Protein AF-0000000066452834 (afdb_homodimer)

Structure (mmCIF, N/CA/C/O backbone):
data_AF-0000000066452834-model_v1
#
loop_
_entity.id
_entity.type
_entity.pdbx_description
1 polymer 'NAD(P)-binding protein, putative'
#
loop_
_atom_site.group_PDB
_atom_site.id
_atom_site.type_symbol
_atom_site.label_atom_id
_atom_site.label_alt_id
_atom_site.label_comp_id
_atom_site.label_asym_id
_atom_site.label_entity_id
_atom_site.label_seq_id
_atom_site.pdbx_PDB_ins_code
_atom_site.Cartn_x
_atom_site.Cartn_y
_atom_site.Cartn_z
_atom_site.occupancy
_atom_site.B_iso_or_equiv
_atom_site.auth_seq_id
_atom_site.auth_comp_id
_atom_site.auth_asym_id
_atom_site.auth_atom_id
_atom_site.pdbx_PDB_model_num
ATOM 1 N N . MET A 1 1 ? 21.516 21.156 13.32 1 43.66 1 MET A N 1
ATOM 2 C CA . MET A 1 1 ? 22.719 20.938 12.531 1 43.66 1 MET A CA 1
ATOM 3 C C . MET A 1 1 ? 22.406 20.141 11.266 1 43.66 1 MET A C 1
ATOM 5 O O . MET A 1 1 ? 22.812 20.531 10.172 1 43.66 1 MET A O 1
ATOM 9 N N . LEU A 1 2 ? 21.547 19.031 11.477 1 52.56 2 LEU A N 1
ATOM 10 C CA . LEU A 1 2 ? 21.25 18.219 10.297 1 52.56 2 LEU A CA 1
ATOM 11 C C . LEU A 1 2 ? 20.406 19.016 9.297 1 52.56 2 LEU A C 1
ATOM 13 O O . LEU A 1 2 ? 20.547 18.828 8.086 1 52.56 2 LEU A O 1
ATOM 17 N N . ASP A 1 3 ? 19.812 20.016 9.836 1 58.84 3 ASP A N 1
ATOM 18 C CA . ASP A 1 3 ? 18.938 20.797 8.961 1 58.84 3 ASP A CA 1
ATOM 19 C C . ASP A 1 3 ? 19.734 21.75 8.078 1 58.84 3 ASP A C 1
ATOM 21 O O . ASP A 1 3 ? 19.406 21.938 6.91 1 58.84 3 ASP A O 1
ATOM 25 N N . ILE A 1 4 ? 20.797 22.297 8.664 1 49.88 4 ILE A N 1
ATOM 26 C CA . ILE A 1 4 ? 21.656 23.188 7.902 1 49.88 4 ILE A CA 1
ATOM 27 C C . ILE A 1 4 ? 22.406 22.406 6.828 1 49.88 4 ILE A C 1
ATOM 29 O O . ILE A 1 4 ? 22.516 22.859 5.688 1 49.88 4 ILE A O 1
ATOM 33 N N . ILE A 1 5 ? 22.891 21.25 7.203 1 54.81 5 ILE A N 1
ATOM 34 C CA . ILE A 1 5 ? 23.609 20.406 6.258 1 54.81 5 ILE A CA 1
ATOM 35 C C . ILE A 1 5 ? 22.688 20.031 5.098 1 54.81 5 ILE A C 1
ATOM 37 O O . ILE A 1 5 ? 23.094 20.047 3.938 1 54.81 5 ILE A O 1
ATOM 41 N N . ARG A 1 6 ? 21.531 19.938 5.449 1 70.06 6 ARG A N 1
ATOM 42 C CA . ARG A 1 6 ? 20.562 19.531 4.441 1 70.06 6 ARG A CA 1
ATOM 43 C C . ARG A 1 6 ? 20.297 20.641 3.445 1 70.06 6 ARG A C 1
ATOM 45 O O . ARG A 1 6 ? 20.094 20.391 2.256 1 70.06 6 ARG A O 1
ATOM 52 N N . LYS A 1 7 ? 20.453 21.828 3.908 1 67.62 7 LYS A N 1
ATOM 53 C CA . LYS A 1 7 ? 20.109 22.969 3.062 1 67.62 7 LYS A CA 1
ATOM 54 C C . LYS A 1 7 ? 21.25 23.312 2.117 1 67.62 7 LYS A C 1
ATOM 56 O O . LYS A 1 7 ? 21.016 23.75 0.988 1 67.62 7 LYS A O 1
ATOM 61 N N . TYR A 1 8 ? 22.547 22.984 2.518 1 69.06 8 TYR A N 1
ATOM 62 C CA . TYR A 1 8 ? 23.688 23.453 1.739 1 69.06 8 TYR A CA 1
ATOM 63 C C . TYR A 1 8 ? 24.562 22.281 1.294 1 69.06 8 TYR A C 1
ATOM 65 O O . TYR A 1 8 ? 25.766 22.453 1.063 1 69.06 8 TYR A O 1
ATOM 73 N N . ILE A 1 9 ? 23.875 21.188 1.137 1 76.69 9 ILE A N 1
ATOM 74 C CA . ILE A 1 9 ? 24.625 19.969 0.906 1 76.69 9 ILE A CA 1
ATOM 75 C C . ILE A 1 9 ? 25.391 20.062 -0.418 1 76.69 9 ILE A C 1
ATOM 77 O O . ILE A 1 9 ? 26.516 19.578 -0.534 1 76.69 9 ILE A O 1
ATOM 81 N N . TYR A 1 10 ? 24.906 20.703 -1.378 1 77.19 10 TYR A N 1
ATOM 82 C CA . TYR A 1 10 ? 25.562 20.844 -2.67 1 77.19 10 TYR A CA 1
ATOM 83 C C . TYR A 1 10 ? 26.922 21.516 -2.518 1 77.19 10 TYR A C 1
ATOM 85 O O . TYR A 1 10 ? 27.938 21 -2.979 1 77.19 10 TYR A O 1
ATOM 93 N N . PHE A 1 11 ? 26.875 22.531 -1.818 1 70.94 11 PHE A N 1
ATOM 94 C CA . PHE A 1 11 ? 28.094 23.297 -1.645 1 70.94 11 PHE A CA 1
ATOM 95 C C . PHE A 1 11 ? 29.078 22.578 -0.733 1 70.94 11 PHE A C 1
ATOM 97 O O . PHE A 1 11 ? 30.297 22.625 -0.945 1 70.94 11 PHE A O 1
ATOM 104 N N . GLU A 1 12 ? 28.469 21.922 0.198 1 68.56 12 GLU A N 1
ATOM 105 C CA . GLU A 1 12 ? 29.328 21.156 1.11 1 68.56 12 GLU A CA 1
ATOM 106 C C . GLU A 1 12 ? 30.062 20.047 0.375 1 68.56 12 GLU A C 1
ATOM 108 O O . GLU A 1 12 ? 31.25 19.812 0.628 1 68.56 12 GLU A O 1
ATOM 113 N N . ILE A 1 13 ? 29.359 19.469 -0.537 1 77.5 13 ILE A N 1
ATOM 114 C CA . ILE A 1 13 ? 30 18.375 -1.273 1 77.5 13 ILE A CA 1
ATOM 115 C C . ILE A 1 13 ? 31.047 18.953 -2.227 1 77.5 13 ILE A C 1
ATOM 117 O O . ILE A 1 13 ? 32.125 18.375 -2.387 1 77.5 13 ILE A O 1
ATOM 121 N N . LEU A 1 14 ? 30.766 20.109 -2.732 1 72.06 14 LEU A N 1
ATOM 122 C CA . LEU A 1 14 ? 31.734 20.734 -3.611 1 72.06 14 LEU A CA 1
ATOM 123 C C . LEU A 1 14 ? 33 21.141 -2.834 1 72.06 14 LEU A C 1
ATOM 125 O O . LEU A 1 14 ? 34.125 20.969 -3.328 1 72.06 14 LEU A O 1
ATOM 129 N N . LEU A 1 15 ? 32.75 21.531 -1.605 1 70.31 15 LEU A N 1
ATOM 130 C CA . LEU A 1 15 ? 33.875 21.891 -0.751 1 70.31 15 LEU A CA 1
ATOM 131 C C . LEU A 1 15 ? 34.688 20.672 -0.381 1 70.31 15 LEU A C 1
ATOM 133 O O . LEU A 1 15 ? 35.906 20.703 -0.383 1 70.31 15 LEU A O 1
ATOM 137 N N . LEU A 1 16 ? 33.969 19.641 -0.116 1 71.5 16 LEU A N 1
ATOM 138 C CA . LEU A 1 16 ? 34.656 18.391 0.205 1 71.5 16 LEU A CA 1
ATOM 139 C C . LEU A 1 16 ? 35.438 17.891 -0.988 1 71.5 16 LEU A C 1
ATOM 141 O O . LEU A 1 16 ? 36.594 17.422 -0.824 1 71.5 16 LEU A O 1
ATOM 145 N N . LEU A 1 17 ? 34.844 18.031 -2.107 1 71.94 17 LEU A N 1
ATOM 146 C CA . LEU A 1 17 ? 35.562 17.641 -3.32 1 71.94 17 LEU A CA 1
ATOM 147 C C . LEU A 1 17 ? 36.812 18.5 -3.537 1 71.94 17 LEU A C 1
ATOM 149 O O . LEU A 1 17 ? 37.844 17.984 -3.947 1 71.94 17 LEU A O 1
ATOM 153 N N . PHE A 1 18 ? 36.719 19.734 -3.24 1 72.12 18 PHE A N 1
ATOM 154 C CA . PHE A 1 18 ? 37.812 20.672 -3.373 1 72.12 18 PHE A CA 1
ATOM 155 C C . PHE A 1 18 ? 38.969 20.281 -2.447 1 72.12 18 PHE A C 1
ATOM 157 O O . PHE A 1 18 ? 40.125 20.203 -2.875 1 72.12 18 PHE A O 1
ATOM 164 N N . PHE A 1 19 ? 38.625 19.844 -1.218 1 73.06 19 PHE A N 1
ATOM 165 C CA . PHE A 1 19 ? 39.656 19.469 -0.242 1 73.06 19 PHE A CA 1
ATOM 166 C C . PHE A 1 19 ? 40.25 18.125 -0.595 1 73.06 19 PHE A C 1
ATOM 168 O O . PHE A 1 19 ? 41.469 17.922 -0.43 1 73.06 19 PHE A O 1
ATOM 175 N N . LEU A 1 20 ? 39.344 17.266 -1.036 1 73.75 20 LEU A N 1
ATOM 176 C CA . LEU A 1 20 ? 39.875 15.953 -1.418 1 73.75 20 LEU A CA 1
ATOM 177 C C . LEU A 1 20 ? 40.812 16.062 -2.596 1 73.75 20 LEU A C 1
ATOM 179 O O . LEU A 1 20 ? 41.844 15.352 -2.645 1 73.75 20 LEU A O 1
ATOM 183 N N . ASN A 1 21 ? 40.5 16.953 -3.461 1 74.62 21 ASN A N 1
ATOM 184 C CA . ASN A 1 21 ? 41.375 17.156 -4.621 1 74.62 21 ASN A CA 1
ATOM 185 C C . ASN A 1 21 ? 42.719 17.75 -4.223 1 74.62 21 ASN A C 1
ATOM 187 O O . ASN A 1 21 ? 43.719 17.516 -4.891 1 74.62 21 ASN A O 1
ATOM 191 N N . TYR A 1 22 ? 42.688 18.438 -3.209 1 76.12 22 TYR A N 1
ATOM 192 C CA . TYR A 1 22 ? 43.906 19.031 -2.707 1 76.12 22 TYR A CA 1
ATOM 193 C C . TYR A 1 22 ? 44.812 17.953 -2.107 1 76.12 22 TYR A C 1
ATOM 195 O O . TYR A 1 22 ? 46.031 18.016 -2.258 1 76.12 22 TYR A O 1
ATOM 203 N N . LYS A 1 23 ? 44.25 16.875 -1.558 1 72.44 23 LYS A N 1
ATOM 204 C CA . LYS A 1 23 ? 45.031 15.859 -0.852 1 72.44 23 LYS A CA 1
ATOM 205 C C . LYS A 1 23 ? 45.344 14.68 -1.765 1 72.44 23 LYS A C 1
ATOM 207 O O . LYS A 1 23 ? 46.469 14.164 -1.75 1 72.44 23 LYS A O 1
ATOM 212 N N . ILE A 1 24 ? 44.344 14.125 -2.504 1 77.69 24 ILE A N 1
ATOM 213 C CA . ILE A 1 24 ? 44.531 12.844 -3.176 1 77.69 24 ILE A CA 1
ATOM 214 C C . ILE A 1 24 ? 44.688 13.062 -4.68 1 77.69 24 ILE A C 1
ATOM 216 O O . ILE A 1 24 ? 45.188 12.203 -5.391 1 77.69 24 ILE A O 1
ATOM 220 N N . HIS A 1 25 ? 44.812 14.227 -5.211 1 79.81 25 HIS A N 1
ATOM 221 C CA . HIS A 1 25 ? 44.844 14.594 -6.621 1 79.81 25 HIS A CA 1
ATOM 222 C C . HIS A 1 25 ? 43.906 13.703 -7.441 1 79.81 25 HIS A C 1
ATOM 224 O O . HIS A 1 25 ? 44.375 12.844 -8.195 1 79.81 25 HIS A O 1
ATOM 230 N N . ILE A 1 26 ? 42.688 13.875 -7.383 1 78.19 26 ILE A N 1
ATOM 231 C CA . ILE A 1 26 ? 41.688 13.141 -8.141 1 78.19 26 ILE A CA 1
ATOM 232 C C . ILE A 1 26 ? 41.719 13.57 -9.602 1 78.19 26 ILE A C 1
ATOM 234 O O . ILE A 1 26 ? 41.938 14.75 -9.906 1 78.19 26 ILE A O 1
ATOM 238 N N . SER A 1 27 ? 41.594 12.617 -10.453 1 86.44 27 SER A N 1
ATOM 239 C CA . SER A 1 27 ? 41.625 12.898 -11.883 1 86.44 27 SER A CA 1
ATOM 240 C C . SER A 1 27 ? 40.562 13.945 -12.25 1 86.44 27 SER A C 1
ATOM 242 O O . SER A 1 27 ? 39.5 14.016 -11.641 1 86.44 27 SER A O 1
ATOM 244 N N . ILE A 1 28 ? 40.938 14.742 -13.211 1 83.81 28 ILE A N 1
ATOM 245 C CA . ILE A 1 28 ? 40.062 15.812 -13.688 1 83.81 28 ILE A CA 1
ATOM 246 C C . ILE A 1 28 ? 38.75 15.211 -14.203 1 83.81 28 ILE A C 1
ATOM 248 O O . ILE A 1 28 ? 37.688 15.805 -14.023 1 83.81 28 ILE A O 1
ATOM 252 N N . TYR A 1 29 ? 38.844 14.078 -14.781 1 85.38 29 TYR A N 1
ATOM 253 C CA . TYR A 1 29 ? 37.656 13.43 -15.328 1 85.38 29 TYR A CA 1
ATOM 254 C C . TYR A 1 29 ? 36.688 13.031 -14.227 1 85.38 29 TYR A C 1
ATOM 256 O O . TYR A 1 29 ? 35.469 13.18 -14.375 1 85.38 29 TYR A O 1
ATOM 264 N N . VAL A 1 30 ? 37.281 12.633 -13.156 1 84.12 30 VAL A N 1
ATOM 265 C CA . VAL A 1 30 ? 36.438 12.242 -12.023 1 84.12 30 VAL A CA 1
ATOM 266 C C . VAL A 1 30 ? 35.812 13.477 -11.406 1 84.12 30 VAL A C 1
ATOM 268 O O . VAL A 1 30 ? 34.625 13.461 -11.062 1 84.12 30 VAL A O 1
ATOM 271 N N . ASN A 1 31 ? 36.562 14.477 -11.367 1 83.19 31 ASN A N 1
ATOM 272 C CA . ASN A 1 31 ? 36.031 15.727 -10.836 1 83.19 31 ASN A CA 1
ATOM 273 C C . ASN A 1 31 ? 34.875 16.25 -11.695 1 83.19 31 ASN A C 1
ATOM 275 O O . ASN A 1 31 ? 33.844 16.625 -11.172 1 83.19 31 ASN A O 1
ATOM 279 N N . ILE A 1 32 ? 35.094 16.203 -12.961 1 84.81 32 ILE A N 1
ATOM 280 C CA . ILE A 1 32 ? 34.062 16.672 -13.883 1 84.81 32 ILE A CA 1
ATOM 281 C C . ILE A 1 32 ? 32.812 15.797 -13.766 1 84.81 32 ILE A C 1
ATOM 283 O O . ILE A 1 32 ? 31.703 16.297 -13.734 1 84.81 32 ILE A O 1
ATOM 287 N N . ALA A 1 33 ? 33 14.531 -13.641 1 87.38 33 ALA A N 1
ATOM 288 C CA . ALA A 1 33 ? 31.906 13.594 -13.547 1 87.38 33 ALA A CA 1
ATOM 289 C C . ALA A 1 33 ? 31.078 13.828 -12.281 1 87.38 33 ALA A C 1
ATOM 291 O O . ALA A 1 33 ? 29.844 13.844 -12.328 1 87.38 33 ALA A O 1
ATOM 292 N N . VAL A 1 34 ? 31.75 14.078 -11.227 1 86.06 34 VAL A N 1
ATOM 293 C CA . VAL A 1 34 ? 31.094 14.258 -9.945 1 86.06 34 VAL A CA 1
ATOM 294 C C . VAL A 1 34 ? 30.312 15.57 -9.945 1 86.06 34 VAL A C 1
ATOM 296 O O . VAL A 1 34 ? 29.141 15.609 -9.555 1 86.06 34 VAL A O 1
ATOM 299 N N . VAL A 1 35 ? 30.938 16.578 -10.438 1 85.69 35 VAL A N 1
ATOM 300 C CA . VAL A 1 35 ? 30.281 17.875 -10.461 1 85.69 35 VAL A CA 1
ATOM 301 C C . VAL A 1 35 ? 29.078 17.844 -11.406 1 85.69 35 VAL A C 1
ATOM 303 O O . VAL A 1 35 ? 28.031 18.391 -11.102 1 85.69 35 VAL A O 1
ATOM 306 N N . THR A 1 36 ? 29.297 17.141 -12.531 1 88.56 36 THR A N 1
ATOM 307 C CA . THR A 1 36 ? 28.203 17.031 -13.492 1 88.56 36 THR A CA 1
ATOM 308 C C . THR A 1 36 ? 27.031 16.25 -12.898 1 88.56 36 THR A C 1
ATOM 310 O O . THR A 1 36 ? 25.875 16.625 -13.062 1 88.56 36 THR A O 1
ATOM 313 N N . TYR A 1 37 ? 27.375 15.234 -12.211 1 90.38 37 TYR A N 1
ATOM 314 C CA . TYR A 1 37 ? 26.359 14.406 -11.57 1 90.38 37 TYR A CA 1
ATOM 315 C C . TYR A 1 37 ? 25.578 15.203 -10.531 1 90.38 37 TYR A C 1
ATOM 317 O O . TYR A 1 37 ? 24.344 15.227 -10.555 1 90.38 37 TYR A O 1
ATOM 325 N N . LEU A 1 38 ? 26.281 15.875 -9.68 1 89.12 38 LEU A N 1
ATOM 326 C CA . LEU A 1 38 ? 25.656 16.672 -8.625 1 89.12 38 LEU A CA 1
ATOM 327 C C . LEU A 1 38 ? 24.797 17.781 -9.219 1 89.12 38 LEU A C 1
ATOM 329 O O . LEU A 1 38 ? 23.703 18.062 -8.727 1 89.12 38 LEU A O 1
ATOM 333 N N . THR A 1 39 ? 25.281 18.391 -10.289 1 88.75 39 THR A N 1
ATOM 334 C CA . THR A 1 39 ? 24.562 19.5 -10.922 1 88.75 39 THR A CA 1
ATOM 335 C C . THR A 1 39 ? 23.297 19 -11.617 1 88.75 39 THR A C 1
ATOM 337 O O . THR A 1 39 ? 22.25 19.641 -11.539 1 88.75 39 THR A O 1
ATOM 340 N N . ALA A 1 40 ? 23.422 17.859 -12.258 1 91.06 40 ALA A N 1
ATOM 341 C CA . ALA A 1 40 ? 22.25 17.281 -12.93 1 91.06 40 ALA A CA 1
ATOM 342 C C . ALA A 1 40 ? 21.141 17 -11.938 1 91.06 40 ALA A C 1
ATOM 344 O O . ALA A 1 40 ? 19.969 17.312 -12.18 1 91.06 40 ALA A O 1
ATOM 345 N N . LEU A 1 41 ? 21.484 16.453 -10.812 1 92.44 41 LEU A N 1
ATOM 346 C CA . LEU A 1 41 ? 20.5 16.141 -9.781 1 92.44 41 LEU A CA 1
ATOM 347 C C . LEU A 1 41 ? 19.922 17.422 -9.188 1 92.44 41 LEU A C 1
ATOM 349 O O . LEU A 1 41 ? 18.734 17.484 -8.867 1 92.44 41 LEU A O 1
ATOM 353 N N . ALA A 1 42 ? 20.781 18.391 -9.078 1 90.31 42 ALA A N 1
ATOM 354 C CA . ALA A 1 42 ? 20.312 19.688 -8.555 1 90.31 42 ALA A CA 1
ATOM 355 C C . ALA A 1 42 ? 19.281 20.312 -9.492 1 90.31 42 ALA A C 1
ATOM 357 O O . ALA A 1 42 ? 18.266 20.844 -9.039 1 90.31 42 ALA A O 1
ATOM 358 N N . VAL A 1 43 ? 19.578 20.234 -10.773 1 91.56 43 VAL A N 1
ATOM 359 C CA . VAL A 1 43 ? 18.672 20.828 -11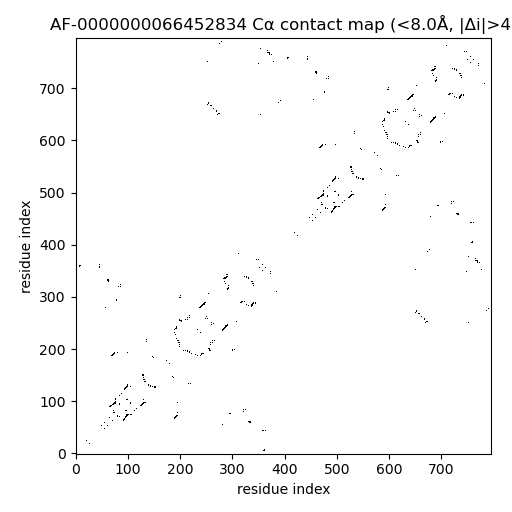.758 1 91.56 43 VAL A CA 1
ATOM 360 C C . VAL A 1 43 ? 17.328 20.109 -11.695 1 91.56 43 VAL A C 1
ATOM 362 O O . VAL A 1 43 ? 16.281 20.766 -11.672 1 91.56 43 VAL A O 1
ATOM 365 N N . ILE A 1 44 ? 17.391 18.844 -11.602 1 92.94 44 ILE A N 1
ATOM 366 C CA . ILE A 1 44 ? 16.156 18.062 -11.531 1 92.94 44 ILE A CA 1
ATOM 367 C C . ILE A 1 44 ? 15.375 18.438 -10.273 1 92.94 44 ILE A C 1
ATOM 369 O O . ILE A 1 44 ? 14.164 18.688 -10.328 1 92.94 44 ILE A O 1
ATOM 373 N N . TYR A 1 45 ? 16.031 18.516 -9.172 1 91.5 45 TYR A N 1
ATOM 374 C CA . TYR A 1 45 ? 15.383 18.875 -7.918 1 91.5 45 TYR A CA 1
ATOM 375 C C . TYR A 1 45 ? 14.773 20.266 -7.996 1 91.5 45 TYR A C 1
ATOM 377 O O . TYR A 1 45 ? 13.656 20.484 -7.516 1 91.5 45 TYR A O 1
ATOM 385 N N . LEU A 1 46 ? 15.516 21.188 -8.609 1 89.38 46 LEU A N 1
ATOM 386 C CA . LEU A 1 46 ? 15.031 22.562 -8.703 1 89.38 46 LEU A CA 1
ATOM 387 C C . LEU A 1 46 ? 13.773 22.625 -9.57 1 89.38 46 LEU A C 1
ATOM 389 O O . LEU A 1 46 ? 12.891 23.453 -9.312 1 89.38 46 LEU A O 1
ATOM 393 N N . ILE A 1 47 ? 13.688 21.766 -10.531 1 90.94 47 ILE A N 1
ATOM 394 C CA . ILE A 1 47 ? 12.477 21.719 -11.344 1 90.94 47 ILE A CA 1
ATOM 395 C C . ILE A 1 47 ? 11.305 21.266 -10.484 1 90.94 47 ILE A C 1
ATOM 397 O O . ILE A 1 47 ? 10.219 21.859 -10.539 1 90.94 47 ILE A O 1
ATOM 401 N N . PHE A 1 48 ? 11.5 20.25 -9.664 1 90.5 48 PHE A N 1
ATOM 402 C CA . PHE A 1 48 ? 10.453 19.812 -8.758 1 90.5 48 PHE A CA 1
ATOM 403 C C . PHE A 1 48 ? 10.039 20.938 -7.812 1 90.5 48 PHE A C 1
ATOM 405 O O . PHE A 1 48 ? 8.852 21.188 -7.617 1 90.5 48 PHE A O 1
ATOM 412 N N . LYS A 1 49 ? 11.016 21.578 -7.27 1 85.69 49 LYS A N 1
ATOM 413 C CA . LYS A 1 49 ? 10.781 22.562 -6.219 1 85.69 49 LYS A CA 1
ATOM 414 C C . LYS A 1 49 ? 10.086 23.812 -6.777 1 85.69 49 LYS A C 1
ATOM 416 O O . LYS A 1 49 ? 9.102 24.281 -6.219 1 85.69 49 LYS A O 1
ATOM 421 N N . PHE A 1 50 ? 10.5 24.297 -7.879 1 83.19 50 PHE A N 1
ATOM 422 C CA . PHE A 1 50 ? 10.055 25.625 -8.32 1 83.19 50 PHE A CA 1
ATOM 423 C C . PHE A 1 50 ? 8.969 25.5 -9.383 1 83.19 50 PHE A C 1
ATOM 425 O O . PHE A 1 50 ? 8.086 26.359 -9.477 1 83.19 50 PHE A O 1
ATOM 432 N N . ARG A 1 51 ? 9.031 24.469 -10.133 1 80.44 51 ARG A N 1
ATOM 433 C CA . ARG A 1 51 ? 8.055 24.359 -11.203 1 80.44 51 ARG A CA 1
ATOM 434 C C . ARG A 1 51 ? 6.824 23.594 -10.742 1 80.44 51 ARG A C 1
ATOM 436 O O . ARG A 1 51 ? 5.699 23.891 -11.148 1 80.44 51 ARG A O 1
ATOM 443 N N . TYR A 1 52 ? 7.031 22.594 -9.891 1 80.25 52 TYR A N 1
ATOM 444 C CA . TYR A 1 52 ? 5.926 21.688 -9.602 1 80.25 52 TYR A CA 1
ATOM 445 C C . TYR A 1 52 ? 5.59 21.703 -8.117 1 80.25 52 TYR A C 1
ATOM 447 O O . TYR A 1 52 ? 4.766 20.906 -7.652 1 80.25 52 TYR A O 1
ATOM 455 N N . GLY A 1 53 ? 6.336 22.359 -7.367 1 72.5 53 GLY A N 1
ATOM 456 C CA . GLY A 1 53 ? 5.992 22.516 -5.965 1 72.5 53 GLY A CA 1
ATOM 457 C C . GLY A 1 53 ? 4.797 23.422 -5.738 1 72.5 53 GLY A C 1
ATOM 458 O O . GLY A 1 53 ? 4.41 24.188 -6.629 1 72.5 53 GLY A O 1
ATOM 459 N N . ASN A 1 54 ? 3.799 23.125 -4.91 1 56.59 54 ASN A N 1
ATOM 460 C CA . ASN A 1 54 ? 2.717 24.047 -4.559 1 56.59 54 ASN A CA 1
ATOM 461 C C . ASN A 1 54 ? 3.227 25.469 -4.359 1 56.59 54 ASN A C 1
ATOM 463 O O . ASN A 1 54 ? 2.527 26.297 -3.785 1 56.59 54 ASN A O 1
ATOM 467 N N . TYR A 1 55 ? 4.355 25.797 -4.934 1 47.19 55 TYR A N 1
ATOM 468 C CA . TYR A 1 55 ? 5.02 27 -4.457 1 47.19 55 TYR A CA 1
ATOM 469 C C . TYR A 1 55 ? 4.191 28.25 -4.773 1 47.19 55 TYR A C 1
ATOM 471 O O . TYR A 1 55 ? 4.629 29.375 -4.52 1 47.19 55 TYR A O 1
ATOM 479 N N . ARG A 1 56 ? 3.238 28.25 -5.672 1 44.09 56 ARG A N 1
ATOM 480 C CA . ARG A 1 56 ? 2.828 29.656 -5.715 1 44.09 56 ARG A CA 1
ATOM 481 C C . ARG A 1 56 ? 2.773 30.25 -4.312 1 44.09 56 ARG A C 1
ATOM 483 O O . ARG A 1 56 ? 2.332 31.391 -4.137 1 44.09 56 ARG A O 1
ATOM 490 N N . ILE A 1 57 ? 2.539 29.406 -3.385 1 41.84 57 ILE A N 1
ATOM 491 C CA . ILE A 1 57 ? 2.4 30.266 -2.223 1 41.84 57 ILE A CA 1
ATOM 492 C C . ILE A 1 57 ? 3.707 31.031 -1.982 1 41.84 57 ILE A C 1
ATOM 494 O O . ILE A 1 57 ? 4.75 30.406 -1.756 1 41.84 57 ILE A O 1
ATOM 498 N N . ARG A 1 58 ? 3.852 32.125 -2.654 1 41.06 58 ARG A N 1
ATOM 499 C CA . ARG A 1 58 ? 4.84 33.156 -2.406 1 41.06 58 ARG A CA 1
ATOM 500 C C . ARG A 1 58 ? 5.637 32.875 -1.138 1 41.06 58 ARG A C 1
ATOM 502 O O . ARG A 1 58 ? 6.809 33.219 -1.039 1 41.06 58 ARG A O 1
ATOM 509 N N . GLY A 1 59 ? 5.059 32.906 0.055 1 38.16 59 GLY A N 1
ATOM 510 C CA . GLY A 1 59 ? 5.766 32.906 1.325 1 38.16 59 GLY A CA 1
ATOM 511 C C . GLY A 1 59 ? 6.102 31.531 1.821 1 38.16 59 GLY A C 1
ATOM 512 O O . GLY A 1 59 ? 5.656 30.531 1.247 1 38.16 59 GLY A O 1
ATOM 513 N N . PRO A 1 60 ? 7.27 31.391 2.398 1 41.53 60 PRO A N 1
ATOM 514 C CA . PRO A 1 60 ? 7.59 30.141 3.078 1 41.53 60 PRO A CA 1
ATOM 515 C C . PRO A 1 60 ? 6.344 29.328 3.438 1 41.53 60 PRO A C 1
ATOM 517 O O . PRO A 1 60 ? 5.387 29.875 3.984 1 41.53 60 PRO A O 1
ATOM 520 N N . MET A 1 61 ? 5.898 28.469 2.658 1 44.75 61 MET A N 1
ATOM 521 C CA . MET A 1 61 ? 4.801 27.578 3.064 1 44.75 61 MET A CA 1
ATOM 522 C C . MET A 1 61 ? 4.82 27.359 4.57 1 44.75 61 MET A C 1
ATOM 524 O O . MET A 1 61 ? 5.418 26.391 5.047 1 44.75 61 MET A O 1
ATOM 528 N N . ASN A 1 62 ? 5.438 28.094 5.336 1 50.41 62 ASN A N 1
ATOM 529 C CA . ASN A 1 62 ? 5.312 27.844 6.766 1 50.41 62 ASN A CA 1
ATOM 530 C C . ASN A 1 62 ? 3.871 27.516 7.156 1 50.41 62 ASN A C 1
ATOM 532 O O . ASN A 1 62 ? 3.006 28.391 7.1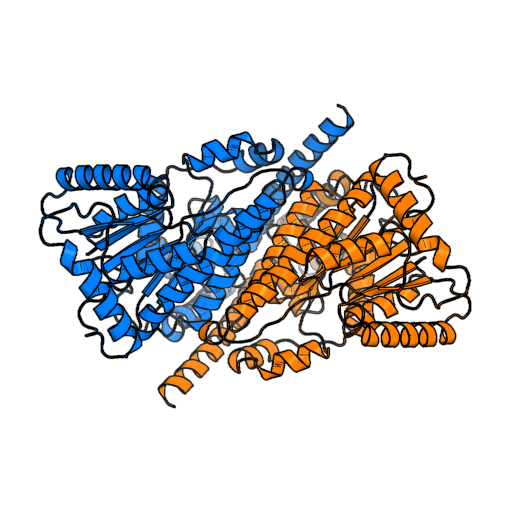25 1 50.41 62 ASN A O 1
ATOM 536 N N . TYR A 1 63 ? 3.482 26.094 6.809 1 71.44 63 TYR A N 1
ATOM 537 C CA . TYR A 1 63 ? 2.148 25.672 7.215 1 71.44 63 TYR A CA 1
ATOM 538 C C . TYR A 1 63 ? 1.86 26.078 8.656 1 71.44 63 TYR A C 1
ATOM 540 O O . TYR A 1 63 ? 1.891 25.234 9.555 1 71.44 63 TYR A O 1
ATOM 548 N N . ASN A 1 64 ? 1.938 27.359 8.82 1 83.44 64 ASN A N 1
ATOM 549 C CA . ASN A 1 64 ? 1.645 28.031 10.086 1 83.44 64 ASN A CA 1
ATOM 550 C C . ASN A 1 64 ? 0.265 27.656 10.609 1 83.44 64 ASN A C 1
ATOM 552 O O . ASN A 1 64 ? -0.722 27.703 9.875 1 83.44 64 ASN A O 1
ATOM 556 N N . LEU A 1 65 ? 0.29 27.172 11.82 1 93.44 65 LEU A N 1
ATOM 557 C CA . LEU A 1 65 ? -0.938 26.719 12.461 1 93.44 65 LEU A CA 1
ATOM 558 C C . LEU A 1 65 ? -1.576 27.844 13.266 1 93.44 65 LEU A C 1
ATOM 560 O O . LEU A 1 65 ? -2.686 27.703 13.781 1 93.44 65 LEU A O 1
ATOM 564 N N . LYS A 1 66 ? -0.884 29.016 13.281 1 93.06 66 LYS A N 1
ATOM 565 C CA . LYS A 1 66 ? -1.386 30.172 14.039 1 93.06 66 LYS A CA 1
ATOM 566 C C . LYS A 1 66 ? -2.719 30.656 13.484 1 93.06 66 LYS A C 1
ATOM 568 O O . LYS A 1 66 ? -2.873 30.797 12.273 1 93.06 66 LYS A O 1
ATOM 573 N N . GLY A 1 67 ? -3.689 30.797 14.312 1 93.38 67 GLY A N 1
ATOM 574 C CA . GLY A 1 67 ? -4.98 31.359 13.945 1 93.38 67 GLY A CA 1
ATOM 575 C C . GLY A 1 67 ? -5.844 30.391 13.148 1 93.38 67 GLY A C 1
ATOM 576 O O . GLY A 1 67 ? -6.883 30.781 12.617 1 93.38 67 GLY A O 1
ATOM 577 N N . LYS A 1 68 ? -5.488 29.156 13.07 1 94.88 68 LYS A N 1
ATOM 578 C CA . LYS A 1 68 ? -6.211 28.172 12.258 1 94.88 68 LYS A CA 1
ATOM 579 C C . LYS A 1 68 ? -7.16 27.344 13.117 1 94.88 68 LYS A C 1
ATOM 581 O O . LYS A 1 68 ? -7.016 27.297 14.344 1 94.88 68 LYS A O 1
ATOM 586 N N . HIS A 1 69 ? -8.141 26.797 12.508 1 96.31 69 HIS A N 1
ATOM 587 C CA . HIS A 1 69 ? -8.961 25.766 13.133 1 96.31 69 HIS A CA 1
ATOM 588 C C . HIS A 1 69 ? -8.375 24.375 12.875 1 96.31 69 HIS A C 1
ATOM 590 O O . HIS A 1 69 ? -8.383 23.891 11.742 1 96.31 69 HIS A O 1
ATOM 596 N N . VAL A 1 70 ? -7.902 23.75 13.945 1 97.62 70 VAL A N 1
ATOM 597 C CA . VAL A 1 70 ? -7.289 22.422 13.844 1 97.62 70 VAL A CA 1
ATOM 598 C C . VAL A 1 70 ? -8.234 21.375 14.43 1 97.62 70 VAL A C 1
ATOM 600 O O . VAL A 1 70 ? -8.602 21.453 15.609 1 97.62 70 VAL A O 1
ATOM 603 N N . CYS A 1 71 ? -8.609 20.438 13.594 1 98.19 71 CYS A N 1
ATOM 604 C CA . CYS A 1 71 ? -9.453 19.344 14.031 1 98.19 71 CYS A CA 1
ATOM 605 C C . CYS A 1 71 ? -8.648 18.047 14.141 1 98.19 71 CYS A C 1
ATOM 607 O O . CYS A 1 71 ? -7.977 17.656 13.188 1 98.19 71 CYS A O 1
ATOM 609 N N . ILE A 1 72 ? -8.727 17.391 15.297 1 98.69 72 ILE A N 1
ATOM 610 C CA . ILE A 1 72 ? -7.996 16.156 15.531 1 98.69 72 ILE A CA 1
ATOM 611 C C . ILE A 1 72 ? -8.977 15.023 15.805 1 98.69 72 ILE A C 1
ATOM 613 O O . ILE A 1 72 ? -9.68 15.031 16.812 1 98.69 72 ILE A O 1
ATOM 617 N N . ILE A 1 73 ? -9.023 14.07 14.906 1 98.5 73 ILE A N 1
ATOM 618 C CA . ILE A 1 73 ? -9.789 12.859 15.141 1 98.5 73 ILE A CA 1
ATOM 619 C C . ILE A 1 73 ? -8.961 11.875 15.969 1 98.5 73 ILE A C 1
ATOM 621 O O . ILE A 1 73 ? -7.844 11.523 15.586 1 98.5 73 ILE A O 1
ATOM 625 N N . GLY A 1 74 ? -9.531 11.398 17.016 1 97.62 74 GLY A N 1
ATOM 626 C CA . GLY A 1 74 ? -8.766 10.594 17.953 1 97.62 74 GLY A CA 1
ATOM 627 C C . GLY A 1 74 ? -7.883 11.414 18.875 1 97.62 74 GLY A C 1
ATOM 628 O O . GLY A 1 74 ? -6.719 11.078 19.109 1 97.62 74 GLY A O 1
ATOM 629 N N . GLY A 1 75 ? -8.414 12.508 19.391 1 97.38 75 GLY A N 1
ATOM 630 C CA . GLY A 1 75 ? -7.609 13.461 20.141 1 97.38 75 GLY A CA 1
ATOM 631 C C . GLY A 1 75 ? -7.738 13.297 21.641 1 97.38 75 GLY A C 1
ATOM 632 O O . GLY A 1 75 ? -7.148 14.055 22.406 1 97.38 75 GLY A O 1
ATOM 633 N N . SER A 1 76 ? -8.438 12.258 22.125 1 95.94 76 SER A N 1
ATOM 634 C CA . SER A 1 76 ? -8.781 12.156 23.547 1 95.94 76 SER A CA 1
ATOM 635 C C . SER A 1 76 ? -7.641 11.531 24.344 1 95.94 76 SER A C 1
ATOM 637 O O . SER A 1 76 ? -7.574 11.695 25.562 1 95.94 76 SER A O 1
ATOM 639 N N . GLU A 1 77 ? -6.781 10.734 23.703 1 95.25 77 GLU A N 1
ATOM 640 C CA . GLU A 1 77 ? -5.691 10.055 24.406 1 95.25 77 GLU A CA 1
ATOM 641 C C . GLU A 1 77 ? -4.535 9.75 23.469 1 95.25 77 GLU A C 1
ATOM 643 O O . GLU A 1 77 ? -4.613 10.031 22.266 1 95.25 77 GLU A O 1
ATOM 648 N N . GLY A 1 78 ? -3.416 9.359 24.047 1 96.25 78 GLY A N 1
ATOM 649 C CA . GLY A 1 78 ? -2.287 8.883 23.266 1 96.25 78 GLY A CA 1
ATOM 650 C C . GLY A 1 78 ? -1.656 9.969 22.406 1 96.25 78 GLY A C 1
ATOM 651 O O . GLY A 1 78 ? -1.407 11.078 22.891 1 96.25 78 GLY A O 1
ATOM 652 N N . LEU A 1 79 ? -1.336 9.57 21.188 1 98.12 79 LEU A N 1
ATOM 653 C CA . LEU A 1 79 ? -0.656 10.484 20.281 1 98.12 79 LEU A CA 1
ATOM 654 C C . LEU A 1 79 ? -1.547 11.672 19.938 1 98.12 79 LEU A C 1
ATOM 656 O O . LEU A 1 79 ? -1.065 12.805 19.828 1 98.12 79 LEU A O 1
ATOM 660 N N . GLY A 1 80 ? -2.857 11.438 19.734 1 98.31 80 GLY A N 1
ATOM 661 C CA . GLY A 1 80 ? -3.77 12.523 19.438 1 98.31 80 GLY A CA 1
ATOM 662 C C . GLY A 1 80 ? -3.775 13.609 20.5 1 98.31 80 GLY A C 1
ATOM 663 O O . GLY A 1 80 ? -3.783 14.797 20.172 1 98.31 80 GLY A O 1
ATOM 664 N N . PHE A 1 81 ? -3.762 13.156 21.703 1 98 81 PHE A N 1
ATOM 665 C CA . PHE A 1 81 ? -3.707 14.086 22.828 1 98 81 PHE A CA 1
ATOM 666 C C . PHE A 1 81 ? -2.391 14.852 22.828 1 98 81 PHE A C 1
ATOM 668 O O . PHE A 1 81 ? -2.377 16.062 23.016 1 98 81 PHE A O 1
ATOM 675 N N . SER A 1 82 ? -1.32 14.164 22.609 1 98.19 82 SER A N 1
ATOM 676 C CA . SER A 1 82 ? -0.002 14.789 22.578 1 98.19 82 SER A CA 1
ATOM 677 C C . SER A 1 82 ? 0.102 15.797 21.438 1 98.19 82 SER A C 1
ATOM 679 O O . SER A 1 82 ? 0.739 16.844 21.578 1 98.19 82 SER A O 1
ATOM 681 N N . LEU A 1 83 ? -0.493 15.453 20.297 1 98.5 83 LEU A N 1
ATOM 682 C CA . LEU A 1 83 ? -0.527 16.375 19.172 1 98.5 83 LEU A CA 1
ATOM 683 C C . LEU A 1 83 ? -1.289 17.656 19.547 1 98.5 83 LEU A C 1
ATOM 685 O O . LEU A 1 83 ? -0.842 18.766 19.234 1 98.5 83 LEU A O 1
ATOM 689 N N . ALA A 1 84 ? -2.426 17.484 20.203 1 97.88 84 ALA A N 1
ATOM 690 C CA . ALA A 1 84 ? -3.213 18.625 20.641 1 97.88 84 ALA A CA 1
ATOM 691 C C . ALA A 1 84 ? -2.393 19.547 21.547 1 97.88 84 ALA A C 1
ATOM 693 O O . ALA A 1 84 ? -2.348 20.766 21.328 1 97.88 84 ALA A O 1
ATOM 694 N N . LYS A 1 85 ? -1.709 18.906 22.516 1 96.12 85 LYS A N 1
ATOM 695 C CA . LYS A 1 85 ? -0.867 19.656 23.438 1 96.12 85 LYS A CA 1
ATOM 696 C C . LYS A 1 85 ? 0.22 20.438 22.688 1 96.12 85 LYS A C 1
ATOM 698 O O . LYS A 1 85 ? 0.464 21.609 22.984 1 96.12 85 LYS A O 1
ATOM 703 N N . ARG A 1 86 ? 0.796 19.812 21.75 1 96.56 86 ARG A N 1
ATOM 704 C CA . ARG A 1 86 ? 1.896 20.406 21.016 1 96.56 86 ARG A CA 1
ATOM 705 C C . ARG A 1 86 ? 1.393 21.531 20.109 1 96.56 86 ARG A C 1
ATOM 707 O O . ARG A 1 86 ? 2.074 22.547 19.922 1 96.56 86 ARG A O 1
ATOM 714 N N . ILE A 1 87 ? 0.229 21.391 19.547 1 96.44 87 ILE A N 1
ATOM 715 C CA . ILE A 1 87 ? -0.321 22.328 18.578 1 96.44 87 ILE A CA 1
ATOM 716 C C . ILE A 1 87 ? -0.737 23.625 19.281 1 96.44 87 ILE A C 1
ATOM 718 O O . ILE A 1 87 ? -0.662 24.703 18.703 1 96.44 87 ILE A O 1
ATOM 722 N N . ILE A 1 88 ? -1.1 23.562 20.484 1 94.44 88 ILE A N 1
ATOM 723 C CA . ILE A 1 88 ? -1.469 24.734 21.281 1 94.44 88 ILE A CA 1
ATOM 724 C C . ILE A 1 88 ? -0.322 25.75 21.281 1 94.44 88 ILE A C 1
ATOM 726 O O . ILE A 1 88 ? -0.551 26.953 21.234 1 94.44 88 ILE A O 1
ATOM 730 N N . LYS A 1 89 ? 0.881 25.203 21.281 1 92.5 89 LYS A N 1
ATOM 731 C CA . LYS A 1 89 ? 2.062 26.047 21.297 1 92.5 89 LYS A CA 1
ATOM 732 C C . LYS A 1 89 ? 2.191 26.844 20 1 92.5 89 LYS A C 1
ATOM 734 O O . LYS A 1 89 ? 2.916 27.844 19.953 1 92.5 89 LYS A O 1
ATOM 739 N N . GLU A 1 90 ? 1.482 26.422 18.953 1 93.62 90 GLU A N 1
ATOM 740 C CA . GLU A 1 90 ? 1.507 27.109 17.672 1 93.62 90 GLU A CA 1
ATOM 741 C C . GLU A 1 90 ? 0.445 28.203 17.609 1 93.62 90 GLU A C 1
ATOM 743 O O . GLU A 1 90 ? 0.313 28.891 16.594 1 93.62 90 GLU A O 1
ATOM 748 N N . LYS A 1 91 ? -0.392 28.359 18.656 1 92.75 91 LYS A N 1
ATOM 749 C CA . LYS A 1 91 ? -1.381 29.422 18.859 1 92.75 91 LYS A CA 1
ATOM 750 C C . LYS A 1 91 ? -2.475 29.359 17.797 1 92.75 91 LYS A C 1
ATOM 752 O O . LYS A 1 91 ? -2.777 30.359 17.141 1 92.75 91 LYS A O 1
ATOM 757 N N . PRO A 1 92 ? -3.129 28.188 17.656 1 94.81 92 PRO A N 1
ATOM 758 C CA . PRO A 1 92 ? -4.309 28.125 16.797 1 94.81 92 PRO A CA 1
ATOM 759 C C . PRO A 1 92 ? -5.484 28.938 17.344 1 94.81 92 PRO A C 1
ATOM 761 O O . PRO A 1 92 ? -5.469 29.328 18.516 1 94.81 92 PRO A O 1
ATOM 764 N N . LYS A 1 93 ? -6.426 29.25 16.453 1 94.12 93 LYS A N 1
ATOM 765 C CA . LYS A 1 93 ? -7.645 29.906 16.906 1 94.12 93 LYS A CA 1
ATOM 766 C C . LYS A 1 93 ? -8.555 28.938 17.641 1 94.12 93 LYS A C 1
ATOM 768 O O . LYS A 1 93 ? -9.117 29.281 18.688 1 94.12 93 LYS A O 1
ATOM 773 N N . THR A 1 94 ? -8.672 27.797 17.047 1 95.12 94 THR A N 1
ATOM 774 C CA . THR A 1 94 ? -9.57 26.781 17.578 1 95.12 94 THR A CA 1
ATOM 775 C C . THR A 1 94 ? -8.953 25.391 17.438 1 95.12 94 THR A C 1
ATOM 777 O O . THR A 1 94 ? -8.336 25.094 16.406 1 95.12 94 THR A O 1
ATOM 780 N N . ILE A 1 95 ? -9.078 24.578 18.438 1 96.94 95 ILE A N 1
ATOM 781 C CA . ILE A 1 95 ? -8.758 23.156 18.375 1 96.94 95 ILE A CA 1
ATOM 782 C C . ILE A 1 95 ? -10.008 22.328 18.688 1 96.94 95 ILE A C 1
ATOM 784 O O . ILE A 1 95 ? -10.68 22.578 19.688 1 96.94 95 ILE A O 1
ATOM 788 N N . THR A 1 96 ? -10.352 21.484 17.812 1 97.94 96 THR A N 1
ATOM 789 C CA . THR A 1 96 ? -11.469 20.578 18.031 1 97.94 96 THR A CA 1
ATOM 790 C C . THR A 1 96 ? -10.977 19.141 18.188 1 97.94 96 THR A C 1
ATOM 792 O O . THR A 1 96 ? -10.32 18.594 17.297 1 97.94 96 THR A O 1
ATOM 795 N N . LEU A 1 97 ? -11.273 18.547 19.359 1 98.31 97 LEU A N 1
ATOM 796 C CA . LEU A 1 97 ? -10.953 17.156 19.641 1 98.31 97 LEU A CA 1
ATOM 797 C C . LEU A 1 97 ? -12.172 16.266 19.422 1 98.31 97 LEU A C 1
ATOM 799 O O . LEU A 1 97 ? -13.25 16.531 19.953 1 98.31 97 LEU A O 1
ATOM 803 N N . MET A 1 98 ? -11.953 15.25 18.625 1 98.25 98 MET A N 1
ATOM 804 C CA . MET A 1 98 ? -13.039 14.312 18.359 1 98.25 98 MET A CA 1
ATOM 805 C C . MET A 1 98 ? -12.656 12.898 18.781 1 98.25 98 MET A C 1
ATOM 807 O O . MET A 1 98 ? -11.508 12.484 18.625 1 98.25 98 MET A O 1
ATOM 811 N N . SER A 1 99 ? -13.547 12.195 19.312 1 97.62 99 SER A N 1
ATOM 812 C CA . SER A 1 99 ? -13.406 10.789 19.688 1 97.62 99 SER A CA 1
ATOM 813 C C . SER A 1 99 ? -14.75 10.164 20.031 1 97.62 99 SER A C 1
ATOM 815 O O . SER A 1 99 ? -15.75 10.875 20.172 1 97.62 99 SER A O 1
ATOM 817 N N . ARG A 1 100 ? -14.766 8.914 20.156 1 95.5 100 ARG A N 1
ATOM 818 C CA . ARG A 1 100 ? -16.016 8.219 20.484 1 95.5 100 ARG A CA 1
ATOM 819 C C . ARG A 1 100 ? -16.328 8.328 21.969 1 95.5 100 ARG A C 1
ATOM 821 O O . ARG A 1 100 ? -17.5 8.281 22.359 1 95.5 100 ARG A O 1
ATOM 828 N N . ASN A 1 101 ? -15.305 8.492 22.812 1 95.5 101 ASN A N 1
ATOM 829 C CA . ASN A 1 101 ? -15.484 8.492 24.266 1 95.5 101 ASN A CA 1
ATOM 830 C C . ASN A 1 101 ? -15.57 9.914 24.812 1 95.5 101 ASN A C 1
ATOM 832 O O . ASN A 1 101 ? -14.555 10.602 24.922 1 95.5 101 ASN A O 1
ATOM 836 N N . VAL A 1 102 ? -16.703 10.258 25.328 1 96.12 102 VAL A N 1
ATOM 837 C CA . VAL A 1 102 ? -16.984 11.625 25.766 1 96.12 102 VAL A CA 1
ATOM 838 C C . VAL A 1 102 ? -16.219 11.93 27.047 1 96.12 102 VAL A C 1
ATOM 840 O O . VAL A 1 102 ? -15.664 13.023 27.203 1 96.12 102 VAL A O 1
ATOM 843 N N . GLU A 1 103 ? -16.141 10.992 27.922 1 96.81 103 GLU A N 1
ATOM 844 C CA . GLU A 1 103 ? -15.461 11.211 29.188 1 96.81 103 GLU A CA 1
ATOM 845 C C . GLU A 1 103 ? -13.977 11.469 28.984 1 96.81 103 GLU A C 1
ATOM 847 O O . GLU A 1 103 ? -13.398 12.352 29.625 1 96.81 103 GLU A O 1
ATOM 852 N N . LYS A 1 104 ? -13.398 10.734 28.125 1 96.81 104 LYS A N 1
ATOM 853 C CA . LYS A 1 104 ? -11.977 10.938 27.828 1 96.81 104 LYS A CA 1
ATOM 854 C C . LYS A 1 104 ? -11.742 12.289 27.156 1 96.81 104 LYS A C 1
ATOM 856 O O . LYS A 1 104 ? -10.703 12.922 27.375 1 96.81 104 LYS A O 1
ATOM 861 N N . LEU A 1 105 ? -12.688 12.711 26.375 1 97.88 105 LEU A N 1
ATOM 862 C CA . LEU A 1 105 ? -12.602 14.016 25.734 1 97.88 105 LEU A CA 1
ATOM 863 C C . LEU A 1 105 ? -12.625 15.133 26.781 1 97.88 105 LEU A C 1
ATOM 865 O O . LEU A 1 105 ? -11.836 16.078 26.703 1 97.88 105 LEU A O 1
ATOM 869 N N . LYS A 1 106 ? -13.531 15.023 27.719 1 96.88 106 LYS A N 1
ATOM 870 C CA . LYS A 1 106 ? -13.633 16.016 28.781 1 96.88 106 LYS A CA 1
ATOM 871 C C . LYS A 1 106 ? -12.352 16.078 29.609 1 96.88 106 LYS A C 1
ATOM 873 O O . LYS A 1 106 ? -11.859 17.156 29.922 1 96.88 106 LYS A O 1
ATOM 878 N N . ASP A 1 107 ? -11.867 14.875 29.906 1 96.81 107 ASP A N 1
ATOM 879 C CA . ASP A 1 107 ? -10.617 14.805 30.656 1 96.81 107 ASP A CA 1
ATOM 880 C C . ASP A 1 107 ? -9.469 15.445 29.859 1 96.81 107 ASP A C 1
ATOM 882 O O . ASP A 1 107 ? -8.656 16.172 30.438 1 96.81 107 ASP A O 1
ATOM 886 N N . ALA A 1 108 ? -9.398 15.18 28.594 1 96.94 108 ALA A N 1
ATOM 887 C CA . ALA A 1 108 ? -8.367 15.75 27.734 1 96.94 108 ALA A CA 1
ATOM 888 C C . ALA A 1 108 ? -8.445 17.266 27.703 1 96.94 108 ALA A C 1
ATOM 890 O O . ALA A 1 108 ? -7.43 17.953 27.828 1 96.94 108 ALA A O 1
ATOM 891 N N . LYS A 1 109 ? -9.656 17.797 27.516 1 96.5 109 LYS A N 1
ATOM 892 C CA . LYS A 1 109 ? -9.852 19.25 27.516 1 96.5 109 LYS A CA 1
ATOM 893 C C . LYS A 1 109 ? -9.383 19.875 28.812 1 96.5 109 LYS A C 1
ATOM 895 O O . LYS A 1 109 ? -8.688 20.891 28.812 1 96.5 109 LYS A O 1
ATOM 900 N N . LYS A 1 110 ? -9.742 19.266 29.922 1 95.38 110 LYS A N 1
ATOM 901 C CA . LYS A 1 110 ? -9.352 19.766 31.234 1 95.38 110 LYS A CA 1
ATOM 902 C C . LYS A 1 110 ? -7.828 19.828 31.375 1 95.38 110 LYS A C 1
ATOM 904 O O . LYS A 1 110 ? -7.277 20.812 31.859 1 95.38 110 LYS A O 1
ATOM 909 N N . LEU A 1 111 ? -7.219 18.781 30.969 1 94.75 111 LEU A N 1
ATOM 910 C CA . LEU A 1 111 ? -5.766 18.688 31.062 1 94.75 111 LEU A CA 1
ATOM 911 C C . LEU A 1 111 ? -5.094 19.734 30.188 1 94.75 111 LEU A C 1
ATOM 913 O O . LEU A 1 111 ? -4.109 20.359 30.594 1 94.75 111 LEU A O 1
ATOM 917 N N . ILE A 1 112 ? -5.617 19.922 29 1 93.81 112 ILE A N 1
ATOM 918 C CA . ILE A 1 112 ? -5.066 20.906 28.078 1 93.81 112 ILE A CA 1
ATOM 919 C C . ILE A 1 112 ? -5.227 22.312 28.641 1 93.81 112 ILE A C 1
ATOM 921 O O . ILE A 1 112 ? -4.289 23.109 28.609 1 93.81 112 ILE A O 1
ATOM 925 N N . LEU A 1 113 ? -6.367 22.594 29.188 1 92 113 LEU A N 1
ATOM 926 C CA . LEU A 1 113 ? -6.633 23.906 29.781 1 92 113 LEU A CA 1
ATOM 927 C C . LEU A 1 113 ? -5.707 24.172 30.969 1 92 113 LEU A C 1
ATOM 929 O O . LEU A 1 113 ? -5.215 25.297 31.125 1 92 113 LEU A O 1
ATOM 933 N N . SER A 1 114 ? -5.523 23.125 31.703 1 90.12 114 SER A N 1
ATOM 934 C CA . SER A 1 114 ? -4.625 23.266 32.844 1 90.12 114 SER A CA 1
ATOM 935 C C . SER A 1 114 ? -3.199 23.578 32.406 1 90.12 114 SER A C 1
ATOM 937 O O . SER A 1 114 ? -2.518 24.391 33.031 1 90.12 114 SER A O 1
ATOM 939 N N . GLU A 1 115 ? -2.775 22.922 31.359 1 84.56 115 GLU A N 1
ATOM 940 C CA . GLU A 1 115 ? -1.435 23.156 30.828 1 84.56 115 GLU A CA 1
ATOM 941 C C . GLU A 1 115 ? -1.309 24.547 30.219 1 84.56 115 GLU A C 1
ATOM 943 O O . GLU A 1 115 ? -0.261 25.188 30.328 1 84.56 115 GLU A O 1
ATOM 948 N N . MET A 1 116 ? -2.322 25.016 29.578 1 88.31 116 MET A N 1
ATOM 949 C CA . MET A 1 116 ? -2.346 26.344 28.969 1 88.31 116 MET A CA 1
ATOM 950 C C . MET A 1 116 ? -2.238 27.422 30.031 1 88.31 116 MET A C 1
ATOM 952 O O . MET A 1 116 ? -1.556 28.438 29.828 1 88.31 116 MET A O 1
ATOM 956 N N . LYS A 1 117 ? -2.883 27.266 31.078 1 84.94 117 LYS A N 1
ATOM 957 C CA . LYS A 1 117 ? -2.871 28.25 32.156 1 84.94 117 LYS A CA 1
ATOM 958 C C . LYS A 1 117 ? -1.483 28.344 32.781 1 84.94 117 LYS A C 1
ATOM 960 O O . LYS A 1 117 ? -1.058 29.438 33.188 1 84.94 117 LYS A O 1
ATOM 965 N N . LYS A 1 118 ? -0.826 27.297 32.812 1 83.44 118 LYS A N 1
ATOM 966 C CA . LYS A 1 118 ? 0.508 27.266 33.406 1 83.44 118 LYS A CA 1
ATOM 967 C C . LYS A 1 118 ? 1.526 27.953 32.5 1 83.44 118 LYS A C 1
ATOM 969 O O . LYS A 1 118 ? 2.408 28.672 33 1 83.44 118 LYS A O 1
ATOM 974 N N . GLU A 1 119 ? 1.412 27.781 31.234 1 76.94 119 GLU A N 1
ATOM 975 C CA . GLU A 1 119 ? 2.434 28.25 30.312 1 76.94 119 GLU A CA 1
ATOM 976 C C . GLU A 1 119 ? 2.148 29.688 29.844 1 76.94 119 GLU A C 1
ATOM 978 O O . GLU A 1 119 ? 3.051 30.516 29.812 1 76.94 119 GLU A O 1
ATOM 983 N N . LYS A 1 120 ? 0.938 29.984 29.328 1 71.06 120 LYS A N 1
ATOM 984 C CA . LYS A 1 120 ? 0.579 31.297 28.828 1 71.06 120 LYS A CA 1
ATOM 985 C C . LYS A 1 120 ? -0.879 31.625 29.141 1 71.06 120 LYS A C 1
ATOM 987 O O . LYS A 1 120 ? -1.778 31.266 28.375 1 71.06 120 LYS A O 1
ATOM 992 N N . PRO A 1 121 ? -1.062 32.344 30.156 1 65.06 121 PRO A N 1
ATOM 993 C CA . PRO A 1 121 ? -2.43 32.594 30.625 1 65.06 121 PRO A CA 1
ATOM 994 C C . PRO A 1 121 ? -3.258 33.406 29.625 1 65.06 121 PRO A C 1
ATOM 996 O O . PRO A 1 121 ? -4.488 33.312 29.625 1 65.06 121 PRO A O 1
ATOM 999 N N . ASN A 1 122 ? -2.617 33.969 28.609 1 66.81 122 ASN A N 1
ATOM 1000 C CA . ASN A 1 122 ? -3.387 34.875 27.766 1 66.81 122 ASN A CA 1
ATOM 1001 C C . ASN A 1 122 ? -3.656 34.25 26.391 1 66.81 122 ASN A C 1
ATOM 1003 O O . ASN A 1 122 ? -3.936 34.969 25.422 1 66.81 122 ASN A O 1
ATOM 1007 N N . LEU A 1 123 ? -3.592 32.969 26.328 1 76.25 123 LEU A N 1
ATOM 1008 C CA . LEU A 1 123 ? -3.895 32.375 25.047 1 76.25 123 LEU A CA 1
ATOM 1009 C C . LEU A 1 123 ? -5.398 32.188 24.859 1 76.25 123 LEU A C 1
ATOM 1011 O O . LEU A 1 123 ? -6.066 31.625 25.734 1 76.25 123 LEU A O 1
ATOM 1015 N N . ASN A 1 124 ? -5.949 32.938 23.938 1 85.88 124 ASN A N 1
ATOM 1016 C CA . ASN A 1 124 ? -7.363 32.812 23.609 1 85.88 124 ASN A CA 1
ATOM 1017 C C . ASN A 1 124 ? -7.609 31.719 22.562 1 85.88 124 ASN A C 1
ATOM 1019 O O . ASN A 1 124 ? -7.914 32.031 21.406 1 85.88 124 ASN A O 1
ATOM 1023 N N . ILE A 1 125 ? -7.371 30.484 22.938 1 92.5 125 ILE A N 1
ATOM 1024 C CA . ILE A 1 125 ? -7.605 29.359 22.047 1 92.5 125 ILE A CA 1
ATOM 1025 C C . ILE A 1 125 ? -8.898 28.641 22.438 1 92.5 125 ILE A C 1
ATOM 1027 O O . ILE A 1 125 ? -9.086 28.297 23.609 1 92.5 125 ILE A O 1
ATOM 1031 N N . LYS A 1 126 ? -9.773 28.531 21.547 1 92.81 126 LYS A N 1
ATOM 1032 C CA . LYS A 1 126 ? -11.016 27.797 21.797 1 92.81 126 LYS A CA 1
ATOM 1033 C C . LYS A 1 126 ? -10.797 26.297 21.656 1 92.81 126 LYS A C 1
ATOM 1035 O O . LYS A 1 126 ? -10.242 25.828 20.656 1 92.81 126 LYS A O 1
ATOM 1040 N N . ILE A 1 127 ? -11.164 25.562 22.688 1 95.5 127 ILE A N 1
ATOM 1041 C CA . ILE A 1 127 ? -11.039 24.109 22.641 1 95.5 127 ILE A CA 1
ATOM 1042 C C . ILE A 1 127 ? -12.43 23.469 22.594 1 95.5 127 ILE A C 1
ATOM 1044 O O . ILE A 1 127 ? -13.195 23.562 23.547 1 95.5 127 ILE A O 1
ATOM 1048 N N . ASN A 1 128 ? -12.75 22.812 21.438 1 96.31 128 ASN A N 1
ATOM 1049 C CA . ASN A 1 128 ? -14 22.094 21.281 1 96.31 128 ASN A CA 1
ATOM 1050 C C . ASN A 1 128 ? -13.805 20.578 21.453 1 96.31 128 ASN A C 1
ATOM 1052 O O . ASN A 1 128 ? -12.758 20.047 21.078 1 96.31 128 ASN A O 1
ATOM 1056 N N . ILE A 1 129 ? -14.734 19.953 22.094 1 97.88 129 ILE A N 1
ATOM 1057 C CA . ILE A 1 129 ? -14.781 18.5 22.156 1 97.88 129 ILE A CA 1
ATOM 1058 C C . ILE A 1 129 ? -16.078 18 21.5 1 97.88 129 ILE A C 1
ATOM 1060 O O . ILE A 1 129 ? -17.156 18.484 21.828 1 97.88 129 ILE A O 1
ATOM 1064 N N . ILE A 1 130 ? -15.961 17.125 20.547 1 97.88 130 ILE A N 1
ATOM 1065 C CA . ILE A 1 130 ? -17.109 16.641 19.781 1 97.88 130 ILE A CA 1
ATOM 1066 C C . ILE A 1 130 ? -17.047 15.117 19.688 1 97.88 130 ILE A C 1
ATOM 1068 O O . ILE A 1 130 ? -16 14.547 19.391 1 97.88 130 ILE A O 1
ATOM 1072 N N . ARG A 1 131 ? -18.156 14.461 20.016 1 97.88 131 ARG A N 1
ATOM 1073 C CA . ARG A 1 131 ? -18.234 13.008 19.906 1 97.88 131 ARG A CA 1
ATOM 1074 C C . ARG A 1 131 ? -18.25 12.586 18.438 1 97.88 131 ARG A C 1
ATOM 1076 O O . ARG A 1 131 ? -19 13.148 17.625 1 97.88 131 ARG A O 1
ATOM 1083 N N . CYS A 1 132 ? -17.406 11.602 18.094 1 98.06 132 CYS A N 1
ATOM 1084 C CA . CYS A 1 132 ? -17.375 11.086 16.734 1 98.06 132 CYS A CA 1
ATOM 1085 C C . CYS A 1 132 ? -16.906 9.641 16.703 1 98.06 132 CYS A C 1
ATOM 1087 O O . CYS A 1 132 ? -15.773 9.344 17.094 1 98.06 132 CYS A O 1
ATOM 1089 N N . ASP A 1 133 ? -17.766 8.805 16.328 1 97.38 133 ASP A N 1
ATOM 1090 C CA . ASP A 1 133 ? -17.406 7.426 16.016 1 97.38 133 ASP A CA 1
ATOM 1091 C C . ASP A 1 133 ? -17.156 7.262 14.508 1 97.38 133 ASP A C 1
ATOM 1093 O O . ASP A 1 133 ? -18.109 7.207 13.719 1 97.38 133 ASP A O 1
ATOM 1097 N N . LEU A 1 134 ? -15.945 7.039 14.148 1 96.62 134 LEU A N 1
ATOM 1098 C CA . LEU A 1 134 ? -15.539 7.008 12.742 1 96.62 134 LEU A CA 1
ATOM 1099 C C . LEU A 1 134 ? -16.094 5.766 12.055 1 96.62 134 LEU A C 1
ATOM 1101 O O . LEU A 1 134 ? -16.094 5.688 10.82 1 96.62 134 LEU A O 1
ATOM 1105 N N . SER A 1 135 ? -16.5 4.801 12.82 1 96.44 135 SER A N 1
ATOM 1106 C CA . SER A 1 135 ? -17 3.568 12.219 1 96.44 135 SER A CA 1
ATOM 1107 C C . SER A 1 135 ? -18.453 3.709 11.789 1 96.44 135 SER A C 1
ATOM 1109 O O . SER A 1 135 ? -19 2.824 11.133 1 96.44 135 SER A O 1
ATOM 1111 N N . VAL A 1 136 ? -19.078 4.836 12.164 1 96.19 136 VAL A N 1
ATOM 1112 C CA . VAL A 1 136 ? -20.516 5.027 11.914 1 96.19 136 VAL A CA 1
ATOM 1113 C C . VAL A 1 136 ? -20.719 6.285 11.07 1 96.19 136 VAL A C 1
ATOM 1115 O O . VAL A 1 136 ? -20.453 7.398 11.531 1 96.19 136 VAL A O 1
ATOM 1118 N N . LYS A 1 137 ? -21.328 6.129 9.961 1 94.44 137 LYS A N 1
ATOM 1119 C CA . LYS A 1 137 ? -21.516 7.215 9 1 94.44 137 LYS A CA 1
ATOM 1120 C C . LYS A 1 137 ? -22.328 8.352 9.617 1 94.44 137 LYS A C 1
ATOM 1122 O O . LYS A 1 137 ? -21.984 9.523 9.461 1 94.44 137 LYS A O 1
ATOM 1127 N N . ALA A 1 138 ? -23.359 8.031 10.273 1 96.12 138 ALA A N 1
ATOM 1128 C CA . ALA A 1 138 ? -24.234 9.039 10.883 1 96.12 138 ALA A CA 1
ATOM 1129 C C . ALA A 1 138 ? -23.484 9.852 11.93 1 96.12 138 ALA A C 1
ATOM 1131 O O . ALA A 1 138 ? -23.688 11.055 12.062 1 96.12 138 ALA A O 1
ATOM 1132 N N . SER A 1 139 ? -22.656 9.156 12.68 1 97.25 139 SER A N 1
ATOM 1133 C CA . SER A 1 139 ? -21.844 9.828 13.688 1 97.25 139 SER A CA 1
ATOM 1134 C C . SER A 1 139 ? -20.891 10.828 13.062 1 97.25 139 SER A C 1
ATOM 1136 O O . SER A 1 139 ? -20.688 11.922 13.586 1 97.25 139 SER A O 1
ATOM 1138 N N . ILE A 1 140 ? -20.328 10.5 11.961 1 97.19 140 ILE A N 1
ATOM 1139 C CA . ILE A 1 140 ? -19.391 11.367 11.25 1 97.19 140 ILE A CA 1
ATOM 1140 C C . ILE A 1 140 ? -20.125 12.617 10.758 1 97.19 140 ILE A C 1
ATOM 1142 O O . ILE A 1 140 ? -19.625 13.734 10.922 1 97.19 140 ILE A O 1
ATOM 1146 N N . LYS A 1 141 ? -21.266 12.391 10.18 1 96.19 141 LYS A N 1
ATOM 1147 C CA . LYS A 1 141 ? -22.062 13.516 9.688 1 96.19 141 LYS A CA 1
ATOM 1148 C C . LYS A 1 141 ? -22.422 14.477 10.82 1 96.19 141 LYS A C 1
ATOM 1150 O O . LYS A 1 141 ? -22.266 15.695 10.688 1 96.19 141 LYS A O 1
ATOM 1155 N N . GLU A 1 142 ? -22.875 13.922 11.883 1 96.5 142 GLU A N 1
ATOM 1156 C CA . GLU A 1 142 ? -23.25 14.734 13.039 1 96.5 142 GLU A CA 1
ATOM 1157 C C . GLU A 1 142 ? -22.047 15.484 13.594 1 96.5 142 GLU A C 1
ATOM 1159 O O . GLU A 1 142 ? -22.141 16.672 13.906 1 96.5 142 GLU A O 1
ATOM 1164 N N . ALA A 1 143 ? -20.969 14.805 13.734 1 97.06 143 ALA A N 1
ATOM 1165 C CA . ALA A 1 143 ? -19.75 15.422 14.25 1 97.06 143 ALA A CA 1
ATOM 1166 C C . ALA A 1 143 ? -19.281 16.562 13.352 1 97.06 143 ALA A C 1
ATOM 1168 O O . ALA A 1 143 ? -18.906 17.641 13.836 1 97.06 143 ALA A O 1
ATOM 1169 N N . PHE A 1 144 ? -19.312 16.328 12.078 1 95.81 144 PHE A N 1
ATOM 1170 C CA . PHE A 1 144 ? -18.875 17.344 11.125 1 95.81 144 PHE A CA 1
ATOM 1171 C C . PHE A 1 144 ? -19.766 18.578 11.195 1 95.81 144 PHE A C 1
ATOM 1173 O O . PHE A 1 144 ? -19.281 19.703 11.164 1 95.81 144 PHE A O 1
ATOM 1180 N N . ASP A 1 145 ? -21.062 18.391 11.273 1 94.25 145 ASP A N 1
ATOM 1181 C CA . ASP A 1 145 ? -22 19.484 11.414 1 94.25 145 ASP A CA 1
ATOM 1182 C C . ASP A 1 145 ? -21.719 20.297 12.688 1 94.25 145 ASP A C 1
ATOM 1184 O O . ASP A 1 145 ? -21.734 21.516 12.664 1 94.25 145 ASP A O 1
ATOM 1188 N N . ASN A 1 146 ? -21.453 19.578 13.727 1 94.5 146 ASN A N 1
ATOM 1189 C CA . ASN A 1 146 ? -21.141 20.219 14.992 1 94.5 146 ASN A CA 1
ATOM 1190 C C . ASN A 1 146 ? -19.844 21.016 14.906 1 94.5 146 ASN A C 1
ATOM 1192 O O . ASN A 1 146 ? -19.734 22.094 15.5 1 94.5 146 ASN A O 1
ATOM 1196 N N . VAL A 1 147 ? -18.875 20.516 14.18 1 95.25 147 VAL A N 1
ATOM 1197 C CA . VAL A 1 147 ? -17.609 21.219 13.992 1 95.25 147 VAL A CA 1
ATOM 1198 C C . VAL A 1 147 ? -17.844 22.531 13.266 1 95.25 147 VAL A C 1
ATOM 1200 O O . VAL A 1 147 ? -17.312 23.578 13.664 1 95.25 147 VAL A O 1
ATOM 1203 N N . LEU A 1 148 ? -18.688 22.547 12.273 1 91.5 148 LEU A N 1
ATOM 1204 C CA . LEU A 1 148 ? -18.906 23.703 11.414 1 91.5 148 LEU A CA 1
ATOM 1205 C C . LEU A 1 148 ? -19.594 24.828 12.18 1 91.5 148 LEU A C 1
ATOM 1207 O O . LEU A 1 148 ? -19.406 26 11.867 1 91.5 148 LEU A O 1
ATOM 1211 N N . ILE A 1 149 ? -20.328 24.469 13.242 1 89.56 149 ILE A N 1
ATOM 1212 C CA . ILE A 1 149 ? -21.078 25.5 13.961 1 89.56 149 ILE A CA 1
ATOM 1213 C C . ILE A 1 149 ? -20.484 25.688 15.359 1 89.56 149 ILE A C 1
ATOM 1215 O O . ILE A 1 149 ? -21.109 26.312 16.219 1 89.56 149 ILE A O 1
ATOM 1219 N N . ASN A 1 150 ? -19.359 25.031 15.68 1 89.94 150 ASN A N 1
ATOM 1220 C CA . ASN A 1 150 ? -18.656 25.156 16.953 1 89.94 150 ASN A CA 1
ATOM 1221 C C . ASN A 1 150 ? -19.516 24.672 18.125 1 89.94 150 ASN A C 1
ATOM 1223 O O . ASN A 1 150 ? -19.547 25.312 19.172 1 89.94 150 ASN A O 1
ATOM 1227 N N . ASN A 1 151 ? -20.203 23.578 17.875 1 90.88 151 ASN A N 1
ATOM 1228 C CA . ASN A 1 151 ? -21.047 22.969 18.906 1 90.88 151 ASN A CA 1
ATOM 1229 C C . ASN A 1 151 ? -20.266 21.953 19.734 1 90.88 151 ASN A C 1
ATOM 1231 O O . ASN A 1 151 ? -20.344 20.75 19.484 1 90.88 151 ASN A O 1
ATOM 1235 N N . SER A 1 152 ? -19.641 22.359 20.844 1 92.88 152 SER A N 1
ATOM 1236 C CA . SER A 1 152 ? -18.828 21.531 21.734 1 92.88 152 SER A CA 1
ATOM 1237 C C . SER A 1 152 ? -19.688 20.859 22.781 1 92.88 152 SER A C 1
ATOM 1239 O O . SER A 1 152 ? -20.719 21.406 23.203 1 92.88 152 SER A O 1
ATOM 1241 N N . LEU A 1 153 ? -19.344 19.703 23.188 1 89.56 153 LEU A N 1
ATOM 1242 C CA . LEU A 1 153 ? -20.094 18.922 24.156 1 89.56 153 LEU A CA 1
ATOM 1243 C C . LEU A 1 153 ? -20.125 19.625 25.516 1 89.56 153 LEU A C 1
ATOM 1245 O O . LEU A 1 153 ? -21.047 19.422 26.297 1 89.56 153 LEU A O 1
ATOM 1249 N N . ASP A 1 154 ? -19.016 20.219 26 1 76.12 154 ASP A N 1
ATOM 1250 C CA . ASP A 1 154 ? -18.969 20.859 27.312 1 76.12 154 ASP A CA 1
ATOM 1251 C C . ASP A 1 154 ? -19.562 22.266 27.266 1 76.12 154 ASP A C 1
ATOM 1253 O O . ASP A 1 154 ? -19.516 23 28.266 1 76.12 154 ASP A O 1
ATOM 1257 N N . LYS A 1 155 ? -19.859 22.844 26.219 1 62.31 155 LYS A N 1
ATOM 1258 C CA . LYS A 1 155 ? -20.578 24.125 26.25 1 62.31 155 LYS A CA 1
ATOM 1259 C C . LYS A 1 155 ? -21.734 24.078 27.25 1 62.31 155 LYS A C 1
ATOM 1261 O O . LYS A 1 155 ? -22.578 23.188 27.203 1 62.31 155 LYS A O 1
ATOM 1266 N N . GLU A 1 156 ? -21.375 23.938 28.5 1 46.19 156 GLU A N 1
ATOM 1267 C CA . GLU A 1 156 ? -22.312 24.234 29.578 1 46.19 156 GLU A CA 1
ATOM 1268 C C . GLU A 1 156 ? -23.578 24.906 29.047 1 46.19 156 GLU A C 1
ATOM 1270 O O . GLU A 1 156 ? -23.547 25.562 28 1 46.19 156 GLU A O 1
ATOM 1275 N N . GLU A 1 157 ? -24.844 24.531 29.781 1 38.47 157 GLU A N 1
ATOM 1276 C CA . GLU A 1 157 ? -26.172 25.109 29.953 1 38.47 157 GLU A CA 1
ATOM 1277 C C . GLU A 1 157 ? -26.109 26.625 30.062 1 38.47 157 GLU A C 1
ATOM 1279 O O . GLU A 1 157 ? -26.266 27.188 31.156 1 38.47 157 GLU A O 1
ATOM 1284 N N . ASP A 1 158 ? -25.219 27.391 30 1 32.69 158 ASP A N 1
ATOM 1285 C CA . ASP A 1 158 ? -25.75 28.734 30.219 1 32.69 158 ASP A CA 1
ATOM 1286 C C . ASP A 1 158 ? -27.141 28.875 29.594 1 32.69 158 ASP A C 1
ATOM 1288 O O . ASP A 1 158 ? -27.5 28.141 28.672 1 32.69 158 ASP A O 1
ATOM 1292 N N . GLU A 1 159 ? -28.031 29.734 30.266 1 31.86 159 GLU A N 1
ATOM 1293 C CA . GLU A 1 159 ? -29.484 29.875 30.188 1 31.86 159 GLU A CA 1
ATOM 1294 C C . GLU A 1 159 ? -29.984 29.656 28.75 1 31.86 159 GLU A C 1
ATOM 1296 O O . GLU A 1 159 ? -30.969 28.969 28.531 1 31.86 159 GLU A O 1
ATOM 1301 N N . GLU A 1 160 ? -29.75 30.719 27.875 1 31.72 160 GLU A N 1
ATOM 1302 C CA . GLU A 1 160 ? -30.688 31.031 26.797 1 31.72 160 GLU A CA 1
ATOM 1303 C C . GLU A 1 160 ? -30.578 30.016 25.656 1 31.72 160 GLU A C 1
ATOM 1305 O O . GLU A 1 160 ? -30.672 30.375 24.484 1 31.72 160 GLU A O 1
ATOM 1310 N N . ASN A 1 161 ? -29.953 28.984 25.812 1 34.19 161 ASN A N 1
ATOM 1311 C CA . ASN A 1 161 ? -29.578 28.156 24.688 1 34.19 161 ASN A CA 1
ATOM 1312 C C . ASN A 1 161 ? -30.734 27.281 24.219 1 34.19 161 ASN A C 1
ATOM 1314 O O . ASN A 1 161 ? -30.531 26.312 23.484 1 34.19 161 ASN A O 1
ATOM 1318 N N . TYR A 1 162 ? -31.75 27.094 25.016 1 31.31 162 TYR A N 1
ATOM 1319 C CA . TYR A 1 162 ? -32.906 26.391 24.469 1 31.31 162 TYR A CA 1
ATOM 1320 C C . TYR A 1 162 ? -33.156 26.812 23.016 1 31.31 162 TYR A C 1
ATOM 1322 O O . TYR A 1 162 ? -33.719 26.031 22.234 1 31.31 162 TYR A O 1
ATOM 1330 N N . ASN A 1 163 ? -33.125 28.109 22.719 1 32.56 163 ASN A N 1
ATOM 1331 C CA . ASN A 1 163 ? -33.531 28.703 21.453 1 32.56 163 ASN A CA 1
ATOM 1332 C C . ASN A 1 163 ? -32.531 28.375 20.344 1 32.56 163 ASN A C 1
ATOM 1334 O O . ASN A 1 163 ? -32.719 28.797 19.203 1 32.56 163 ASN A O 1
ATOM 1338 N N . ILE A 1 164 ? -31.422 27.828 20.672 1 35.16 164 ILE A N 1
ATOM 1339 C CA . ILE A 1 164 ? -30.406 27.719 19.625 1 35.16 164 ILE A CA 1
ATOM 1340 C C . ILE A 1 164 ? -30.609 26.422 18.828 1 35.16 164 ILE A C 1
ATOM 1342 O O . ILE A 1 164 ? -30.047 26.25 17.766 1 35.16 164 ILE A O 1
ATOM 1346 N N . ALA A 1 165 ? -31.156 25.469 19.375 1 34.59 165 ALA A N 1
ATOM 1347 C CA . ALA A 1 165 ? -31.547 24.297 18.594 1 34.59 165 ALA A CA 1
ATOM 1348 C C . ALA A 1 165 ? -32.5 24.672 17.469 1 34.59 165 ALA A C 1
ATOM 1350 O O . ALA A 1 165 ? -32.375 24.172 16.344 1 34.59 165 ALA A O 1
ATOM 1351 N N . TYR A 1 166 ? -33.531 25.469 17.75 1 34.75 166 TYR A N 1
ATOM 1352 C CA . TYR A 1 166 ? -34.469 25.953 16.75 1 34.75 166 TYR A CA 1
ATOM 1353 C C . TYR A 1 166 ? -33.75 26.781 15.695 1 34.75 166 TYR A C 1
ATOM 1355 O O . TYR A 1 166 ? -34.062 26.688 14.508 1 34.75 166 TYR A O 1
ATOM 1363 N N . ARG A 1 167 ? -32.75 27.625 16.078 1 36.69 167 ARG A N 1
ATOM 1364 C CA . ARG A 1 167 ? -32.031 28.469 15.125 1 36.69 167 ARG A CA 1
ATOM 1365 C C . ARG A 1 167 ? -31.047 27.641 14.305 1 36.69 167 ARG A C 1
ATOM 1367 O O . ARG A 1 167 ? -30.781 27.953 13.141 1 36.69 167 ARG A O 1
ATOM 1374 N N . THR A 1 168 ? -30.594 26.547 14.852 1 36.25 168 THR A N 1
ATOM 1375 C CA . THR A 1 168 ? -29.672 25.688 14.117 1 36.25 168 THR A CA 1
ATOM 1376 C C . THR A 1 168 ? -30.422 24.844 13.086 1 36.25 168 THR A C 1
ATOM 1378 O O . THR A 1 168 ? -29.969 24.703 11.953 1 36.25 168 THR A O 1
ATOM 1381 N N . ARG A 1 169 ? -31.516 24.359 13.523 1 40.59 169 ARG A N 1
ATOM 1382 C CA . ARG A 1 169 ? -32.344 23.719 12.508 1 40.59 169 ARG A CA 1
ATOM 1383 C C . ARG A 1 169 ? -32.812 24.75 11.469 1 40.59 169 ARG A C 1
ATOM 1385 O O . ARG A 1 169 ? -32.844 24.438 10.273 1 40.59 169 ARG A O 1
ATOM 1392 N N . SER A 1 170 ? -33.281 25.859 11.852 1 38.41 170 SER A N 1
ATOM 1393 C CA . SER A 1 170 ? -33.656 26.938 10.938 1 38.41 170 SER A CA 1
ATOM 1394 C C . SER A 1 170 ? -32.469 27.375 10.094 1 38.41 170 SER A C 1
ATOM 1396 O O . SER A 1 170 ? -32.625 27.781 8.945 1 38.41 170 SER A O 1
ATOM 1398 N N . ARG A 1 171 ? -31.234 27.406 10.648 1 38.88 171 ARG A N 1
ATOM 1399 C CA . ARG A 1 171 ? -30.031 27.734 9.891 1 38.88 171 ARG A CA 1
ATOM 1400 C C . ARG A 1 171 ? -29.625 26.578 8.984 1 38.88 171 ARG A C 1
ATOM 1402 O O . ARG A 1 171 ? -29.203 26.797 7.848 1 38.88 171 ARG A O 1
ATOM 1409 N N . MET A 1 172 ? -29.781 25.359 9.383 1 42.31 172 MET A N 1
ATOM 1410 C CA . MET A 1 172 ? -29.531 24.188 8.539 1 42.31 172 MET A CA 1
ATOM 1411 C C . MET A 1 172 ? -30.531 24.125 7.395 1 42.31 172 MET A C 1
ATOM 1413 O O . MET A 1 172 ? -30.203 23.719 6.285 1 42.31 172 MET A O 1
ATOM 1417 N N . GLN A 1 173 ? -31.859 24.266 7.625 1 42.22 173 GLN A N 1
ATOM 1418 C CA . GLN A 1 173 ? -32.812 24.391 6.535 1 42.22 173 GLN A CA 1
ATOM 1419 C C . GLN A 1 173 ? -32.469 25.562 5.625 1 42.22 173 GLN A C 1
ATOM 1421 O O . GLN A 1 173 ? -32.75 25.531 4.422 1 42.22 173 GLN A O 1
ATOM 1426 N N . LYS A 1 174 ? -32 26.672 6.215 1 39.12 174 LYS A N 1
ATOM 1427 C CA . LYS A 1 174 ? -31.562 27.781 5.359 1 39.12 174 LYS A CA 1
ATOM 1428 C C . LYS A 1 174 ? -30.25 27.453 4.668 1 39.12 174 LYS A C 1
ATOM 1430 O O . LYS A 1 174 ? -29.969 27.953 3.576 1 39.12 174 LYS A O 1
ATOM 1435 N N . MET A 1 175 ? -29.422 26.75 5.223 1 40.38 175 MET A N 1
ATOM 1436 C CA . MET A 1 175 ? -28.203 26.266 4.582 1 40.38 175 MET A CA 1
ATOM 1437 C C . MET A 1 175 ? -28.531 25.359 3.396 1 40.38 175 MET A C 1
ATOM 1439 O O . MET A 1 175 ? -27.828 25.375 2.385 1 40.38 175 MET A O 1
ATOM 1443 N N . GLU A 1 176 ? -29.484 24.422 3.479 1 40.91 176 GLU A N 1
ATOM 1444 C CA . GLU A 1 176 ? -29.969 23.688 2.312 1 40.91 176 GLU A CA 1
ATOM 1445 C C . GLU A 1 176 ? -30.484 24.641 1.235 1 40.91 176 GLU A C 1
ATOM 1447 O O . GLU A 1 176 ? -30.562 24.281 0.062 1 40.91 176 GLU A O 1
ATOM 1452 N N . ARG A 1 177 ? -31.156 25.734 1.793 1 37.41 177 ARG A N 1
ATOM 1453 C CA . ARG A 1 177 ? -31.719 26.641 0.797 1 37.41 177 ARG A CA 1
ATOM 1454 C C . ARG A 1 177 ? -30.688 27.672 0.347 1 37.41 177 ARG A C 1
ATOM 1456 O O . ARG A 1 177 ? -31.031 28.641 -0.342 1 37.41 177 ARG A O 1
ATOM 1463 N N . ASN A 1 178 ? -29.422 27.516 0.208 1 40.97 178 ASN A N 1
ATOM 1464 C CA . ASN A 1 178 ? -28.375 28.391 -0.281 1 40.97 178 ASN A CA 1
ATOM 1465 C C . ASN A 1 178 ? -28.281 29.672 0.544 1 40.97 178 ASN A C 1
ATOM 1467 O O . ASN A 1 178 ? -27.625 30.641 0.128 1 40.97 178 ASN A O 1
ATOM 1471 N N . ASP A 1 179 ? -29.156 29.984 1.457 1 36.91 179 ASP A N 1
ATOM 1472 C CA . ASP A 1 179 ? -29.188 31.328 2.049 1 36.91 179 ASP A CA 1
ATOM 1473 C C . ASP A 1 179 ? -28.391 31.375 3.346 1 36.91 179 ASP A C 1
ATOM 1475 O O . ASP A 1 179 ? -28.719 32.125 4.266 1 36.91 179 ASP A O 1
ATOM 1479 N N . ILE A 1 180 ? -27.75 30.391 3.941 1 41.41 180 ILE A N 1
ATOM 1480 C CA . ILE A 1 180 ? -27.047 30.594 5.203 1 41.41 180 ILE A CA 1
ATOM 1481 C C . ILE A 1 180 ? -26.016 31.703 5.043 1 41.41 180 ILE A C 1
ATOM 1483 O O . ILE A 1 180 ? -25.266 31.719 4.066 1 41.41 180 ILE A O 1
ATOM 1487 N N . ASP A 1 181 ? -26.062 32.719 5.656 1 39.94 181 ASP A N 1
ATOM 1488 C CA . ASP A 1 181 ? -25.016 33.75 5.758 1 39.94 181 ASP A CA 1
ATOM 1489 C C . ASP A 1 181 ? -23.641 33.125 5.988 1 39.94 181 ASP A C 1
ATOM 1491 O O . ASP A 1 181 ? -23.422 32.469 7.008 1 39.94 181 ASP A O 1
ATOM 1495 N N . ILE A 1 182 ? -22.766 32.688 5.113 1 45.78 182 ILE A N 1
ATOM 1496 C CA . ILE A 1 182 ? -21.406 32.25 4.855 1 45.78 182 ILE A CA 1
ATOM 1497 C C . ILE A 1 182 ? -20.484 32.781 5.961 1 45.78 182 ILE A C 1
ATOM 1499 O O . ILE A 1 182 ? -19.406 32.219 6.184 1 45.78 182 ILE A O 1
ATOM 1503 N N . CYS A 1 183 ? -20.797 33.781 6.699 1 46.53 183 CYS A N 1
ATOM 1504 C CA . CYS A 1 183 ? -19.797 34.531 7.473 1 46.53 183 CYS A CA 1
ATOM 1505 C C . CYS A 1 183 ? -19.422 33.781 8.742 1 46.53 183 CYS A C 1
ATOM 1507 O O . CYS A 1 183 ? -18.375 34 9.328 1 46.53 183 CYS A O 1
ATOM 1509 N N . ASP A 1 184 ? -20.25 32.781 9.359 1 58.19 184 ASP A N 1
ATOM 1510 C CA . ASP A 1 184 ? -19.891 32.312 10.688 1 58.19 184 ASP A CA 1
ATOM 1511 C C . ASP A 1 184 ? -19.531 30.828 10.656 1 58.19 184 ASP A C 1
ATOM 1513 O O . ASP A 1 184 ? -19.609 30.141 11.68 1 58.19 184 ASP A O 1
ATOM 1517 N N . ILE A 1 185 ? -19.062 30.281 9.578 1 73.19 185 ILE A N 1
ATOM 1518 C CA . ILE A 1 185 ? -18.75 28.859 9.508 1 73.19 185 ILE A CA 1
ATOM 1519 C C . ILE A 1 185 ? -17.312 28.641 9.969 1 73.19 185 ILE A C 1
ATOM 1521 O O . ILE A 1 185 ? -16.391 29.359 9.57 1 73.19 185 ILE A O 1
ATOM 1525 N N . ASN A 1 186 ? -17.234 27.75 10.961 1 82.69 186 ASN A N 1
ATOM 1526 C CA . ASN A 1 186 ? -15.93 27.328 11.461 1 82.69 186 ASN A CA 1
ATOM 1527 C C . ASN A 1 186 ? -15.32 26.234 10.594 1 82.69 186 ASN A C 1
ATOM 1529 O O . ASN A 1 186 ? -15.242 25.078 11.016 1 82.69 186 ASN A O 1
ATOM 1533 N N . ASP A 1 187 ? -14.773 26.641 9.461 1 88.75 187 ASP A N 1
ATOM 1534 C CA . ASP A 1 187 ? -14.203 25.672 8.523 1 88.75 187 ASP A CA 1
ATOM 1535 C C . ASP A 1 187 ? -12.93 25.047 9.086 1 88.75 187 ASP A C 1
ATOM 1537 O O . ASP A 1 187 ? -12.219 25.672 9.875 1 88.75 187 ASP A O 1
ATOM 1541 N N . ILE A 1 188 ? -12.719 23.891 8.703 1 95.88 188 ILE A N 1
ATOM 1542 C CA . ILE A 1 188 ? -11.523 23.172 9.133 1 95.88 188 ILE A CA 1
ATOM 1543 C C . ILE A 1 188 ? -10.344 23.578 8.25 1 95.88 188 ILE A C 1
ATOM 1545 O O . ILE A 1 188 ? -10.344 23.328 7.043 1 95.88 188 ILE A O 1
ATOM 1549 N N . ASP A 1 189 ? -9.359 24.188 8.875 1 95.81 189 ASP A N 1
ATOM 1550 C CA . ASP A 1 189 ? -8.148 24.562 8.148 1 95.81 189 ASP A CA 1
ATOM 1551 C C . ASP A 1 189 ? -7.156 23.391 8.117 1 95.81 189 ASP A C 1
ATOM 1553 O O . ASP A 1 189 ? -6.422 23.219 7.141 1 95.81 189 ASP A O 1
ATOM 1557 N N . VAL A 1 190 ? -7.105 22.688 9.258 1 97.31 190 VAL A N 1
ATOM 1558 C CA . VAL A 1 190 ? -6.188 21.562 9.43 1 97.31 190 VAL A CA 1
ATOM 1559 C C . VAL A 1 190 ? -6.941 20.359 9.977 1 97.31 190 VAL A C 1
ATOM 1561 O O . VAL A 1 190 ? -7.605 20.453 11.016 1 97.31 190 VAL A O 1
ATOM 1564 N N . LEU A 1 191 ? -6.898 19.297 9.25 1 98.25 191 LEU A N 1
ATOM 1565 C CA . LEU A 1 191 ? -7.5 18.047 9.688 1 98.25 191 LEU A CA 1
ATOM 1566 C C . LEU A 1 191 ? -6.426 17 9.984 1 98.25 191 LEU A C 1
ATOM 1568 O O . LEU A 1 191 ? -5.602 16.703 9.125 1 98.25 191 LEU A O 1
ATOM 1572 N N . ILE A 1 192 ? -6.414 16.5 11.211 1 98.75 192 ILE A N 1
ATOM 1573 C CA . ILE A 1 192 ? -5.484 15.445 11.602 1 98.75 192 ILE A CA 1
ATOM 1574 C C . ILE A 1 192 ? -6.254 14.148 11.844 1 98.75 192 ILE A C 1
ATOM 1576 O O . ILE A 1 192 ? -7.078 14.07 12.758 1 98.75 192 ILE A O 1
ATOM 1580 N N . CYS A 1 193 ? -5.984 13.18 11.023 1 98.81 193 CYS A N 1
ATOM 1581 C CA . CYS A 1 193 ? -6.602 11.867 11.133 1 98.81 193 CYS A CA 1
ATOM 1582 C C . CYS A 1 193 ? -5.723 10.914 11.938 1 98.81 193 CYS A C 1
ATOM 1584 O O . CYS A 1 193 ? -4.809 10.297 11.398 1 98.81 193 CYS A O 1
ATOM 1586 N N . ASN A 1 194 ? -6.098 10.727 13.203 1 98.44 194 ASN A N 1
ATOM 1587 C CA . ASN A 1 194 ? -5.25 9.953 14.102 1 98.44 194 ASN A CA 1
ATOM 1588 C C . ASN A 1 194 ? -5.965 8.703 14.609 1 98.44 194 ASN A C 1
ATOM 1590 O O . ASN A 1 194 ? -5.32 7.758 15.07 1 98.44 194 ASN A O 1
ATOM 1594 N N . ALA A 1 195 ? -7.273 8.633 14.539 1 96.69 195 ALA A N 1
ATOM 1595 C CA . ALA A 1 195 ? -8.047 7.508 15.047 1 96.69 195 ALA A CA 1
ATOM 1596 C C . ALA A 1 195 ? -7.871 6.277 14.164 1 96.69 195 ALA A C 1
ATOM 1598 O O . ALA A 1 195 ? -7.824 6.387 12.938 1 96.69 195 ALA A O 1
ATOM 1599 N N . ALA A 1 196 ? -7.758 5.109 14.789 1 96.31 196 ALA A N 1
ATOM 1600 C CA . ALA A 1 196 ? -7.648 3.857 14.047 1 96.31 196 ALA A CA 1
ATOM 1601 C C . ALA A 1 196 ? -8.07 2.67 14.898 1 96.31 196 ALA A C 1
ATOM 1603 O O . ALA A 1 196 ? -7.93 2.697 16.125 1 96.31 196 ALA A O 1
ATOM 1604 N N . TYR A 1 197 ? -8.633 1.724 14.273 1 96.31 197 TYR A N 1
ATOM 1605 C CA . TYR A 1 197 ? -8.828 0.404 14.859 1 96.31 197 TYR A CA 1
ATOM 1606 C C . TYR A 1 197 ? -7.656 -0.516 14.547 1 96.31 197 TYR A C 1
ATOM 1608 O O . TYR A 1 197 ? -7.277 -0.67 13.383 1 96.31 197 TYR A O 1
ATOM 1616 N N . VAL A 1 198 ? -7.07 -1.095 15.617 1 96 198 VAL A N 1
ATOM 1617 C CA . VAL A 1 198 ? -5.902 -1.946 15.43 1 96 198 VAL A CA 1
ATOM 1618 C C . VAL A 1 198 ? -6.199 -3.355 15.938 1 96 198 VAL A C 1
ATOM 1620 O O . VAL A 1 198 ? -6.625 -3.533 17.078 1 96 198 VAL A O 1
ATOM 1623 N N . SER A 1 199 ? -6.086 -4.281 15.117 1 93.56 199 SER A N 1
ATOM 1624 C CA . SER A 1 199 ? -6.145 -5.695 15.484 1 93.56 199 SER A CA 1
ATOM 1625 C C . SER A 1 199 ? -4.836 -6.402 15.156 1 93.56 199 SER A C 1
ATOM 1627 O O . SER A 1 199 ? -4.363 -6.348 14.016 1 93.56 199 SER A O 1
ATOM 1629 N N . THR A 1 200 ? -4.281 -7.027 16.219 1 94 200 THR A N 1
ATOM 1630 C CA . THR A 1 200 ? -3.018 -7.734 16.047 1 94 200 THR A CA 1
ATOM 1631 C C . THR A 1 200 ? -3.189 -9.227 16.328 1 94 200 THR A C 1
ATOM 1633 O O . THR A 1 200 ? -3.566 -9.617 17.438 1 94 200 THR A O 1
ATOM 1636 N N . GLU A 1 201 ? -3.209 -10.047 15.414 1 94.88 201 GLU A N 1
ATOM 1637 C CA . GLU A 1 201 ? -3.287 -11.508 15.477 1 94.88 201 GLU A CA 1
ATOM 1638 C C . GLU A 1 201 ? -2.979 -12.133 14.125 1 94.88 201 GLU A C 1
ATOM 1640 O O . GLU A 1 201 ? -3.006 -11.453 13.094 1 94.88 201 GLU A O 1
ATOM 1645 N N . GLU A 1 202 ? -2.625 -13.367 14.219 1 95.12 202 GLU A N 1
ATOM 1646 C CA . GLU A 1 202 ? -2.533 -14.086 12.945 1 95.12 202 GLU A CA 1
ATOM 1647 C C . GLU A 1 202 ? -3.883 -14.125 12.234 1 95.12 202 GLU A C 1
ATOM 1649 O O . GLU A 1 202 ? -4.934 -14.102 12.883 1 95.12 202 GLU A O 1
ATOM 1654 N N . ASN A 1 203 ? -3.803 -14.148 10.969 1 92.69 203 ASN A N 1
ATOM 1655 C CA . ASN A 1 203 ? -5.004 -14.039 10.148 1 92.69 203 ASN A CA 1
ATOM 1656 C C . ASN A 1 203 ? -6.035 -15.094 10.516 1 92.69 203 ASN A C 1
ATOM 1658 O O . ASN A 1 203 ? -7.238 -14.82 10.523 1 92.69 203 ASN A O 1
ATOM 1662 N N . ASN A 1 204 ? -5.594 -16.281 10.859 1 90.31 204 ASN A N 1
ATOM 1663 C CA . ASN A 1 204 ? -6.5 -17.391 11.188 1 90.31 204 ASN A CA 1
ATOM 1664 C C . ASN A 1 204 ? -7.223 -17.141 12.508 1 90.31 204 ASN A C 1
ATOM 1666 O O . ASN A 1 204 ? -8.234 -17.797 12.789 1 90.31 204 ASN A O 1
ATOM 1670 N N . LYS A 1 205 ? -6.754 -16.281 13.328 1 93.06 205 LYS A N 1
ATOM 1671 C CA . LYS A 1 205 ? -7.355 -15.984 14.625 1 93.06 205 LYS A CA 1
ATOM 1672 C C . LYS A 1 205 ? -8.211 -14.727 14.57 1 93.06 205 LYS A C 1
ATOM 1674 O O . LYS A 1 205 ? -8.969 -14.438 15.492 1 93.06 205 LYS A O 1
ATOM 1679 N N . LEU A 1 206 ? -8.07 -13.984 13.523 1 94.06 206 LEU A N 1
ATOM 1680 C CA . LEU A 1 206 ? -8.883 -12.789 13.344 1 94.06 206 LEU A CA 1
ATOM 1681 C C . LEU A 1 206 ? -10.328 -13.156 13.016 1 94.06 206 LEU A C 1
ATOM 1683 O O . LEU A 1 206 ? -10.578 -14.18 12.367 1 94.06 206 LEU A O 1
ATOM 1687 N N . GLN A 1 207 ? -11.195 -12.312 13.453 1 91.94 207 GLN A N 1
ATOM 1688 C CA . GLN A 1 207 ? -12.617 -12.523 13.227 1 91.94 207 GLN A CA 1
ATOM 1689 C C . GLN A 1 207 ? -13.164 -11.531 12.203 1 91.94 207 GLN A C 1
ATOM 1691 O O . GLN A 1 207 ? -12.531 -10.508 11.922 1 91.94 207 GLN A O 1
ATOM 1696 N N . MET A 1 208 ? -14.336 -11.812 11.742 1 90 208 MET A N 1
ATOM 1697 C CA . MET A 1 208 ? -14.961 -10.977 10.727 1 90 208 MET A CA 1
ATOM 1698 C C . MET A 1 208 ? -15.219 -9.57 11.258 1 90 208 MET A C 1
ATOM 1700 O O . MET A 1 208 ? -15.125 -8.594 10.523 1 90 208 MET A O 1
ATOM 1704 N N . TYR A 1 209 ? -15.555 -9.531 12.469 1 93.12 209 TYR A N 1
ATOM 1705 C CA . TYR A 1 209 ? -15.82 -8.211 13.031 1 93.12 209 TYR A CA 1
ATOM 1706 C C . TYR A 1 209 ? -14.562 -7.355 13.016 1 93.12 209 TYR A C 1
ATOM 1708 O O . TYR A 1 209 ? -14.633 -6.129 12.883 1 93.12 209 TYR A O 1
ATOM 1716 N N . ASP A 1 210 ? -13.375 -7.977 13.125 1 95.56 210 ASP A N 1
ATOM 1717 C CA . ASP A 1 210 ? -12.117 -7.238 13.031 1 95.56 210 ASP A CA 1
ATOM 1718 C C . ASP A 1 210 ? -11.961 -6.59 11.656 1 95.56 210 ASP A C 1
ATOM 1720 O O . ASP A 1 210 ? -11.539 -5.438 11.555 1 95.56 210 ASP A O 1
ATOM 1724 N N . LEU A 1 211 ? -12.336 -7.355 10.664 1 96.25 211 LEU A N 1
ATOM 1725 C CA . LEU A 1 211 ? -12.258 -6.832 9.305 1 96.25 211 LEU A CA 1
ATOM 1726 C C . LEU A 1 211 ? -13.242 -5.68 9.109 1 96.25 211 LEU A C 1
ATOM 1728 O O . LEU A 1 211 ? -12.875 -4.625 8.594 1 96.25 211 LEU A O 1
ATOM 1732 N N . ILE A 1 212 ? -14.383 -5.871 9.57 1 94.88 212 ILE A N 1
ATOM 1733 C CA . ILE A 1 212 ? -15.445 -4.895 9.383 1 94.88 212 ILE A CA 1
ATOM 1734 C C . ILE A 1 212 ? -15.094 -3.594 10.102 1 94.88 212 ILE A C 1
ATOM 1736 O O . ILE A 1 212 ? -15.18 -2.512 9.516 1 94.88 212 ILE A O 1
ATOM 1740 N N . TYR A 1 213 ? -14.656 -3.691 11.289 1 96.19 213 TYR A N 1
ATOM 1741 C CA . TYR A 1 213 ? -14.305 -2.496 12.047 1 96.19 213 TYR A CA 1
ATOM 1742 C C . TYR A 1 213 ? -13.094 -1.8 11.445 1 96.19 213 TYR A C 1
ATOM 1744 O O . TYR A 1 213 ? -13.016 -0.569 11.438 1 96.19 213 TYR A O 1
ATOM 1752 N N . THR A 1 214 ? -12.156 -2.582 11 1 97.81 214 THR A N 1
ATOM 1753 C CA . THR A 1 214 ? -10.992 -2.01 10.344 1 97.81 214 THR A CA 1
ATOM 1754 C C . THR A 1 214 ? -11.398 -1.22 9.102 1 97.81 214 THR A C 1
ATOM 1756 O O . THR A 1 214 ? -10.992 -0.068 8.93 1 97.81 214 THR A O 1
ATOM 1759 N N . ILE A 1 215 ? -12.227 -1.797 8.312 1 97.19 215 ILE A N 1
ATOM 1760 C CA . ILE A 1 215 ? -12.641 -1.167 7.07 1 97.19 215 ILE A CA 1
ATOM 1761 C C . ILE A 1 215 ? -13.492 0.068 7.375 1 97.19 215 ILE A C 1
ATOM 1763 O O . ILE A 1 215 ? -13.266 1.139 6.805 1 97.19 215 ILE A O 1
ATOM 1767 N N . ASN A 1 216 ? -14.398 -0.022 8.297 1 96.81 216 ASN A N 1
ATOM 1768 C CA . ASN A 1 216 ? -15.312 1.071 8.602 1 96.81 216 ASN A CA 1
ATOM 1769 C C . ASN A 1 216 ? -14.586 2.256 9.227 1 96.81 216 ASN A C 1
ATOM 1771 O O . ASN A 1 216 ? -14.867 3.408 8.898 1 96.81 216 ASN A O 1
ATOM 1775 N N . THR A 1 217 ? -13.664 1.962 10.07 1 97.88 217 THR A N 1
ATOM 1776 C CA . THR A 1 217 ? -12.977 3.018 10.805 1 97.88 217 THR A CA 1
ATOM 1777 C C . THR A 1 217 ? -11.781 3.543 10.016 1 97.88 217 THR A C 1
ATOM 1779 O O . THR A 1 217 ? -11.703 4.738 9.727 1 97.88 217 THR A O 1
ATOM 1782 N N . ASN A 1 218 ? -10.93 2.646 9.602 1 98.38 218 ASN A N 1
ATOM 1783 C CA . ASN A 1 218 ? -9.633 3.049 9.062 1 98.38 218 ASN A CA 1
ATOM 1784 C C . ASN A 1 218 ? -9.742 3.498 7.613 1 98.38 218 ASN A C 1
ATOM 1786 O O . ASN A 1 218 ? -8.883 4.23 7.117 1 98.38 218 ASN A O 1
ATOM 1790 N N . ILE A 1 219 ? -10.766 2.98 6.898 1 97.75 219 ILE A N 1
ATOM 1791 C CA . ILE A 1 219 ? -10.859 3.311 5.48 1 97.75 219 ILE A CA 1
ATOM 1792 C C . ILE A 1 219 ? -12.07 4.207 5.238 1 97.75 219 ILE A C 1
ATOM 1794 O O . ILE A 1 219 ? -11.93 5.418 5.055 1 97.75 219 ILE A O 1
ATOM 1798 N N . TYR A 1 220 ? -13.258 3.686 5.469 1 96.12 220 TYR A N 1
ATOM 1799 C CA . TYR A 1 220 ? -14.477 4.422 5.168 1 96.12 220 TYR A CA 1
ATOM 1800 C C . TYR A 1 220 ? -14.562 5.695 6 1 96.12 220 TYR A C 1
ATOM 1802 O O . TYR A 1 220 ? -14.828 6.773 5.465 1 96.12 220 TYR A O 1
ATOM 1810 N N . GLY A 1 221 ? -14.398 5.523 7.215 1 96.56 221 GLY A N 1
ATOM 1811 C CA . GLY A 1 221 ? -14.523 6.66 8.109 1 96.56 221 GLY A CA 1
ATOM 1812 C C . GLY A 1 221 ? -13.562 7.789 7.781 1 96.56 221 GLY A C 1
ATOM 1813 O O . GLY A 1 221 ? -13.961 8.953 7.719 1 96.56 221 GLY A O 1
ATOM 1814 N N . ASN A 1 222 ? -12.344 7.445 7.539 1 97.94 222 ASN A N 1
ATOM 1815 C CA . ASN A 1 222 ? -11.344 8.453 7.207 1 97.94 222 ASN A CA 1
ATOM 1816 C C . ASN A 1 222 ? -11.625 9.102 5.852 1 97.94 222 ASN A C 1
ATOM 1818 O O . ASN A 1 222 ? -11.5 10.312 5.699 1 97.94 222 ASN A O 1
ATOM 1822 N N . ILE A 1 223 ? -12 8.289 4.871 1 97.56 223 ILE A N 1
ATOM 1823 C CA . ILE A 1 223 ? -12.297 8.836 3.551 1 97.56 223 ILE A CA 1
ATOM 1824 C C . ILE A 1 223 ? -13.492 9.789 3.641 1 97.56 223 ILE A C 1
ATOM 1826 O O . ILE A 1 223 ? -13.492 10.844 3.012 1 97.56 223 ILE A O 1
ATOM 1830 N N . ASP A 1 224 ? -14.461 9.438 4.414 1 95.56 224 ASP A N 1
ATOM 1831 C CA . ASP A 1 224 ? -15.664 10.25 4.566 1 95.56 224 ASP A CA 1
ATOM 1832 C C . ASP A 1 224 ? -15.328 11.609 5.176 1 95.56 224 ASP A C 1
ATOM 1834 O O . ASP A 1 224 ? -15.68 12.648 4.613 1 95.56 224 ASP A O 1
ATOM 1838 N N . ILE A 1 225 ? -14.594 11.609 6.238 1 95.94 225 ILE A N 1
ATOM 1839 C CA . ILE A 1 225 ? -14.305 12.867 6.93 1 95.94 225 ILE A CA 1
ATOM 1840 C C . ILE A 1 225 ? -13.344 13.703 6.086 1 95.94 225 ILE A C 1
ATOM 1842 O O . ILE A 1 225 ? -13.469 14.93 6.031 1 95.94 225 ILE A O 1
ATOM 1846 N N . ILE A 1 226 ? -12.391 13.094 5.449 1 97.44 226 ILE A N 1
ATOM 1847 C CA . ILE A 1 226 ? -11.453 13.805 4.578 1 97.44 226 ILE A CA 1
ATOM 1848 C C . ILE A 1 226 ? -12.219 14.453 3.428 1 97.44 226 ILE A C 1
ATOM 1850 O O . ILE A 1 226 ? -11.977 15.617 3.1 1 97.44 226 ILE A O 1
ATOM 1854 N N . SER A 1 227 ? -13.164 13.703 2.844 1 95.25 227 SER A N 1
ATOM 1855 C CA . SER A 1 227 ? -13.938 14.219 1.722 1 95.25 227 SER A CA 1
ATOM 1856 C C . SER A 1 227 ? -14.742 15.453 2.123 1 95.25 227 SER A C 1
ATOM 1858 O O . SER A 1 227 ? -14.852 16.406 1.351 1 95.25 227 SER A O 1
ATOM 1860 N N . LYS A 1 228 ? -15.266 15.43 3.289 1 93.88 228 LYS A N 1
ATOM 1861 C CA . LYS A 1 228 ? -16.047 16.562 3.791 1 93.88 228 LYS A CA 1
ATOM 1862 C C . LYS A 1 228 ? -15.148 17.781 4.012 1 93.88 228 LYS A C 1
ATOM 1864 O O . LYS A 1 228 ? -15.523 18.906 3.66 1 93.88 228 LYS A O 1
ATOM 1869 N N . ALA A 1 229 ? -13.992 17.578 4.574 1 95.88 229 ALA A N 1
ATOM 1870 C CA . ALA A 1 229 ? -13.055 18.672 4.824 1 95.88 229 ALA A CA 1
ATOM 1871 C C . ALA A 1 229 ? -12.562 19.281 3.516 1 95.88 229 ALA A C 1
ATOM 1873 O O . ALA A 1 229 ? -12.414 20.5 3.408 1 95.88 229 ALA A O 1
ATOM 1874 N N . ILE A 1 230 ? -12.367 18.484 2.547 1 96 230 ILE A N 1
ATOM 1875 C CA . ILE A 1 230 ? -11.781 18.891 1.276 1 96 230 ILE A CA 1
ATOM 1876 C C . ILE A 1 230 ? -12.742 19.844 0.552 1 96 230 ILE A C 1
ATOM 1878 O O . ILE A 1 230 ? -12.305 20.781 -0.112 1 96 230 ILE A O 1
ATOM 1882 N N . ILE A 1 231 ? -14.039 19.578 0.672 1 92.62 231 ILE A N 1
ATOM 1883 C CA . ILE A 1 231 ? -15.031 20.406 -0.003 1 92.62 231 ILE A CA 1
ATOM 1884 C C . ILE A 1 231 ? -14.82 21.875 0.388 1 92.62 231 ILE A C 1
ATOM 1886 O O . ILE A 1 231 ? -14.727 22.75 -0.478 1 92.62 231 ILE A O 1
ATOM 1890 N N . HIS A 1 232 ? -14.648 22.094 1.621 1 91 232 HIS A N 1
ATOM 1891 C CA . HIS A 1 232 ? -14.453 23.453 2.109 1 91 232 HIS A CA 1
ATOM 1892 C C . HIS A 1 232 ? -13.047 23.969 1.785 1 91 232 HIS A C 1
ATOM 1894 O O . HIS A 1 232 ? -12.867 25.125 1.435 1 91 232 HIS A O 1
ATOM 1900 N N . MET A 1 233 ? -12.062 23.125 1.911 1 93.38 233 MET A N 1
ATOM 1901 C CA . MET A 1 233 ? -10.672 23.484 1.648 1 93.38 233 MET A CA 1
ATOM 1902 C C . MET A 1 233 ? -10.484 23.891 0.19 1 93.38 233 MET A C 1
ATOM 1904 O O . MET A 1 233 ? -9.742 24.828 -0.108 1 93.38 233 MET A O 1
ATOM 1908 N N . LYS A 1 234 ? -11.156 23.203 -0.665 1 91.19 234 LYS A N 1
ATOM 1909 C CA . LYS A 1 234 ? -11.07 23.516 -2.088 1 91.19 234 LYS A CA 1
ATOM 1910 C C . LYS A 1 234 ? -11.672 24.891 -2.383 1 91.19 234 LYS A C 1
ATOM 1912 O O . LYS A 1 234 ? -11.117 25.656 -3.174 1 91.19 234 LYS A O 1
ATOM 1917 N N . ARG A 1 235 ? -12.781 25.172 -1.768 1 90 235 ARG A N 1
ATOM 1918 C CA . ARG A 1 235 ? -13.438 26.453 -1.945 1 90 235 ARG A CA 1
ATOM 1919 C C . ARG A 1 235 ? -12.547 27.594 -1.455 1 90 235 ARG A C 1
ATOM 1921 O O . ARG A 1 235 ? -12.438 28.625 -2.113 1 90 235 ARG A O 1
ATOM 1928 N N . LYS A 1 236 ? -11.875 27.375 -0.365 1 90.19 236 LYS A N 1
ATOM 1929 C CA . LYS A 1 236 ? -11.016 28.391 0.237 1 90.19 236 LYS A CA 1
ATOM 1930 C C . LYS A 1 236 ? -9.617 28.359 -0.382 1 90.19 236 LYS A C 1
ATOM 1932 O O . LYS A 1 236 ? -8.797 29.25 -0.112 1 90.19 236 LYS A O 1
ATOM 1937 N N . LYS A 1 237 ? -9.336 27.328 -1.107 1 90.31 237 LYS A N 1
ATOM 1938 C CA . LYS A 1 237 ? -8.039 27.125 -1.739 1 90.31 237 LYS A CA 1
ATOM 1939 C C . LYS A 1 237 ? -6.918 27.109 -0.702 1 90.31 237 LYS A C 1
ATOM 1941 O O . LYS A 1 237 ? -5.891 27.766 -0.88 1 90.31 237 LYS A O 1
ATOM 1946 N N . THR A 1 238 ? -7.223 26.531 0.373 1 91.44 238 THR A N 1
ATOM 1947 C CA . THR A 1 238 ? -6.25 26.328 1.44 1 91.44 238 THR A CA 1
ATOM 1948 C C . THR A 1 238 ? -6.672 25.188 2.348 1 91.44 238 THR A C 1
ATOM 1950 O O . THR A 1 238 ? -7.867 24.938 2.539 1 91.44 238 THR A O 1
ATOM 1953 N N . GLY A 1 239 ? -5.719 24.469 2.844 1 94.19 239 GLY A N 1
ATOM 1954 C CA . GLY A 1 239 ? -6.016 23.375 3.746 1 94.19 239 GLY A CA 1
ATOM 1955 C C . GLY A 1 239 ? -4.836 22.453 3.971 1 94.19 239 GLY A C 1
ATOM 1956 O O . GLY A 1 239 ? -3.918 22.391 3.148 1 94.19 239 GLY A O 1
ATOM 1957 N N . LEU A 1 240 ? -4.883 21.828 5.109 1 96.31 240 LEU A N 1
ATOM 1958 C CA . LEU A 1 240 ? -3.854 20.875 5.477 1 96.31 240 LEU A CA 1
ATOM 1959 C C . LEU A 1 240 ? -4.48 19.609 6.066 1 96.31 240 LEU A C 1
ATOM 1961 O O . LEU A 1 240 ? -5.348 19.688 6.941 1 96.31 240 LEU A O 1
ATOM 1965 N N . ILE A 1 241 ? -4.148 18.516 5.523 1 97.56 241 ILE A N 1
ATOM 1966 C CA . ILE A 1 241 ? -4.586 17.219 6.055 1 97.56 241 ILE A CA 1
ATOM 1967 C C . ILE A 1 241 ? -3.369 16.406 6.469 1 97.56 241 ILE A C 1
ATOM 1969 O O . ILE A 1 241 ? -2.467 16.156 5.66 1 97.56 241 ILE A O 1
ATOM 1973 N N . LEU A 1 242 ? -3.287 16.047 7.715 1 98.44 242 LEU A N 1
ATOM 1974 C CA . LEU A 1 242 ? -2.266 15.156 8.234 1 98.44 242 LEU A CA 1
ATOM 1975 C C . LEU A 1 242 ? -2.865 13.797 8.586 1 98.44 242 LEU A C 1
ATOM 1977 O O . LEU A 1 242 ? -3.75 13.703 9.445 1 98.44 242 LEU A O 1
ATOM 1981 N N . PHE A 1 243 ? -2.453 12.805 7.883 1 98.88 243 PHE A N 1
ATOM 1982 C CA . PHE A 1 243 ? -2.865 11.445 8.18 1 98.88 243 PHE A CA 1
ATOM 1983 C C . PHE A 1 243 ? -1.796 10.719 8.984 1 98.88 243 PHE A C 1
ATOM 1985 O O . PHE A 1 243 ? -0.658 10.578 8.539 1 98.88 243 PHE A O 1
ATOM 1992 N N . ILE A 1 244 ? -2.148 10.289 10.18 1 98.88 244 ILE A N 1
ATOM 1993 C CA . ILE A 1 244 ? -1.225 9.508 11 1 98.88 244 ILE A CA 1
ATOM 1994 C C . ILE A 1 244 ? -1.2 8.062 10.508 1 98.88 244 ILE A C 1
ATOM 1996 O O . ILE A 1 244 ? -2.176 7.328 10.68 1 98.88 244 ILE A O 1
ATOM 2000 N N . ASN A 1 245 ? -0.12 7.707 9.906 1 98.62 245 ASN A N 1
ATOM 2001 C CA . ASN A 1 245 ? 0.098 6.375 9.352 1 98.62 245 ASN A CA 1
ATOM 2002 C C . ASN A 1 245 ? 1.147 5.605 10.148 1 98.62 245 ASN A C 1
ATOM 2004 O O . ASN A 1 245 ? 1.437 5.945 11.297 1 98.62 245 ASN A O 1
ATOM 2008 N N . THR A 1 246 ? 1.639 4.52 9.672 1 97.69 246 THR A N 1
ATOM 2009 C CA . THR A 1 246 ? 2.561 3.658 10.406 1 97.69 246 THR A CA 1
ATOM 2010 C C . THR A 1 246 ? 3.701 3.195 9.5 1 97.69 246 THR A C 1
ATOM 2012 O O . THR A 1 246 ? 3.533 3.088 8.281 1 97.69 246 THR A O 1
ATOM 2015 N N . GLU A 1 247 ? 4.82 2.969 10.086 1 97.12 247 GLU A N 1
ATOM 2016 C CA . GLU A 1 247 ? 5.941 2.383 9.359 1 97.12 247 GLU A CA 1
ATOM 2017 C C . GLU A 1 247 ? 5.582 1.005 8.805 1 97.12 247 GLU A C 1
ATOM 2019 O O . GLU A 1 247 ? 6.09 0.598 7.758 1 97.12 247 GLU A O 1
ATOM 2024 N N . GLY A 1 248 ? 4.645 0.357 9.453 1 96.62 248 GLY A N 1
ATOM 2025 C CA . GLY A 1 248 ? 4.211 -0.96 9.016 1 96.62 248 GLY A CA 1
ATOM 2026 C C . GLY A 1 248 ? 3.586 -0.954 7.633 1 96.62 248 GLY A C 1
ATOM 2027 O O . GLY A 1 248 ? 3.609 -1.966 6.934 1 96.62 248 GLY A O 1
ATOM 2028 N N . ALA A 1 249 ? 3.002 0.134 7.242 1 97.5 249 ALA A N 1
ATOM 2029 C CA . ALA A 1 249 ? 2.418 0.242 5.91 1 97.5 249 ALA A CA 1
ATOM 2030 C C . ALA A 1 249 ? 3.5 0.208 4.832 1 97.5 249 ALA A C 1
ATOM 2032 O O . ALA A 1 249 ? 3.232 -0.158 3.686 1 97.5 249 ALA A O 1
ATOM 2033 N N . LEU A 1 250 ? 4.727 0.575 5.215 1 97.38 250 LEU A N 1
ATOM 2034 C CA . LEU A 1 250 ? 5.859 0.629 4.297 1 97.38 250 LEU A CA 1
ATOM 2035 C C . LEU A 1 250 ? 6.66 -0.667 4.344 1 97.38 250 LEU A C 1
ATOM 2037 O O . LEU A 1 250 ? 7.367 -0.999 3.393 1 97.38 250 LEU A O 1
ATOM 2041 N N . TYR A 1 251 ? 6.562 -1.312 5.41 1 97.25 251 TYR A N 1
ATOM 2042 C CA . TYR A 1 251 ? 7.266 -2.566 5.656 1 97.25 251 TYR A CA 1
ATOM 2043 C C . TYR A 1 251 ? 6.367 -3.564 6.379 1 97.25 251 TYR A C 1
ATOM 2045 O O . TYR A 1 251 ? 6.512 -3.779 7.582 1 97.25 251 TYR A O 1
ATOM 2053 N N . PRO A 1 252 ? 5.496 -4.199 5.609 1 97.19 252 PRO A N 1
ATOM 2054 C CA . PRO A 1 252 ? 4.48 -5.055 6.227 1 97.19 252 PRO A CA 1
ATOM 2055 C C . PRO A 1 252 ? 5.082 -6.293 6.891 1 97.19 252 PRO A C 1
ATOM 2057 O O . PRO A 1 252 ? 5.941 -6.957 6.301 1 97.19 252 PRO A O 1
ATOM 2060 N N . ILE A 1 253 ? 4.574 -6.617 8.086 1 95.88 253 ILE A N 1
ATOM 2061 C CA . ILE A 1 253 ? 5.172 -7.711 8.844 1 95.88 253 ILE A CA 1
ATOM 2062 C C . ILE A 1 253 ? 4.074 -8.656 9.336 1 95.88 253 ILE A C 1
ATOM 2064 O O . ILE A 1 253 ? 2.908 -8.273 9.43 1 95.88 253 ILE A O 1
ATOM 2068 N N . TYR A 1 254 ? 4.469 -9.75 9.758 1 96.88 254 TYR A N 1
ATOM 2069 C CA . TYR A 1 254 ? 3.707 -10.859 10.312 1 96.88 254 TYR A CA 1
ATOM 2070 C C . TYR A 1 254 ? 2.789 -10.391 11.438 1 96.88 254 TYR A C 1
ATOM 2072 O O . TYR A 1 254 ? 3.209 -9.625 12.305 1 96.88 254 TYR A O 1
ATOM 2080 N N . GLY A 1 255 ? 1.471 -10.688 11.336 1 96.88 255 GLY A N 1
ATOM 2081 C CA . GLY A 1 255 ? 0.58 -10.508 12.469 1 96.88 255 GLY A CA 1
ATOM 2082 C C . GLY A 1 255 ? -0.222 -9.227 12.406 1 96.88 255 GLY A C 1
ATOM 2083 O O . GLY A 1 255 ? -1.006 -8.93 13.312 1 96.88 255 GLY A O 1
ATOM 2084 N N . TYR A 1 256 ? -0.129 -8.43 11.352 1 96.94 256 TYR A N 1
ATOM 2085 C CA . TYR A 1 256 ? -0.786 -7.129 11.234 1 96.94 256 TYR A CA 1
ATOM 2086 C C . TYR A 1 256 ? -1.592 -7.035 9.945 1 96.94 256 TYR A C 1
ATOM 2088 O O . TYR A 1 256 ? -1.674 -5.969 9.336 1 96.94 256 TYR A O 1
ATOM 2096 N N . SER A 1 257 ? -2.188 -8.117 9.523 1 97.25 257 SER A N 1
ATOM 2097 C CA . SER A 1 257 ? -2.744 -8.211 8.18 1 97.25 257 SER A CA 1
ATOM 2098 C C . SER A 1 257 ? -3.816 -7.152 7.949 1 97.25 257 SER A C 1
ATOM 2100 O O . SER A 1 257 ? -3.643 -6.25 7.125 1 97.25 257 SER A O 1
ATOM 2102 N N . PHE A 1 258 ? -4.941 -7.125 8.773 1 97.88 258 PHE A N 1
ATOM 2103 C CA . PHE A 1 258 ? -6.055 -6.211 8.531 1 97.88 258 PHE A CA 1
ATOM 2104 C C . PHE A 1 258 ? -5.633 -4.77 8.781 1 97.88 258 PHE A C 1
ATOM 2106 O O . PHE A 1 258 ? -5.945 -3.879 7.992 1 97.88 258 PHE A O 1
ATOM 2113 N N . TYR A 1 259 ? -4.875 -4.52 9.812 1 97.88 259 TYR A N 1
ATOM 2114 C CA . TYR A 1 259 ? -4.469 -3.168 10.18 1 97.88 259 TYR A CA 1
ATOM 2115 C C . TYR A 1 259 ? -3.561 -2.566 9.109 1 97.88 259 TYR A C 1
ATOM 2117 O O . TYR A 1 259 ? -3.842 -1.487 8.586 1 97.88 259 TYR A O 1
ATOM 2125 N N . LEU A 1 260 ? -2.518 -3.277 8.727 1 98.44 260 LEU A N 1
ATOM 2126 C CA . LEU A 1 260 ? -1.549 -2.729 7.785 1 98.44 260 LEU A CA 1
ATOM 2127 C C . LEU A 1 260 ? -2.137 -2.658 6.383 1 98.44 260 LEU A C 1
ATOM 2129 O O . LEU A 1 260 ? -1.802 -1.758 5.609 1 98.44 260 LEU A O 1
ATOM 2133 N N . MET A 1 261 ? -3.027 -3.572 6.09 1 98.25 261 MET A N 1
ATOM 2134 C CA . MET A 1 261 ? -3.756 -3.441 4.832 1 98.25 261 MET A CA 1
ATOM 2135 C C . MET A 1 261 ? -4.516 -2.121 4.777 1 98.25 261 MET A C 1
ATOM 2137 O O . MET A 1 261 ? -4.434 -1.392 3.789 1 98.25 261 MET A O 1
ATOM 2141 N N . SER A 1 262 ? -5.172 -1.752 5.812 1 98.38 262 SER A N 1
ATOM 2142 C CA . SER A 1 262 ? -5.977 -0.534 5.855 1 98.38 262 SER A CA 1
ATOM 2143 C C . SER A 1 262 ? -5.094 0.71 5.809 1 98.38 262 SER A C 1
ATOM 2145 O O . SER A 1 262 ? -5.402 1.664 5.09 1 98.38 262 SER A O 1
ATOM 2147 N N . LYS A 1 263 ? -4.008 0.706 6.551 1 98.62 263 LYS A N 1
ATOM 2148 C CA . LYS A 1 263 ? -3.117 1.861 6.602 1 98.62 263 LYS A CA 1
ATOM 2149 C C . LYS A 1 263 ? -2.395 2.053 5.27 1 98.62 263 LYS A C 1
ATOM 2151 O O . LYS A 1 263 ? -2.166 3.186 4.84 1 98.62 263 LYS A O 1
ATOM 2156 N N . SER A 1 264 ? -2.055 0.982 4.633 1 98.25 264 SER A N 1
ATOM 2157 C CA . SER A 1 264 ? -1.43 1.085 3.32 1 98.25 264 SER A CA 1
ATOM 2158 C C . SER A 1 264 ? -2.406 1.637 2.285 1 98.25 264 SER A C 1
ATOM 2160 O O . SER A 1 264 ? -2.014 2.4 1.401 1 98.25 264 SER A O 1
ATOM 2162 N N . SER A 1 265 ? -3.619 1.2 2.383 1 98 265 SER A N 1
ATOM 2163 C CA . SER A 1 265 ? -4.645 1.704 1.476 1 98 265 SER A CA 1
ATOM 2164 C C . SER A 1 265 ? -4.793 3.217 1.597 1 98 265 SER A C 1
ATOM 2166 O O . SER A 1 265 ? -4.949 3.914 0.591 1 98 265 SER A O 1
ATOM 2168 N N . MET A 1 266 ? -4.695 3.725 2.762 1 98.62 266 MET A N 1
ATOM 2169 C CA . MET A 1 266 ? -4.867 5.156 3 1 98.62 266 MET A CA 1
ATOM 2170 C C . MET A 1 266 ? -3.662 5.941 2.496 1 98.62 266 MET A C 1
ATOM 2172 O O . MET A 1 266 ? -3.801 7.082 2.055 1 98.62 266 MET A O 1
ATOM 2176 N N . TRP A 1 267 ? -2.516 5.324 2.553 1 98.5 267 TRP A N 1
ATOM 2177 C CA . TRP A 1 267 ? -1.353 5.965 1.946 1 98.5 267 TRP A CA 1
ATOM 2178 C C . TRP A 1 267 ? -1.571 6.191 0.454 1 98.5 267 TRP A C 1
ATOM 2180 O O . TRP A 1 267 ? -1.353 7.293 -0.051 1 98.5 267 TRP A O 1
ATOM 2190 N N . ILE A 1 268 ? -2.041 5.156 -0.212 1 98.44 268 ILE A N 1
ATOM 2191 C CA . ILE A 1 268 ? -2.252 5.25 -1.652 1 98.44 268 ILE A CA 1
ATOM 2192 C C . ILE A 1 268 ? -3.367 6.254 -1.946 1 98.44 268 ILE A C 1
ATOM 2194 O O . ILE A 1 268 ? -3.238 7.09 -2.842 1 98.44 268 ILE A O 1
ATOM 2198 N N . TYR A 1 269 ? -4.406 6.227 -1.14 1 98.62 269 TYR A N 1
ATOM 2199 C CA . TYR A 1 269 ? -5.531 7.141 -1.315 1 98.62 269 TYR A CA 1
ATOM 2200 C C . TYR A 1 269 ? -5.086 8.594 -1.162 1 98.62 269 TYR A C 1
ATOM 2202 O O . TYR A 1 269 ? -5.359 9.422 -2.027 1 98.62 269 TYR A O 1
ATOM 2210 N N . THR A 1 270 ? -4.371 8.891 -0.098 1 98.44 270 THR A N 1
ATOM 2211 C CA . THR A 1 270 ? -3.975 10.266 0.187 1 98.44 270 THR A CA 1
ATOM 2212 C C . THR A 1 270 ? -2.904 10.734 -0.795 1 98.44 270 THR A C 1
ATOM 2214 O O . THR A 1 270 ? -2.855 11.914 -1.149 1 98.44 270 THR A O 1
ATOM 2217 N N . HIS A 1 271 ? -2.107 9.812 -1.247 1 97.75 271 HIS A N 1
ATOM 2218 C CA . HIS A 1 271 ? -1.098 10.156 -2.24 1 97.75 271 HIS A CA 1
ATOM 2219 C C . HIS A 1 271 ? -1.741 10.625 -3.543 1 97.75 271 HIS A C 1
ATOM 2221 O O . HIS A 1 271 ? -1.354 11.656 -4.094 1 97.75 271 HIS A O 1
ATOM 2227 N N . ILE A 1 272 ? -2.717 9.875 -3.994 1 97.88 272 ILE A N 1
ATOM 2228 C CA . ILE A 1 272 ? -3.4 10.234 -5.23 1 97.88 272 ILE A CA 1
ATOM 2229 C C . ILE A 1 272 ? -4.207 11.516 -5.023 1 97.88 272 ILE A C 1
ATOM 2231 O O . ILE A 1 272 ? -4.234 12.383 -5.895 1 97.88 272 ILE A O 1
ATOM 2235 N N . LEU A 1 273 ? -4.805 11.594 -3.889 1 97.38 273 LEU A N 1
ATOM 2236 C CA . LEU A 1 273 ? -5.543 12.805 -3.566 1 97.38 273 LEU A CA 1
ATOM 2237 C C . LEU A 1 273 ? -4.633 14.031 -3.625 1 97.38 273 LEU A C 1
ATOM 2239 O O . LEU A 1 273 ? -5.043 15.094 -4.086 1 97.38 273 LEU A O 1
ATOM 2243 N N . ASP A 1 274 ? -3.434 13.922 -3.135 1 95.69 274 ASP A N 1
ATOM 2244 C CA . ASP A 1 274 ? -2.461 15.008 -3.182 1 95.69 274 ASP A CA 1
ATOM 2245 C C . ASP A 1 274 ? -2.154 15.414 -4.621 1 95.69 274 ASP A C 1
ATOM 2247 O O . ASP A 1 274 ? -1.991 16.594 -4.922 1 95.69 274 ASP A O 1
ATOM 2251 N N . GLN A 1 275 ? -2.047 14.422 -5.512 1 95.25 275 GLN A N 1
ATOM 2252 C CA . GLN A 1 275 ? -1.829 14.719 -6.922 1 95.25 275 GLN A CA 1
ATOM 2253 C C . GLN A 1 275 ? -2.986 15.531 -7.5 1 95.25 275 GLN A C 1
ATOM 2255 O O . GLN A 1 275 ? -2.773 16.453 -8.289 1 95.25 275 GLN A O 1
ATOM 2260 N N . GLU A 1 276 ? -4.156 15.242 -7.07 1 95.12 276 GLU A N 1
ATOM 2261 C CA . GLU A 1 276 ? -5.355 15.852 -7.637 1 95.12 276 GLU A CA 1
ATOM 2262 C C . GLU A 1 276 ? -5.59 17.25 -7.062 1 95.12 276 GLU A C 1
ATOM 2264 O O . GLU A 1 276 ? -6.148 18.125 -7.734 1 95.12 276 GLU A O 1
ATOM 2269 N N . LEU A 1 277 ? -5.074 17.469 -5.805 1 93.38 277 LEU A N 1
ATOM 2270 C CA . LEU A 1 277 ? -5.512 18.672 -5.102 1 93.38 277 LEU A CA 1
ATOM 2271 C C . LEU A 1 277 ? -4.352 19.641 -4.902 1 93.38 277 LEU A C 1
ATOM 2273 O O . LEU A 1 277 ? -4.543 20.75 -4.406 1 93.38 277 LEU A O 1
ATOM 2277 N N . LYS A 1 278 ? -3.176 19.266 -5.227 1 89.75 278 LYS A N 1
ATOM 2278 C CA . LYS A 1 278 ? -1.999 20.062 -4.883 1 89.75 278 LYS A CA 1
ATOM 2279 C C . LYS A 1 278 ? -2.094 21.469 -5.473 1 89.75 278 LYS A C 1
ATOM 2281 O O . LYS A 1 278 ? -1.623 22.438 -4.867 1 89.75 278 LYS A O 1
ATOM 2286 N N . TYR A 1 279 ? -2.793 21.672 -6.527 1 89.62 279 TYR A N 1
ATOM 2287 C CA . TYR A 1 279 ? -2.852 23 -7.133 1 89.62 279 TYR A CA 1
ATOM 2288 C C . TYR A 1 279 ? -4.051 23.797 -6.609 1 89.62 279 TYR A C 1
ATOM 2290 O O . TYR A 1 279 ? -4.297 24.922 -7.047 1 89.62 279 TYR A O 1
ATOM 2298 N N . TYR A 1 280 ? -4.84 23.266 -5.691 1 89.44 280 TYR A N 1
ATOM 2299 C CA . TYR A 1 280 ? -5.82 23.984 -4.895 1 89.44 280 TYR A CA 1
ATOM 2300 C C . TYR A 1 280 ? -5.219 24.438 -3.566 1 89.44 280 TYR A C 1
ATOM 2302 O O . TYR A 1 280 ? -5.949 24.812 -2.645 1 89.44 280 TYR A O 1
ATOM 2310 N N . ASN A 1 281 ? -3.939 24.25 -3.441 1 89.38 281 ASN A N 1
ATOM 2311 C CA . ASN A 1 281 ? -3.182 24.656 -2.262 1 89.38 281 ASN A CA 1
ATOM 2312 C C . ASN A 1 281 ? -3.604 23.859 -1.028 1 89.38 281 ASN A C 1
ATOM 2314 O O . ASN A 1 281 ? -3.76 24.438 0.056 1 89.38 281 ASN A O 1
ATOM 2318 N N . ILE A 1 282 ? -3.984 22.719 -1.213 1 92.94 282 ILE A N 1
ATOM 2319 C CA . ILE A 1 282 ? -4.262 21.797 -0.125 1 92.94 282 ILE A CA 1
ATOM 2320 C C . ILE A 1 282 ? -3.066 20.859 0.077 1 92.94 282 ILE A C 1
ATOM 2322 O O . ILE A 1 282 ? -2.617 20.203 -0.864 1 92.94 282 ILE A O 1
ATOM 2326 N N . HIS A 1 283 ? -2.477 20.875 1.249 1 94.06 283 HIS A N 1
ATOM 2327 C CA . HIS A 1 283 ? -1.304 20.094 1.607 1 94.06 283 HIS A CA 1
ATOM 2328 C C . HIS A 1 283 ? -1.702 18.797 2.311 1 94.06 283 HIS A C 1
ATOM 2330 O O . HIS A 1 283 ? -2.34 18.828 3.365 1 94.06 283 HIS A O 1
ATOM 2336 N N . ILE A 1 284 ? -1.378 17.703 1.756 1 96.38 284 ILE A N 1
ATOM 2337 C CA . ILE A 1 284 ? -1.687 16.406 2.359 1 96.38 284 ILE A CA 1
ATOM 2338 C C . ILE A 1 284 ? -0.393 15.711 2.768 1 96.38 284 ILE A C 1
ATOM 2340 O O . ILE A 1 284 ? 0.498 15.508 1.939 1 96.38 284 ILE A O 1
ATOM 2344 N N . ALA A 1 285 ? -0.282 15.391 4.059 1 96.94 285 ALA A N 1
ATOM 2345 C CA . ALA A 1 285 ? 0.915 14.758 4.609 1 96.94 285 ALA A CA 1
ATOM 2346 C C . ALA A 1 285 ? 0.569 13.461 5.324 1 96.94 285 ALA A C 1
ATOM 2348 O O . ALA A 1 285 ? -0.555 13.289 5.801 1 96.94 285 ALA A O 1
ATOM 2349 N N . ASN A 1 286 ? 1.479 12.562 5.285 1 98.62 286 ASN A N 1
ATOM 2350 C CA . ASN A 1 286 ? 1.415 11.32 6.051 1 98.62 286 ASN A CA 1
ATOM 2351 C C . ASN A 1 286 ? 2.588 11.203 7.02 1 98.62 286 ASN A C 1
ATOM 2353 O O . ASN A 1 286 ? 3.736 11.453 6.645 1 98.62 286 ASN A O 1
ATOM 2357 N N . ALA A 1 287 ? 2.295 10.875 8.266 1 98.81 287 ALA A N 1
ATOM 2358 C CA . ALA A 1 287 ? 3.34 10.547 9.227 1 98.81 287 ALA A CA 1
ATOM 2359 C C . ALA A 1 287 ? 3.434 9.039 9.445 1 98.81 287 ALA A C 1
ATOM 2361 O O . ALA A 1 287 ? 2.535 8.438 10.039 1 98.81 287 ALA A O 1
ATOM 2362 N N . PHE A 1 288 ? 4.508 8.453 8.945 1 98.5 288 PHE A N 1
ATOM 2363 C CA . PHE A 1 288 ? 4.754 7.023 9.109 1 98.5 288 PHE A CA 1
ATOM 2364 C C . PHE A 1 288 ? 5.555 6.754 10.375 1 98.5 288 PHE A C 1
ATOM 2366 O O . PHE A 1 288 ? 6.781 6.883 10.383 1 98.5 288 PHE A O 1
ATOM 2373 N N . LEU A 1 289 ? 4.844 6.238 11.406 1 97.94 289 LEU A N 1
ATOM 2374 C CA . LEU A 1 289 ? 5.434 6.223 12.742 1 97.94 289 LEU A CA 1
ATOM 2375 C C . LEU A 1 289 ? 5.754 4.801 13.18 1 97.94 289 LEU A C 1
ATOM 2377 O O . LEU A 1 289 ? 5.074 3.854 12.773 1 97.94 289 LEU A O 1
ATOM 2381 N N . PRO A 1 290 ? 6.855 4.703 13.953 1 96.12 290 PRO A N 1
ATOM 2382 C CA . PRO A 1 290 ? 7.031 3.439 14.68 1 96.12 290 PRO A CA 1
ATOM 2383 C C . PRO A 1 290 ? 6.023 3.264 15.812 1 96.12 290 PRO A C 1
ATOM 2385 O O . PRO A 1 290 ? 5.059 4.023 15.906 1 96.12 290 PRO A O 1
ATOM 2388 N N . SER A 1 291 ? 6.207 2.223 16.562 1 94.81 291 SER A N 1
ATOM 2389 C CA . SER A 1 291 ? 5.336 2.039 17.719 1 94.81 291 SER A CA 1
ATOM 2390 C C . SER A 1 291 ? 5.461 3.203 18.688 1 94.81 291 SER A C 1
ATOM 2392 O O . SER A 1 291 ? 6.566 3.658 18.984 1 94.81 291 SER A O 1
ATOM 2394 N N . ILE A 1 292 ? 4.32 3.717 19.031 1 96.19 292 ILE A N 1
ATOM 2395 C CA . ILE A 1 292 ? 4.246 4.82 19.984 1 96.19 292 ILE A CA 1
ATOM 2396 C C . ILE A 1 292 ? 3.688 4.312 21.312 1 96.19 292 ILE A C 1
ATOM 2398 O O . ILE A 1 292 ? 2.738 3.527 21.344 1 96.19 292 ILE A O 1
ATOM 2402 N N . GLU A 1 293 ? 4.242 4.77 22.391 1 94.25 293 GLU A N 1
ATOM 2403 C CA . GLU A 1 293 ? 3.742 4.418 23.719 1 94.25 293 GLU A CA 1
ATOM 2404 C C . GLU A 1 293 ? 2.387 5.066 23.984 1 94.25 293 GLU A C 1
ATOM 2406 O O . GLU A 1 293 ? 2.312 6.258 24.281 1 94.25 293 GLU A O 1
A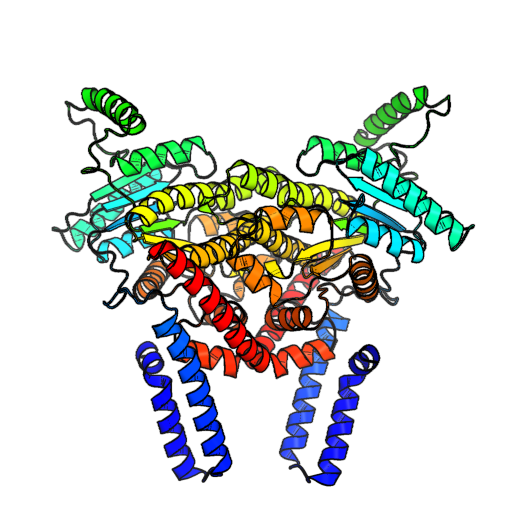TOM 2411 N N . THR A 1 294 ? 1.35 4.328 23.859 1 93.69 294 THR A N 1
ATOM 2412 C CA . THR A 1 294 ? -0.028 4.766 24.062 1 93.69 294 THR A CA 1
ATOM 2413 C C . THR A 1 294 ? -0.856 3.67 24.719 1 93.69 294 THR A C 1
ATOM 2415 O O . THR A 1 294 ? -0.438 2.51 24.766 1 93.69 294 THR A O 1
ATOM 2418 N N . PRO A 1 295 ? -1.973 4.059 25.344 1 89.06 295 PRO A N 1
ATOM 2419 C CA . PRO A 1 295 ? -2.877 3.021 25.844 1 89.06 295 PRO A CA 1
ATOM 2420 C C . PRO A 1 295 ? -3.279 2.014 24.781 1 89.06 295 PRO A C 1
ATOM 2422 O O . PRO A 1 295 ? -3.41 0.821 25.062 1 89.06 295 PRO A O 1
ATOM 2425 N N . GLY A 1 296 ? -3.438 2.504 23.594 1 88.25 296 GLY A N 1
ATOM 2426 C CA . GLY A 1 296 ? -3.736 1.605 22.484 1 88.25 296 GLY A CA 1
ATOM 2427 C C . GLY A 1 296 ? -2.654 0.566 22.25 1 88.25 296 GLY A C 1
ATOM 2428 O O . GLY A 1 296 ? -2.955 -0.607 22.016 1 88.25 296 GLY A O 1
ATOM 2429 N N . PHE A 1 297 ? -1.463 0.962 22.359 1 90.5 297 PHE A N 1
ATOM 2430 C CA . PHE A 1 297 ? -0.327 0.069 22.156 1 90.5 297 PHE A CA 1
ATOM 2431 C C . PHE A 1 297 ? -0.318 -1.034 23.203 1 90.5 297 PHE A C 1
ATOM 2433 O O . PHE A 1 297 ? -0.03 -2.191 22.906 1 90.5 297 PHE A O 1
ATOM 2440 N N . ILE A 1 298 ? -0.668 -0.704 24.391 1 89.62 298 ILE A N 1
ATOM 2441 C CA . ILE A 1 298 ? -0.725 -1.668 25.484 1 89.62 298 ILE A CA 1
ATOM 2442 C C . ILE A 1 298 ? -1.788 -2.725 25.188 1 89.62 298 ILE A C 1
ATOM 2444 O O . ILE A 1 298 ? -1.55 -3.92 25.359 1 89.62 298 ILE A O 1
ATOM 2448 N N . GLN A 1 299 ? -2.912 -2.266 24.734 1 88.44 299 GLN A N 1
ATOM 2449 C CA . GLN A 1 299 ? -4.008 -3.172 24.406 1 88.44 299 GLN A CA 1
ATOM 2450 C C . GLN A 1 299 ? -3.625 -4.105 23.266 1 88.44 299 GLN A C 1
ATOM 2452 O O . GLN A 1 299 ? -3.959 -5.293 23.281 1 88.44 299 GLN A O 1
ATOM 2457 N N . GLU A 1 300 ? -2.943 -3.6 22.266 1 88.56 300 GLU A N 1
ATOM 2458 C CA . GLU A 1 300 ? -2.482 -4.391 21.125 1 88.56 300 GLU A CA 1
ATOM 2459 C C . GLU A 1 300 ? -1.575 -5.531 21.578 1 88.56 300 GLU A C 1
ATOM 2461 O O . GLU A 1 300 ? -1.633 -6.633 21.031 1 88.56 300 GLU A O 1
ATOM 2466 N N . ASN A 1 301 ? -0.781 -5.27 22.547 1 90.44 301 ASN A N 1
ATOM 2467 C CA . ASN A 1 301 ? 0.243 -6.215 22.984 1 90.44 301 ASN A CA 1
ATOM 2468 C C . ASN A 1 301 ? -0.372 -7.441 23.656 1 90.44 301 ASN A C 1
ATOM 2470 O O . ASN A 1 301 ? 0.283 -8.477 23.781 1 90.44 301 ASN A O 1
ATOM 2474 N N . LEU A 1 302 ? -1.613 -7.344 24.016 1 89.75 302 LEU A N 1
ATOM 2475 C CA . LEU A 1 302 ? -2.285 -8.461 24.672 1 89.75 302 LEU A CA 1
ATOM 2476 C C . LEU A 1 302 ? -2.521 -9.602 23.688 1 89.75 302 LEU A C 1
ATOM 2478 O O . LEU A 1 302 ? -2.467 -10.773 24.078 1 89.75 302 LEU A O 1
ATOM 2482 N N . LYS A 1 303 ? -2.732 -9.312 22.422 1 91.75 303 LYS A N 1
ATOM 2483 C CA . LYS A 1 303 ? -3.086 -10.328 21.438 1 91.75 303 LYS A CA 1
ATOM 2484 C C . LYS A 1 303 ? -1.988 -10.484 20.391 1 91.75 303 LYS A C 1
ATOM 2486 O O . LYS A 1 303 ? -2.07 -11.352 19.516 1 91.75 303 LYS A O 1
ATOM 2491 N N . LYS A 1 304 ? -0.971 -9.773 20.531 1 94.56 304 LYS A N 1
ATOM 2492 C CA . LYS A 1 304 ? 0.106 -9.75 19.547 1 94.56 304 LYS A CA 1
ATOM 2493 C C . LYS A 1 304 ? 0.871 -11.07 19.531 1 94.56 304 LYS A C 1
ATOM 2495 O O . LYS A 1 304 ? 1.292 -11.555 20.594 1 94.56 304 LYS A O 1
ATOM 2500 N N . PRO A 1 305 ? 1.03 -11.617 18.281 1 95.19 305 PRO A N 1
ATOM 2501 C CA . PRO A 1 305 ? 1.822 -12.844 18.219 1 95.19 305 PRO A CA 1
ATOM 2502 C C . PRO A 1 305 ? 3.268 -12.641 18.672 1 95.19 305 PRO A C 1
ATOM 2504 O O . PRO A 1 305 ? 3.836 -11.57 18.469 1 95.19 305 PRO A O 1
ATOM 2507 N N . GLU A 1 306 ? 3.838 -13.68 19.188 1 94.44 306 GLU A N 1
ATOM 2508 C CA . GLU A 1 306 ? 5.223 -13.625 19.656 1 94.44 306 GLU A CA 1
ATOM 2509 C C . GLU A 1 306 ? 6.164 -13.242 18.516 1 94.44 306 GLU A C 1
ATOM 2511 O O . GLU A 1 306 ? 7.098 -12.461 18.703 1 94.44 306 GLU A O 1
ATOM 2516 N N . VAL A 1 307 ? 5.891 -13.773 17.344 1 95.44 307 VAL A N 1
ATOM 2517 C CA . VAL A 1 307 ? 6.688 -13.469 16.156 1 95.44 307 VAL A CA 1
ATOM 2518 C C . VAL A 1 307 ? 6.707 -11.961 15.93 1 95.44 307 VAL A C 1
ATOM 2520 O O . VAL A 1 307 ? 7.77 -11.367 15.719 1 95.44 307 VAL A O 1
ATOM 2523 N N . THR A 1 308 ? 5.562 -11.375 15.984 1 95.81 308 THR A N 1
ATOM 2524 C CA . THR A 1 308 ? 5.41 -9.945 15.75 1 95.81 308 THR A CA 1
ATOM 2525 C C . THR A 1 308 ? 6.145 -9.141 16.828 1 95.81 308 THR A C 1
ATOM 2527 O O . THR A 1 308 ? 6.812 -8.156 16.516 1 95.81 308 THR A O 1
ATOM 2530 N N . ARG A 1 309 ? 6.043 -9.555 18.062 1 94.38 309 ARG A N 1
ATOM 2531 C CA . ARG A 1 309 ? 6.719 -8.891 19.172 1 94.38 309 ARG A CA 1
ATOM 2532 C C . ARG A 1 309 ? 8.227 -8.883 18.969 1 94.38 309 ARG A C 1
ATOM 2534 O O . ARG A 1 309 ? 8.883 -7.859 19.188 1 94.38 309 ARG A O 1
ATOM 2541 N N . LYS A 1 310 ? 8.75 -9.984 18.531 1 94.75 310 LYS A N 1
ATOM 2542 C CA . LYS A 1 310 ? 10.195 -10.102 18.312 1 94.75 310 LYS A CA 1
ATOM 2543 C C 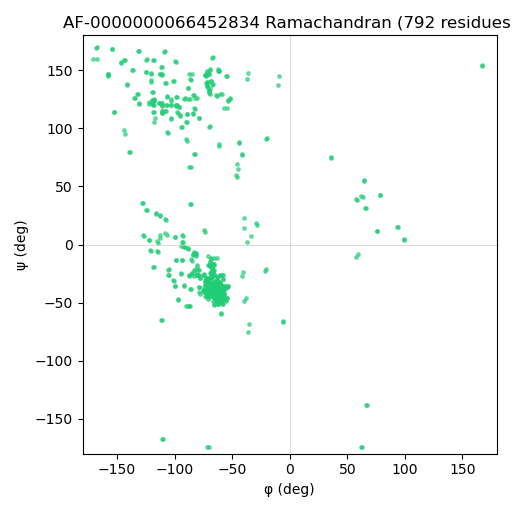. LYS A 1 310 ? 10.656 -9.211 17.156 1 94.75 310 LYS A C 1
ATOM 2545 O O . LYS A 1 310 ? 11.711 -8.578 17.25 1 94.75 310 LYS A O 1
ATOM 2550 N N . ILE A 1 311 ? 9.859 -9.164 16.125 1 94.12 311 ILE A N 1
ATOM 2551 C CA . ILE A 1 311 ? 10.195 -8.32 14.977 1 94.12 311 ILE A CA 1
ATOM 2552 C C . ILE A 1 311 ? 10.148 -6.852 15.383 1 94.12 311 ILE A C 1
ATOM 2554 O O . ILE A 1 311 ? 11.039 -6.074 15.039 1 94.12 311 ILE A O 1
ATOM 2558 N N . GLU A 1 312 ? 9.148 -6.477 16.125 1 91.06 312 GLU A N 1
ATOM 2559 C CA . GLU A 1 312 ? 8.953 -5.094 16.547 1 91.06 312 GLU A CA 1
ATOM 2560 C C . GLU A 1 312 ? 10.078 -4.637 17.484 1 91.06 312 GLU A C 1
ATOM 2562 O O . GLU A 1 312 ? 10.367 -3.443 17.562 1 91.06 312 GLU A O 1
ATOM 2567 N N . LYS A 1 313 ? 10.68 -5.559 18.156 1 88.44 313 LYS A N 1
ATOM 2568 C CA . LYS A 1 313 ? 11.75 -5.23 19.094 1 88.44 313 LYS A CA 1
ATOM 2569 C C . LYS A 1 313 ? 12.969 -4.684 18.344 1 88.44 313 LYS A C 1
ATOM 2571 O O . LYS A 1 313 ? 13.852 -4.074 18.953 1 88.44 313 LYS A O 1
ATOM 2576 N N . LEU A 1 314 ? 12.945 -4.93 17.094 1 85.88 314 LEU A N 1
ATOM 2577 C CA . LEU A 1 314 ? 14.031 -4.375 16.281 1 85.88 314 LEU A CA 1
ATOM 2578 C C . LEU A 1 314 ? 13.922 -2.857 16.203 1 85.88 314 LEU A C 1
ATOM 2580 O O . LEU A 1 314 ? 14.883 -2.182 15.828 1 85.88 314 LEU A O 1
ATOM 2584 N N . THR A 1 315 ? 12.695 -2.447 16.422 1 85.31 315 THR A N 1
ATOM 2585 C CA . THR A 1 315 ? 12.469 -1.005 16.438 1 85.31 315 THR A CA 1
ATOM 2586 C C . THR A 1 315 ? 12.094 -0.522 17.828 1 85.31 315 THR A C 1
ATOM 2588 O O . THR A 1 315 ? 11.555 -1.286 18.641 1 85.31 315 THR A O 1
ATOM 2591 N N . ASN A 1 316 ? 12.492 0.66 18.172 1 83.81 316 ASN A N 1
ATOM 2592 C CA . ASN A 1 316 ? 12.188 1.188 19.484 1 83.81 316 ASN A CA 1
ATOM 2593 C C . ASN A 1 316 ? 10.844 1.917 19.5 1 83.81 316 ASN A C 1
ATOM 2595 O O . ASN A 1 316 ? 10.516 2.643 18.562 1 83.81 316 ASN A O 1
ATOM 2599 N N . THR A 1 317 ? 10.125 1.586 20.531 1 91.62 317 THR A N 1
ATOM 2600 C CA . THR A 1 317 ? 8.914 2.352 20.797 1 91.62 317 THR A CA 1
ATOM 2601 C C . THR A 1 317 ? 9.258 3.771 21.234 1 91.62 317 THR A C 1
ATOM 2603 O O . THR A 1 317 ? 10.227 3.982 21.969 1 91.62 317 THR A O 1
ATOM 2606 N N . ILE A 1 318 ? 8.453 4.75 20.75 1 95.62 318 ILE A N 1
ATOM 2607 C CA . ILE A 1 318 ? 8.812 6.129 21.062 1 95.62 318 ILE A CA 1
ATOM 2608 C C . ILE A 1 318 ? 7.699 6.777 21.875 1 95.62 318 ILE A C 1
ATOM 2610 O O . ILE A 1 318 ? 6.547 6.34 21.828 1 95.62 318 ILE A O 1
ATOM 2614 N N . ASN A 1 319 ? 8.102 7.832 22.578 1 96.81 319 ASN A N 1
ATOM 2615 C CA . ASN A 1 319 ? 7.184 8.602 23.422 1 96.81 319 ASN A CA 1
ATOM 2616 C C . ASN A 1 319 ? 6.238 9.445 22.562 1 96.81 319 ASN A C 1
ATOM 2618 O O . ASN A 1 319 ? 6.648 10.039 21.562 1 96.81 319 ASN A O 1
ATOM 2622 N N . SER A 1 320 ? 5.008 9.594 23.047 1 97.56 320 SER A N 1
ATOM 2623 C CA . SER A 1 320 ? 3.971 10.289 22.297 1 97.56 320 SER A CA 1
ATOM 2624 C C . SER A 1 320 ? 4.293 11.773 22.156 1 97.56 320 SER A C 1
ATOM 2626 O O . SER A 1 320 ? 4.109 12.352 21.078 1 97.56 320 SER A O 1
ATOM 2628 N N . ASP A 1 321 ? 4.758 12.406 23.219 1 97.62 321 ASP A N 1
ATOM 2629 C CA . ASP A 1 321 ? 5.07 13.836 23.188 1 97.62 321 ASP A CA 1
ATOM 2630 C C . ASP A 1 321 ? 6.238 14.117 22.25 1 97.62 321 ASP A C 1
ATOM 2632 O O . ASP A 1 321 ? 6.223 15.102 21.5 1 97.62 321 ASP A O 1
ATOM 2636 N N . TYR A 1 322 ? 7.195 13.227 22.328 1 97.75 322 TYR A N 1
ATOM 2637 C CA . TYR A 1 322 ? 8.336 13.344 21.422 1 97.75 322 TYR A CA 1
ATOM 2638 C C . TYR A 1 322 ? 7.887 13.234 19.969 1 97.75 322 TYR A C 1
ATOM 2640 O O . TYR A 1 322 ? 8.273 14.047 19.125 1 97.75 322 TYR A O 1
ATOM 2648 N N . ALA A 1 323 ? 7.117 12.242 19.719 1 98.38 323 ALA A N 1
ATOM 2649 C CA . ALA A 1 323 ? 6.617 12.023 18.359 1 98.38 323 ALA A CA 1
ATOM 2650 C C . ALA A 1 323 ? 5.82 13.234 17.875 1 98.38 323 ALA A C 1
ATOM 2652 O O . ALA A 1 323 ? 6.016 13.703 16.75 1 98.38 323 ALA A O 1
ATOM 2653 N N . ALA A 1 324 ? 4.961 13.766 18.703 1 98.62 324 ALA A N 1
ATOM 2654 C CA . ALA A 1 324 ? 4.121 14.906 18.359 1 98.62 324 ALA A CA 1
ATOM 2655 C C . ALA A 1 324 ? 4.973 16.125 17.984 1 98.62 324 ALA A C 1
ATOM 2657 O O . ALA A 1 324 ? 4.699 16.797 16.984 1 98.62 324 ALA A O 1
ATOM 2658 N N . ASP A 1 325 ? 5.988 16.344 18.766 1 98.25 325 ASP A N 1
ATOM 2659 C CA . ASP A 1 325 ? 6.871 17.484 18.516 1 98.25 325 ASP A CA 1
ATOM 2660 C C . ASP A 1 325 ? 7.574 17.359 17.156 1 98.25 325 ASP A C 1
ATOM 2662 O O . ASP A 1 325 ? 7.609 18.312 16.375 1 98.25 325 ASP A O 1
ATOM 2666 N N . LYS A 1 326 ? 8.086 16.219 16.906 1 98.06 326 LYS A N 1
ATOM 2667 C CA . LYS A 1 326 ? 8.812 15.984 15.664 1 98.06 326 LYS A CA 1
ATOM 2668 C C . LYS A 1 326 ? 7.883 16.047 14.453 1 98.06 326 LYS A C 1
ATOM 2670 O O . LYS A 1 326 ? 8.234 16.625 13.422 1 98.06 326 LYS A O 1
ATOM 2675 N N . ILE A 1 327 ? 6.699 15.492 14.594 1 98.44 327 ILE A N 1
ATOM 2676 C CA . ILE A 1 327 ? 5.73 15.484 13.5 1 98.44 327 ILE A CA 1
ATOM 2677 C C . ILE A 1 327 ? 5.348 16.922 13.141 1 98.44 327 ILE A C 1
ATOM 2679 O O . ILE A 1 327 ? 5.387 17.297 11.969 1 98.44 327 ILE A O 1
ATOM 2683 N N . ILE A 1 328 ? 5.008 17.734 14.141 1 97.75 328 ILE A N 1
ATOM 2684 C CA . ILE A 1 328 ? 4.543 19.094 13.891 1 97.75 328 ILE A CA 1
ATOM 2685 C C . ILE A 1 328 ? 5.68 19.922 13.305 1 97.75 328 ILE A C 1
ATOM 2687 O O . ILE A 1 328 ? 5.465 20.734 12.391 1 97.75 328 ILE A O 1
ATOM 2691 N N . ASN A 1 329 ? 6.887 19.75 13.781 1 95.38 329 ASN A N 1
ATOM 2692 C CA . ASN A 1 329 ? 8.023 20.469 13.234 1 95.38 329 ASN A CA 1
ATOM 2693 C C . ASN A 1 329 ? 8.242 20.141 11.758 1 95.38 329 ASN A C 1
ATOM 2695 O O . ASN A 1 329 ? 8.469 21.047 10.945 1 95.38 329 ASN A O 1
ATOM 2699 N N . LYS A 1 330 ? 8.141 18.906 11.445 1 94.75 330 LYS A N 1
ATOM 2700 C CA . LYS A 1 330 ? 8.32 18.5 10.055 1 94.75 330 LYS A CA 1
ATOM 2701 C C . LYS A 1 330 ? 7.148 18.953 9.188 1 94.75 330 LYS A C 1
ATOM 2703 O O . LYS A 1 330 ? 7.336 19.344 8.031 1 94.75 330 LYS A O 1
ATOM 2708 N N . LEU A 1 331 ? 6.016 18.859 9.789 1 94.88 331 LEU A N 1
ATOM 2709 C CA . LEU A 1 331 ? 4.828 19.328 9.078 1 94.88 331 LEU A CA 1
ATOM 2710 C C . LEU A 1 331 ? 4.945 20.812 8.727 1 94.88 331 LEU A C 1
ATOM 2712 O O . LEU A 1 331 ? 4.633 21.203 7.602 1 94.88 331 LEU A O 1
ATOM 2716 N N . LYS A 1 332 ? 5.406 21.641 9.617 1 91.69 332 LYS A N 1
ATOM 2717 C CA . LYS A 1 332 ? 5.551 23.078 9.43 1 91.69 332 LYS A CA 1
ATOM 2718 C C . LYS A 1 332 ? 6.602 23.391 8.367 1 91.69 332 LYS A C 1
ATOM 2720 O O . LYS A 1 332 ? 6.59 24.469 7.77 1 91.69 332 LYS A O 1
ATOM 2725 N N . GLN A 1 333 ? 7.496 22.438 8.141 1 87.69 333 GLN A N 1
ATOM 2726 C CA . GLN A 1 333 ? 8.516 22.578 7.105 1 87.69 333 GLN A CA 1
ATOM 2727 C C . GLN A 1 333 ? 7.965 22.203 5.734 1 87.69 333 GLN A C 1
ATOM 2729 O O . GLN A 1 333 ? 8.664 22.297 4.727 1 87.69 333 GLN A O 1
ATOM 2734 N N . GLY A 1 334 ? 6.746 21.672 5.734 1 88.88 334 GLY A N 1
ATOM 2735 C CA . GLY A 1 334 ? 6.09 21.344 4.477 1 88.88 334 GLY A CA 1
ATOM 2736 C C . GLY A 1 334 ? 6.312 19.906 4.043 1 88.88 334 GLY A C 1
ATOM 2737 O O . GLY A 1 334 ? 6.055 19.562 2.889 1 88.88 334 GLY A O 1
ATOM 2738 N N . ARG A 1 335 ? 6.77 19.094 4.957 1 93.12 335 ARG A N 1
ATOM 2739 C CA . ARG A 1 335 ? 7.02 17.703 4.602 1 93.12 335 ARG A CA 1
ATOM 2740 C C . ARG A 1 335 ? 5.715 16.938 4.398 1 93.12 335 ARG A C 1
ATOM 2742 O O . ARG A 1 335 ? 4.754 17.125 5.148 1 93.12 335 ARG A O 1
ATOM 2749 N N . LYS A 1 336 ? 5.684 16.156 3.365 1 94.88 336 LYS A N 1
ATOM 2750 C CA . LYS A 1 336 ? 4.504 15.344 3.078 1 94.88 336 LYS A CA 1
ATOM 2751 C C . LYS A 1 336 ? 4.699 13.906 3.549 1 94.88 336 LYS A C 1
ATOM 2753 O O . LYS A 1 336 ? 3.73 13.227 3.902 1 94.88 336 LYS A O 1
ATOM 2758 N N . PHE A 1 337 ? 5.895 13.438 3.418 1 97.5 337 PHE A N 1
ATOM 2759 C CA . PHE A 1 337 ? 6.273 12.102 3.867 1 97.5 337 PHE A CA 1
ATOM 2760 C C . PHE A 1 337 ? 7.113 12.18 5.137 1 97.5 337 PHE A C 1
ATOM 2762 O O . PHE A 1 337 ? 8.336 12.305 5.07 1 97.5 337 PHE A O 1
ATOM 2769 N N . ILE A 1 338 ? 6.469 12.023 6.32 1 97.88 338 ILE A N 1
ATOM 2770 C CA . ILE A 1 338 ? 7.109 12.273 7.605 1 97.88 338 ILE A CA 1
ATOM 2771 C C . ILE A 1 338 ? 7.484 10.945 8.266 1 97.88 338 ILE A C 1
ATOM 2773 O O . ILE A 1 338 ? 6.637 10.062 8.43 1 97.88 338 ILE A O 1
ATOM 2777 N N . THR A 1 339 ? 8.703 10.75 8.508 1 97.31 339 THR A N 1
ATOM 2778 C CA . THR A 1 339 ? 9.211 9.609 9.273 1 97.31 339 THR A CA 1
ATOM 2779 C C . THR A 1 339 ? 10.047 10.086 10.453 1 97.31 339 THR A C 1
ATOM 2781 O O . THR A 1 339 ? 10.453 11.25 10.508 1 97.31 339 THR A O 1
ATOM 2784 N N . LEU A 1 340 ? 10.156 9.164 11.391 1 96.38 340 LEU A N 1
ATOM 2785 C CA . LEU A 1 340 ? 10.945 9.5 12.57 1 96.38 340 LEU A CA 1
ATOM 2786 C C . LEU A 1 340 ? 12.109 8.523 12.734 1 96.38 340 LEU A C 1
ATOM 2788 O O . LEU A 1 340 ? 12.031 7.379 12.289 1 96.38 340 LEU A O 1
ATOM 2792 N N . ARG A 1 341 ? 13.203 8.969 13.25 1 94.19 341 ARG A N 1
ATOM 2793 C CA . ARG A 1 341 ? 14.383 8.195 13.625 1 94.19 341 ARG A CA 1
ATOM 2794 C C . ARG A 1 341 ? 15 7.508 12.414 1 94.19 341 ARG A C 1
ATOM 2796 O O . ARG A 1 341 ? 14.602 7.773 11.273 1 94.19 341 ARG A O 1
ATOM 2803 N N . PHE A 1 342 ? 15.992 6.695 12.633 1 93.25 342 PHE A N 1
ATOM 2804 C CA . PHE A 1 342 ? 16.828 6.137 11.57 1 93.25 342 PHE A CA 1
ATOM 2805 C C . PHE A 1 342 ? 16.047 5.105 10.766 1 93.25 342 PHE A C 1
ATOM 2807 O O . PHE A 1 342 ? 16.125 5.082 9.531 1 93.25 342 PHE A O 1
ATOM 2814 N N . ASN A 1 343 ? 15.328 4.309 11.438 1 93.69 343 ASN A N 1
ATOM 2815 C CA . ASN A 1 343 ? 14.547 3.299 10.734 1 93.69 343 ASN A CA 1
ATOM 2816 C C . ASN A 1 343 ? 13.523 3.936 9.797 1 93.69 343 ASN A C 1
ATOM 2818 O O . ASN A 1 343 ? 13.336 3.469 8.672 1 93.69 343 ASN A O 1
ATOM 2822 N N . GLY A 1 344 ? 12.883 4.973 10.312 1 95.75 344 GLY A N 1
ATOM 2823 C CA . GLY A 1 344 ? 11.945 5.695 9.469 1 95.75 344 GLY A CA 1
ATOM 2824 C C . GLY A 1 344 ? 12.602 6.324 8.25 1 95.75 344 GLY A C 1
ATOM 2825 O O . GLY A 1 344 ? 12.031 6.293 7.156 1 95.75 344 GLY A O 1
ATOM 2826 N N . TYR A 1 345 ? 13.742 6.832 8.453 1 95 345 TYR A N 1
ATOM 2827 C CA . TYR A 1 345 ? 14.461 7.441 7.34 1 95 345 TYR A CA 1
ATOM 2828 C C . TYR A 1 345 ? 14.844 6.398 6.297 1 95 345 TYR A C 1
ATOM 2830 O O . TYR A 1 345 ? 14.727 6.648 5.094 1 95 345 TYR A O 1
ATOM 2838 N N . MET A 1 346 ? 15.281 5.262 6.754 1 95.38 346 MET A N 1
ATOM 2839 C CA . MET A 1 346 ? 15.602 4.176 5.836 1 95.38 346 MET A CA 1
ATOM 2840 C C . MET A 1 346 ? 14.383 3.801 4.996 1 95.38 346 MET A C 1
ATOM 2842 O O . MET A 1 346 ? 14.5 3.602 3.783 1 95.38 346 MET A O 1
ATOM 2846 N N . LEU A 1 347 ? 13.273 3.762 5.656 1 96.56 347 LEU A N 1
ATOM 2847 C CA . LEU A 1 347 ? 12.047 3.428 4.941 1 96.56 347 LEU A CA 1
ATOM 2848 C C . LEU A 1 347 ? 11.703 4.512 3.926 1 96.56 347 LEU A C 1
ATOM 2850 O O . LEU A 1 347 ? 11.188 4.211 2.846 1 96.56 347 LEU A O 1
ATOM 2854 N N . SER A 1 348 ? 11.977 5.746 4.293 1 96.88 348 SER A N 1
ATOM 2855 C CA . SER A 1 348 ? 11.742 6.832 3.348 1 96.88 348 SER A CA 1
ATOM 2856 C C . SER A 1 348 ? 12.578 6.664 2.086 1 96.88 348 SER A C 1
ATOM 2858 O O . SER A 1 348 ? 12.133 7.004 0.988 1 96.88 348 SER A O 1
ATOM 2860 N N . ILE A 1 349 ? 13.766 6.133 2.223 1 96 349 ILE A N 1
ATOM 2861 C CA . ILE A 1 349 ? 14.648 5.895 1.082 1 96 349 ILE A CA 1
ATOM 2862 C C . ILE A 1 349 ? 14.102 4.742 0.24 1 96 349 ILE A C 1
ATOM 2864 O O . ILE A 1 349 ? 14 4.855 -0.983 1 96 349 ILE A O 1
ATOM 2868 N N . LEU A 1 350 ? 13.68 3.746 0.914 1 96.38 350 LEU A N 1
ATOM 2869 C CA . LEU A 1 350 ? 13.211 2.547 0.228 1 96.38 350 LEU A CA 1
ATOM 2870 C C . LEU A 1 350 ? 11.922 2.83 -0.539 1 96.38 350 LEU A C 1
ATOM 2872 O O . LEU A 1 350 ? 11.57 2.092 -1.463 1 96.38 350 LEU A O 1
ATOM 2876 N N . HIS A 1 351 ? 11.219 3.877 -0.18 1 96.81 351 HIS A N 1
ATOM 2877 C CA . HIS A 1 351 ? 9.953 4.203 -0.825 1 96.81 351 HIS A CA 1
ATOM 2878 C C . HIS A 1 351 ? 10.062 5.504 -1.617 1 96.81 351 HIS A C 1
ATOM 2880 O O . HIS A 1 351 ? 9.055 6.18 -1.849 1 96.81 351 HIS A O 1
ATOM 2886 N N . SER A 1 352 ? 11.234 5.863 -2.039 1 95.81 352 SER A N 1
ATOM 2887 C CA . SER A 1 352 ? 11.477 7.117 -2.748 1 95.81 352 SER A CA 1
ATOM 2888 C C . SER A 1 352 ? 11.188 6.973 -4.238 1 95.81 352 SER A C 1
ATOM 2890 O O . SER A 1 352 ? 11.094 7.973 -4.957 1 95.81 352 SER A O 1
ATOM 2892 N N . GLY A 1 353 ? 10.938 5.785 -4.688 1 94.06 353 GLY A N 1
ATOM 2893 C CA . GLY A 1 353 ? 10.828 5.523 -6.113 1 94.06 353 GLY A CA 1
ATOM 2894 C C . GLY A 1 353 ? 9.625 6.18 -6.75 1 94.06 353 GLY A C 1
ATOM 2895 O O . GLY A 1 353 ? 9.633 6.492 -7.945 1 94.06 353 GLY A O 1
ATOM 2896 N N . TYR A 1 354 ? 8.562 6.41 -6 1 94 354 TYR A N 1
ATOM 2897 C CA . TYR A 1 354 ? 7.332 6.875 -6.633 1 94 354 TYR A CA 1
ATOM 2898 C C . TYR A 1 354 ? 6.883 8.203 -6.031 1 94 354 TYR A C 1
ATOM 2900 O O . TYR A 1 354 ? 5.816 8.719 -6.375 1 94 354 TYR A O 1
ATOM 2908 N N . ARG A 1 355 ? 7.641 8.75 -5.152 1 93.62 355 ARG A N 1
ATOM 2909 C CA . ARG A 1 355 ? 7.297 10.031 -4.531 1 93.62 355 ARG A CA 1
ATOM 2910 C C . ARG A 1 355 ? 8.258 11.125 -4.969 1 93.62 355 ARG A C 1
ATOM 2912 O O . ARG A 1 355 ? 9.422 10.859 -5.273 1 93.62 355 ARG A O 1
ATOM 2919 N N . ASN A 1 356 ? 7.777 12.328 -4.953 1 93.12 356 ASN A N 1
ATOM 2920 C CA . ASN A 1 356 ? 8.625 13.469 -5.285 1 93.12 356 ASN A CA 1
ATOM 2921 C C . ASN A 1 356 ? 9.609 13.781 -4.164 1 93.12 356 ASN A C 1
ATOM 2923 O O . ASN A 1 356 ? 9.305 13.578 -2.986 1 93.12 356 ASN A O 1
ATOM 2927 N N . PRO A 1 357 ? 10.773 14.227 -4.551 1 91.25 357 PRO A N 1
ATOM 2928 C CA . PRO A 1 357 ? 11.727 14.602 -3.502 1 91.25 357 PRO A CA 1
ATOM 2929 C C . PRO A 1 357 ? 11.32 15.867 -2.75 1 91.25 357 PRO A C 1
ATOM 2931 O O . PRO A 1 357 ? 10.766 16.797 -3.35 1 91.25 357 PRO A O 1
ATOM 2934 N N . GLU A 1 358 ? 11.641 15.898 -1.493 1 89.25 358 GLU A N 1
ATOM 2935 C CA . GLU A 1 358 ? 11.219 17.016 -0.655 1 89.25 358 GLU A CA 1
ATOM 2936 C C . GLU A 1 358 ? 12.383 17.953 -0.354 1 89.25 358 GLU A C 1
ATOM 2938 O O . GLU A 1 358 ? 12.172 19.094 0.059 1 89.25 358 GLU A O 1
ATOM 2943 N N . SER A 1 359 ? 13.609 17.5 -0.471 1 88.25 359 SER A N 1
ATOM 2944 C CA . SER A 1 359 ? 14.828 18.281 -0.366 1 88.25 359 SER A CA 1
ATOM 2945 C C . SER A 1 359 ? 15.922 17.75 -1.28 1 88.25 359 SER A C 1
ATOM 2947 O O . SER A 1 359 ? 15.875 16.578 -1.695 1 88.25 359 SER A O 1
ATOM 2949 N N . TYR A 1 360 ? 16.844 18.625 -1.618 1 89.5 360 TYR A N 1
ATOM 2950 C CA . TYR A 1 360 ? 17.953 18.188 -2.453 1 89.5 360 TYR A CA 1
ATOM 2951 C C . TYR A 1 360 ? 18.766 17.109 -1.749 1 89.5 360 TYR A C 1
ATOM 2953 O O . TYR A 1 360 ? 19.203 16.141 -2.375 1 89.5 360 TYR A O 1
ATOM 2961 N N . PHE A 1 361 ? 18.969 17.281 -0.482 1 89.25 361 PHE A N 1
ATOM 2962 C CA . PHE A 1 361 ? 19.719 16.297 0.297 1 89.25 361 PHE A CA 1
ATOM 2963 C C . PHE A 1 361 ? 19.062 14.922 0.206 1 89.25 361 PHE A C 1
ATOM 2965 O O . PHE A 1 361 ? 19.734 13.93 -0.071 1 89.25 361 PHE A O 1
ATOM 2972 N N . ASP A 1 362 ? 17.797 14.898 0.477 1 90.44 362 ASP A N 1
ATOM 2973 C CA . ASP A 1 362 ? 17.078 13.625 0.419 1 90.44 362 ASP A CA 1
ATOM 2974 C C . ASP A 1 362 ? 17.172 13.016 -0.976 1 90.44 362 ASP A C 1
ATOM 2976 O O . ASP A 1 362 ? 17.391 11.812 -1.116 1 90.44 362 ASP A O 1
ATOM 2980 N N . TYR A 1 363 ? 16.984 13.867 -1.965 1 93.06 363 TYR A N 1
ATOM 2981 C CA . TYR A 1 363 ? 17.047 13.391 -3.342 1 93.06 363 TYR A CA 1
ATOM 2982 C C . TYR A 1 363 ? 18.406 12.773 -3.648 1 93.06 363 TYR A C 1
ATOM 2984 O O . TYR A 1 363 ? 18.484 11.695 -4.242 1 93.06 363 TYR A O 1
ATOM 2992 N N . LEU A 1 364 ? 19.438 13.469 -3.223 1 91.75 364 LEU A N 1
ATOM 2993 C CA . LEU A 1 364 ? 20.797 12.977 -3.41 1 91.75 364 LEU A CA 1
ATOM 2994 C C . LEU A 1 364 ? 20.984 11.617 -2.738 1 91.75 364 LEU A C 1
ATOM 2996 O O . LEU A 1 364 ? 21.562 10.703 -3.324 1 91.75 364 LEU A O 1
ATOM 3000 N N . ILE A 1 365 ? 20.484 11.461 -1.576 1 91.88 365 ILE A N 1
ATOM 3001 C CA . ILE A 1 365 ? 20.609 10.211 -0.841 1 91.88 365 ILE A CA 1
ATOM 3002 C C . ILE A 1 365 ? 19.797 9.117 -1.545 1 91.88 365 ILE A C 1
ATOM 3004 O O . ILE A 1 365 ? 20.281 7.988 -1.697 1 91.88 365 ILE A O 1
ATOM 3008 N N . TYR A 1 366 ? 18.609 9.469 -2.01 1 93.88 366 TYR A N 1
ATOM 3009 C CA . TYR A 1 366 ? 17.734 8.508 -2.689 1 93.88 366 TYR A CA 1
ATOM 3010 C C . TYR A 1 366 ? 18.422 7.93 -3.92 1 93.88 366 TYR A C 1
ATOM 3012 O O . TYR A 1 366 ? 18.453 6.711 -4.113 1 93.88 366 TYR A O 1
ATOM 3020 N N . VAL A 1 367 ? 18.984 8.781 -4.684 1 93.69 367 VAL A N 1
ATOM 3021 C CA . VAL A 1 367 ? 19.516 8.375 -5.984 1 93.69 367 VAL A CA 1
ATOM 3022 C C . VAL A 1 367 ? 20.906 7.77 -5.809 1 93.69 367 VAL A C 1
ATOM 3024 O O . VAL A 1 367 ? 21.297 6.891 -6.578 1 93.69 367 VAL A O 1
ATOM 3027 N N . SER A 1 368 ? 21.609 8.07 -4.723 1 90.75 368 SER A N 1
ATOM 3028 C CA . SER A 1 368 ? 23 7.664 -4.629 1 90.75 368 SER A CA 1
ATOM 3029 C C . SER A 1 368 ? 23.172 6.484 -3.678 1 90.75 368 SER A C 1
ATOM 3031 O O . SER A 1 368 ? 24.078 5.672 -3.842 1 90.75 368 SER A O 1
ATOM 3033 N N . PHE A 1 369 ? 22.281 6.32 -2.711 1 90.62 369 PHE A N 1
ATOM 3034 C CA . PHE A 1 369 ? 22.609 5.379 -1.647 1 90.62 369 PHE A CA 1
ATOM 3035 C C . PHE A 1 369 ? 21.5 4.359 -1.459 1 90.62 369 PHE A C 1
ATOM 3037 O O . PHE A 1 369 ? 21.5 3.588 -0.499 1 90.62 369 PHE A O 1
ATOM 3044 N N . SER A 1 370 ? 20.531 4.348 -2.293 1 93.94 370 SER A N 1
ATOM 3045 C CA . SER A 1 370 ? 19.438 3.408 -2.148 1 93.94 370 SER A CA 1
ATOM 3046 C C . SER A 1 370 ? 19.922 1.966 -2.154 1 93.94 370 SER A C 1
ATOM 3048 O O . SER A 1 370 ? 19.359 1.109 -1.467 1 93.94 370 SER A O 1
ATOM 3050 N N . ASN A 1 371 ? 21.016 1.663 -2.848 1 93 371 ASN A N 1
ATOM 3051 C CA . ASN A 1 371 ? 21.578 0.318 -2.918 1 93 371 ASN A CA 1
ATOM 3052 C C . ASN A 1 371 ? 22 -0.188 -1.542 1 93 371 ASN A C 1
ATOM 3054 O O . ASN A 1 371 ? 21.766 -1.351 -1.205 1 93 371 ASN A O 1
ATOM 3058 N N . LEU A 1 372 ? 22.594 0.693 -0.857 1 93.5 372 LEU A N 1
ATOM 3059 C CA . LEU A 1 372 ? 23.062 0.333 0.478 1 93.5 372 LEU A CA 1
ATOM 3060 C C . LEU A 1 372 ? 21.891 -0.047 1.378 1 93.5 372 LEU A C 1
ATOM 3062 O O . LEU A 1 372 ? 21.969 -1.021 2.129 1 93.5 372 LEU A O 1
ATOM 3066 N N . PHE A 1 373 ? 20.891 0.652 1.233 1 95.19 373 PHE A N 1
ATOM 3067 C CA . PHE A 1 373 ? 19.75 0.433 2.127 1 95.19 373 PHE A CA 1
ATOM 3068 C C . PHE A 1 373 ? 18.953 -0.798 1.705 1 95.19 373 PHE A C 1
ATOM 3070 O O . PHE A 1 373 ? 18.344 -1.465 2.541 1 95.19 373 PHE A O 1
ATOM 3077 N N . ILE A 1 374 ? 18.953 -1.134 0.405 1 96.44 374 ILE A N 1
ATOM 3078 C CA . ILE A 1 374 ? 18.375 -2.395 -0.036 1 96.44 374 ILE A CA 1
ATOM 3079 C C . ILE A 1 374 ? 19.172 -3.564 0.536 1 96.44 374 ILE A C 1
ATOM 3081 O O . ILE A 1 374 ? 18.594 -4.559 0.984 1 96.44 374 ILE A O 1
ATOM 3085 N N . PHE A 1 375 ? 20.484 -3.404 0.548 1 95.88 375 PHE A N 1
ATOM 3086 C CA . PHE A 1 375 ? 21.344 -4.438 1.125 1 95.88 375 PHE A CA 1
ATOM 3087 C C . PHE A 1 375 ? 21.062 -4.598 2.615 1 95.88 375 PHE A C 1
ATOM 3089 O O . PHE A 1 375 ? 20.891 -5.719 3.1 1 95.88 375 PHE A O 1
ATOM 3096 N N . ILE A 1 376 ? 21.031 -3.498 3.32 1 95.56 376 ILE A N 1
ATOM 3097 C CA . ILE A 1 376 ? 20.766 -3.531 4.754 1 95.56 376 ILE A CA 1
ATOM 3098 C C . ILE A 1 376 ? 19.406 -4.184 5.004 1 95.56 376 ILE A C 1
ATOM 3100 O O . ILE A 1 376 ? 19.25 -4.992 5.926 1 95.56 376 ILE A O 1
ATOM 3104 N N . SER A 1 377 ? 18.453 -3.854 4.199 1 96.19 377 SER A N 1
ATOM 3105 C CA . SER A 1 377 ? 17.109 -4.426 4.344 1 96.19 377 SER A CA 1
ATOM 3106 C C . SER A 1 377 ? 17.141 -5.938 4.148 1 96.19 377 SER A C 1
ATOM 3108 O O . SER A 1 377 ? 16.344 -6.66 4.754 1 96.19 377 SER A O 1
ATOM 3110 N N . SER A 1 378 ? 18.016 -6.426 3.264 1 95.88 378 SER A N 1
ATOM 3111 C CA . SER A 1 378 ? 18.109 -7.867 3.062 1 95.88 378 SER A CA 1
ATOM 3112 C C . SER A 1 378 ? 18.516 -8.578 4.348 1 95.88 378 SER A C 1
ATOM 3114 O O . SER A 1 378 ? 18.078 -9.695 4.613 1 95.88 378 SER A O 1
ATOM 3116 N N . LEU A 1 379 ? 19.344 -7.91 5.133 1 95 379 LEU A N 1
ATOM 3117 C CA . LEU A 1 379 ? 19.734 -8.484 6.414 1 95 379 LEU A CA 1
ATOM 3118 C C . LEU A 1 379 ? 18.562 -8.5 7.391 1 95 379 LEU A C 1
ATOM 3120 O O . LEU A 1 379 ? 18.391 -9.461 8.141 1 95 379 LEU A O 1
ATOM 3124 N N . TYR A 1 380 ? 17.781 -7.449 7.355 1 94.56 380 TYR A N 1
ATOM 3125 C CA . TYR A 1 380 ? 16.578 -7.414 8.172 1 94.56 380 TYR A CA 1
ATOM 3126 C C . TYR A 1 380 ? 15.609 -8.523 7.77 1 94.56 380 TYR A C 1
ATOM 3128 O O . TYR A 1 380 ? 15.016 -9.18 8.633 1 94.56 380 TYR A O 1
ATOM 3136 N N . LYS A 1 381 ? 15.461 -8.727 6.508 1 95.88 381 LYS A N 1
ATOM 3137 C CA . LYS A 1 381 ? 14.562 -9.758 6 1 95.88 381 LYS A CA 1
ATOM 3138 C C . LYS A 1 381 ? 15.016 -11.148 6.441 1 95.88 381 LYS A C 1
ATOM 3140 O O . LYS A 1 381 ? 14.195 -12.008 6.746 1 95.88 381 LYS A O 1
ATOM 3145 N N . LEU A 1 382 ? 16.328 -11.375 6.469 1 95.06 382 LEU A N 1
ATOM 3146 C CA . LEU A 1 382 ? 16.844 -12.641 6.965 1 95.06 382 LEU A CA 1
ATOM 3147 C C . LEU A 1 382 ? 16.438 -12.867 8.414 1 95.06 382 LEU A C 1
ATOM 3149 O O . LEU A 1 382 ? 16.047 -13.977 8.789 1 95.06 382 LEU A O 1
ATOM 3153 N N . TYR A 1 383 ? 16.547 -11.805 9.164 1 94.94 383 TYR A N 1
ATOM 3154 C CA . TYR A 1 383 ? 16.172 -11.906 10.57 1 94.94 383 TYR A CA 1
ATOM 3155 C C . TYR A 1 383 ? 14.68 -12.219 10.711 1 94.94 383 TYR A C 1
ATOM 3157 O O . TYR A 1 383 ? 14.289 -13.055 11.531 1 94.94 383 TYR A O 1
ATOM 3165 N N . ILE A 1 384 ? 13.883 -11.555 9.953 1 95.12 384 ILE A N 1
ATOM 3166 C CA . ILE A 1 384 ? 12.438 -11.789 9.992 1 95.12 384 ILE A CA 1
ATOM 3167 C C . ILE A 1 384 ? 12.141 -13.242 9.641 1 95.12 384 ILE A C 1
ATOM 3169 O O . ILE A 1 384 ? 11.359 -13.906 10.328 1 95.12 384 ILE A O 1
ATOM 3173 N N . GLU A 1 385 ? 12.789 -13.727 8.578 1 95 385 GLU A N 1
ATOM 3174 C CA . GLU A 1 385 ? 12.609 -15.117 8.18 1 95 385 GLU A CA 1
ATOM 3175 C C . GLU A 1 385 ? 13.047 -16.078 9.289 1 95 385 GLU A C 1
ATOM 3177 O O . GLU A 1 385 ? 12.406 -17.094 9.516 1 95 385 GLU A O 1
ATOM 3182 N N . TYR A 1 386 ? 14.109 -15.711 9.93 1 94.81 386 TYR A N 1
ATOM 3183 C CA . TYR A 1 386 ? 14.609 -16.516 11.039 1 94.81 386 TYR A CA 1
ATOM 3184 C C . TYR A 1 386 ? 13.57 -16.625 12.148 1 94.81 386 TYR A C 1
ATOM 3186 O O . TYR A 1 386 ? 13.305 -17.719 12.648 1 94.81 386 TYR A O 1
ATOM 3194 N N . ILE A 1 387 ? 12.977 -15.555 12.516 1 95.25 387 ILE A N 1
ATOM 3195 C CA . ILE A 1 387 ? 12 -15.516 13.594 1 95.25 387 ILE A CA 1
ATOM 3196 C C . ILE A 1 387 ? 10.758 -16.312 13.195 1 95.25 387 ILE A C 1
ATOM 3198 O O . ILE A 1 387 ? 10.203 -17.062 14.008 1 95.25 387 ILE A O 1
ATOM 3202 N N . ILE A 1 388 ? 10.266 -16.156 11.977 1 94.38 388 ILE A N 1
ATOM 3203 C CA . ILE A 1 388 ? 9.062 -16.828 11.5 1 94.38 388 ILE A CA 1
ATOM 3204 C C . ILE A 1 388 ? 9.289 -18.344 11.5 1 94.38 388 ILE A C 1
ATOM 3206 O O . ILE A 1 388 ? 8.438 -19.109 11.953 1 94.38 388 ILE A O 1
ATOM 3210 N N . LYS A 1 389 ? 10.406 -18.781 11.008 1 92.69 389 LYS A N 1
ATOM 3211 C CA . LYS A 1 389 ? 10.719 -20.203 10.953 1 92.69 389 LYS A CA 1
ATOM 3212 C C . LYS A 1 389 ? 10.805 -20.797 12.352 1 92.69 389 LYS A C 1
ATOM 3214 O O . LYS A 1 389 ? 10.344 -21.922 12.586 1 92.69 389 LYS A O 1
ATOM 3219 N N . LYS A 1 390 ? 11.438 -20.094 13.227 1 91.38 390 LYS A N 1
ATOM 3220 C CA . LYS A 1 390 ? 11.57 -20.578 14.602 1 91.38 390 LYS A CA 1
ATOM 3221 C C . LYS A 1 390 ? 10.211 -20.812 15.242 1 91.38 390 LYS A C 1
ATOM 3223 O O . LYS A 1 390 ? 10.023 -21.797 15.969 1 91.38 390 LYS A O 1
ATOM 3228 N N . LYS A 1 391 ? 9.281 -19.953 14.992 1 89.06 391 LYS A N 1
ATOM 3229 C CA . LYS A 1 391 ? 7.93 -20.125 15.508 1 89.06 391 LYS A CA 1
ATOM 3230 C C . LYS A 1 391 ? 7.285 -21.391 14.945 1 89.06 391 LYS A C 1
ATOM 3232 O O . LYS A 1 391 ? 6.645 -22.141 15.672 1 89.06 391 LYS A O 1
ATOM 3237 N N . PHE A 1 392 ? 7.363 -21.609 13.68 1 84 392 PHE A N 1
ATOM 3238 C CA . PHE A 1 392 ? 6.758 -22.766 13.039 1 84 392 PHE A CA 1
ATOM 3239 C C . PHE A 1 392 ? 7.344 -24.062 13.602 1 84 392 PHE A C 1
ATOM 3241 O O . PHE A 1 392 ? 6.621 -25.031 13.797 1 84 392 PHE A O 1
ATOM 3248 N N . HIS A 1 393 ? 8.602 -24.094 13.797 1 81.38 393 HIS A N 1
ATOM 3249 C CA . HIS A 1 393 ? 9.234 -25.266 14.391 1 81.38 393 HIS A CA 1
ATOM 3250 C C . HIS A 1 393 ? 8.695 -25.547 15.781 1 81.38 393 HIS A C 1
ATOM 3252 O O . HIS A 1 393 ? 8.516 -26.703 16.156 1 81.38 393 HIS A O 1
ATOM 3258 N N . SER A 1 394 ? 8.398 -24.484 16.438 1 80.38 394 SER A N 1
ATOM 3259 C CA . SER A 1 394 ? 7.855 -24.641 17.781 1 80.38 394 SER A CA 1
ATOM 3260 C C . SER A 1 394 ? 6.449 -25.234 17.734 1 80.38 394 SER A C 1
ATOM 3262 O O . SER A 1 394 ? 6.062 -26 18.625 1 80.38 394 SER A O 1
ATOM 3264 N N . ILE A 1 395 ? 5.715 -24.969 16.719 1 72.12 395 ILE A N 1
ATOM 3265 C CA . ILE A 1 395 ? 4.359 -25.484 16.547 1 72.12 395 ILE A CA 1
ATOM 3266 C C . ILE A 1 395 ? 4.406 -26.953 16.188 1 72.12 395 ILE A C 1
ATOM 3268 O O . ILE A 1 395 ? 3.576 -27.75 16.656 1 72.12 395 ILE A O 1
ATOM 3272 N N . LEU A 1 396 ? 5.34 -27.328 15.344 1 68.38 396 LEU A N 1
ATOM 3273 C CA . LEU A 1 396 ? 5.461 -28.719 14.906 1 68.38 396 LEU A CA 1
ATOM 3274 C C . LEU A 1 396 ? 5.938 -29.609 16.062 1 68.38 396 LEU A C 1
ATOM 3276 O O . LEU A 1 396 ? 5.566 -30.781 16.141 1 68.38 396 LEU A O 1
ATOM 3280 N N . TYR A 1 397 ? 6.77 -29.031 16.938 1 64.12 397 TYR A N 1
ATOM 3281 C CA . TYR A 1 397 ? 7.336 -29.844 18.016 1 64.12 397 TYR A CA 1
ATOM 3282 C C . TYR A 1 397 ? 6.48 -29.75 19.281 1 64.12 397 TYR A C 1
ATOM 3284 O O . TYR A 1 397 ? 6.699 -30.5 20.234 1 64.12 397 TYR A O 1
ATOM 3292 N N . ASN A 1 398 ? 5.559 -28.812 19.359 1 56.28 398 ASN A N 1
ATOM 3293 C CA . ASN A 1 398 ? 4.625 -28.828 20.484 1 56.28 398 ASN A CA 1
ATOM 3294 C C . ASN A 1 398 ? 3.311 -29.516 20.109 1 56.28 398 ASN A C 1
ATOM 3296 O O . ASN A 1 398 ? 2.68 -29.141 19.109 1 56.28 398 ASN A O 1
ATOM 3300 N N . MET B 1 1 ? 16.641 -17.359 -23.281 1 43.69 1 MET B N 1
ATOM 3301 C CA . MET B 1 1 ? 18 -16.844 -23.109 1 43.69 1 MET B CA 1
ATOM 3302 C C . MET B 1 1 ? 18.141 -16.078 -21.797 1 43.69 1 MET B C 1
ATOM 3304 O O . MET B 1 1 ? 19.078 -16.297 -21.047 1 43.69 1 MET B O 1
ATOM 3308 N N . LEU B 1 2 ? 17.062 -15.18 -21.547 1 52.97 2 LEU B N 1
ATOM 3309 C CA . LEU B 1 2 ? 17.188 -14.398 -20.312 1 52.97 2 LEU B CA 1
ATOM 3310 C C . LEU B 1 2 ? 17.078 -15.297 -19.078 1 52.97 2 LEU B C 1
ATOM 3312 O O . LEU B 1 2 ? 17.734 -15.039 -18.062 1 52.97 2 LEU B O 1
ATOM 3316 N N . ASP B 1 3 ? 16.516 -16.422 -19.344 1 59.12 3 ASP B N 1
ATOM 3317 C CA . ASP B 1 3 ? 16.328 -17.312 -18.203 1 59.12 3 ASP B CA 1
ATOM 3318 C C . ASP B 1 3 ? 17.625 -18.031 -17.844 1 59.12 3 ASP B C 1
ATOM 3320 O O . ASP B 1 3 ? 17.906 -18.234 -16.672 1 59.12 3 ASP B O 1
ATOM 3324 N N . ILE B 1 4 ? 18.375 -18.375 -18.891 1 50.34 4 ILE B N 1
ATOM 3325 C CA . ILE B 1 4 ? 19.656 -19.031 -18.641 1 50.34 4 ILE B CA 1
ATOM 3326 C C . ILE B 1 4 ? 20.641 -18.062 -18 1 50.34 4 ILE B C 1
ATOM 3328 O O . ILE B 1 4 ? 21.344 -18.422 -17.062 1 50.34 4 ILE B O 1
ATOM 3332 N N . ILE B 1 5 ? 20.641 -16.859 -18.484 1 55.16 5 ILE B N 1
ATOM 3333 C CA . ILE B 1 5 ? 21.516 -15.836 -17.922 1 55.16 5 ILE B CA 1
ATOM 3334 C C . ILE B 1 5 ? 21.172 -15.602 -16.453 1 55.16 5 ILE B C 1
ATOM 3336 O O . ILE B 1 5 ? 22.078 -15.484 -15.617 1 55.16 5 ILE B O 1
ATOM 3340 N N . ARG B 1 6 ? 20 -15.773 -16.25 1 70.38 6 ARG B N 1
ATOM 3341 C CA . ARG B 1 6 ? 19.547 -15.508 -14.891 1 70.38 6 ARG B CA 1
ATOM 3342 C C . ARG B 1 6 ? 19.984 -16.609 -13.938 1 70.38 6 ARG B C 1
ATOM 3344 O O . ARG B 1 6 ? 20.312 -16.344 -12.781 1 70.38 6 ARG B O 1
ATOM 3351 N N . LYS B 1 7 ? 20.172 -17.75 -14.484 1 68 7 LYS B N 1
ATOM 3352 C CA . LYS B 1 7 ? 20.484 -18.891 -13.633 1 68 7 LYS B CA 1
ATOM 3353 C C . LYS B 1 7 ? 21.984 -18.969 -13.344 1 68 7 LYS B C 1
ATOM 3355 O O . LYS B 1 7 ? 22.391 -19.375 -12.258 1 68 7 LYS B O 1
ATOM 3360 N N . TYR B 1 8 ? 22.859 -18.391 -14.289 1 69.44 8 TYR B N 1
ATOM 3361 C CA . TYR B 1 8 ? 24.297 -18.594 -14.141 1 69.44 8 TYR B CA 1
ATOM 3362 C C . TYR B 1 8 ? 25.031 -17.266 -14.094 1 69.44 8 TYR B C 1
ATOM 3364 O O . TYR B 1 8 ? 26.219 -17.172 -14.445 1 69.44 8 TYR B O 1
ATOM 3372 N N . ILE B 1 9 ? 24.281 -16.312 -13.57 1 76.94 9 ILE B N 1
ATOM 3373 C CA . ILE B 1 9 ? 24.797 -14.953 -13.656 1 76.94 9 ILE B CA 1
ATOM 3374 C C . ILE B 1 9 ? 26.078 -14.828 -12.836 1 76.94 9 ILE B C 1
ATOM 3376 O O . ILE B 1 9 ? 27.016 -14.125 -13.227 1 76.94 9 ILE B O 1
ATOM 3380 N N . TYR B 1 10 ? 26.234 -15.508 -11.797 1 77.44 10 TYR B N 1
ATOM 3381 C CA . TYR B 1 10 ? 27.438 -15.438 -10.961 1 77.44 10 TYR B CA 1
ATOM 3382 C C . TYR B 1 10 ? 28.672 -15.836 -11.758 1 77.44 10 TYR B C 1
ATOM 3384 O O . TYR B 1 10 ? 29.656 -15.102 -11.789 1 77.44 10 TYR B O 1
ATOM 3392 N N . PHE B 1 11 ? 28.516 -16.875 -12.414 1 71.56 11 PHE B N 1
ATOM 3393 C CA . PHE B 1 11 ? 29.641 -17.391 -13.164 1 71.56 11 PHE B CA 1
ATOM 3394 C C . PHE B 1 11 ? 29.922 -16.531 -14.391 1 71.56 11 PHE B C 1
ATOM 3396 O O . PHE B 1 11 ? 31.078 -16.328 -14.766 1 71.56 11 PHE B O 1
ATOM 3403 N N . GLU B 1 12 ? 28.828 -16.062 -14.898 1 68.44 12 GLU B N 1
ATOM 3404 C CA . GLU B 1 12 ? 28.984 -15.188 -16.062 1 68.44 12 GLU B CA 1
ATOM 3405 C C . GLU B 1 12 ? 29.734 -13.914 -15.703 1 68.44 12 GLU B C 1
ATOM 3407 O O . GLU B 1 12 ? 30.594 -13.461 -16.469 1 68.44 12 GLU B O 1
ATOM 3412 N N . ILE B 1 13 ? 29.438 -13.438 -14.547 1 77.5 13 ILE B N 1
ATOM 3413 C CA . ILE B 1 13 ? 30.109 -12.211 -14.133 1 77.5 13 ILE B CA 1
ATOM 3414 C C . ILE B 1 13 ? 31.578 -12.508 -13.797 1 77.5 13 ILE B C 1
ATOM 3416 O O . ILE B 1 13 ? 32.469 -11.719 -14.125 1 77.5 13 ILE B O 1
ATOM 3420 N N . LEU B 1 14 ? 31.797 -13.672 -13.281 1 72.19 14 LEU B N 1
ATOM 3421 C CA . LEU B 1 14 ? 33.188 -14.047 -12.984 1 72.19 14 LEU B CA 1
ATOM 3422 C C . LEU B 1 14 ? 33.969 -14.219 -14.266 1 72.19 14 LEU B C 1
ATOM 3424 O O . LEU B 1 14 ? 35.156 -13.82 -14.336 1 72.19 14 LEU B O 1
ATOM 3428 N N . LEU B 1 15 ? 33.281 -14.727 -15.258 1 70.06 15 LEU B N 1
ATOM 3429 C CA . LEU B 1 15 ? 33.938 -14.898 -16.547 1 70.06 15 LEU B CA 1
ATOM 3430 C C . LEU B 1 15 ? 34.219 -13.547 -17.203 1 70.06 15 LEU B C 1
ATOM 3432 O O . LEU B 1 15 ? 35.281 -13.344 -17.766 1 70.06 15 LEU B O 1
ATOM 3436 N N . LEU B 1 16 ? 33.25 -12.711 -17.047 1 71.25 16 LEU B N 1
ATOM 3437 C CA . LEU B 1 16 ? 33.438 -11.367 -17.594 1 71.25 16 LEU B CA 1
ATOM 3438 C C . LEU B 1 16 ? 34.594 -10.664 -16.891 1 71.25 16 LEU B C 1
ATOM 3440 O O . LEU B 1 16 ? 35.406 -9.984 -17.531 1 71.25 16 LEU B O 1
ATOM 3444 N N . LEU B 1 17 ? 34.625 -10.867 -15.617 1 72.12 17 LEU B N 1
ATOM 3445 C CA . LEU B 1 17 ? 35.719 -10.273 -14.844 1 72.12 17 LEU B CA 1
ATOM 3446 C C . LEU B 1 17 ? 37.062 -10.859 -15.273 1 72.12 17 LEU B C 1
ATOM 3448 O O . LEU B 1 17 ? 38.062 -10.133 -15.367 1 72.12 17 LEU B O 1
ATOM 3452 N N . PHE B 1 18 ? 37.094 -12.094 -15.555 1 71.88 18 PHE B N 1
ATOM 3453 C CA . PHE B 1 18 ? 38.312 -12.773 -16 1 71.88 18 PHE B CA 1
ATOM 3454 C C . PHE B 1 18 ? 38.781 -12.211 -17.328 1 71.88 18 PHE B C 1
ATOM 3456 O O . PHE B 1 18 ? 39.969 -11.891 -17.484 1 71.88 18 PHE B O 1
ATOM 3463 N N . PHE B 1 19 ? 37.844 -11.93 -18.234 1 73.19 19 PHE B N 1
ATOM 3464 C CA . PHE B 1 19 ? 38.188 -11.406 -19.547 1 73.19 19 PHE B CA 1
ATOM 3465 C C . PHE B 1 19 ? 38.625 -9.945 -19.453 1 73.19 19 PHE B C 1
ATOM 3467 O O . PHE B 1 19 ? 39.531 -9.516 -20.141 1 73.19 19 PHE B O 1
ATOM 3474 N N . LEU B 1 20 ? 37.875 -9.258 -18.594 1 73.88 20 LEU B N 1
ATOM 3475 C CA . LEU B 1 20 ? 38.219 -7.855 -18.422 1 73.88 20 LEU B CA 1
ATOM 3476 C C . LEU B 1 20 ? 39.625 -7.711 -17.828 1 73.88 20 LEU B C 1
ATOM 3478 O O . LEU B 1 20 ? 40.375 -6.816 -18.219 1 73.88 20 LEU B O 1
ATOM 3482 N N . ASN B 1 21 ? 39.938 -8.617 -16.953 1 74.69 21 ASN B N 1
ATOM 3483 C CA . ASN B 1 21 ? 41.25 -8.586 -16.344 1 74.69 21 ASN B CA 1
ATOM 3484 C C . ASN B 1 21 ? 42.375 -8.914 -17.344 1 74.69 21 ASN B C 1
ATOM 3486 O O . ASN B 1 21 ? 43.5 -8.445 -17.219 1 74.69 21 ASN B O 1
ATOM 3490 N N . TYR B 1 22 ? 42 -9.648 -18.281 1 76.25 22 TYR B N 1
ATOM 3491 C CA . TYR B 1 22 ? 42.938 -10 -19.328 1 76.25 22 TYR B CA 1
ATOM 3492 C C . TYR B 1 22 ? 43.25 -8.805 -20.219 1 76.25 22 TYR B C 1
ATOM 3494 O O . TYR B 1 22 ? 44.375 -8.609 -20.656 1 76.25 22 TYR B O 1
ATOM 3502 N N . LYS B 1 23 ? 42.281 -7.871 -20.391 1 72.38 23 LYS B N 1
ATOM 3503 C CA . LYS B 1 23 ? 42.438 -6.762 -21.312 1 72.38 23 LYS B CA 1
ATOM 3504 C C . LYS B 1 23 ? 42.906 -5.496 -20.594 1 72.38 23 LYS B C 1
ATOM 3506 O O . LYS B 1 23 ? 43.781 -4.773 -21.109 1 72.38 23 LYS B O 1
ATOM 3511 N N . ILE B 1 24 ? 42.281 -5.129 -19.438 1 78.12 24 ILE B N 1
ATOM 3512 C CA . ILE B 1 24 ? 42.5 -3.803 -18.875 1 78.12 24 ILE B CA 1
ATOM 3513 C C . ILE B 1 24 ? 43.344 -3.918 -17.625 1 78.12 24 ILE B C 1
ATOM 3515 O O . ILE B 1 24 ? 43.969 -2.936 -17.188 1 78.12 24 ILE B O 1
ATOM 3519 N N . HIS B 1 25 ? 43.938 -5.043 -17.266 1 80.06 25 HIS B N 1
ATOM 3520 C CA . HIS B 1 25 ? 44.688 -5.328 -16.047 1 80.06 25 HIS B CA 1
ATOM 3521 C C . HIS B 1 25 ? 44.062 -4.602 -14.844 1 80.06 25 HIS B C 1
ATOM 3523 O O . HIS B 1 25 ? 44.656 -3.641 -14.344 1 80.06 25 HIS B O 1
ATOM 3529 N N . ILE B 1 26 ? 43.031 -5.004 -14.352 1 78.5 26 ILE B N 1
ATOM 3530 C CA . ILE B 1 26 ? 42.344 -4.461 -13.18 1 78.5 26 ILE B CA 1
ATOM 3531 C C . ILE B 1 26 ? 43.156 -4.801 -11.922 1 78.5 26 ILE B C 1
ATOM 3533 O O . ILE B 1 26 ? 43.719 -5.891 -11.812 1 78.5 26 ILE B O 1
ATOM 3537 N N . SER B 1 27 ? 43.25 -3.84 -11.07 1 86.62 27 SER B N 1
ATOM 3538 C CA . SER B 1 27 ? 43.969 -4.039 -9.828 1 86.62 27 SER B CA 1
ATOM 3539 C C . SER B 1 27 ? 43.438 -5.254 -9.07 1 86.62 27 SER B C 1
ATOM 3541 O O . SER B 1 27 ? 42.25 -5.566 -9.125 1 86.62 27 SER B O 1
ATOM 3543 N N . ILE B 1 28 ? 44.344 -5.918 -8.422 1 84 28 ILE B N 1
ATOM 3544 C CA . ILE B 1 28 ? 44.031 -7.109 -7.645 1 84 28 ILE B CA 1
ATOM 3545 C C . ILE B 1 28 ? 43.031 -6.758 -6.559 1 84 28 ILE B C 1
ATOM 3547 O O . ILE B 1 28 ? 42.125 -7.555 -6.25 1 84 28 ILE B O 1
ATOM 3551 N N . TYR B 1 29 ? 43.125 -5.598 -6.031 1 85.5 29 TYR B N 1
ATOM 3552 C CA . TYR B 1 29 ? 42.25 -5.172 -4.965 1 85.5 29 TYR B CA 1
ATOM 3553 C C . TYR B 1 29 ? 40.812 -5.035 -5.48 1 85.5 29 TYR B C 1
ATOM 3555 O O . TYR B 1 29 ? 39.844 -5.406 -4.793 1 85.5 29 TYR B O 1
ATOM 3563 N N . VAL B 1 30 ? 40.75 -4.57 -6.688 1 84.25 30 VAL B N 1
ATOM 3564 C CA . VAL B 1 30 ? 39.438 -4.41 -7.293 1 84.25 30 VAL B CA 1
ATOM 3565 C C . VAL B 1 30 ? 38.844 -5.781 -7.598 1 84.25 30 VAL B C 1
ATOM 3567 O O . VAL B 1 30 ? 37.656 -6.012 -7.359 1 84.25 30 VAL B O 1
ATOM 3570 N N . ASN B 1 31 ? 39.688 -6.609 -8.039 1 83.12 31 ASN B N 1
ATOM 3571 C CA . ASN B 1 31 ? 39.219 -7.965 -8.32 1 83.12 31 ASN B CA 1
ATOM 3572 C C . ASN B 1 31 ? 38.75 -8.664 -7.059 1 83.12 31 ASN B C 1
ATOM 3574 O O . ASN B 1 31 ? 37.656 -9.266 -7.055 1 83.12 31 ASN B O 1
ATOM 3578 N N . ILE B 1 32 ? 39.469 -8.508 -6.023 1 84.88 32 ILE B N 1
ATOM 3579 C CA . ILE B 1 32 ? 39.125 -9.125 -4.754 1 84.88 32 ILE B CA 1
ATOM 3580 C C . ILE B 1 32 ? 37.812 -8.523 -4.246 1 84.88 32 ILE B C 1
ATOM 3582 O O . ILE B 1 32 ? 36.938 -9.242 -3.779 1 84.88 32 ILE B O 1
ATOM 3586 N N . ALA B 1 33 ? 37.656 -7.258 -4.391 1 87.44 33 ALA B N 1
ATOM 3587 C CA . ALA B 1 33 ? 36.469 -6.559 -3.914 1 87.44 33 ALA B CA 1
ATOM 3588 C C . ALA B 1 33 ? 35.219 -7.02 -4.668 1 87.44 33 ALA B C 1
ATOM 3590 O O . ALA B 1 33 ? 34.188 -7.277 -4.059 1 87.44 33 ALA B O 1
ATOM 3591 N N . VAL B 1 34 ? 35.375 -7.184 -5.918 1 86.25 34 VAL B N 1
ATOM 3592 C CA . VAL B 1 34 ? 34.25 -7.559 -6.754 1 86.25 34 VAL B CA 1
ATOM 3593 C C . VAL B 1 34 ? 33.844 -9 -6.457 1 86.25 34 VAL B C 1
ATOM 3595 O O . VAL B 1 34 ? 32.656 -9.289 -6.27 1 86.25 34 VAL B O 1
ATOM 3598 N N . VAL B 1 35 ? 34.812 -9.828 -6.359 1 85.81 35 VAL B N 1
ATOM 3599 C CA . VAL B 1 35 ? 34.531 -11.234 -6.098 1 85.81 35 VAL B CA 1
ATOM 3600 C C . VAL B 1 35 ? 33.906 -11.391 -4.707 1 85.81 35 VAL B C 1
ATOM 3602 O O . VAL B 1 35 ? 32.969 -12.156 -4.52 1 85.81 35 VAL B O 1
ATOM 3605 N N . THR B 1 36 ? 34.469 -10.609 -3.768 1 88.75 36 THR B N 1
ATOM 3606 C CA . THR B 1 36 ? 33.938 -10.672 -2.406 1 88.75 36 THR B CA 1
ATOM 3607 C C . THR B 1 36 ? 32.5 -10.164 -2.355 1 88.75 36 THR B C 1
ATOM 3609 O O . THR B 1 36 ? 31.656 -10.766 -1.694 1 88.75 36 THR B O 1
ATOM 3612 N N . TYR B 1 37 ? 32.281 -9.133 -3.074 1 90.5 37 TYR B N 1
ATOM 3613 C CA . TYR B 1 37 ? 30.938 -8.555 -3.139 1 90.5 37 TYR B CA 1
ATOM 3614 C C . TYR B 1 37 ? 29.953 -9.547 -3.734 1 90.5 37 TYR B C 1
ATOM 3616 O O . TYR B 1 37 ? 28.906 -9.812 -3.145 1 90.5 37 TYR B O 1
ATOM 3624 N N . LEU B 1 38 ? 30.297 -10.109 -4.832 1 89.25 38 LEU B N 1
ATOM 3625 C CA . LEU B 1 38 ? 29.422 -11.062 -5.516 1 89.25 38 LEU B CA 1
ATOM 3626 C C . LEU B 1 38 ? 29.188 -12.297 -4.656 1 89.25 38 LEU B C 1
ATOM 3628 O O . LEU B 1 38 ? 28.062 -12.812 -4.594 1 89.25 38 LEU B O 1
ATOM 3632 N N . THR B 1 39 ? 30.219 -12.742 -3.957 1 89 39 THR B N 1
ATOM 3633 C CA . THR B 1 39 ? 30.109 -13.938 -3.127 1 89 39 THR B CA 1
ATOM 3634 C C . THR B 1 39 ? 29.25 -13.672 -1.9 1 89 39 THR B C 1
ATOM 3636 O O . THR B 1 39 ? 28.438 -14.516 -1.515 1 89 39 THR B O 1
ATOM 3639 N N . ALA B 1 40 ? 29.406 -12.492 -1.335 1 91.31 40 ALA B N 1
ATOM 3640 C CA . ALA B 1 40 ? 28.609 -12.133 -0.173 1 91.31 40 ALA B CA 1
ATOM 3641 C C . ALA B 1 40 ? 27.109 -12.125 -0.523 1 91.31 40 ALA B C 1
ATOM 3643 O O . ALA B 1 40 ? 26.297 -12.664 0.218 1 91.31 40 ALA B O 1
ATOM 3644 N N . LEU B 1 41 ? 26.781 -11.562 -1.651 1 92.69 41 LEU B N 1
ATOM 3645 C CA . LEU B 1 41 ? 25.391 -11.523 -2.088 1 92.69 41 LEU B CA 1
ATOM 3646 C C . LEU B 1 41 ? 24.875 -12.922 -2.408 1 92.69 41 LEU B C 1
ATOM 3648 O O . LEU B 1 41 ? 23.719 -13.234 -2.145 1 92.69 41 LEU B O 1
ATOM 3652 N N . ALA B 1 42 ? 25.766 -13.711 -2.951 1 90.62 42 ALA B N 1
ATOM 3653 C CA . ALA B 1 42 ? 25.391 -15.086 -3.26 1 90.62 42 ALA B CA 1
ATOM 3654 C C . ALA B 1 42 ? 25.062 -15.859 -1.988 1 90.62 42 ALA B C 1
ATOM 3656 O O . ALA B 1 42 ? 24.078 -16.609 -1.944 1 90.62 42 ALA B O 1
ATOM 3657 N N . VAL B 1 43 ? 25.891 -15.664 -0.985 1 91.88 43 VAL B N 1
ATOM 3658 C CA . VAL B 1 43 ? 25.688 -16.359 0.277 1 91.88 43 VAL B CA 1
ATOM 3659 C C . VAL B 1 43 ? 24.344 -15.945 0.884 1 91.88 43 VAL B C 1
ATOM 3661 O O . VAL B 1 43 ? 23.562 -16.797 1.312 1 91.88 43 VAL B O 1
ATOM 3664 N N . ILE B 1 44 ? 24.094 -14.688 0.839 1 93.19 44 ILE B N 1
ATOM 3665 C CA . ILE B 1 44 ? 22.828 -14.18 1.387 1 93.19 44 ILE B CA 1
ATOM 3666 C C . ILE B 1 44 ? 21.656 -14.766 0.613 1 93.19 44 ILE B C 1
ATOM 3668 O O . ILE B 1 44 ? 20.688 -15.25 1.211 1 93.19 44 ILE B O 1
ATOM 3672 N N . TYR B 1 45 ? 21.734 -14.766 -0.674 1 91.62 45 TYR B N 1
ATOM 3673 C CA . TYR B 1 45 ? 20.672 -15.305 -1.503 1 91.62 45 TYR B CA 1
ATOM 3674 C C . TYR B 1 45 ? 20.453 -16.797 -1.22 1 91.62 45 TYR B C 1
ATOM 3676 O O . TYR B 1 45 ? 19.312 -17.266 -1.14 1 91.62 45 TYR B O 1
ATOM 3684 N N . LEU B 1 46 ? 21.578 -17.516 -1.073 1 89.75 46 LEU B N 1
ATOM 3685 C CA . LEU B 1 46 ? 21.469 -18.953 -0.831 1 89.75 46 LEU B CA 1
ATOM 3686 C C . LEU B 1 46 ? 20.797 -19.234 0.509 1 89.75 46 LEU B C 1
ATOM 3688 O O . LEU B 1 46 ? 20.094 -20.219 0.654 1 89.75 46 LEU B O 1
ATOM 3692 N N . ILE B 1 47 ? 21 -18.359 1.449 1 91.19 47 ILE B N 1
ATOM 3693 C CA . ILE B 1 47 ? 20.328 -18.5 2.73 1 91.19 47 ILE B CA 1
ATOM 3694 C C . ILE B 1 47 ? 18.812 -18.344 2.537 1 91.19 47 ILE B C 1
ATOM 3696 O O . ILE B 1 47 ? 18.031 -19.141 3.051 1 91.19 47 ILE B O 1
ATOM 3700 N N . PHE B 1 48 ? 18.406 -17.359 1.773 1 90.69 48 PHE B N 1
ATOM 3701 C CA . PHE B 1 48 ? 16.984 -17.188 1.476 1 90.69 48 PHE B CA 1
ATOM 3702 C C . PHE B 1 48 ? 16.422 -18.422 0.776 1 90.69 48 PHE B C 1
ATOM 3704 O O . PHE B 1 48 ? 15.359 -18.906 1.14 1 90.69 48 PHE B O 1
ATOM 3711 N N . LYS B 1 49 ? 17.141 -18.875 -0.189 1 85.94 49 LYS B N 1
ATOM 3712 C CA . LYS B 1 49 ? 16.656 -19.938 -1.058 1 85.94 49 LYS B CA 1
ATOM 3713 C C . LYS B 1 49 ? 16.562 -21.266 -0.305 1 85.94 49 LYS B C 1
ATOM 3715 O O . LYS B 1 49 ? 15.547 -21.953 -0.366 1 85.94 49 LYS B O 1
ATOM 3720 N N . PHE B 1 50 ? 17.531 -21.609 0.457 1 83.62 50 PHE B N 1
ATOM 3721 C CA . PHE B 1 50 ? 17.625 -22.953 0.99 1 83.62 50 PHE B CA 1
ATOM 3722 C C . PHE B 1 50 ? 17.141 -23 2.436 1 83.62 50 PHE B C 1
ATOM 3724 O O . PHE B 1 50 ? 16.594 -24.016 2.879 1 83.62 50 PHE B O 1
ATOM 3731 N N . ARG B 1 51 ? 17.328 -21.969 3.115 1 81.06 51 ARG B N 1
ATOM 3732 C CA . ARG B 1 51 ? 16.953 -22 4.523 1 81.06 51 ARG B CA 1
ATOM 3733 C C . ARG B 1 51 ? 15.523 -21.5 4.715 1 81.06 51 ARG B C 1
ATOM 3735 O O . ARG B 1 51 ? 14.805 -22 5.586 1 81.06 51 ARG B O 1
ATOM 3742 N N . TYR B 1 52 ? 15.109 -20.531 3.91 1 80.5 52 TYR B N 1
ATOM 3743 C CA . TYR B 1 52 ? 13.836 -19.891 4.207 1 80.5 52 TYR B CA 1
ATOM 3744 C C . TYR B 1 52 ? 12.867 -20.031 3.041 1 80.5 52 TYR B C 1
ATOM 3746 O O . TYR B 1 52 ? 11.797 -19.422 3.043 1 80.5 52 TYR B O 1
ATOM 3754 N N . GLY B 1 53 ? 13.281 -20.562 1.995 1 72.5 53 GLY B N 1
ATOM 3755 C CA . GLY B 1 53 ? 12.367 -20.844 0.898 1 72.5 53 GLY B CA 1
ATOM 3756 C C . GLY B 1 53 ? 11.375 -21.953 1.213 1 72.5 53 GLY B C 1
ATOM 3757 O O . GLY B 1 53 ? 11.578 -22.719 2.152 1 72.5 53 GLY B O 1
ATOM 3758 N N . ASN B 1 54 ? 10.062 -21.859 0.947 1 56.66 54 ASN B N 1
ATOM 3759 C CA . ASN B 1 54 ? 9.109 -22.953 1.093 1 56.66 54 ASN B CA 1
ATOM 3760 C C . ASN B 1 54 ? 9.703 -24.281 0.637 1 56.66 54 ASN B C 1
ATOM 3762 O O . ASN B 1 54 ? 8.984 -25.266 0.485 1 56.66 54 ASN B O 1
ATOM 3766 N N . TYR B 1 55 ? 10.984 -24.359 0.46 1 47.38 55 TYR B N 1
ATOM 3767 C CA . TYR B 1 55 ? 11.516 -25.438 -0.362 1 47.38 55 TYR B CA 1
ATOM 3768 C C . TYR B 1 55 ? 11.336 -26.781 0.326 1 47.38 55 TYR B C 1
ATOM 3770 O O . TYR B 1 55 ? 11.852 -27.797 -0.144 1 47.38 55 TYR B O 1
ATOM 3778 N N . ARG B 1 56 ? 10.984 -26.922 1.558 1 43.91 56 ARG B N 1
ATOM 3779 C CA . ARG B 1 56 ? 11.008 -28.359 1.741 1 43.91 56 ARG B CA 1
ATOM 3780 C C . ARG B 1 56 ? 10.438 -29.078 0.517 1 43.91 56 ARG B C 1
ATOM 3782 O O . ARG B 1 56 ? 10.234 -30.297 0.541 1 43.91 56 ARG B O 1
ATOM 3789 N N . ILE B 1 57 ? 9.641 -28.375 -0.181 1 41.38 57 ILE B N 1
ATOM 3790 C CA . ILE B 1 57 ? 9.156 -29.344 -1.156 1 41.38 57 ILE B CA 1
ATOM 3791 C C . ILE B 1 57 ? 10.32 -29.875 -1.981 1 41.38 57 ILE B C 1
ATOM 3793 O O . ILE B 1 57 ? 11.023 -29.109 -2.646 1 41.38 57 ILE B O 1
ATOM 3797 N N . ARG B 1 58 ? 10.953 -30.891 -1.479 1 41.28 58 ARG B N 1
ATOM 3798 C CA . ARG B 1 58 ? 11.891 -31.734 -2.197 1 41.28 58 ARG B CA 1
ATOM 3799 C C . ARG B 1 58 ? 11.945 -31.375 -3.678 1 41.28 58 ARG B C 1
ATOM 3801 O O . ARG B 1 58 ? 12.977 -31.547 -4.328 1 41.28 58 ARG B O 1
ATOM 3808 N N . GLY B 1 59 ? 10.859 -31.578 -4.457 1 38.31 59 GLY B N 1
ATOM 3809 C CA . GLY B 1 59 ? 10.867 -31.516 -5.906 1 38.31 59 GLY B CA 1
ATOM 3810 C C . GLY B 1 59 ? 10.664 -30.109 -6.441 1 38.31 59 GLY B C 1
ATOM 3811 O O . GLY B 1 59 ? 10.344 -29.203 -5.684 1 38.31 59 GLY B O 1
ATOM 3812 N N . PRO B 1 60 ? 11.359 -29.797 -7.504 1 41.75 60 PRO B N 1
ATOM 3813 C CA . PRO B 1 60 ? 11.078 -28.547 -8.203 1 41.75 60 PRO B CA 1
ATOM 3814 C C . PRO B 1 60 ? 9.688 -28 -7.902 1 41.75 60 PRO B C 1
ATOM 3816 O O . PRO B 1 60 ? 8.703 -28.75 -7.949 1 41.75 60 PRO B O 1
ATOM 3819 N N . MET B 1 61 ? 9.5 -27.203 -6.961 1 44.75 61 MET B N 1
ATOM 3820 C CA . MET B 1 61 ? 8.203 -26.562 -6.762 1 44.75 61 MET B CA 1
ATOM 3821 C C . MET B 1 61 ? 7.473 -26.391 -8.094 1 44.75 61 MET B C 1
ATOM 3823 O O . MET B 1 61 ? 7.562 -25.344 -8.727 1 44.75 61 MET B O 1
ATOM 3827 N N . ASN B 1 62 ? 7.785 -27.031 -9.094 1 50.56 62 ASN B N 1
ATOM 3828 C CA . ASN B 1 62 ? 6.965 -26.875 -10.289 1 50.56 62 ASN B CA 1
ATOM 3829 C C . ASN B 1 62 ? 5.477 -26.844 -9.953 1 50.56 62 ASN B C 1
ATOM 3831 O O . ASN B 1 62 ? 4.906 -27.875 -9.586 1 50.56 62 ASN B O 1
ATOM 3835 N N . TYR B 1 63 ? 5.031 -25.531 -9.398 1 71.62 63 TYR B N 1
ATOM 3836 C CA . TYR B 1 63 ? 3.607 -25.375 -9.125 1 71.62 63 TYR B CA 1
ATOM 3837 C C . TYR B 1 63 ? 2.773 -25.891 -10.297 1 71.62 63 TYR B C 1
ATOM 3839 O O . TYR B 1 63 ? 2.213 -25.109 -11.062 1 71.62 63 TYR B O 1
ATOM 3847 N N . ASN B 1 64 ? 3.018 -27.141 -10.547 1 83.44 64 ASN B N 1
ATOM 3848 C CA . ASN B 1 64 ? 2.314 -27.922 -11.555 1 83.44 64 ASN B CA 1
ATOM 3849 C C . ASN B 1 64 ? 0.802 -27.859 -11.367 1 83.44 64 ASN B C 1
ATOM 3851 O O . ASN B 1 64 ? 0.303 -28.062 -10.258 1 83.44 64 ASN B O 1
ATOM 3855 N N . LEU B 1 65 ? 0.168 -27.438 -12.414 1 93.38 65 LEU B N 1
ATOM 3856 C CA . LEU B 1 65 ? -1.281 -27.281 -12.391 1 93.38 65 LEU B CA 1
ATOM 3857 C C . LEU B 1 65 ? -1.976 -28.562 -12.859 1 93.38 65 LEU B C 1
ATOM 3859 O O . LEU B 1 65 ? -3.203 -28.656 -12.797 1 93.38 65 LEU B O 1
ATOM 3863 N N . LYS B 1 66 ? -1.151 -29.562 -13.242 1 93.06 66 LYS B N 1
ATOM 3864 C CA . LYS B 1 66 ? -1.704 -30.812 -13.742 1 93.06 66 LYS B CA 1
ATOM 3865 C C . LYS B 1 66 ? -2.5 -31.531 -12.656 1 93.06 66 LYS B C 1
ATOM 3867 O O . LYS B 1 66 ? -2.043 -31.656 -11.516 1 93.06 66 LYS B O 1
ATOM 3872 N N . GLY B 1 67 ? -3.695 -31.906 -12.961 1 93.31 67 GLY B N 1
ATOM 3873 C CA . GLY B 1 67 ? -4.527 -32.719 -12.07 1 93.31 67 GLY B CA 1
ATOM 3874 C C . GLY B 1 67 ? -5.102 -31.906 -10.914 1 93.31 67 GLY B C 1
ATOM 3875 O O . GLY B 1 67 ? -5.672 -32.469 -9.984 1 93.31 67 GLY B O 1
ATOM 3876 N N . LYS B 1 68 ? -5.012 -30.609 -10.953 1 94.88 68 LYS B N 1
ATOM 3877 C CA . LYS B 1 68 ? -5.461 -29.766 -9.852 1 94.88 68 LYS B CA 1
ATOM 3878 C C . LYS B 1 68 ? -6.844 -29.188 -10.133 1 94.88 68 LYS B C 1
ATOM 3880 O O . LYS B 1 68 ? -7.293 -29.172 -11.281 1 94.88 68 LYS B O 1
ATOM 3885 N N . HIS B 1 69 ? -7.52 -28.812 -9.109 1 96.38 69 HIS B N 1
ATOM 3886 C CA . HIS B 1 69 ? -8.727 -28 -9.227 1 96.38 69 HIS B CA 1
ATOM 3887 C C . HIS B 1 69 ? -8.383 -26.516 -9.203 1 96.38 69 HIS B C 1
ATOM 3889 O O . HIS B 1 69 ? -7.957 -25.984 -8.172 1 96.38 69 HIS B O 1
ATOM 3895 N N . VAL B 1 70 ? -8.578 -25.844 -10.336 1 97.62 70 VAL B N 1
ATOM 3896 C CA . VAL B 1 70 ? -8.273 -24.422 -10.461 1 97.62 70 VAL B CA 1
ATOM 3897 C C . VAL B 1 70 ? -9.562 -23.625 -10.492 1 97.62 70 VAL B C 1
ATOM 3899 O O . VAL B 1 70 ? -10.414 -23.828 -11.367 1 97.62 70 VAL B O 1
ATOM 3902 N N . CYS B 1 71 ? -9.695 -22.75 -9.539 1 98.19 71 CYS B N 1
ATOM 3903 C CA . CYS B 1 71 ? -10.852 -21.859 -9.477 1 98.19 71 CYS B CA 1
ATOM 3904 C C . CYS B 1 71 ? -10.469 -20.438 -9.875 1 98.19 71 CYS B C 1
ATOM 3906 O O . CYS B 1 71 ? -9.523 -19.859 -9.32 1 98.19 71 CYS B O 1
ATOM 3908 N N . ILE B 1 72 ? -11.195 -19.859 -10.836 1 98.69 72 ILE B N 1
ATOM 3909 C CA . ILE B 1 72 ? -10.922 -18.516 -11.32 1 98.69 72 ILE B CA 1
ATOM 3910 C C . ILE B 1 72 ? -12.125 -17.625 -11.047 1 98.69 72 ILE B C 1
ATOM 3912 O O . ILE B 1 72 ? -13.203 -17.828 -11.625 1 98.69 72 ILE B O 1
ATOM 3916 N N . ILE B 1 73 ? -11.938 -16.656 -10.188 1 98.5 73 ILE B N 1
ATOM 3917 C CA . ILE B 1 73 ? -12.961 -15.641 -9.977 1 98.5 73 ILE B CA 1
ATOM 3918 C C . ILE B 1 73 ? -12.82 -14.547 -11.039 1 98.5 73 ILE B C 1
ATOM 3920 O O . ILE B 1 73 ? -11.75 -13.961 -11.203 1 98.5 73 ILE B O 1
ATOM 3924 N N . GLY B 1 74 ? -13.898 -14.25 -11.68 1 97.69 74 GLY B N 1
ATOM 3925 C CA . GLY B 1 74 ? -13.82 -13.352 -12.82 1 97.69 74 GLY B CA 1
ATOM 3926 C C . GLY B 1 74 ? -13.32 -14.031 -14.078 1 97.69 74 GLY B C 1
ATOM 3927 O O . GLY B 1 74 ? -12.492 -13.477 -14.805 1 97.69 74 GLY B O 1
ATOM 3928 N N . GLY B 1 75 ? -13.797 -15.227 -14.344 1 97.44 75 GLY B N 1
ATOM 3929 C CA . GLY B 1 75 ? -13.266 -16.031 -15.43 1 97.44 75 GLY B CA 1
ATOM 3930 C C . GLY B 1 75 ? -14.102 -15.977 -16.688 1 97.44 75 GLY B C 1
ATOM 3931 O O . GLY B 1 75 ? -13.789 -16.641 -17.688 1 97.44 75 GLY B O 1
ATOM 3932 N N . SER B 1 76 ? -15.148 -15.133 -16.75 1 96 76 SER B N 1
ATOM 3933 C CA . SER B 1 76 ? -16.109 -15.18 -17.844 1 96 76 SER B CA 1
ATOM 3934 C C . SER B 1 76 ? -15.625 -14.375 -19.047 1 96 76 SER B C 1
ATOM 3936 O O . SER B 1 76 ? -16.094 -14.586 -20.172 1 96 76 SER B O 1
ATOM 3938 N N . GLU B 1 77 ? -14.75 -13.383 -18.844 1 95.19 77 GLU B N 1
ATOM 3939 C CA . GLU B 1 77 ? -14.273 -12.539 -19.922 1 95.19 77 GLU B CA 1
ATOM 3940 C C . GLU B 1 77 ? -12.898 -11.953 -19.609 1 95.19 77 GLU B C 1
ATOM 3942 O O . GLU B 1 77 ? -12.359 -12.188 -18.516 1 95.19 77 GLU B O 1
ATOM 3947 N N . GLY B 1 78 ? -12.281 -11.375 -20.625 1 96.38 78 GLY B N 1
ATOM 3948 C CA . GLY B 1 78 ? -11.039 -10.648 -20.422 1 96.38 78 GLY B CA 1
ATOM 3949 C C . GLY B 1 78 ? -9.883 -11.539 -20.016 1 96.38 78 GLY B C 1
ATOM 3950 O O . GLY B 1 78 ? -9.664 -12.594 -20.609 1 96.38 78 GLY B O 1
ATOM 3951 N N . LEU B 1 79 ? -9.117 -11.016 -19.062 1 98.19 79 LEU B N 1
ATOM 3952 C CA . LEU B 1 79 ? -7.922 -11.727 -18.625 1 98.19 79 LEU B CA 1
ATOM 3953 C C . LEU B 1 79 ? -8.289 -13.055 -17.969 1 98.19 79 LEU B C 1
ATOM 3955 O O . LEU B 1 79 ? -7.602 -14.062 -18.156 1 98.19 79 LEU B O 1
ATOM 3959 N N . GLY B 1 80 ? -9.383 -13.086 -17.172 1 98.31 80 GLY B N 1
ATOM 3960 C CA . GLY B 1 80 ? -9.812 -14.32 -16.547 1 98.31 80 GLY B CA 1
ATOM 3961 C C . GLY B 1 80 ? -10.086 -15.43 -17.531 1 98.31 80 GLY B C 1
ATOM 3962 O O . GLY B 1 80 ? -9.711 -16.578 -17.312 1 98.31 80 GLY B O 1
ATOM 3963 N N . PHE B 1 81 ? -10.727 -15.039 -18.578 1 98 81 PHE B N 1
ATOM 3964 C CA . PHE B 1 81 ? -11.016 -15.992 -19.656 1 98 81 PHE B CA 1
ATOM 3965 C C . PHE B 1 81 ? -9.727 -16.484 -20.297 1 98 81 PHE B C 1
ATOM 3967 O O . PHE B 1 81 ? -9.555 -17.672 -20.547 1 98 81 PHE B O 1
ATOM 3974 N N . SER B 1 82 ? -8.844 -15.586 -20.578 1 98.19 82 SER B N 1
ATOM 3975 C CA . SER B 1 82 ? -7.562 -15.93 -21.188 1 98.19 82 SER B CA 1
ATOM 3976 C C . SER B 1 82 ? -6.742 -16.828 -20.266 1 98.19 82 SER B C 1
ATOM 3978 O O . SER B 1 82 ? -6.047 -17.734 -20.75 1 98.19 82 SER B O 1
ATOM 3980 N N . LEU B 1 83 ? -6.801 -16.562 -18.984 1 98.5 83 LEU B N 1
ATOM 3981 C CA . LEU B 1 83 ? -6.121 -17.422 -18.016 1 98.5 83 LEU B CA 1
ATOM 3982 C C . LEU B 1 83 ? -6.695 -18.828 -18.047 1 98.5 83 LEU B C 1
ATOM 3984 O O . LEU B 1 83 ? -5.945 -19.812 -18.031 1 98.5 83 LEU B O 1
ATOM 3988 N N . ALA B 1 84 ? -8.016 -18.922 -18.094 1 97.88 84 ALA B N 1
ATOM 3989 C CA . ALA B 1 84 ? -8.664 -20.234 -18.172 1 97.88 84 ALA B CA 1
ATOM 3990 C C . ALA B 1 84 ? -8.188 -21.016 -19.391 1 97.88 84 ALA B C 1
ATOM 3992 O O . ALA B 1 84 ? -7.809 -22.172 -19.281 1 97.88 84 ALA B O 1
ATOM 3993 N N . LYS B 1 85 ? -8.172 -20.297 -20.531 1 96.19 85 LYS B N 1
ATOM 3994 C CA . LYS B 1 85 ? -7.727 -20.922 -21.766 1 96.19 85 LYS B CA 1
ATOM 3995 C C . LYS B 1 85 ? -6.289 -21.406 -21.656 1 96.19 85 LYS B C 1
ATOM 3997 O O . LYS B 1 85 ? -5.977 -22.531 -22.078 1 96.19 85 LYS B O 1
ATOM 4002 N N . ARG B 1 86 ? -5.484 -20.641 -21.062 1 96.56 86 ARG B N 1
ATOM 4003 C CA . ARG B 1 86 ? -4.066 -20.969 -20.938 1 96.56 86 ARG B CA 1
ATOM 4004 C C . ARG B 1 86 ? -3.859 -22.125 -19.969 1 96.56 86 ARG B C 1
ATOM 4006 O O . ARG B 1 86 ? -2.986 -22.969 -20.172 1 96.56 86 ARG B O 1
ATOM 4013 N N . ILE B 1 87 ? -4.629 -22.188 -18.922 1 96.44 87 ILE B N 1
ATOM 4014 C CA . ILE B 1 87 ? -4.465 -23.172 -17.859 1 96.44 87 ILE B CA 1
ATOM 4015 C C . ILE B 1 87 ? -4.891 -24.547 -18.359 1 96.44 87 ILE B C 1
ATOM 4017 O O . ILE B 1 87 ? -4.336 -25.562 -17.938 1 96.44 87 ILE B O 1
ATOM 4021 N N . ILE B 1 88 ? -5.773 -24.641 -19.266 1 94.44 88 ILE B N 1
ATOM 4022 C CA . ILE B 1 88 ? -6.223 -25.891 -19.859 1 94.44 88 ILE B CA 1
ATOM 4023 C C . ILE B 1 88 ? -5.027 -26.641 -20.438 1 94.44 88 ILE B C 1
ATOM 4025 O O . ILE B 1 88 ? -4.965 -27.875 -20.359 1 94.44 88 ILE B O 1
ATOM 4029 N N . LYS B 1 89 ? -4.109 -25.859 -20.969 1 92.5 89 LYS B N 1
ATOM 4030 C CA . LYS B 1 89 ? -2.93 -26.469 -21.578 1 92.5 89 LYS B CA 1
ATOM 4031 C C . LYS B 1 89 ? -2.059 -27.156 -20.531 1 92.5 89 LYS B C 1
ATOM 4033 O O . LYS B 1 89 ? -1.206 -27.969 -20.859 1 92.5 89 LYS B O 1
ATOM 4038 N N . GLU B 1 90 ? -2.27 -26.828 -19.25 1 93.62 90 GLU B N 1
ATOM 4039 C CA . GLU B 1 90 ? -1.514 -27.422 -18.156 1 93.62 90 GLU B CA 1
ATOM 4040 C C . GLU B 1 90 ? -2.184 -28.703 -17.672 1 93.62 90 GLU B C 1
ATOM 4042 O O . GLU B 1 90 ? -1.69 -29.359 -16.734 1 93.62 90 GLU B O 1
ATOM 4047 N N . LYS B 1 91 ? -3.35 -29.078 -18.203 1 92.75 91 LYS B N 1
ATOM 4048 C CA . LYS B 1 91 ? -4.082 -30.328 -17.984 1 92.75 91 LYS B CA 1
ATOM 4049 C C . LYS B 1 91 ? -4.543 -30.438 -16.531 1 92.75 91 LYS B C 1
ATOM 4051 O O . LYS B 1 91 ? -4.309 -31.453 -15.875 1 92.75 91 LYS B O 1
ATOM 4056 N N . PRO B 1 92 ? -5.285 -29.422 -16.047 1 94.88 92 PRO B N 1
ATOM 4057 C CA . PRO B 1 92 ? -5.914 -29.562 -14.734 1 94.88 92 PRO B CA 1
ATOM 4058 C C . PRO B 1 92 ? -7.023 -30.609 -14.719 1 94.88 92 PRO B C 1
ATOM 4060 O O . PRO B 1 92 ? -7.465 -31.062 -15.781 1 94.88 92 PRO B O 1
ATOM 4063 N N . LYS B 1 93 ? -7.355 -31.078 -13.516 1 94.19 93 LYS B N 1
ATOM 4064 C CA . LYS B 1 93 ? -8.484 -31.984 -13.391 1 94.19 93 LYS B CA 1
ATOM 4065 C C . LYS B 1 93 ? -9.812 -31.25 -13.57 1 94.19 93 LYS B C 1
ATOM 4067 O O . LYS B 1 93 ? -10.711 -31.75 -14.25 1 94.19 93 LYS B O 1
ATOM 4072 N N . THR B 1 94 ? -9.867 -30.141 -12.93 1 95.12 94 THR B N 1
ATOM 4073 C CA . THR B 1 94 ? -11.094 -29.344 -12.938 1 95.12 94 THR B CA 1
ATOM 4074 C C . THR B 1 94 ? -10.773 -27.844 -13.016 1 95.12 94 THR B C 1
ATOM 4076 O O . THR B 1 94 ? -9.836 -27.375 -12.375 1 95.12 94 THR B O 1
ATOM 4079 N N . ILE B 1 95 ? -11.5 -27.125 -13.812 1 96.94 95 ILE B N 1
ATOM 4080 C CA . ILE B 1 95 ? -11.484 -25.656 -13.828 1 96.94 95 ILE B CA 1
ATOM 4081 C C . ILE B 1 95 ? -12.875 -25.125 -13.484 1 96.94 95 ILE B C 1
ATOM 4083 O O . ILE B 1 95 ? -13.875 -25.547 -14.078 1 96.94 95 ILE B O 1
ATOM 4087 N N . THR B 1 96 ? -12.945 -24.328 -12.508 1 98 96 THR B N 1
ATOM 4088 C CA . THR B 1 96 ? -14.195 -23.672 -12.141 1 98 96 THR B CA 1
ATOM 4089 C C . THR B 1 96 ? -14.133 -22.172 -12.438 1 98 96 THR B C 1
ATOM 4091 O O . THR B 1 96 ? -13.258 -21.469 -11.93 1 98 96 THR B O 1
ATOM 4094 N N . LEU B 1 97 ? -15.047 -21.703 -13.32 1 98.38 97 LEU B N 1
ATOM 4095 C CA . LEU B 1 97 ? -15.18 -20.297 -13.633 1 98.38 97 LEU B CA 1
ATOM 4096 C C . LEU B 1 97 ? -16.312 -19.656 -12.828 1 98.38 97 LEU B C 1
ATOM 4098 O O . LEU B 1 97 ? -17.422 -20.172 -12.812 1 98.38 97 LEU B O 1
ATOM 4102 N N . MET B 1 98 ? -15.953 -18.594 -12.18 1 98.31 98 MET B N 1
ATOM 4103 C CA . MET B 1 98 ? -16.953 -17.875 -11.383 1 98.31 98 MET B CA 1
ATOM 4104 C C . MET B 1 98 ? -17.109 -16.438 -11.867 1 98.31 98 MET B C 1
ATOM 4106 O O . MET B 1 98 ? -16.125 -15.789 -12.234 1 98.31 98 MET B O 1
ATOM 4110 N N . SER B 1 99 ? -18.266 -15.953 -11.906 1 97.62 99 SER B N 1
ATOM 4111 C CA . SER B 1 99 ? -18.594 -14.57 -12.227 1 97.62 99 SER B CA 1
ATOM 4112 C C . SER B 1 99 ? -20.047 -14.25 -11.875 1 97.62 99 SER B C 1
ATOM 4114 O O . SER B 1 99 ? -20.828 -15.156 -11.57 1 97.62 99 SER B O 1
ATOM 4116 N N . ARG B 1 100 ? -20.375 -13.031 -11.922 1 95.62 100 ARG B N 1
ATOM 4117 C CA . ARG B 1 100 ? -21.734 -12.625 -11.586 1 95.62 100 ARG B CA 1
ATOM 4118 C C . ARG B 1 100 ? -22.672 -12.859 -12.758 1 95.62 100 ARG B C 1
ATOM 4120 O O . ARG B 1 100 ? -23.875 -13.078 -12.562 1 95.62 100 ARG B O 1
ATOM 4127 N N . ASN B 1 101 ? -22.141 -12.844 -14 1 95.62 101 ASN B N 1
ATOM 4128 C CA . ASN B 1 101 ? -22.969 -12.961 -15.195 1 95.62 101 ASN B CA 1
ATOM 4129 C C . ASN B 1 101 ? -23.016 -14.391 -15.719 1 95.62 101 ASN B C 1
ATOM 4131 O O . ASN B 1 101 ? -22.047 -14.867 -16.328 1 95.62 101 ASN B O 1
ATOM 4135 N N . VAL B 1 102 ? -24.156 -14.992 -15.656 1 96.19 102 VAL B N 1
ATOM 4136 C CA . VAL B 1 102 ? -24.328 -16.406 -15.977 1 96.19 102 VAL B CA 1
ATOM 4137 C C . VAL B 1 102 ? -24.203 -16.625 -17.484 1 96.19 102 VAL B C 1
ATOM 4139 O O . VAL B 1 102 ? -23.578 -17.578 -17.922 1 96.19 102 VAL B O 1
ATOM 4142 N N . GLU B 1 103 ? -24.734 -15.734 -18.25 1 96.81 103 GLU B N 1
ATOM 4143 C CA . GLU B 1 103 ? -24.688 -15.875 -19.688 1 96.81 103 GLU B CA 1
ATOM 4144 C C . GLU B 1 103 ? -23.25 -15.812 -20.219 1 96.81 103 GLU B C 1
ATOM 4146 O O . GLU B 1 103 ? -22.875 -16.594 -21.078 1 96.81 103 GLU B O 1
ATOM 4151 N N . LYS B 1 104 ? -22.5 -14.93 -19.672 1 96.94 104 LYS B N 1
ATOM 4152 C CA . LYS B 1 104 ? -21.109 -14.828 -20.078 1 96.94 104 LYS B CA 1
ATOM 4153 C C . LYS B 1 104 ? -20.312 -16.062 -19.656 1 96.94 104 LYS B C 1
ATOM 4155 O O . LYS B 1 104 ? -19.391 -16.484 -20.359 1 96.94 104 LYS B O 1
ATOM 4160 N N . LEU B 1 105 ? -20.688 -16.641 -18.547 1 97.88 105 LEU B N 1
ATOM 4161 C CA . LEU B 1 105 ? -20.062 -17.859 -18.094 1 97.88 105 LEU B CA 1
ATOM 4162 C C . LEU B 1 105 ? -20.344 -19.016 -19.062 1 97.88 105 LEU B C 1
ATOM 4164 O O . LEU B 1 105 ? -19.422 -19.766 -19.406 1 97.88 105 LEU B O 1
ATOM 4168 N N . LYS B 1 106 ? -21.578 -19.141 -19.469 1 96.88 106 LYS B N 1
ATOM 4169 C CA . LYS B 1 106 ? -21.953 -20.188 -20.422 1 96.88 106 LYS B CA 1
ATOM 4170 C C . LYS B 1 106 ? -21.203 -20.016 -21.75 1 96.88 106 LYS B C 1
ATOM 4172 O O . LYS B 1 106 ? -20.703 -21 -22.312 1 96.88 106 LYS B O 1
ATOM 4177 N N . ASP B 1 107 ? -21.172 -18.766 -22.172 1 96.81 107 ASP B N 1
ATOM 4178 C CA . ASP B 1 107 ? -20.453 -18.469 -23.406 1 96.81 107 ASP B CA 1
ATOM 4179 C C . ASP B 1 107 ? -18.969 -18.828 -23.281 1 96.81 107 ASP B C 1
ATOM 4181 O O . ASP B 1 107 ? -18.375 -19.406 -24.203 1 96.81 107 ASP B O 1
ATOM 4185 N N . ALA B 1 108 ? -18.375 -18.5 -22.172 1 96.94 108 ALA B N 1
ATOM 4186 C CA . ALA B 1 108 ? -16.969 -18.797 -21.922 1 96.94 108 ALA B CA 1
ATOM 4187 C C . ALA B 1 108 ? -16.734 -20.312 -21.938 1 96.94 108 ALA B C 1
ATOM 4189 O O . ALA B 1 108 ? -15.766 -20.781 -22.547 1 96.94 108 ALA B O 1
ATOM 4190 N N . LYS B 1 109 ? -17.562 -21.062 -21.234 1 96.5 109 LYS B N 1
ATOM 4191 C CA . LYS B 1 109 ? -17.438 -22.516 -21.203 1 96.5 109 LYS B CA 1
ATOM 4192 C C . LYS B 1 109 ? -17.516 -23.109 -22.609 1 96.5 109 LYS B C 1
ATOM 4194 O O . LYS B 1 109 ? -16.703 -23.953 -22.984 1 96.5 109 LYS B O 1
ATOM 4199 N N . LYS B 1 110 ? -18.469 -22.641 -23.391 1 95.38 110 LYS B N 1
ATOM 4200 C CA . LYS B 1 110 ? -18.625 -23.125 -24.766 1 95.38 110 LYS B CA 1
ATOM 4201 C C . LYS B 1 110 ? -17.375 -22.875 -25.594 1 95.38 110 LYS B C 1
ATOM 4203 O O . LYS B 1 110 ? -16.922 -23.75 -26.328 1 95.38 110 LYS B O 1
ATOM 4208 N N . LEU B 1 111 ? -16.875 -21.703 -25.469 1 94.75 111 LEU B N 1
ATOM 4209 C CA . LEU B 1 111 ? -15.688 -21.328 -26.219 1 94.75 111 LEU B CA 1
ATOM 4210 C C . LEU B 1 111 ? -14.484 -22.172 -25.812 1 94.75 111 LEU B C 1
ATOM 4212 O O . LEU B 1 111 ? -13.703 -22.609 -26.656 1 94.75 111 LEU B O 1
ATOM 4216 N N . ILE B 1 112 ? -14.344 -22.406 -24.531 1 93.81 112 ILE B N 1
ATOM 4217 C CA . ILE B 1 112 ? -13.242 -23.203 -24 1 93.81 112 ILE B CA 1
ATOM 4218 C C . ILE B 1 112 ? -13.359 -24.641 -24.5 1 93.81 112 ILE B C 1
ATOM 4220 O O . ILE B 1 112 ? -12.383 -25.234 -24.953 1 93.81 112 ILE B O 1
ATOM 4224 N N . LEU B 1 113 ? -14.539 -25.188 -24.469 1 92 113 LEU B N 1
ATOM 4225 C CA . LEU B 1 113 ? -14.781 -26.547 -24.938 1 92 113 LEU B CA 1
ATOM 4226 C C . LEU B 1 113 ? -14.477 -26.672 -26.422 1 92 113 LEU B C 1
ATOM 4228 O O . LEU B 1 113 ? -13.906 -27.672 -26.859 1 92 113 LEU B O 1
ATOM 4232 N N . SER B 1 114 ? -14.883 -25.672 -27.125 1 90.12 114 SER B N 1
ATOM 4233 C CA . SER B 1 114 ? -14.609 -25.672 -28.562 1 90.12 114 SER B CA 1
ATOM 4234 C C . SER B 1 114 ? -13.117 -25.656 -28.844 1 90.12 114 SER B C 1
ATOM 4236 O O . SER B 1 114 ? -12.641 -26.359 -29.75 1 90.12 114 SER B O 1
ATOM 4238 N N . GLU B 1 115 ? -12.398 -24.891 -28.094 1 84.69 115 GLU B N 1
ATOM 4239 C CA . GLU B 1 115 ? -10.945 -24.812 -28.25 1 84.69 115 GLU B CA 1
ATOM 4240 C C . GLU B 1 115 ? -10.273 -26.125 -27.844 1 84.69 115 GLU B C 1
ATOM 4242 O O . GLU B 1 115 ? -9.297 -26.547 -28.469 1 84.69 115 GLU B O 1
ATOM 4247 N N . MET B 1 116 ? -10.75 -26.75 -26.828 1 88.31 116 MET B N 1
ATOM 4248 C CA . MET B 1 116 ? -10.219 -28.031 -26.344 1 88.31 116 MET B CA 1
ATOM 4249 C C . MET B 1 116 ? -10.398 -29.125 -27.391 1 88.31 116 MET B C 1
ATOM 4251 O O . MET B 1 116 ? -9.516 -29.953 -27.578 1 88.31 116 MET B O 1
ATOM 4255 N N . LYS B 1 117 ? -11.477 -29.156 -28 1 85 117 LYS B N 1
ATOM 4256 C CA . LYS B 1 117 ? -11.766 -30.156 -29 1 85 117 LYS B CA 1
ATOM 4257 C C . LYS B 1 117 ? -10.836 -30.016 -30.203 1 85 117 LYS B C 1
ATOM 4259 O O . LYS B 1 117 ? -10.43 -31.016 -30.812 1 85 117 LYS B O 1
ATOM 4264 N N . LYS B 1 118 ? -10.508 -28.844 -30.469 1 83.31 118 LYS B N 1
ATOM 4265 C CA . LYS B 1 118 ? -9.641 -28.578 -31.609 1 83.31 118 LYS B CA 1
ATOM 4266 C C . LYS B 1 118 ? -8.203 -29 -31.328 1 83.31 118 LYS B C 1
ATOM 4268 O O . LYS B 1 118 ? -7.523 -29.547 -32.188 1 83.31 118 LYS B O 1
ATOM 4273 N N . GLU B 1 119 ? -7.734 -28.766 -30.172 1 76.44 119 GLU B N 1
ATOM 4274 C CA . GLU B 1 119 ? -6.328 -28.984 -29.844 1 76.44 119 GLU B CA 1
ATOM 4275 C C . GLU B 1 119 ? -6.082 -30.406 -29.359 1 76.44 119 GLU B C 1
ATOM 4277 O O . GLU B 1 119 ? -5.117 -31.047 -29.781 1 76.44 119 GLU B O 1
ATOM 4282 N N . LYS B 1 120 ? -6.773 -30.984 -28.359 1 71.81 120 LYS B N 1
ATOM 4283 C CA . LYS B 1 120 ? -6.578 -32.312 -27.797 1 71.81 120 LYS B CA 1
ATOM 4284 C C . LYS B 1 120 ? -7.914 -32.969 -27.422 1 71.81 120 LYS B C 1
ATOM 4286 O O . LYS B 1 120 ? -8.398 -32.75 -26.297 1 71.81 120 LYS B O 1
ATOM 4291 N N . PRO B 1 121 ? -8.43 -33.719 -28.25 1 64.19 121 PRO B N 1
ATOM 4292 C CA . PRO B 1 121 ? -9.773 -34.281 -28.031 1 64.19 121 PRO B CA 1
ATOM 4293 C C . PRO B 1 121 ? -9.859 -35.188 -26.812 1 64.19 121 PRO B C 1
ATOM 4295 O O . PRO B 1 121 ? -10.938 -35.344 -26.25 1 64.19 121 PRO B O 1
ATOM 4298 N N . ASN B 1 122 ? -8.734 -35.562 -26.25 1 66.12 122 ASN B N 1
ATOM 4299 C CA . ASN B 1 122 ? -8.812 -36.531 -25.188 1 66.12 122 ASN B CA 1
ATOM 4300 C C . ASN B 1 122 ? -8.539 -35.938 -23.812 1 66.12 122 ASN B C 1
ATOM 4302 O O . ASN B 1 122 ? -8.195 -36.625 -22.875 1 66.12 122 ASN B O 1
ATOM 4306 N N . LEU B 1 123 ? -8.719 -34.625 -23.734 1 75.94 123 LEU B N 1
ATOM 4307 C CA . LEU B 1 123 ? -8.5 -34.031 -22.422 1 75.94 123 LEU B CA 1
ATOM 4308 C C . LEU B 1 123 ? -9.758 -34.156 -21.562 1 75.94 123 LEU B C 1
ATOM 4310 O O . LEU B 1 123 ? -10.844 -33.781 -22 1 75.94 123 LEU B O 1
ATOM 4314 N N . ASN B 1 124 ? -9.664 -34.938 -20.531 1 85.94 124 ASN B N 1
ATOM 4315 C CA . ASN B 1 124 ? -10.758 -35.094 -19.578 1 85.94 124 ASN B CA 1
ATOM 4316 C C . ASN B 1 124 ? -10.695 -34.031 -18.484 1 85.94 124 ASN B C 1
ATOM 4318 O O . ASN B 1 124 ? -10.359 -34.344 -17.344 1 85.94 124 ASN B O 1
ATOM 4322 N N . ILE B 1 125 ? -10.914 -32.781 -18.875 1 92.44 125 ILE B N 1
ATOM 4323 C CA . ILE B 1 125 ? -10.938 -31.688 -17.922 1 92.44 125 ILE B CA 1
ATOM 4324 C C . ILE B 1 125 ? -12.383 -31.281 -17.641 1 92.44 125 ILE B C 1
ATOM 4326 O O . ILE B 1 125 ? -13.148 -31.031 -18.578 1 92.44 125 ILE B O 1
ATOM 4330 N N . LYS B 1 126 ? -12.75 -31.281 -16.453 1 92.81 126 LYS B N 1
ATOM 4331 C CA . LYS B 1 126 ? -14.078 -30.828 -16.062 1 92.81 126 LYS B CA 1
ATOM 4332 C C . LYS B 1 126 ? -14.133 -29.312 -15.953 1 92.81 126 LYS B C 1
ATOM 4334 O O . LYS B 1 126 ? -13.281 -28.688 -15.305 1 92.81 126 LYS B O 1
ATOM 4339 N N . ILE B 1 127 ? -15.07 -28.719 -16.656 1 95.5 127 ILE B N 1
ATOM 4340 C CA . ILE B 1 127 ? -15.234 -27.266 -16.594 1 95.5 127 ILE B CA 1
ATOM 4341 C C . ILE B 1 127 ? -16.531 -26.922 -15.883 1 95.5 127 ILE B C 1
ATOM 4343 O O . ILE B 1 127 ? -17.625 -27.203 -16.391 1 95.5 127 ILE B O 1
ATOM 4347 N N . ASN B 1 128 ? -16.422 -26.297 -14.688 1 96.31 128 ASN B N 1
ATOM 4348 C CA . ASN B 1 128 ? -17.578 -25.828 -13.922 1 96.31 128 ASN B CA 1
ATOM 4349 C C . ASN B 1 128 ? -17.781 -24.328 -14.094 1 96.31 128 ASN B C 1
ATOM 4351 O O . ASN B 1 128 ? -16.828 -23.562 -14.227 1 96.31 128 ASN B O 1
ATOM 4355 N N . ILE B 1 129 ? -19.016 -23.922 -14.203 1 97.88 129 ILE B N 1
ATOM 4356 C CA . ILE B 1 129 ? -19.375 -22.516 -14.156 1 97.88 129 ILE B CA 1
ATOM 4357 C C . ILE B 1 129 ? -20.297 -22.25 -12.969 1 97.88 129 ILE B C 1
ATOM 4359 O O . ILE B 1 129 ? -21.297 -22.953 -12.773 1 97.88 129 ILE B O 1
ATOM 4363 N N . ILE B 1 130 ? -19.922 -21.328 -12.117 1 97.88 130 ILE B N 1
ATOM 4364 C CA . ILE B 1 130 ? -20.656 -21.047 -10.883 1 97.88 130 ILE B CA 1
ATOM 4365 C C . ILE B 1 130 ? -20.875 -19.547 -10.75 1 97.88 130 ILE B C 1
ATOM 4367 O O . ILE B 1 130 ? -19.938 -18.766 -10.938 1 97.88 130 ILE B O 1
ATOM 4371 N N . ARG B 1 131 ? -22.109 -19.141 -10.5 1 97.88 131 ARG B N 1
ATOM 4372 C CA . ARG B 1 131 ? -22.406 -17.734 -10.281 1 97.88 131 ARG B CA 1
ATOM 4373 C C . ARG B 1 131 ? -21.844 -17.25 -8.953 1 97.88 131 ARG B C 1
ATOM 4375 O O . ARG B 1 131 ? -22 -17.906 -7.922 1 97.88 131 ARG B O 1
ATOM 4382 N N . CYS B 1 132 ? -21.156 -16.094 -8.992 1 98.06 132 CYS B N 1
ATOM 4383 C CA . CYS B 1 132 ? -20.594 -15.516 -7.777 1 98.06 132 CYS B CA 1
ATOM 4384 C C . CYS B 1 132 ? -20.469 -14 -7.902 1 98.06 132 CYS B C 1
ATOM 4386 O O . CYS B 1 132 ? -19.734 -13.508 -8.758 1 98.06 132 CYS B O 1
ATOM 4388 N N . ASP B 1 133 ? -21.219 -13.328 -7.125 1 97.5 133 ASP B N 1
ATOM 4389 C CA . ASP B 1 133 ? -21.016 -11.898 -6.941 1 97.5 133 ASP B CA 1
ATOM 4390 C C . ASP B 1 133 ? -20.156 -11.609 -5.719 1 97.5 133 ASP B C 1
ATOM 4392 O O . ASP B 1 133 ? -20.609 -11.711 -4.582 1 97.5 133 ASP B O 1
ATOM 4396 N N . LEU B 1 134 ? -18.984 -11.133 -5.957 1 96.69 134 LEU B N 1
ATOM 4397 C CA . LEU B 1 134 ? -17.984 -10.953 -4.902 1 96.69 134 LEU B CA 1
ATOM 4398 C C . LEU B 1 134 ? -18.391 -9.82 -3.965 1 96.69 134 LEU B C 1
ATOM 4400 O O . LEU B 1 134 ? -17.844 -9.68 -2.873 1 96.69 134 LEU B O 1
ATOM 4404 N N . SER B 1 135 ? -19.281 -9 -4.406 1 96.56 135 SER B N 1
ATOM 4405 C CA . SER B 1 135 ? -19.688 -7.863 -3.582 1 96.56 135 SER B CA 1
ATOM 4406 C C . SER B 1 135 ? -20.719 -8.273 -2.537 1 96.56 135 SER B C 1
ATOM 4408 O O . SER B 1 135 ? -21.062 -7.484 -1.654 1 96.56 135 SER B O 1
ATOM 4410 N N . VAL B 1 136 ? -21.203 -9.516 -2.623 1 96.25 136 VAL B N 1
ATOM 4411 C CA . VAL B 1 136 ? -22.281 -9.977 -1.752 1 96.25 136 VAL B CA 1
ATOM 4412 C C . VAL B 1 136 ? -21.828 -11.211 -0.972 1 96.25 136 VAL B C 1
ATOM 4414 O O . VAL B 1 136 ? -21.594 -12.266 -1.556 1 96.25 136 VAL B O 1
ATOM 4417 N N . LYS B 1 137 ? -21.859 -11.117 0.299 1 94.5 137 LYS B N 1
ATOM 4418 C CA . LYS B 1 137 ? -21.359 -12.172 1.182 1 94.5 137 LYS B CA 1
ATOM 4419 C C . LYS B 1 137 ? -22.109 -13.477 0.952 1 94.5 137 LYS B C 1
ATOM 4421 O O . LYS B 1 137 ? -21.5 -14.547 0.865 1 94.5 137 LYS B O 1
ATOM 4426 N N . ALA B 1 138 ? -23.391 -13.406 0.866 1 96.19 138 ALA B N 1
ATOM 4427 C CA . ALA B 1 138 ? -24.219 -14.594 0.678 1 96.19 138 ALA B CA 1
ATOM 4428 C C . ALA B 1 138 ? -23.891 -15.289 -0.641 1 96.19 138 ALA B C 1
ATOM 4430 O O . ALA B 1 138 ? -23.891 -16.516 -0.72 1 96.19 138 ALA B O 1
ATOM 4431 N N . SER B 1 139 ? -23.656 -14.492 -1.644 1 97.38 139 SER B N 1
ATOM 4432 C CA . SER B 1 139 ? -23.297 -15.031 -2.949 1 97.38 139 SER B CA 1
ATOM 4433 C C . SER B 1 139 ? -21.969 -15.789 -2.887 1 97.38 139 SER B C 1
ATOM 4435 O O . SER B 1 139 ? -21.828 -16.844 -3.494 1 97.38 139 SER B O 1
ATOM 4437 N N . ILE B 1 140 ? -21.047 -15.297 -2.158 1 97.31 140 ILE B N 1
ATOM 4438 C CA . ILE B 1 140 ? -19.734 -15.922 -2.006 1 97.31 140 ILE B CA 1
ATOM 4439 C C . ILE B 1 140 ? -19.891 -17.266 -1.301 1 97.31 140 ILE B C 1
ATOM 4441 O O . ILE B 1 140 ? -19.312 -18.266 -1.731 1 97.31 140 ILE B O 1
ATOM 4445 N N . LYS B 1 141 ? -20.656 -17.25 -0.24 1 96.25 141 LYS B N 1
ATOM 4446 C CA . LYS B 1 141 ? -20.891 -18.484 0.504 1 96.25 141 LYS B CA 1
ATOM 4447 C C . LYS B 1 141 ? -21.531 -19.547 -0.379 1 96.25 141 LYS B C 1
ATOM 4449 O O . LYS B 1 141 ? -21.094 -20.703 -0.391 1 96.25 141 LYS B O 1
ATOM 4454 N N . GLU B 1 142 ? -22.531 -19.141 -1.075 1 96.56 142 GLU B N 1
ATOM 4455 C CA . GLU B 1 142 ? -23.234 -20.078 -1.965 1 96.56 142 GLU B CA 1
ATOM 4456 C C . GLU B 1 142 ? -22.297 -20.594 -3.055 1 96.56 142 GLU B C 1
ATOM 4458 O O . GLU B 1 142 ? -22.281 -21.797 -3.344 1 96.56 142 GLU B O 1
ATOM 4463 N N . ALA B 1 143 ? -21.562 -19.719 -3.646 1 97.12 143 ALA B N 1
ATOM 4464 C CA . ALA B 1 143 ? -20.625 -20.109 -4.699 1 97.12 143 ALA B CA 1
ATOM 4465 C C . ALA B 1 143 ? -19.578 -21.094 -4.172 1 97.12 143 ALA B C 1
ATOM 4467 O O . ALA B 1 143 ? -19.281 -22.094 -4.832 1 97.12 143 ALA B O 1
ATOM 4468 N N . PHE B 1 144 ? -19.062 -20.797 -3.025 1 95.88 144 PHE B N 1
ATOM 4469 C CA . PHE B 1 144 ? -18.047 -21.656 -2.439 1 95.88 144 PHE B CA 1
ATOM 4470 C C . PHE B 1 144 ? -18.594 -23.047 -2.146 1 95.88 144 PHE B C 1
ATOM 4472 O O . PHE B 1 144 ? -17.938 -24.047 -2.41 1 95.88 144 PHE B O 1
ATOM 4479 N N . ASP B 1 145 ? -19.781 -23.125 -1.615 1 94.31 145 ASP B N 1
ATOM 4480 C CA . ASP B 1 145 ? -20.438 -24.406 -1.36 1 94.31 145 ASP B CA 1
ATOM 4481 C C . ASP B 1 145 ? -20.625 -25.188 -2.654 1 94.31 145 ASP B C 1
ATOM 4483 O O . ASP B 1 145 ? -20.375 -26.406 -2.693 1 94.31 145 ASP B O 1
ATOM 4487 N N . ASN B 1 146 ? -21.016 -24.484 -3.658 1 94.5 146 ASN B N 1
ATOM 4488 C CA . ASN B 1 146 ? -21.203 -25.125 -4.961 1 94.5 146 ASN B CA 1
ATOM 4489 C C . ASN B 1 146 ? -19.875 -25.641 -5.523 1 94.5 146 ASN B C 1
ATOM 4491 O O . ASN B 1 146 ? -19.844 -26.688 -6.164 1 94.5 146 ASN B O 1
ATOM 4495 N N . VAL B 1 147 ? -18.828 -24.922 -5.312 1 95.31 147 VAL B N 1
ATOM 4496 C CA . VAL B 1 147 ? -17.5 -25.328 -5.77 1 95.31 147 VAL B CA 1
ATOM 4497 C C . VAL B 1 147 ? -17.094 -26.641 -5.082 1 95.31 147 VAL B C 1
ATOM 4499 O O . VAL B 1 147 ? -16.609 -27.562 -5.734 1 95.31 147 VAL B O 1
ATOM 4502 N N . LEU B 1 148 ? -17.375 -26.766 -3.809 1 91.75 148 LEU B N 1
ATOM 4503 C CA . LEU B 1 148 ? -16.938 -27.906 -3.004 1 91.75 148 LEU B CA 1
ATOM 4504 C C . LEU B 1 148 ? -17.656 -29.172 -3.428 1 91.75 148 LEU B C 1
ATOM 4506 O O . LEU B 1 148 ? -17.109 -30.281 -3.297 1 91.75 148 LEU B O 1
ATOM 4510 N N . ILE B 1 149 ? -18.844 -29.031 -4.004 1 89.75 149 ILE B N 1
ATOM 4511 C CA . ILE B 1 149 ? -19.609 -30.234 -4.352 1 89.75 149 ILE B CA 1
ATOM 4512 C C . ILE B 1 149 ? -19.719 -30.359 -5.867 1 89.75 149 ILE B C 1
ATOM 4514 O O . ILE B 1 149 ? -20.516 -31.141 -6.379 1 89.75 149 ILE B O 1
ATOM 4518 N N . ASN B 1 150 ? -19.016 -29.516 -6.648 1 90 150 ASN B N 1
ATOM 4519 C CA . ASN B 1 150 ? -18.969 -29.547 -8.109 1 90 150 ASN B CA 1
ATOM 4520 C C . ASN B 1 150 ? -20.359 -29.297 -8.711 1 90 150 ASN B C 1
ATOM 4522 O O . ASN B 1 150 ? -20.75 -29.984 -9.656 1 90 150 ASN B O 1
ATOM 4526 N N . ASN B 1 151 ? -21.062 -28.359 -8.125 1 90.94 151 ASN B N 1
ATOM 4527 C CA . ASN B 1 151 ? -22.391 -27.984 -8.617 1 90.94 151 ASN B CA 1
ATOM 4528 C C . ASN B 1 151 ? -22.312 -26.875 -9.664 1 90.94 151 ASN B C 1
ATOM 4530 O O . ASN B 1 151 ? -22.531 -25.703 -9.352 1 90.94 151 ASN B O 1
ATOM 4534 N N . SER B 1 152 ? -22.172 -27.219 -10.945 1 93 152 SER B N 1
ATOM 4535 C CA . SER B 1 152 ? -22.062 -26.281 -12.07 1 93 152 SER B CA 1
ATOM 4536 C C . SER B 1 152 ? -23.422 -25.844 -12.57 1 93 152 SER B C 1
ATOM 4538 O O . SER B 1 152 ? -24.391 -26.609 -12.508 1 93 152 SER B O 1
ATOM 4540 N N . LEU B 1 153 ? -23.531 -24.672 -13.023 1 89.62 153 LEU B N 1
ATOM 4541 C CA . LEU B 1 153 ? -24.797 -24.109 -13.492 1 89.62 153 LEU B CA 1
ATOM 4542 C C . LEU B 1 153 ? -25.312 -24.859 -14.719 1 89.62 153 LEU B C 1
ATOM 4544 O O . LEU B 1 153 ? -26.516 -24.891 -14.977 1 89.62 153 LEU B O 1
ATOM 4548 N N . ASP B 1 154 ? -24.453 -25.266 -15.688 1 76.75 154 ASP B N 1
ATOM 4549 C CA . ASP B 1 154 ? -24.891 -25.922 -16.906 1 76.75 154 ASP B CA 1
ATOM 4550 C C . ASP B 1 154 ? -25.094 -27.422 -16.672 1 76.75 154 ASP B C 1
ATOM 4552 O O . ASP B 1 154 ? -25.359 -28.172 -17.609 1 76.75 154 ASP B O 1
ATOM 4556 N N . LYS B 1 155 ? -24.781 -28 -15.609 1 62.97 155 LYS B N 1
ATOM 4557 C CA . LYS B 1 155 ? -25.156 -29.391 -15.367 1 62.97 155 LYS B CA 1
ATOM 4558 C C . LYS B 1 155 ? -26.625 -29.641 -15.734 1 62.97 155 LYS B C 1
ATOM 4560 O O . LYS B 1 155 ? -27.516 -28.922 -15.273 1 62.97 155 LYS B O 1
ATOM 4565 N N . GLU B 1 156 ? -26.891 -29.594 -16.984 1 46.94 156 GLU B N 1
ATOM 4566 C CA . GLU B 1 156 ? -28.156 -30.109 -17.516 1 46.94 156 GLU B CA 1
ATOM 4567 C C . GLU B 1 156 ? -28.922 -30.891 -16.453 1 46.94 156 GLU B C 1
ATOM 4569 O O . GLU B 1 156 ? -28.312 -31.453 -15.539 1 46.94 156 GLU B O 1
ATOM 4574 N N . GLU B 1 157 ? -30.406 -30.641 -16.391 1 38.97 157 GLU B N 1
ATOM 4575 C CA . GLU B 1 157 ? -31.547 -31.406 -15.883 1 38.97 157 GLU B CA 1
ATOM 4576 C C . GLU B 1 157 ? -31.344 -32.906 -16.062 1 38.97 157 GLU B C 1
ATOM 4578 O O . GLU B 1 157 ? -31.922 -33.5 -16.969 1 38.97 157 GLU B O 1
ATOM 4583 N N . ASP B 1 158 ? -30.422 -33.531 -16.422 1 33.12 158 ASP B N 1
ATOM 4584 C CA . ASP B 1 158 ? -30.766 -34.938 -16.422 1 33.12 158 ASP B CA 1
ATOM 4585 C C . ASP B 1 158 ? -31.672 -35.281 -15.234 1 33.12 158 ASP B C 1
ATOM 4587 O O . ASP B 1 158 ? -31.625 -34.594 -14.211 1 33.12 158 ASP B O 1
ATOM 4591 N N . GLU B 1 159 ? -32.688 -36.219 -15.461 1 32.72 159 GLU B N 1
ATOM 4592 C CA . GLU B 1 159 ? -33.875 -36.594 -14.703 1 32.72 159 GLU B CA 1
ATOM 4593 C C . GLU B 1 159 ? -33.625 -36.531 -13.203 1 32.72 159 GLU B C 1
ATOM 4595 O O . GLU B 1 159 ? -34.469 -36.094 -12.43 1 32.72 159 GLU B O 1
ATOM 4600 N N . GLU B 1 160 ? -32.75 -37.469 -12.703 1 32.41 160 GLU B N 1
ATOM 4601 C CA . GLU B 1 160 ? -32.875 -37.938 -11.328 1 32.41 160 GLU B CA 1
ATOM 4602 C C . GLU B 1 160 ? -32.406 -36.875 -10.336 1 32.41 160 GLU B C 1
ATOM 4604 O O . GLU B 1 160 ? -32.094 -37.188 -9.188 1 32.41 160 GLU B O 1
ATOM 4609 N N . ASN B 1 161 ? -32.188 -35.75 -10.695 1 34.66 161 ASN B N 1
ATOM 4610 C CA . ASN B 1 161 ? -31.5 -34.781 -9.859 1 34.66 161 ASN B CA 1
ATOM 4611 C C . ASN B 1 161 ? -32.438 -34.156 -8.82 1 34.66 161 ASN B C 1
ATOM 4613 O O . ASN B 1 161 ? -32.094 -33.125 -8.203 1 34.66 161 ASN B O 1
ATOM 4617 N N . TYR B 1 162 ? -33.719 -34.219 -9 1 31.81 162 TYR B N 1
ATOM 4618 C CA . TYR B 1 162 ? -34.594 -33.781 -7.906 1 31.81 162 TYR B CA 1
ATOM 4619 C C . TYR B 1 162 ? -34.031 -34.25 -6.559 1 31.81 162 TYR B C 1
ATOM 4621 O O . TYR B 1 162 ? -34.312 -33.625 -5.531 1 31.81 162 TYR B O 1
ATOM 4629 N N . ASN B 1 163 ? -33.656 -35.5 -6.43 1 32.78 163 ASN B N 1
ATOM 4630 C CA . ASN B 1 163 ? -33.25 -36.156 -5.188 1 32.78 163 ASN B CA 1
ATOM 4631 C C . ASN B 1 163 ? -31.938 -35.625 -4.656 1 32.78 163 ASN B C 1
ATOM 4633 O O . ASN B 1 163 ? -31.453 -36.062 -3.609 1 32.78 163 ASN B O 1
ATOM 4637 N N . ILE B 1 164 ? -31.203 -34.875 -5.43 1 35.09 164 ILE B N 1
ATOM 4638 C CA . ILE B 1 164 ? -29.859 -34.562 -4.98 1 35.09 164 ILE B CA 1
ATOM 4639 C C . ILE B 1 164 ? -29.906 -33.312 -4.105 1 35.09 164 ILE B C 1
ATOM 4641 O O . ILE B 1 164 ? -28.953 -33.031 -3.383 1 35.09 164 ILE B O 1
ATOM 4645 N N . ALA B 1 165 ? -30.781 -32.469 -4.25 1 35.16 165 ALA B N 1
ATOM 4646 C CA . ALA B 1 165 ? -30.969 -31.344 -3.318 1 35.16 165 ALA B CA 1
ATOM 4647 C C . ALA B 1 165 ? -31.203 -31.859 -1.899 1 35.16 165 ALA B C 1
ATOM 4649 O O . ALA B 1 165 ? -30.672 -31.297 -0.936 1 35.16 165 ALA B O 1
ATOM 4650 N N . TYR B 1 166 ? -32.094 -32.875 -1.743 1 35.12 166 TYR B N 1
ATOM 4651 C CA . TYR B 1 166 ? -32.344 -33.469 -0.445 1 35.12 166 TYR B CA 1
ATOM 4652 C C . TYR B 1 166 ? -31.062 -34.094 0.112 1 35.12 166 TYR B C 1
ATOM 4654 O O . TYR B 1 166 ? -30.781 -34 1.311 1 35.12 166 TYR B O 1
ATOM 4662 N N . ARG B 1 167 ? -30.203 -34.781 -0.748 1 37.53 167 ARG B N 1
ATOM 4663 C CA . ARG B 1 167 ? -28.984 -35.406 -0.269 1 37.53 167 ARG B CA 1
ATOM 4664 C C . ARG B 1 167 ? -27.906 -34.375 0.026 1 37.53 167 ARG B C 1
ATOM 4666 O O . ARG B 1 167 ? -27.078 -34.562 0.926 1 37.53 167 ARG B O 1
ATOM 4673 N N . THR B 1 168 ? -27.953 -33.219 -0.616 1 36.09 168 THR B N 1
ATOM 4674 C CA . THR B 1 168 ? -26.984 -32.188 -0.371 1 36.09 168 THR B CA 1
ATOM 4675 C C . THR B 1 168 ? -27.297 -31.422 0.922 1 36.09 168 THR B C 1
ATOM 4677 O O . THR B 1 168 ? -26.406 -31.141 1.715 1 36.09 168 THR B O 1
ATOM 4680 N N . ARG B 1 169 ? -28.578 -31.172 1.107 1 40.28 169 ARG B N 1
ATOM 4681 C CA . ARG B 1 169 ? -28.938 -30.656 2.426 1 40.28 169 ARG B CA 1
ATOM 4682 C C . ARG B 1 169 ? -28.625 -31.672 3.514 1 40.28 169 ARG B C 1
ATOM 4684 O O . ARG B 1 169 ? -28.156 -31.328 4.594 1 40.28 169 ARG B O 1
ATOM 4691 N N . SER B 1 170 ? -29.016 -32.906 3.338 1 38.44 170 SER B N 1
ATOM 4692 C CA . SER B 1 170 ? -28.672 -33.969 4.277 1 38.44 170 SER B CA 1
ATOM 4693 C C . SER B 1 170 ? -27.172 -34.125 4.426 1 38.44 170 SER B C 1
ATOM 4695 O O . SER B 1 170 ? -26.672 -34.5 5.488 1 38.44 170 SER B O 1
ATOM 4697 N N . ARG B 1 171 ? -26.391 -33.938 3.328 1 38.72 171 ARG B N 1
ATOM 4698 C CA . ARG B 1 171 ? -24.938 -33.969 3.396 1 38.72 171 ARG B CA 1
ATOM 4699 C C . ARG B 1 171 ? -24.375 -32.719 4.055 1 38.72 171 ARG B C 1
ATOM 4701 O O . ARG B 1 171 ? -23.422 -32.781 4.828 1 38.72 171 ARG B O 1
ATOM 4708 N N . MET B 1 172 ? -24.984 -31.609 3.875 1 41.69 172 MET B N 1
ATOM 4709 C CA . MET B 1 172 ? -24.578 -30.375 4.551 1 41.69 172 MET B CA 1
ATOM 4710 C C . MET B 1 172 ? -24.922 -30.438 6.035 1 41.69 172 MET B C 1
ATOM 4712 O O . MET B 1 172 ? -24.172 -29.906 6.867 1 41.69 172 MET B O 1
ATOM 4716 N N . GLN B 1 173 ? -26.219 -30.891 6.438 1 42.22 173 GLN B N 1
ATOM 4717 C CA . GLN B 1 173 ? -26.484 -31.109 7.859 1 42.22 173 GLN B CA 1
ATOM 4718 C C . GLN B 1 173 ? -25.5 -32.094 8.453 1 42.22 173 GLN B C 1
ATOM 4720 O O . GLN B 1 173 ? -25.188 -32.031 9.648 1 42.22 173 GLN B O 1
ATOM 4725 N N . LYS B 1 174 ? -25.141 -33.094 7.633 1 40.38 174 LYS B N 1
ATOM 4726 C CA . LYS B 1 174 ? -24.156 -34.062 8.078 1 40.38 174 LYS B CA 1
ATOM 4727 C C . LYS B 1 174 ? -22.75 -33.438 8.109 1 40.38 174 LYS B C 1
ATOM 4729 O O . LYS B 1 174 ? -21.891 -33.875 8.859 1 40.38 174 LYS B O 1
ATOM 4734 N N . MET B 1 175 ? -22.453 -32.531 7.246 1 39.12 175 MET B N 1
ATOM 4735 C CA . MET B 1 175 ? -21.219 -31.75 7.262 1 39.12 175 MET B CA 1
ATOM 4736 C C . MET B 1 175 ? -21.094 -30.922 8.539 1 39.12 175 MET B C 1
ATOM 4738 O O . MET B 1 175 ? -20 -30.75 9.078 1 39.12 175 MET B O 1
ATOM 4742 N N . GLU B 1 176 ? -22.109 -30.219 8.977 1 40.53 176 GLU B N 1
ATOM 4743 C CA . GLU B 1 176 ? -22.125 -29.578 10.289 1 40.53 176 GLU B CA 1
ATOM 4744 C C . GLU B 1 176 ? -21.875 -30.609 11.398 1 40.53 176 GLU B C 1
ATOM 4746 O O . GLU B 1 176 ? -21.453 -30.25 12.5 1 40.53 176 GLU B O 1
ATOM 4751 N N . ARG B 1 177 ? -22.484 -31.844 11.148 1 37.12 177 ARG B N 1
ATOM 4752 C CA . ARG B 1 177 ? -22.328 -32.844 12.219 1 37.12 177 ARG B CA 1
ATOM 4753 C C . ARG B 1 177 ? -21.031 -33.625 12.055 1 37.12 177 ARG B C 1
ATOM 4755 O O . ARG B 1 177 ? -20.812 -34.625 12.742 1 37.12 177 ARG B O 1
ATOM 4762 N N . ASN B 1 178 ? -19.922 -33.188 11.617 1 41.25 178 ASN B N 1
ATOM 4763 C CA . ASN B 1 178 ? -18.609 -33.844 11.492 1 41.25 178 ASN B CA 1
ATOM 4764 C C . ASN B 1 178 ? -18.703 -35.094 10.641 1 41.25 178 ASN B C 1
ATOM 4766 O O . ASN B 1 178 ? -17.766 -35.906 10.641 1 41.25 178 ASN B O 1
ATOM 4770 N N . ASP B 1 179 ? -19.828 -35.625 10.273 1 37.03 179 ASP B N 1
ATOM 4771 C CA . ASP B 1 179 ? -19.875 -36.969 9.68 1 37.03 179 ASP B CA 1
ATOM 4772 C C . ASP B 1 179 ? -19.797 -36.875 8.156 1 37.03 179 ASP B C 1
ATOM 4774 O O . ASP B 1 179 ? -20.391 -37.719 7.457 1 37.03 179 ASP B O 1
ATOM 4778 N N . ILE B 1 180 ? -19.719 -35.812 7.387 1 41.59 180 ILE B N 1
ATOM 4779 C CA . ILE B 1 180 ? -19.656 -35.906 5.934 1 41.59 180 ILE B CA 1
ATOM 4780 C C . ILE B 1 180 ? -18.5 -36.812 5.531 1 41.59 180 ILE B C 1
ATOM 4782 O O . ILE B 1 180 ? -17.391 -36.688 6.07 1 41.59 180 ILE B O 1
ATOM 4786 N N . ASP B 1 181 ? -18.656 -37.844 4.93 1 39.78 181 ASP B N 1
ATOM 4787 C CA . ASP B 1 181 ? -17.641 -38.656 4.273 1 39.78 181 ASP B CA 1
ATOM 4788 C C . ASP B 1 181 ? -16.672 -37.781 3.473 1 39.78 181 ASP B C 1
ATOM 4790 O O . ASP B 1 181 ? -17.062 -37.125 2.52 1 39.78 181 ASP B O 1
ATOM 4794 N N . ILE B 1 182 ? -15.562 -37.188 3.855 1 45.34 182 ILE B N 1
ATOM 4795 C CA . ILE B 1 182 ? -14.336 -36.5 3.479 1 45.34 182 ILE B CA 1
ATOM 4796 C C . ILE B 1 182 ? -13.961 -36.844 2.041 1 45.34 182 ILE B C 1
ATOM 4798 O O . ILE B 1 182 ? -13.25 -36.094 1.375 1 45.34 182 ILE B O 1
ATOM 4802 N N . CYS B 1 183 ? -14.375 -37.906 1.459 1 46.41 183 CYS B N 1
ATOM 4803 C CA . CYS B 1 183 ? -13.734 -38.469 0.269 1 46.41 183 CYS B CA 1
ATOM 4804 C C . CYS B 1 183 ? -14.156 -37.719 -0.98 1 46.41 183 CYS B C 1
ATOM 4806 O O . CYS B 1 183 ? -13.477 -37.75 -2.004 1 46.41 183 CYS B O 1
ATOM 4808 N N . ASP B 1 184 ? -15.344 -36.938 -1.084 1 58.25 184 ASP B N 1
ATOM 4809 C CA . ASP B 1 184 ? -15.734 -36.469 -2.402 1 58.25 184 ASP B CA 1
ATOM 4810 C C . ASP B 1 184 ? -15.703 -34.938 -2.449 1 58.25 184 ASP B C 1
ATOM 4812 O O . ASP B 1 184 ? -16.375 -34.312 -3.273 1 58.25 184 ASP B O 1
ATOM 4816 N N . ILE B 1 185 ? -14.914 -34.281 -1.658 1 73.06 185 ILE B N 1
ATOM 4817 C CA . ILE B 1 185 ? -14.875 -32.812 -1.665 1 73.06 185 ILE B CA 1
ATOM 4818 C C . ILE B 1 185 ? -13.891 -32.344 -2.723 1 73.06 185 ILE B C 1
ATOM 4820 O O . ILE B 1 185 ? -12.773 -32.844 -2.826 1 73.06 185 ILE B O 1
ATOM 4824 N N . ASN B 1 186 ? -14.453 -31.5 -3.588 1 83 186 ASN B N 1
ATOM 4825 C CA . ASN B 1 186 ? -13.641 -30.844 -4.609 1 83 186 ASN B CA 1
ATOM 4826 C C . ASN B 1 186 ? -12.938 -29.609 -4.066 1 83 186 ASN B C 1
ATOM 4828 O O . ASN B 1 186 ? -13.305 -28.484 -4.406 1 83 186 ASN B O 1
ATOM 4832 N N . ASP B 1 187 ? -11.859 -29.844 -3.326 1 88.88 187 ASP B N 1
ATOM 4833 C CA . ASP B 1 187 ? -11.133 -28.734 -2.711 1 88.88 187 ASP B CA 1
ATOM 4834 C C . ASP B 1 187 ? -10.43 -27.891 -3.766 1 88.88 187 ASP B C 1
ATOM 4836 O O . ASP B 1 187 ? -10.055 -28.391 -4.828 1 88.88 187 ASP B O 1
ATOM 4840 N N . ILE B 1 188 ? -10.289 -26.703 -3.463 1 95.94 188 ILE B N 1
ATOM 4841 C CA . ILE B 1 188 ? -9.602 -25.781 -4.363 1 95.94 188 ILE B CA 1
ATOM 4842 C C . ILE B 1 188 ? -8.094 -25.906 -4.152 1 95.94 188 ILE B C 1
ATOM 4844 O O . ILE B 1 188 ? -7.582 -25.594 -3.074 1 95.94 188 ILE B O 1
ATOM 4848 N N . ASP B 1 189 ? -7.418 -26.328 -5.191 1 95.88 189 ASP B N 1
ATOM 4849 C CA . ASP B 1 189 ? -5.961 -26.406 -5.125 1 95.88 189 ASP B CA 1
ATOM 4850 C C . ASP B 1 189 ? -5.324 -25.078 -5.5 1 95.88 189 ASP B C 1
ATOM 4852 O O . ASP B 1 189 ? -4.273 -24.719 -4.965 1 95.88 189 ASP B O 1
ATOM 4856 N N . VAL B 1 190 ? -5.941 -24.422 -6.504 1 97.31 190 VAL B N 1
ATOM 4857 C CA . VAL B 1 190 ? -5.457 -23.156 -7.023 1 97.31 190 VAL B CA 1
ATOM 4858 C C . VAL B 1 190 ? -6.605 -22.156 -7.094 1 97.31 190 VAL B C 1
ATOM 4860 O O . VAL B 1 190 ? -7.637 -22.422 -7.711 1 97.31 190 VAL B O 1
ATOM 4863 N N . LEU B 1 191 ? -6.449 -21.078 -6.414 1 98.25 191 LEU B N 1
ATOM 4864 C CA . LEU B 1 191 ? -7.422 -19.984 -6.461 1 98.25 191 LEU B CA 1
ATOM 4865 C C . LEU B 1 191 ? -6.84 -18.766 -7.172 1 98.25 191 LEU B C 1
ATOM 4867 O O . LEU B 1 191 ? -5.793 -18.25 -6.773 1 98.25 191 LEU B O 1
ATOM 4871 N N . ILE B 1 192 ? -7.492 -18.328 -8.234 1 98.75 192 ILE B N 1
ATOM 4872 C CA . ILE B 1 192 ? -7.086 -17.125 -8.961 1 98.75 192 ILE B CA 1
ATOM 4873 C C . ILE B 1 192 ? -8.125 -16.031 -8.758 1 98.75 192 ILE B C 1
ATOM 4875 O O . ILE B 1 192 ? -9.273 -16.156 -9.18 1 98.75 192 ILE B O 1
ATOM 4879 N N . CYS B 1 193 ? -7.707 -14.992 -8.102 1 98.81 193 CYS B N 1
ATOM 4880 C CA . CYS B 1 193 ? -8.555 -13.828 -7.848 1 98.81 193 CYS B CA 1
ATOM 4881 C C . CYS B 1 193 ? -8.359 -12.766 -8.922 1 98.81 193 CYS B C 1
ATOM 4883 O O . CYS B 1 193 ? -7.438 -11.953 -8.836 1 98.81 193 CYS B O 1
ATOM 4885 N N . ASN B 1 194 ? -9.305 -12.719 -9.852 1 98.5 194 ASN B N 1
ATOM 4886 C CA . ASN B 1 194 ? -9.141 -11.836 -11.008 1 98.5 194 ASN B CA 1
ATOM 4887 C C . ASN B 1 194 ? -10.242 -10.789 -11.062 1 98.5 194 ASN B C 1
ATOM 4889 O O . ASN B 1 194 ? -10.086 -9.75 -11.719 1 98.5 194 ASN B O 1
ATOM 4893 N N . ALA B 1 195 ? -11.359 -10.977 -10.398 1 96.69 195 ALA B N 1
ATOM 4894 C CA . ALA B 1 195 ? -12.492 -10.055 -10.43 1 96.69 195 ALA B CA 1
ATOM 4895 C C . ALA B 1 195 ? -12.172 -8.773 -9.672 1 96.69 195 ALA B C 1
ATOM 4897 O O . ALA B 1 195 ? -11.539 -8.805 -8.617 1 96.69 195 ALA B O 1
ATOM 4898 N N . ALA B 1 196 ? -12.602 -7.637 -10.227 1 96.38 196 ALA B N 1
ATOM 4899 C CA . ALA B 1 196 ? -12.414 -6.352 -9.555 1 96.38 196 ALA B CA 1
ATOM 4900 C C . ALA B 1 196 ? -13.414 -5.316 -10.055 1 96.38 196 ALA B C 1
ATOM 4902 O O . ALA B 1 196 ? -13.867 -5.383 -11.195 1 96.38 196 ALA B O 1
ATOM 4903 N N . TYR B 1 197 ? -13.789 -4.469 -9.188 1 96.31 197 TYR B N 1
ATOM 4904 C CA . TYR B 1 197 ? -14.5 -3.248 -9.547 1 96.31 197 TYR B CA 1
ATOM 4905 C C . TYR B 1 197 ? -13.523 -2.094 -9.758 1 96.31 197 TYR B C 1
ATOM 4907 O O . TYR B 1 197 ? -12.695 -1.804 -8.891 1 96.31 197 TYR B O 1
ATOM 4915 N N . VAL B 1 198 ? -13.625 -1.472 -10.953 1 96.12 198 VAL B N 1
ATOM 4916 C CA . VAL B 1 198 ? -12.695 -0.391 -11.281 1 96.12 198 VAL B CA 1
ATOM 4917 C C . VAL B 1 198 ? -13.477 0.899 -11.523 1 96.12 198 VAL B C 1
ATOM 4919 O O . VAL B 1 198 ? -14.406 0.927 -12.336 1 96.12 198 VAL B O 1
ATOM 4922 N N . SER B 1 199 ? -13.203 1.867 -10.805 1 93.62 199 SER B N 1
ATOM 4923 C CA . SER B 1 199 ? -13.711 3.215 -11.031 1 93.62 199 SER B CA 1
ATOM 4924 C C . SER B 1 199 ? -12.578 4.195 -11.312 1 93.62 199 SER B C 1
ATOM 4926 O O . SER B 1 199 ? -11.633 4.305 -10.523 1 93.62 199 SER B O 1
ATOM 4928 N N . THR B 1 200 ? -12.711 4.855 -12.484 1 94.12 200 THR B N 1
ATOM 4929 C CA . THR B 1 200 ? -11.688 5.82 -12.883 1 94.12 200 THR B CA 1
ATOM 4930 C C . THR B 1 200 ? -12.281 7.223 -12.977 1 94.12 200 THR B C 1
ATOM 4932 O O . THR B 1 200 ? -13.211 7.461 -13.75 1 94.12 200 THR B O 1
ATOM 4935 N N . GLU B 1 201 ? -11.977 8.078 -12.117 1 95 201 GLU B N 1
ATOM 4936 C CA . GLU B 1 201 ? -12.375 9.484 -12.07 1 95 201 GLU B CA 1
ATOM 4937 C C . GLU B 1 201 ? -11.617 10.234 -10.984 1 95 201 GLU B C 1
ATOM 4939 O O . GLU B 1 201 ? -11.023 9.625 -10.094 1 95 201 GLU B O 1
ATOM 4944 N N . GLU B 1 202 ? -11.609 11.5 -11.164 1 95.12 202 GLU B N 1
ATOM 4945 C CA . GLU B 1 202 ? -11.086 12.281 -10.047 1 95.12 202 GLU B CA 1
ATOM 4946 C C . GLU B 1 202 ? -11.93 12.086 -8.789 1 95.12 202 GLU B C 1
ATOM 4948 O O . GLU B 1 202 ? -13.133 11.828 -8.875 1 95.12 202 GLU B O 1
ATOM 4953 N N . ASN B 1 203 ? -11.281 12.188 -7.699 1 92.69 203 ASN B N 1
ATOM 4954 C CA . ASN B 1 203 ? -11.914 11.875 -6.422 1 92.69 203 ASN B CA 1
ATOM 4955 C C . ASN B 1 203 ? -13.195 12.68 -6.219 1 92.69 203 ASN B C 1
ATOM 4957 O O . ASN B 1 203 ? -14.18 12.164 -5.68 1 92.69 203 ASN B O 1
ATOM 4961 N N . ASN B 1 204 ? -13.211 13.922 -6.664 1 90.25 204 ASN B N 1
ATOM 4962 C CA . ASN B 1 204 ? -14.367 14.797 -6.473 1 90.25 204 ASN B CA 1
ATOM 4963 C C . ASN B 1 204 ? -15.555 14.352 -7.316 1 90.25 204 ASN B C 1
ATOM 4965 O O . ASN B 1 204 ? -16.688 14.766 -7.07 1 90.25 204 ASN B O 1
ATOM 4969 N N . LYS B 1 205 ? -15.352 13.57 -8.305 1 93 205 LYS B N 1
ATOM 4970 C CA . LYS B 1 205 ? -16.406 13.102 -9.195 1 93 205 LYS B CA 1
ATOM 4971 C C . LYS B 1 205 ? -16.859 11.695 -8.812 1 93 205 LYS B C 1
ATOM 4973 O O . LYS B 1 205 ? -17.891 11.211 -9.289 1 93 205 LYS B O 1
ATOM 4978 N N . LEU B 1 206 ? -16.109 11.047 -7.996 1 94.06 206 LEU B N 1
ATOM 4979 C CA . LEU B 1 206 ? -16.5 9.719 -7.527 1 94.06 206 LEU B CA 1
ATOM 4980 C C . LEU B 1 206 ? -17.656 9.797 -6.551 1 94.06 206 LEU B C 1
ATOM 4982 O O . LEU B 1 206 ? -17.797 10.781 -5.812 1 94.06 206 LEU B O 1
ATOM 4986 N N . GLN B 1 207 ? -18.438 8.781 -6.57 1 91.88 207 GLN B N 1
ATOM 4987 C CA . GLN B 1 207 ? -19.609 8.711 -5.699 1 91.88 207 GLN B CA 1
ATOM 4988 C C . GLN B 1 207 ? -19.406 7.676 -4.598 1 91.88 207 GLN B C 1
ATOM 4990 O O . GLN B 1 207 ? -18.531 6.824 -4.691 1 91.88 207 GLN B O 1
ATOM 4995 N N . MET B 1 208 ? -20.266 7.746 -3.617 1 90 208 MET B N 1
ATOM 4996 C CA . MET B 1 208 ? -20.172 6.848 -2.471 1 90 208 MET B CA 1
ATOM 4997 C C . MET B 1 208 ? -20.359 5.398 -2.898 1 90 208 MET B C 1
ATOM 4999 O O . MET B 1 208 ? -19.734 4.492 -2.34 1 90 208 MET B O 1
ATOM 5003 N N . TYR B 1 209 ? -21.203 5.238 -3.822 1 93.25 209 TYR B N 1
ATOM 5004 C CA . TYR B 1 209 ? -21.422 3.867 -4.266 1 93.25 209 TYR B CA 1
ATOM 5005 C C . TYR B 1 209 ? -20.156 3.281 -4.875 1 93.25 209 TYR B C 1
ATOM 5007 O O . TYR B 1 209 ? -19.922 2.074 -4.789 1 93.25 209 TYR B O 1
ATOM 5015 N N . ASP B 1 210 ? -19.297 4.117 -5.492 1 95.62 210 ASP B N 1
ATOM 5016 C CA . ASP B 1 210 ? -18.031 3.654 -6.023 1 95.62 210 ASP B CA 1
ATOM 5017 C C . ASP B 1 210 ? -17.125 3.119 -4.91 1 95.62 210 ASP B C 1
ATOM 5019 O O . ASP B 1 210 ? -16.484 2.084 -5.074 1 95.62 210 ASP B O 1
ATOM 5023 N N . LEU B 1 211 ? -17.141 3.844 -3.828 1 96.25 211 LEU B N 1
ATOM 5024 C CA . LEU B 1 211 ? -16.344 3.416 -2.686 1 96.25 211 LEU B CA 1
ATOM 5025 C C . LEU B 1 211 ? -16.859 2.104 -2.113 1 96.25 211 LEU B C 1
ATOM 5027 O O . LEU B 1 211 ? -16.094 1.172 -1.877 1 96.25 211 LEU B O 1
ATOM 5031 N N . ILE B 1 212 ? -18.094 2.041 -1.976 1 94.88 212 ILE B N 1
ATOM 5032 C CA . ILE B 1 212 ? -18.734 0.88 -1.363 1 94.88 212 ILE B CA 1
ATOM 5033 C C . ILE B 1 212 ? -18.5 -0.355 -2.229 1 94.88 212 ILE B C 1
ATOM 5035 O O . ILE B 1 212 ? -18.078 -1.402 -1.726 1 94.88 212 ILE B O 1
ATOM 5039 N N . TYR B 1 213 ? -18.703 -0.237 -3.484 1 96.19 213 TYR B N 1
ATOM 5040 C CA . TYR B 1 213 ? -18.516 -1.375 -4.379 1 96.19 213 TYR B CA 1
ATOM 5041 C C . TYR B 1 213 ? -17.047 -1.781 -4.441 1 96.19 213 TYR B C 1
ATOM 5043 O O . TYR B 1 213 ? -16.719 -2.969 -4.527 1 96.19 213 TYR B O 1
ATOM 5051 N N . THR B 1 214 ? -16.188 -0.801 -4.434 1 97.81 214 THR B N 1
ATOM 5052 C CA . THR B 1 214 ? -14.758 -1.092 -4.426 1 97.81 214 THR B CA 1
ATOM 5053 C C . THR B 1 214 ? -14.367 -1.884 -3.178 1 97.81 214 THR B C 1
ATOM 5055 O O . THR B 1 214 ? -13.711 -2.92 -3.273 1 97.81 214 THR B O 1
ATOM 5058 N N . ILE B 1 215 ? -14.836 -1.449 -2.07 1 97.19 215 ILE B N 1
ATOM 5059 C CA . ILE B 1 215 ? -14.492 -2.09 -0.804 1 97.19 215 ILE B CA 1
ATOM 5060 C C . ILE B 1 215 ? -15.109 -3.482 -0.745 1 97.19 215 ILE B C 1
ATOM 5062 O O . ILE B 1 215 ? -14.438 -4.457 -0.4 1 97.19 215 ILE B O 1
ATOM 5066 N N . ASN B 1 216 ? -16.344 -3.617 -1.132 1 96.88 216 ASN B N 1
ATOM 5067 C CA . ASN B 1 216 ? -17.047 -4.887 -1.031 1 96.88 216 ASN B CA 1
ATOM 5068 C C . ASN B 1 216 ? -16.469 -5.93 -1.986 1 96.88 216 ASN B C 1
ATOM 5070 O O . ASN B 1 216 ? -16.328 -7.098 -1.62 1 96.88 216 ASN B O 1
ATOM 5074 N N . THR B 1 217 ? -16.141 -5.504 -3.146 1 97.88 217 THR B N 1
ATOM 5075 C CA . THR B 1 217 ? -15.68 -6.434 -4.172 1 97.88 217 THR B CA 1
ATOM 5076 C C . THR B 1 217 ? -14.172 -6.672 -4.047 1 97.88 217 THR B C 1
ATOM 5078 O O . THR B 1 217 ? -13.734 -7.809 -3.893 1 97.88 217 THR B O 1
ATOM 5081 N N . ASN B 1 218 ? -13.43 -5.602 -4.023 1 98.38 218 ASN B N 1
ATOM 5082 C CA . ASN B 1 218 ? -11.977 -5.711 -4.172 1 98.38 218 ASN B CA 1
ATOM 5083 C C . ASN B 1 218 ? -11.305 -6.094 -2.855 1 98.38 218 ASN B C 1
ATOM 5085 O O . ASN B 1 218 ? -10.188 -6.605 -2.852 1 98.38 218 ASN B O 1
ATOM 5089 N N . ILE B 1 219 ? -11.969 -5.762 -1.728 1 97.75 219 ILE B N 1
ATOM 5090 C CA . ILE B 1 219 ? -11.32 -6.031 -0.447 1 97.75 219 ILE B CA 1
ATOM 5091 C C . ILE B 1 219 ? -12.078 -7.137 0.289 1 97.75 219 ILE B C 1
ATOM 5093 O O . ILE B 1 219 ? -11.633 -8.289 0.319 1 97.75 219 ILE B O 1
ATOM 5097 N N . TYR B 1 220 ? -13.305 -6.875 0.662 1 96.12 220 TYR B N 1
ATOM 5098 C CA . TYR B 1 220 ? -14.078 -7.824 1.458 1 96.12 220 TYR B CA 1
ATOM 5099 C C . TYR B 1 220 ? -14.289 -9.133 0.701 1 96.12 220 TYR B C 1
ATOM 5101 O O . TYR B 1 220 ? -14.055 -10.211 1.242 1 96.12 220 TYR B O 1
ATOM 5109 N N . GLY B 1 221 ? -14.734 -8.992 -0.448 1 96.62 221 GLY B N 1
ATOM 5110 C CA . GLY B 1 221 ? -15.023 -10.172 -1.243 1 96.62 221 GLY B CA 1
ATOM 5111 C C . GLY B 1 221 ? -13.82 -11.07 -1.451 1 96.62 221 GLY B C 1
ATOM 5112 O O . GLY B 1 221 ? -13.898 -12.281 -1.267 1 96.62 221 GLY B O 1
ATOM 5113 N N . ASN B 1 222 ? -12.727 -10.477 -1.788 1 97.94 222 ASN B N 1
ATOM 5114 C CA . ASN B 1 222 ? -11.508 -11.25 -2.006 1 97.94 222 ASN B CA 1
ATOM 5115 C C . ASN B 1 222 ? -11 -11.867 -0.707 1 97.94 222 ASN B C 1
ATOM 5117 O O . ASN B 1 222 ? -10.578 -13.031 -0.687 1 97.94 222 ASN B O 1
ATOM 5121 N N . ILE B 1 223 ? -11.031 -11.102 0.372 1 97.62 223 ILE B N 1
ATOM 5122 C CA . ILE B 1 223 ? -10.57 -11.633 1.653 1 97.62 223 ILE B CA 1
ATOM 5123 C C . ILE B 1 223 ? -11.453 -12.805 2.074 1 97.62 223 ILE B C 1
ATOM 5125 O O . ILE B 1 223 ? -10.953 -13.812 2.578 1 97.62 223 ILE B O 1
ATOM 5129 N N . ASP B 1 224 ? -12.719 -12.695 1.86 1 95.62 224 ASP B N 1
ATOM 5130 C CA . ASP B 1 224 ? -13.656 -13.742 2.242 1 95.62 224 ASP B CA 1
ATOM 5131 C C . ASP B 1 224 ? -13.383 -15.039 1.481 1 95.62 224 ASP B C 1
ATOM 5133 O O . ASP B 1 224 ? -13.219 -16.094 2.088 1 95.62 224 ASP B O 1
ATOM 5137 N N . ILE B 1 225 ? -13.242 -14.945 0.199 1 96.06 225 ILE B N 1
ATOM 5138 C CA . ILE B 1 225 ? -13.062 -16.141 -0.608 1 96.06 225 ILE B CA 1
ATOM 5139 C C . ILE B 1 225 ? -11.68 -16.734 -0.351 1 96.06 225 ILE B C 1
ATOM 5141 O O . ILE B 1 225 ? -11.516 -17.953 -0.302 1 96.06 225 ILE B O 1
ATOM 5145 N N . ILE B 1 226 ? -10.68 -15.914 -0.197 1 97.5 226 ILE B N 1
ATOM 5146 C CA . ILE B 1 226 ? -9.328 -16.375 0.105 1 97.5 226 ILE B CA 1
ATOM 5147 C C . ILE B 1 226 ? -9.32 -17.109 1.443 1 97.5 226 ILE B C 1
ATOM 5149 O O . ILE B 1 226 ? -8.727 -18.188 1.566 1 97.5 226 ILE B O 1
ATOM 5153 N N . SER B 1 227 ? -10.016 -16.531 2.428 1 95.31 227 SER B N 1
ATOM 5154 C CA . SER B 1 227 ? -10.062 -17.141 3.754 1 95.31 227 SER B CA 1
ATOM 5155 C C . SER B 1 227 ? -10.695 -18.516 3.709 1 95.31 227 SER B C 1
ATOM 5157 O O . SER B 1 227 ? -10.234 -19.438 4.395 1 95.31 227 SER B O 1
ATOM 5159 N N . LYS B 1 228 ? -11.695 -18.672 2.928 1 94 228 LYS B N 1
ATOM 5160 C CA . LYS B 1 228 ? -12.359 -19.969 2.783 1 94 228 LYS B CA 1
ATOM 5161 C C . LYS B 1 228 ? -11.445 -20.984 2.113 1 94 228 LYS B C 1
ATOM 5163 O O . LYS B 1 228 ? -11.375 -22.141 2.543 1 94 228 LYS B O 1
ATOM 5168 N N . ALA B 1 229 ? -10.75 -20.578 1.093 1 96 229 ALA B N 1
ATOM 5169 C CA . ALA B 1 229 ? -9.844 -21.469 0.384 1 96 229 ALA B CA 1
ATOM 5170 C C . ALA B 1 229 ? -8.688 -21.906 1.282 1 96 229 ALA B C 1
ATOM 5172 O O . ALA B 1 229 ? -8.266 -23.062 1.249 1 96 229 ALA B O 1
ATOM 5173 N N . ILE B 1 230 ? -8.234 -21.031 2.086 1 96.06 230 ILE B N 1
ATOM 5174 C CA . ILE B 1 230 ? -7.051 -21.25 2.916 1 96.06 230 ILE B CA 1
ATOM 5175 C C . ILE B 1 230 ? -7.352 -22.328 3.955 1 96.06 230 ILE B C 1
ATOM 5177 O O . ILE B 1 230 ? -6.477 -23.141 4.293 1 96.06 230 ILE B O 1
ATOM 5181 N N . ILE B 1 231 ? -8.578 -22.344 4.469 1 92.88 231 ILE B N 1
ATOM 5182 C CA . ILE B 1 231 ? -8.953 -23.328 5.484 1 92.88 231 ILE B CA 1
ATOM 5183 C C . ILE B 1 231 ? -8.664 -24.734 4.965 1 92.88 231 ILE B C 1
ATOM 5185 O O . ILE B 1 231 ? -8 -25.531 5.641 1 92.88 231 ILE B O 1
ATOM 5189 N N . HIS B 1 232 ? -9.039 -24.984 3.783 1 91.19 232 HIS B N 1
ATOM 5190 C CA . HIS B 1 232 ? -8.82 -26.297 3.189 1 91.19 232 HIS B CA 1
ATOM 5191 C C . HIS B 1 232 ? -7.359 -26.5 2.801 1 91.19 232 HIS B C 1
ATOM 5193 O O . HIS B 1 232 ? -6.805 -27.578 2.969 1 91.19 232 HIS B O 1
ATOM 5199 N N . MET B 1 233 ? -6.73 -25.484 2.277 1 93.44 233 MET B N 1
ATOM 5200 C CA . MET B 1 233 ? -5.336 -25.547 1.849 1 93.44 233 MET B CA 1
ATOM 5201 C C . MET B 1 233 ? -4.418 -25.828 3.031 1 93.44 233 MET B C 1
ATOM 5203 O O . MET B 1 233 ? -3.449 -26.578 2.902 1 93.44 233 MET B O 1
ATOM 5207 N N . LYS B 1 234 ? -4.742 -25.25 4.137 1 91.31 234 LYS B N 1
ATOM 5208 C CA . LYS B 1 234 ? -3.947 -25.469 5.34 1 91.31 234 LYS B CA 1
ATOM 5209 C C . LYS B 1 234 ? -4.051 -26.922 5.809 1 91.31 234 LYS B C 1
ATOM 5211 O O . LYS B 1 234 ? -3.053 -27.516 6.211 1 91.31 234 LYS B O 1
ATOM 5216 N N . ARG B 1 235 ? -5.238 -27.438 5.762 1 90 235 ARG B N 1
ATOM 5217 C CA . ARG B 1 235 ? -5.461 -28.828 6.16 1 90 235 ARG B CA 1
ATOM 5218 C C . ARG B 1 235 ? -4.691 -29.781 5.258 1 90 235 ARG B C 1
ATOM 5220 O O . ARG B 1 235 ? -4.082 -30.75 5.738 1 90 235 ARG B O 1
ATOM 5227 N N . LYS B 1 236 ? -4.664 -29.5 3.992 1 90.19 236 LYS B N 1
ATOM 5228 C CA . LYS B 1 236 ? -3.998 -30.344 3.008 1 90.19 236 LYS B CA 1
ATOM 5229 C C . LYS B 1 236 ? -2.512 -30.016 2.916 1 90.19 236 LYS B C 1
ATOM 5231 O O . LYS B 1 236 ? -1.751 -30.719 2.256 1 90.19 236 LYS B O 1
ATOM 5236 N N . LYS B 1 237 ? -2.139 -28.906 3.477 1 90.25 237 LYS B N 1
ATOM 5237 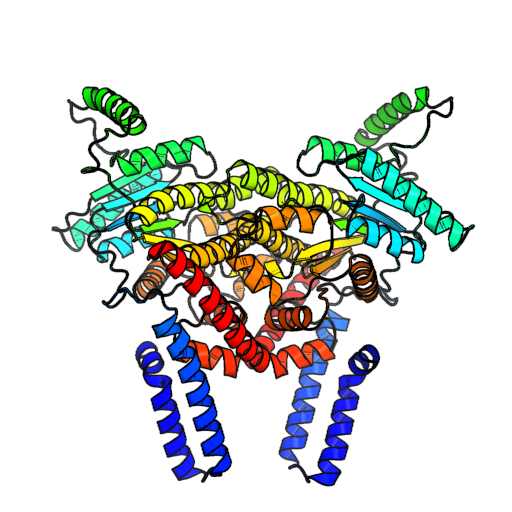C CA . LYS B 1 237 ? -0.766 -28.406 3.445 1 90.25 237 LYS B CA 1
ATOM 5238 C C . LYS B 1 237 ? -0.281 -28.234 2.01 1 90.25 237 LYS B C 1
ATOM 5240 O O . LYS B 1 237 ? 0.819 -28.656 1.66 1 90.25 237 LYS B O 1
ATOM 5245 N N . THR B 1 238 ? -1.156 -27.781 1.222 1 91.38 238 THR B N 1
ATOM 5246 C CA . THR B 1 238 ? -0.852 -27.438 -0.163 1 91.38 238 THR B CA 1
ATOM 5247 C C . THR B 1 238 ? -1.87 -26.453 -0.711 1 91.38 238 THR B C 1
ATOM 5249 O O . THR B 1 238 ? -3.037 -26.469 -0.317 1 91.38 238 THR B O 1
ATOM 5252 N N . GLY B 1 239 ? -1.42 -25.578 -1.55 1 94.12 239 GLY B N 1
ATOM 5253 C CA . GLY B 1 239 ? -2.316 -24.609 -2.152 1 94.12 239 GLY B CA 1
ATOM 5254 C C . GLY B 1 239 ? -1.587 -23.469 -2.852 1 94.12 239 GLY B C 1
ATOM 5255 O O . GLY B 1 239 ? -0.425 -23.188 -2.547 1 94.12 239 GLY B O 1
ATOM 5256 N N . LEU B 1 240 ? -2.275 -22.938 -3.812 1 96.31 240 LEU B N 1
ATOM 5257 C CA . LEU B 1 240 ? -1.755 -21.812 -4.566 1 96.31 240 LEU B CA 1
ATOM 5258 C C . LEU B 1 240 ? -2.82 -20.734 -4.734 1 96.31 240 LEU B C 1
ATOM 5260 O O . LEU B 1 240 ? -3.955 -21.031 -5.113 1 96.31 240 LEU B O 1
ATOM 5264 N N . ILE B 1 241 ? -2.504 -19.562 -4.355 1 97.56 241 ILE B N 1
ATOM 5265 C CA . ILE B 1 241 ? -3.385 -18.422 -4.559 1 97.56 241 ILE B CA 1
ATOM 5266 C C . ILE B 1 241 ? -2.691 -17.391 -5.445 1 97.56 241 ILE B C 1
ATOM 5268 O O . ILE B 1 241 ? -1.586 -16.938 -5.137 1 97.56 241 ILE B O 1
ATOM 5272 N N . LEU B 1 242 ? -3.268 -17.094 -6.566 1 98.44 242 LEU B N 1
ATOM 5273 C CA . LEU B 1 242 ? -2.809 -16.031 -7.453 1 98.44 242 LEU B CA 1
ATOM 5274 C C . LEU B 1 242 ? -3.76 -14.836 -7.418 1 98.44 242 LEU B C 1
ATOM 5276 O O . LEU B 1 242 ? -4.938 -14.969 -7.762 1 98.44 242 LEU B O 1
ATOM 5280 N N . PHE B 1 243 ? -3.273 -13.758 -6.934 1 98.88 243 PHE B N 1
ATOM 5281 C CA . PHE B 1 243 ? -4.043 -12.523 -6.941 1 98.88 243 PHE B CA 1
ATOM 5282 C C . PHE B 1 243 ? -3.641 -11.641 -8.117 1 98.88 243 PHE B C 1
ATOM 5284 O O . PHE B 1 243 ? -2.477 -11.25 -8.234 1 98.88 243 PHE B O 1
ATOM 5291 N N . ILE B 1 244 ? -4.574 -11.344 -8.984 1 98.88 244 ILE B N 1
ATOM 5292 C CA . ILE B 1 244 ? -4.312 -10.438 -10.094 1 98.88 244 ILE B CA 1
ATOM 5293 C C . ILE B 1 244 ? -4.355 -8.992 -9.602 1 98.88 244 ILE B C 1
ATOM 5295 O O . ILE B 1 244 ? -5.422 -8.484 -9.258 1 98.88 244 ILE B O 1
ATOM 5299 N N . ASN B 1 245 ? -3.213 -8.406 -9.562 1 98.62 245 ASN B N 1
ATOM 5300 C CA . ASN B 1 245 ? -3.035 -7.027 -9.109 1 98.62 245 ASN B CA 1
ATOM 5301 C C . ASN B 1 245 ? -2.65 -6.102 -10.258 1 98.62 245 ASN B C 1
ATOM 5303 O O . ASN B 1 245 ? -2.863 -6.434 -11.43 1 98.62 245 ASN B O 1
ATOM 5307 N N . THR B 1 246 ? -2.223 -4.914 -10.008 1 97.69 246 THR B N 1
ATOM 5308 C CA . THR B 1 246 ? -1.934 -3.924 -11.039 1 97.69 246 THR B CA 1
ATOM 5309 C C . THR B 1 246 ? -0.625 -3.199 -10.742 1 97.69 246 THR B C 1
ATOM 5311 O O . THR B 1 246 ? -0.235 -3.064 -9.578 1 97.69 246 THR B O 1
ATOM 5314 N N . GLU B 1 247 ? 0.021 -2.783 -11.758 1 97.12 247 GLU B N 1
ATOM 5315 C CA . GLU B 1 247 ? 1.209 -1.949 -11.602 1 97.12 247 GLU B CA 1
ATOM 5316 C C . GLU B 1 247 ? 0.877 -0.646 -10.875 1 97.12 247 GLU B C 1
ATOM 5318 O O . GLU B 1 247 ? 1.717 -0.093 -10.164 1 97.12 247 GLU B O 1
ATOM 5323 N N . GLY B 1 248 ? -0.36 -0.235 -10.992 1 96.62 248 GLY B N 1
ATOM 5324 C CA . GLY B 1 248 ? -0.799 0.988 -10.336 1 96.62 248 GLY B CA 1
ATOM 5325 C C . GLY B 1 248 ? -0.701 0.925 -8.828 1 96.62 248 GLY B C 1
ATOM 5326 O O . GLY B 1 248 ? -0.553 1.955 -8.164 1 96.62 248 GLY B O 1
ATOM 5327 N N . ALA B 1 249 ? -0.808 -0.242 -8.266 1 97.56 249 ALA B N 1
ATOM 5328 C CA . ALA B 1 249 ? -0.678 -0.399 -6.82 1 97.56 249 ALA B CA 1
ATOM 5329 C C . ALA B 1 249 ? 0.745 -0.093 -6.363 1 97.56 249 ALA B C 1
ATOM 5331 O O . ALA B 1 249 ? 0.966 0.272 -5.207 1 97.56 249 ALA B O 1
ATOM 5332 N N . LEU B 1 250 ? 1.705 -0.22 -7.277 1 97.31 250 LEU B N 1
ATOM 5333 C CA . LEU B 1 250 ? 3.117 0.003 -6.988 1 97.31 250 LEU B CA 1
ATOM 5334 C C . LEU B 1 250 ? 3.523 1.431 -7.336 1 97.31 250 LEU B C 1
ATOM 5336 O O . LEU B 1 250 ? 4.508 1.947 -6.797 1 97.31 250 LEU B O 1
ATOM 5340 N N . TYR B 1 251 ? 2.82 1.986 -8.211 1 97.25 251 TYR B N 1
ATOM 5341 C CA . TYR B 1 251 ? 3.062 3.344 -8.688 1 97.25 251 TYR B CA 1
ATOM 5342 C C . TYR B 1 251 ? 1.753 4.102 -8.867 1 97.25 251 TYR B C 1
ATOM 5344 O O . TYR B 1 251 ? 1.275 4.273 -9.992 1 97.25 251 TYR B O 1
ATOM 5352 N N . PRO B 1 252 ? 1.226 4.582 -7.754 1 97.19 252 PRO B N 1
ATOM 5353 C CA . PRO B 1 252 ? -0.106 5.191 -7.793 1 97.19 252 PRO B CA 1
ATOM 5354 C C . PRO B 1 252 ? -0.139 6.484 -8.602 1 97.19 252 PRO B C 1
ATOM 5356 O O . PRO B 1 252 ? 0.747 7.332 -8.453 1 97.19 252 PRO B O 1
ATOM 5359 N N . ILE B 1 253 ? -1.197 6.645 -9.406 1 95.88 253 ILE B N 1
ATOM 5360 C CA . ILE B 1 253 ? -1.258 7.793 -10.305 1 95.88 253 ILE B CA 1
ATOM 5361 C C . ILE B 1 253 ? -2.617 8.477 -10.172 1 95.88 253 ILE B C 1
ATOM 5363 O O . ILE B 1 253 ? -3.592 7.859 -9.734 1 95.88 253 ILE B O 1
ATOM 5367 N N . TYR B 1 254 ? -2.691 9.602 -10.68 1 96.88 254 TYR B N 1
ATOM 5368 C CA . TYR B 1 254 ? -3.83 10.508 -10.758 1 96.88 254 TYR B CA 1
ATOM 5369 C C . TYR B 1 254 ? -5.047 9.805 -11.344 1 96.88 254 TYR B C 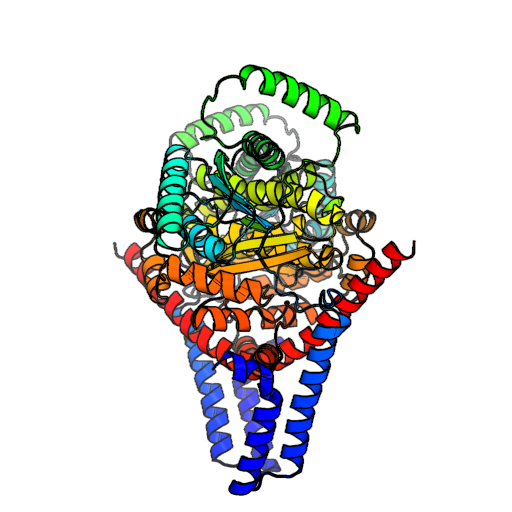1
ATOM 5371 O O . TYR B 1 254 ? -4.938 9.102 -12.352 1 96.88 254 TYR B O 1
ATOM 5379 N N . GLY B 1 255 ? -6.199 9.836 -10.633 1 96.94 255 GLY B N 1
ATOM 5380 C CA . GLY B 1 255 ? -7.461 9.43 -11.234 1 96.94 255 GLY B CA 1
ATOM 5381 C C . GLY B 1 255 ? -7.867 8.016 -10.875 1 96.94 255 GLY B C 1
ATOM 5382 O O . GLY B 1 255 ? -8.898 7.523 -11.336 1 96.94 255 GLY B O 1
ATOM 5383 N N . TYR B 1 256 ? -7.141 7.309 -10.016 1 97 256 TYR B N 1
ATOM 5384 C CA . TYR B 1 256 ? -7.395 5.914 -9.68 1 97 256 TYR B CA 1
ATOM 5385 C C . TYR B 1 256 ? -7.48 5.727 -8.172 1 97 256 TYR B C 1
ATOM 5387 O O . TYR B 1 256 ? -7.055 4.695 -7.641 1 97 256 TYR B O 1
ATOM 5395 N N . SER B 1 257 ? -8.016 6.684 -7.465 1 97.31 257 SER B N 1
ATOM 5396 C CA . SER B 1 257 ? -7.895 6.73 -6.012 1 97.31 257 SER B CA 1
ATOM 5397 C C . SER B 1 257 ? -8.5 5.488 -5.367 1 97.31 257 SER B C 1
ATOM 5399 O O . SER B 1 257 ? -7.789 4.684 -4.766 1 97.31 257 SER B O 1
ATOM 5401 N N . PHE B 1 258 ? -9.852 5.199 -5.574 1 97.88 258 PHE B N 1
ATOM 5402 C CA . PHE B 1 258 ? -10.516 4.094 -4.895 1 97.88 258 PHE B CA 1
ATOM 5403 C C . PHE B 1 258 ? -9.984 2.754 -5.383 1 97.88 258 PHE B C 1
ATOM 5405 O O . PHE B 1 258 ? -9.711 1.859 -4.582 1 97.88 258 PHE B O 1
ATOM 5412 N N . TYR B 1 259 ? -9.75 2.617 -6.664 1 98.06 259 TYR B N 1
ATOM 5413 C CA . TYR B 1 259 ? -9.289 1.358 -7.242 1 98.06 259 TYR B CA 1
ATOM 5414 C C . TYR B 1 259 ? -7.895 1.007 -6.746 1 98.06 259 TYR B C 1
ATOM 5416 O O . TYR B 1 259 ? -7.676 -0.078 -6.199 1 98.06 259 TYR B O 1
ATOM 5424 N N . LEU B 1 260 ? -6.957 1.922 -6.848 1 98.5 260 LEU B N 1
ATOM 5425 C CA . LEU B 1 260 ? -5.574 1.627 -6.492 1 98.5 260 LEU B CA 1
ATOM 5426 C C . LEU B 1 260 ? -5.414 1.508 -4.98 1 98.5 260 LEU B C 1
ATOM 5428 O O . LEU B 1 260 ? -4.582 0.735 -4.5 1 98.5 260 LEU B O 1
ATOM 5432 N N . MET B 1 261 ? -6.227 2.242 -4.262 1 98.25 261 MET B N 1
ATOM 5433 C CA . MET B 1 261 ? -6.234 2.027 -2.818 1 98.25 261 MET B CA 1
ATOM 5434 C C . MET B 1 261 ? -6.605 0.586 -2.484 1 98.25 261 MET B C 1
ATOM 5436 O O . MET B 1 261 ? -5.93 -0.063 -1.683 1 98.25 261 MET B O 1
ATOM 5440 N N . SER B 1 262 ? -7.574 0.04 -3.117 1 98.44 262 SER B N 1
ATOM 5441 C CA . SER B 1 262 ? -8.039 -1.315 -2.846 1 98.44 262 SER B CA 1
ATOM 5442 C C . SER B 1 262 ? -7.008 -2.352 -3.275 1 98.44 262 SER B C 1
ATOM 5444 O O . SER B 1 262 ? -6.746 -3.311 -2.547 1 98.44 262 SER B O 1
ATOM 5446 N N . LYS B 1 263 ? -6.426 -2.164 -4.441 1 98.62 263 LYS B N 1
ATOM 5447 C CA . LYS B 1 263 ? -5.445 -3.117 -4.953 1 98.62 263 LYS B CA 1
ATOM 5448 C C . LYS B 1 263 ? -4.164 -3.092 -4.121 1 98.62 263 LYS B C 1
ATOM 5450 O O . LYS B 1 263 ? -3.543 -4.133 -3.898 1 98.62 263 LYS B O 1
ATOM 5455 N N . SER B 1 264 ? -3.793 -1.95 -3.662 1 98.25 264 SER B N 1
ATOM 5456 C CA . SER B 1 264 ? -2.623 -1.858 -2.795 1 98.25 264 SER B CA 1
ATOM 5457 C C . SER B 1 264 ? -2.875 -2.543 -1.455 1 98.25 264 SER B C 1
ATOM 5459 O O . SER B 1 264 ? -1.974 -3.17 -0.894 1 98.25 264 SER B O 1
ATOM 5461 N N . SER B 1 265 ? -4.055 -2.352 -0.953 1 98 265 SER B N 1
ATOM 5462 C CA . SER B 1 265 ? -4.414 -3.004 0.302 1 98 265 SER B CA 1
ATOM 5463 C C . SER B 1 265 ? -4.297 -4.52 0.189 1 98 265 SER B C 1
ATOM 5465 O O . SER B 1 265 ? -3.822 -5.184 1.114 1 98 265 SER B O 1
ATOM 5467 N N . MET B 1 266 ? -4.648 -5.059 -0.915 1 98.62 266 MET B N 1
ATOM 5468 C CA . MET B 1 266 ? -4.625 -6.504 -1.112 1 98.62 266 MET B CA 1
ATOM 5469 C C . MET B 1 266 ? -3.195 -7.012 -1.264 1 98.62 266 MET B C 1
ATOM 5471 O O . MET B 1 266 ? -2.885 -8.133 -0.867 1 98.62 266 MET B O 1
ATOM 5475 N N . TRP B 1 267 ? -2.355 -6.184 -1.814 1 98.5 267 TRP B N 1
ATOM 5476 C CA . TRP B 1 267 ? -0.943 -6.551 -1.847 1 98.5 267 TRP B CA 1
ATOM 5477 C C . TRP B 1 267 ? -0.398 -6.738 -0.435 1 98.5 267 TRP B C 1
ATOM 5479 O O . TRP B 1 267 ? 0.242 -7.75 -0.141 1 98.5 267 TRP B O 1
ATOM 5489 N N . ILE B 1 268 ? -0.702 -5.781 0.421 1 98.44 268 ILE B N 1
ATOM 5490 C CA . ILE B 1 268 ? -0.2 -5.844 1.79 1 98.44 268 ILE B CA 1
ATOM 5491 C C . ILE B 1 268 ? -0.827 -7.035 2.516 1 98.44 268 ILE B C 1
ATOM 5493 O O . ILE B 1 268 ? -0.134 -7.785 3.205 1 98.44 268 ILE B O 1
ATOM 5497 N N . TYR B 1 269 ? -2.104 -7.258 2.283 1 98.62 269 TYR B N 1
ATOM 5498 C CA . TYR B 1 269 ? -2.811 -8.367 2.914 1 98.62 269 TYR B CA 1
ATOM 5499 C C . TYR B 1 269 ? -2.207 -9.703 2.502 1 98.62 269 TYR B C 1
ATOM 5501 O O . TYR B 1 269 ? -1.875 -10.531 3.354 1 98.62 269 TYR B O 1
ATOM 5509 N N . THR B 1 270 ? -2.025 -9.906 1.218 1 98.44 270 THR B N 1
ATOM 5510 C CA . THR B 1 270 ? -1.541 -11.188 0.714 1 98.44 270 THR B CA 1
ATOM 5511 C C . THR B 1 270 ? -0.069 -11.383 1.065 1 98.44 270 THR B C 1
ATOM 5513 O O . THR B 1 270 ? 0.374 -12.508 1.298 1 98.44 270 THR B O 1
ATOM 5516 N N . HIS B 1 271 ? 0.654 -10.312 1.137 1 97.75 271 HIS B N 1
ATOM 5517 C CA . HIS B 1 271 ? 2.057 -10.391 1.529 1 97.75 271 HIS B CA 1
ATOM 5518 C C . HIS B 1 271 ? 2.199 -10.914 2.957 1 97.75 271 HIS B C 1
ATOM 5520 O O . HIS B 1 271 ? 3.002 -11.812 3.217 1 97.75 271 HIS B O 1
ATOM 5526 N N . ILE B 1 272 ? 1.41 -10.344 3.844 1 97.88 272 ILE B N 1
ATOM 5527 C CA . ILE B 1 272 ? 1.466 -10.773 5.238 1 97.88 272 ILE B CA 1
ATOM 5528 C C . ILE B 1 272 ? 0.931 -12.203 5.363 1 97.88 272 ILE B C 1
ATOM 5530 O O . ILE B 1 272 ? 1.488 -13.016 6.102 1 97.88 272 ILE B O 1
ATOM 5534 N N . LEU B 1 273 ? -0.096 -12.453 4.633 1 97.38 273 LEU B N 1
ATOM 5535 C CA . LEU B 1 273 ? -0.638 -13.812 4.633 1 97.38 273 LEU B CA 1
ATOM 5536 C C . LEU B 1 273 ? 0.421 -14.82 4.199 1 97.38 273 LEU B C 1
ATOM 5538 O O . LEU B 1 273 ? 0.494 -15.922 4.75 1 97.38 273 LEU B O 1
ATOM 5542 N N . ASP B 1 274 ? 1.205 -14.5 3.215 1 95.75 274 ASP B N 1
ATOM 5543 C CA . ASP B 1 274 ? 2.283 -15.367 2.752 1 95.75 274 ASP B CA 1
ATOM 5544 C C . ASP B 1 274 ? 3.295 -15.633 3.865 1 95.75 274 ASP B C 1
ATOM 5546 O O . ASP B 1 274 ? 3.807 -16.75 4 1 95.75 274 ASP B O 1
ATOM 5550 N N . GLN B 1 275 ? 3.604 -14.602 4.652 1 95.25 275 GLN B N 1
ATOM 5551 C CA . GLN B 1 275 ? 4.504 -14.773 5.785 1 95.25 275 GLN B CA 1
ATOM 5552 C C . GLN B 1 275 ? 3.93 -15.773 6.793 1 95.25 275 GLN B C 1
ATOM 5554 O O . GLN B 1 275 ? 4.664 -16.594 7.348 1 95.25 275 GLN B O 1
ATOM 5559 N N . GLU B 1 276 ? 2.664 -15.734 6.973 1 95.12 276 GLU B N 1
ATOM 5560 C CA . GLU B 1 276 ? 2.01 -16.547 7.996 1 95.12 276 GLU B CA 1
ATOM 5561 C C . GLU B 1 276 ? 1.823 -17.984 7.527 1 95.12 276 GLU B C 1
ATOM 5563 O O . GLU B 1 276 ? 1.816 -18.906 8.336 1 95.12 276 GLU B O 1
ATOM 5568 N N . LEU B 1 277 ? 1.741 -18.172 6.156 1 93.31 277 LEU B N 1
ATOM 5569 C CA . LEU B 1 277 ? 1.276 -19.469 5.676 1 93.31 277 LEU B CA 1
ATOM 5570 C C . LEU B 1 277 ? 2.379 -20.188 4.91 1 93.31 277 LEU B C 1
ATOM 5572 O O . LEU B 1 277 ? 2.209 -21.344 4.512 1 93.31 277 LEU B O 1
ATOM 5576 N N . LYS B 1 278 ? 3.469 -19.578 4.68 1 89.81 278 LYS B N 1
ATOM 5577 C CA . LYS B 1 278 ? 4.484 -20.125 3.789 1 89.81 278 LYS B CA 1
ATOM 5578 C C . LYS B 1 278 ? 4.961 -21.5 4.285 1 89.81 278 LYS B C 1
ATOM 5580 O O . LYS B 1 278 ? 5.293 -22.375 3.482 1 89.81 278 LYS B O 1
ATOM 5585 N N . TYR B 1 279 ? 4.879 -21.797 5.531 1 89.69 279 TYR B N 1
ATOM 5586 C CA . TYR B 1 279 ? 5.375 -23.062 6.023 1 89.69 279 TYR B CA 1
ATOM 5587 C C . TYR B 1 279 ? 4.258 -24.109 6.074 1 89.69 279 TYR B C 1
ATOM 5589 O O . TYR B 1 279 ? 4.477 -25.234 6.508 1 89.69 279 TYR B O 1
ATOM 5597 N N . TYR B 1 280 ? 3.051 -23.797 5.648 1 89.38 280 TYR B N 1
ATOM 5598 C CA . TYR B 1 280 ? 1.981 -24.75 5.359 1 89.38 280 TYR B CA 1
ATOM 5599 C C . TYR B 1 280 ? 1.975 -25.125 3.885 1 89.38 280 TYR B C 1
ATOM 5601 O O . TYR B 1 280 ? 0.999 -25.688 3.387 1 89.38 280 TYR B O 1
ATOM 5609 N N . ASN B 1 281 ? 2.99 -24.688 3.184 1 89.25 281 ASN B N 1
ATOM 5610 C CA . ASN B 1 281 ? 3.18 -24.984 1.768 1 89.25 281 ASN B CA 1
ATOM 5611 C C . ASN B 1 281 ? 2.082 -24.359 0.912 1 89.25 281 ASN B C 1
ATOM 5613 O O . ASN B 1 281 ? 1.565 -24.984 -0.007 1 89.25 281 ASN B O 1
ATOM 5617 N N . ILE B 1 282 ? 1.607 -23.312 1.32 1 92.94 282 ILE B N 1
ATOM 5618 C CA . ILE B 1 282 ? 0.677 -22.516 0.533 1 92.94 282 ILE B CA 1
ATOM 5619 C C . ILE B 1 282 ? 1.43 -21.375 -0.153 1 92.94 282 ILE B C 1
ATOM 5621 O O . ILE B 1 282 ? 2.119 -20.594 0.506 1 92.94 282 ILE B O 1
ATOM 5625 N N . HIS B 1 283 ? 1.396 -21.328 -1.463 1 94.12 283 HIS B N 1
ATOM 5626 C CA . HIS B 1 283 ? 2.086 -20.344 -2.283 1 94.12 283 HIS B CA 1
ATOM 5627 C C . HIS B 1 283 ? 1.155 -19.188 -2.656 1 94.12 283 HIS B C 1
ATOM 5629 O O . HIS B 1 283 ? 0.124 -19.406 -3.299 1 94.12 283 HIS B O 1
ATOM 5635 N N . ILE B 1 284 ? 1.473 -18.031 -2.26 1 96.38 284 ILE B N 1
ATOM 5636 C CA . ILE B 1 284 ? 0.668 -16.859 -2.586 1 96.38 284 ILE B CA 1
ATOM 5637 C C . ILE B 1 284 ? 1.456 -15.93 -3.512 1 96.38 284 ILE B C 1
ATOM 5639 O O . ILE B 1 284 ? 2.568 -15.508 -3.184 1 96.38 284 ILE B O 1
ATOM 5643 N N . ALA B 1 285 ? 0.89 -15.656 -4.688 1 96.94 285 ALA B N 1
ATOM 5644 C CA . ALA B 1 285 ? 1.542 -14.828 -5.699 1 96.94 285 ALA B CA 1
ATOM 5645 C C . ALA B 1 285 ? 0.651 -13.656 -6.105 1 96.94 285 ALA B C 1
ATOM 5647 O O . ALA B 1 285 ? -0.575 -13.734 -5.996 1 96.94 285 ALA B O 1
ATOM 5648 N N . ASN B 1 286 ? 1.275 -12.602 -6.441 1 98.62 286 ASN B N 1
ATOM 5649 C CA . ASN B 1 286 ? 0.618 -11.438 -7.027 1 98.62 286 ASN B CA 1
ATOM 5650 C C . ASN B 1 286 ? 1.156 -11.133 -8.422 1 98.62 286 ASN B C 1
ATOM 5652 O O . ASN B 1 286 ? 2.371 -11.125 -8.641 1 98.62 286 ASN B O 1
ATOM 5656 N N . ALA B 1 287 ? 0.266 -10.938 -9.367 1 98.81 287 ALA B N 1
ATOM 5657 C CA . ALA B 1 287 ? 0.656 -10.453 -10.695 1 98.81 287 ALA B CA 1
ATOM 5658 C C . ALA B 1 287 ? 0.335 -8.969 -10.859 1 98.81 287 ALA B C 1
ATOM 5660 O O . ALA B 1 287 ? -0.834 -8.586 -10.938 1 98.81 287 ALA B O 1
ATOM 5661 N N . PHE B 1 288 ? 1.371 -8.156 -10.867 1 98.5 288 PHE B N 1
ATOM 5662 C CA . PHE B 1 288 ? 1.221 -6.723 -11.062 1 98.5 288 PHE B CA 1
ATOM 5663 C C . PHE B 1 288 ? 1.274 -6.363 -12.539 1 98.5 288 PHE B C 1
ATOM 5665 O O . PHE B 1 288 ? 2.357 -6.254 -13.117 1 98.5 288 PHE B O 1
ATOM 5672 N N . LEU B 1 289 ? 0.081 -6.039 -13.102 1 97.94 289 LEU B N 1
ATOM 5673 C CA . LEU B 1 289 ? -0.029 -5.973 -14.555 1 97.94 289 LEU B CA 1
ATOM 5674 C C . LEU B 1 289 ? -0.239 -4.535 -15.023 1 97.94 289 LEU B C 1
ATOM 5676 O O . LEU B 1 289 ? -0.824 -3.725 -14.297 1 97.94 289 LEU B O 1
ATOM 5680 N N . PRO B 1 290 ? 0.332 -4.262 -16.219 1 96.19 290 PRO B N 1
ATOM 5681 C CA . PRO B 1 290 ? -0.105 -3.027 -16.859 1 96.19 290 PRO B CA 1
ATOM 5682 C C . PRO B 1 290 ? -1.533 -3.115 -17.406 1 96.19 290 PRO B C 1
ATOM 5684 O O . PRO B 1 290 ? -2.258 -4.062 -17.078 1 96.19 290 PRO B O 1
ATOM 5687 N N . SER B 1 291 ? -1.928 -2.088 -18.078 1 94.88 291 SER B N 1
ATOM 5688 C CA . SER B 1 291 ? -3.25 -2.141 -18.703 1 94.88 291 SER B CA 1
ATOM 5689 C C . SER B 1 291 ? -3.359 -3.305 -19.672 1 94.88 291 SER B C 1
ATOM 5691 O O . SER B 1 291 ? -2.445 -3.545 -20.469 1 94.88 291 SER B O 1
ATOM 5693 N N . ILE B 1 292 ? -4.406 -4.055 -19.484 1 96.25 292 ILE B N 1
ATOM 5694 C CA . ILE B 1 292 ? -4.691 -5.195 -20.344 1 96.25 292 ILE B CA 1
ATOM 5695 C C . ILE B 1 292 ? -5.887 -4.883 -21.234 1 96.25 292 ILE B C 1
ATOM 5697 O O . ILE B 1 292 ? -6.879 -4.305 -20.781 1 96.25 292 ILE B O 1
ATOM 5701 N N . GLU B 1 293 ? -5.809 -5.27 -22.469 1 94.25 293 GLU B N 1
ATOM 5702 C CA . GLU B 1 293 ? -6.93 -5.094 -23.391 1 94.25 293 GLU B CA 1
ATOM 5703 C C . GLU B 1 293 ? -8.086 -6.016 -23.031 1 94.25 293 GLU B C 1
ATOM 5705 O O . GLU B 1 293 ? -8.047 -7.215 -23.328 1 94.25 293 GLU B O 1
ATOM 5710 N N . THR B 1 294 ? -9.086 -5.488 -22.406 1 93.81 294 THR B N 1
ATOM 5711 C CA . THR B 1 294 ? -10.273 -6.203 -21.969 1 93.81 294 THR B CA 1
ATOM 5712 C C . THR B 1 294 ? -11.516 -5.332 -22.109 1 93.81 294 THR B C 1
ATOM 5714 O O . THR B 1 294 ? -11.406 -4.113 -22.281 1 93.81 294 THR B O 1
ATOM 5717 N N . PRO B 1 295 ? -12.695 -5.957 -22.172 1 89.25 295 PRO B N 1
ATOM 5718 C CA . PRO B 1 295 ? -13.914 -5.148 -22.156 1 89.25 295 PRO B CA 1
ATOM 5719 C C . PRO B 1 295 ? -13.969 -4.191 -20.969 1 89.25 295 PRO B C 1
ATOM 5721 O O . PRO B 1 295 ? -14.453 -3.062 -21.094 1 89.25 295 PRO B O 1
ATOM 5724 N N . GLY B 1 296 ? -13.461 -4.645 -19.859 1 88.62 296 GLY B N 1
ATOM 5725 C CA . GLY B 1 296 ? -13.391 -3.77 -18.703 1 88.62 296 GLY B CA 1
ATOM 5726 C C . GLY B 1 296 ? -12.555 -2.525 -18.938 1 88.62 296 GLY B C 1
ATOM 5727 O O . GLY B 1 296 ? -12.938 -1.426 -18.547 1 88.62 296 GLY B O 1
ATOM 5728 N N . PHE B 1 297 ? -11.492 -2.695 -19.609 1 90.75 297 PHE B N 1
ATOM 5729 C CA . PHE B 1 297 ? -10.594 -1.584 -19.906 1 90.75 297 PHE B CA 1
ATOM 5730 C C . PHE B 1 297 ? -11.297 -0.553 -20.797 1 90.75 297 PHE B C 1
ATOM 5732 O O . PHE B 1 297 ? -11.133 0.652 -20.594 1 90.75 297 PHE B O 1
ATOM 5739 N N . ILE B 1 298 ? -12.078 -0.998 -21.703 1 90 298 ILE B N 1
ATOM 5740 C CA . ILE B 1 298 ? -12.828 -0.119 -22.594 1 90 298 ILE B CA 1
ATOM 5741 C C . ILE B 1 298 ? -13.82 0.713 -21.781 1 90 298 ILE B C 1
ATOM 5743 O O . ILE B 1 298 ? -13.938 1.923 -21.984 1 90 298 ILE B O 1
ATOM 5747 N N . GLN B 1 299 ? -14.492 0.064 -20.875 1 88.69 299 GLN B N 1
ATOM 5748 C CA . GLN B 1 299 ? -15.469 0.747 -20.031 1 88.69 299 GLN B CA 1
ATOM 5749 C C . GLN B 1 299 ? -14.797 1.796 -19.156 1 88.69 299 GLN B C 1
ATOM 5751 O O . GLN B 1 299 ? -15.336 2.889 -18.969 1 88.69 299 GLN B O 1
ATOM 5756 N N . GLU B 1 300 ? -13.648 1.485 -18.609 1 88.94 300 GLU B N 1
ATOM 5757 C CA . GLU B 1 300 ? -12.883 2.408 -17.781 1 88.94 300 GLU B CA 1
ATOM 5758 C C . GLU B 1 300 ? -12.539 3.684 -18.531 1 88.94 300 GLU B C 1
ATOM 5760 O O . GLU B 1 300 ? -12.547 4.777 -17.969 1 88.94 300 GLU B O 1
ATOM 5765 N N . ASN B 1 301 ? -12.25 3.533 -19.781 1 90.75 301 ASN B N 1
ATOM 5766 C CA . ASN B 1 301 ? -11.758 4.641 -20.594 1 90.75 301 ASN B CA 1
ATOM 5767 C C . ASN B 1 301 ? -12.844 5.684 -20.844 1 90.75 301 ASN B C 1
ATOM 5769 O O . ASN B 1 301 ? -12.547 6.824 -21.203 1 90.75 301 ASN B O 1
ATOM 5773 N N . LEU B 1 302 ? -14.055 5.32 -20.594 1 90.06 302 LEU B N 1
ATOM 5774 C CA . LEU B 1 302 ? -15.164 6.246 -20.797 1 90.06 302 LEU B CA 1
ATOM 5775 C C . LEU B 1 302 ? -15.148 7.367 -19.766 1 90.06 302 LEU B C 1
ATOM 5777 O O . LEU B 1 302 ? -15.508 8.508 -20.078 1 90.06 302 LEU B O 1
ATOM 5781 N N . LYS B 1 303 ? -14.688 7.105 -18.562 1 91.94 303 LYS B N 1
ATOM 5782 C CA . LYS B 1 303 ? -14.742 8.086 -17.484 1 91.94 303 LYS B CA 1
ATOM 5783 C C . LYS B 1 303 ? -13.336 8.5 -17.047 1 91.94 303 LYS B C 1
ATOM 5785 O O . LYS B 1 303 ? -13.18 9.375 -16.188 1 91.94 303 LYS B O 1
ATOM 5790 N N . LYS B 1 304 ? -12.375 8.008 -17.688 1 94.75 304 LYS B N 1
ATOM 5791 C CA . LYS B 1 304 ? -10.992 8.25 -17.312 1 94.75 304 LYS B CA 1
ATOM 5792 C C . LYS B 1 304 ? -10.586 9.695 -17.578 1 94.75 304 LYS B C 1
ATOM 5794 O O . LYS B 1 304 ? -10.812 10.203 -18.688 1 94.75 304 LYS B O 1
ATOM 5799 N N . PRO B 1 305 ? -9.984 10.32 -16.531 1 95.31 305 PRO B N 1
ATOM 5800 C CA . PRO B 1 305 ? -9.508 11.688 -16.766 1 95.31 305 PRO B CA 1
ATOM 5801 C C . PRO B 1 305 ? -8.43 11.766 -17.844 1 95.31 305 PRO B C 1
ATOM 5803 O O . PRO B 1 305 ? -7.633 10.836 -17.984 1 95.31 305 PRO B O 1
ATOM 5806 N N . GLU B 1 306 ? -8.391 12.859 -18.531 1 94.56 306 GLU B N 1
ATOM 5807 C CA . GLU B 1 306 ? -7.398 13.062 -19.578 1 94.56 306 GLU B CA 1
ATOM 5808 C C . GLU B 1 306 ? -5.98 12.938 -19.031 1 94.56 306 GLU B C 1
ATOM 5810 O O . GLU B 1 306 ? -5.109 12.344 -19.672 1 94.56 306 GLU B O 1
ATOM 5815 N N . VAL B 1 307 ? -5.777 13.461 -17.844 1 95.5 307 VAL B N 1
ATOM 5816 C CA . VAL B 1 307 ? -4.48 13.375 -17.172 1 95.5 307 VAL B CA 1
ATOM 5817 C C . VAL B 1 307 ? -4.055 11.914 -17.062 1 95.5 307 VAL B C 1
ATOM 5819 O O . VAL B 1 307 ? -2.922 11.562 -17.391 1 95.5 307 VAL B O 1
ATOM 5822 N N . THR B 1 308 ? -4.949 11.109 -16.609 1 95.94 308 THR B N 1
ATOM 5823 C CA . THR B 1 308 ? -4.688 9.688 -16.406 1 95.94 308 THR B CA 1
ATOM 5824 C C . THR B 1 308 ? -4.391 9 -17.734 1 95.94 308 THR B C 1
ATOM 5826 O O . THR B 1 308 ? -3.477 8.18 -17.828 1 95.94 308 THR B O 1
ATOM 5829 N N . ARG B 1 309 ? -5.133 9.328 -18.766 1 94.5 309 ARG B N 1
ATOM 5830 C CA . ARG B 1 309 ? -4.93 8.758 -20.094 1 94.5 309 ARG B CA 1
ATOM 5831 C C . ARG B 1 309 ? -3.527 9.055 -20.609 1 94.5 309 ARG B C 1
ATOM 5833 O O . ARG B 1 309 ? -2.863 8.172 -21.156 1 94.5 309 ARG B O 1
ATOM 5840 N N . LYS B 1 310 ? -3.098 10.25 -20.406 1 94.81 310 LYS B N 1
ATOM 5841 C CA . LYS B 1 310 ? -1.78 10.664 -20.875 1 94.81 310 LYS B CA 1
ATOM 5842 C C . LYS B 1 310 ? -0.67 9.945 -20.125 1 94.81 310 LYS B C 1
ATOM 5844 O O . LYS B 1 310 ? 0.329 9.539 -20.719 1 94.81 310 LYS B O 1
ATOM 5849 N N . ILE B 1 311 ? -0.857 9.797 -18.828 1 94.25 311 ILE B N 1
ATOM 5850 C CA . ILE B 1 311 ? 0.129 9.094 -18.016 1 94.25 311 ILE B CA 1
ATOM 5851 C C . ILE B 1 311 ? 0.188 7.625 -18.422 1 94.25 311 ILE B C 1
ATOM 5853 O O . ILE B 1 311 ? 1.273 7.059 -18.562 1 94.25 311 ILE B O 1
ATOM 5857 N N . GLU B 1 312 ? -0.947 7.027 -18.625 1 91.12 312 GLU B N 1
ATOM 5858 C CA . GLU B 1 312 ? -1.033 5.613 -18.984 1 91.12 312 GLU B CA 1
ATOM 5859 C C . GLU B 1 312 ? -0.401 5.344 -20.344 1 91.12 312 GLU B C 1
ATOM 5861 O O . GLU B 1 312 ? 0.047 4.227 -20.609 1 91.12 312 GLU B O 1
ATOM 5866 N N . LYS B 1 313 ? -0.383 6.328 -21.172 1 88.44 313 LYS B N 1
ATOM 5867 C CA . LYS B 1 313 ? 0.181 6.172 -22.516 1 88.44 313 LYS B CA 1
ATOM 5868 C C . LYS B 1 313 ? 1.685 5.922 -22.453 1 88.44 313 LYS B C 1
ATOM 5870 O O . LYS B 1 313 ? 2.285 5.469 -23.438 1 88.44 313 LYS B O 1
AT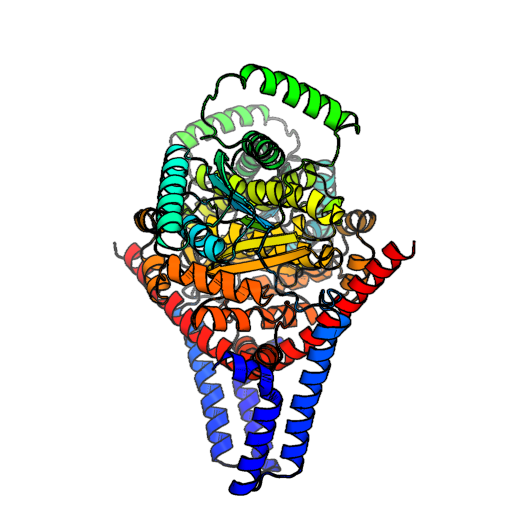OM 5875 N N . LEU B 1 314 ? 2.203 6.227 -21.312 1 85.94 314 LEU B N 1
ATOM 5876 C CA . LEU B 1 314 ? 3.623 5.941 -21.125 1 85.94 314 LEU B CA 1
ATOM 5877 C C . LEU B 1 314 ? 3.875 4.441 -21.078 1 85.94 314 LEU B C 1
ATOM 5879 O O . LEU B 1 314 ? 5.012 3.99 -21.234 1 85.94 314 LEU B O 1
ATOM 5883 N N . THR B 1 315 ? 2.789 3.779 -20.719 1 85.31 315 THR B N 1
ATOM 5884 C CA . THR B 1 315 ? 2.887 2.324 -20.703 1 85.31 315 THR B CA 1
ATOM 5885 C C . THR B 1 315 ? 2.016 1.707 -21.781 1 85.31 315 THR B C 1
ATOM 5887 O O . THR B 1 315 ? 1.021 2.303 -22.203 1 85.31 315 THR B O 1
ATOM 5890 N N . ASN B 1 316 ? 2.451 0.622 -22.328 1 83.88 316 ASN B N 1
ATOM 5891 C CA . ASN B 1 316 ? 1.68 -0.025 -23.391 1 83.88 316 ASN B CA 1
ATOM 5892 C C . ASN B 1 316 ? 0.666 -1.013 -22.812 1 83.88 316 ASN B C 1
ATOM 5894 O O . ASN B 1 316 ? 0.972 -1.75 -21.875 1 83.88 316 ASN B O 1
ATOM 5898 N N . THR B 1 317 ? -0.498 -0.886 -23.375 1 91.62 317 THR B N 1
ATOM 5899 C CA . THR B 1 317 ? -1.515 -1.893 -23.094 1 91.62 317 THR B CA 1
ATOM 5900 C C . THR B 1 317 ? -1.138 -3.234 -23.719 1 91.62 317 THR B C 1
ATOM 5902 O O . THR B 1 317 ? -0.606 -3.279 -24.828 1 91.62 317 THR B O 1
ATOM 5905 N N . ILE B 1 318 ? -1.422 -4.32 -22.969 1 95.62 318 ILE B N 1
ATOM 5906 C CA . ILE B 1 318 ? -0.981 -5.613 -23.484 1 95.62 318 ILE B CA 1
ATOM 5907 C C . ILE B 1 318 ? -2.191 -6.512 -23.719 1 95.62 318 ILE B C 1
ATOM 5909 O O . ILE B 1 318 ? -3.254 -6.305 -23.125 1 95.62 318 ILE B O 1
ATOM 5913 N N . ASN B 1 319 ? -1.961 -7.496 -24.578 1 96.88 319 ASN B N 1
ATOM 5914 C CA . ASN B 1 319 ? -2.982 -8.477 -24.922 1 96.88 319 ASN B CA 1
ATOM 5915 C C . ASN B 1 319 ? -3.24 -9.453 -23.781 1 96.88 319 ASN B C 1
ATOM 5917 O O . ASN B 1 319 ? -2.303 -9.898 -23.125 1 96.88 319 ASN B O 1
ATOM 5921 N N . SER B 1 320 ? -4.5 -9.867 -23.641 1 97.56 320 SER B N 1
ATOM 5922 C CA . SER B 1 320 ? -4.902 -10.727 -22.531 1 97.56 320 SER B CA 1
ATOM 5923 C C . SER B 1 320 ? -4.258 -12.102 -22.641 1 97.56 320 SER B C 1
ATOM 5925 O O . SER B 1 320 ? -3.801 -12.648 -21.625 1 97.56 320 SER B O 1
ATOM 5927 N N . ASP B 1 321 ? -4.215 -12.68 -23.828 1 97.62 321 ASP B N 1
ATOM 5928 C CA . ASP B 1 321 ? -3.643 -14.008 -24 1 97.62 321 ASP B CA 1
ATOM 5929 C C . ASP B 1 321 ? -2.141 -14 -23.719 1 97.62 321 ASP B C 1
ATOM 5931 O O . ASP B 1 321 ? -1.614 -14.93 -23.109 1 97.62 321 ASP B O 1
ATOM 5935 N N . TYR B 1 322 ? -1.532 -12.945 -24.203 1 97.75 322 TYR B N 1
ATOM 5936 C CA . TYR B 1 322 ? -0.108 -12.781 -23.922 1 97.75 322 TYR B CA 1
ATOM 5937 C C . TYR B 1 322 ? 0.155 -12.695 -22.438 1 97.75 322 TYR B C 1
ATOM 5939 O O . TYR B 1 322 ? 1.041 -13.375 -21.906 1 97.75 322 TYR B O 1
ATOM 5947 N N . ALA B 1 323 ? -0.589 -11.859 -21.812 1 98.44 323 ALA B N 1
ATOM 5948 C CA . ALA B 1 323 ? -0.439 -11.688 -20.359 1 98.44 323 ALA B CA 1
ATOM 5949 C C . ALA B 1 323 ? -0.664 -13.008 -19.625 1 98.44 323 ALA B C 1
ATOM 5951 O O . ALA B 1 323 ? 0.118 -13.375 -18.75 1 98.44 323 ALA B O 1
ATOM 5952 N N . ALA B 1 324 ? -1.69 -13.742 -20 1 98.62 324 ALA B N 1
ATOM 5953 C CA . ALA B 1 324 ? -2.021 -15.016 -19.359 1 98.62 324 ALA B CA 1
ATOM 5954 C C . ALA B 1 324 ? -0.871 -16.016 -19.484 1 98.62 324 ALA B C 1
ATOM 5956 O O . ALA B 1 324 ? -0.513 -16.672 -18.516 1 98.62 324 ALA B O 1
ATOM 5957 N N . ASP B 1 325 ? -0.301 -16.062 -20.641 1 98.25 325 ASP B N 1
ATOM 5958 C CA . ASP B 1 325 ? 0.804 -16.984 -20.891 1 98.25 325 ASP B CA 1
ATOM 5959 C C . ASP B 1 325 ? 2.008 -16.656 -20.016 1 98.25 325 ASP B C 1
ATOM 5961 O O . ASP B 1 325 ? 2.588 -17.531 -19.375 1 98.25 325 ASP B O 1
ATOM 5965 N N . LYS B 1 326 ? 2.342 -15.414 -19.969 1 98.06 326 LYS B N 1
ATOM 5966 C CA . LYS B 1 326 ? 3.504 -14.984 -19.188 1 98.06 326 LYS B CA 1
ATOM 5967 C C . LYS B 1 326 ? 3.27 -15.18 -17.688 1 98.06 326 LYS B C 1
ATOM 5969 O O . LYS B 1 326 ? 4.168 -15.609 -16.969 1 98.06 326 LYS B O 1
ATOM 5974 N N . ILE B 1 327 ? 2.076 -14.875 -17.234 1 98.44 327 ILE B N 1
ATOM 5975 C CA . ILE B 1 327 ? 1.737 -15.008 -15.828 1 98.44 327 ILE B CA 1
ATOM 5976 C C . ILE B 1 327 ? 1.862 -16.469 -15.398 1 98.44 327 ILE B C 1
ATOM 5978 O O . ILE B 1 327 ? 2.52 -16.766 -14.406 1 98.44 327 ILE B O 1
ATOM 5982 N N . ILE B 1 328 ? 1.27 -17.391 -16.172 1 97.69 328 ILE B N 1
ATOM 5983 C CA . ILE B 1 328 ? 1.256 -18.797 -15.805 1 97.69 328 ILE B CA 1
ATOM 5984 C C . ILE B 1 328 ? 2.676 -19.359 -15.852 1 97.69 328 ILE B C 1
ATOM 5986 O O . ILE B 1 328 ? 3.074 -20.141 -14.984 1 97.69 328 ILE B O 1
ATOM 5990 N N . ASN B 1 329 ? 3.457 -18.953 -16.828 1 95.44 329 ASN B N 1
ATOM 5991 C CA . ASN B 1 329 ? 4.84 -19.422 -16.906 1 95.44 329 ASN B CA 1
ATOM 5992 C C . ASN B 1 329 ? 5.645 -18.984 -15.68 1 95.44 329 ASN B C 1
ATOM 5994 O O . ASN B 1 329 ? 6.395 -19.766 -15.109 1 95.44 329 ASN B O 1
ATOM 5998 N N . LYS B 1 330 ? 5.453 -17.766 -15.297 1 94.69 330 LYS B N 1
ATOM 5999 C CA . LYS B 1 330 ? 6.168 -17.266 -14.125 1 94.69 330 LYS B CA 1
ATOM 6000 C C . LYS B 1 330 ? 5.648 -17.906 -12.844 1 94.69 330 LYS B C 1
ATOM 6002 O O . LYS B 1 330 ? 6.418 -18.188 -11.93 1 94.69 330 LYS B O 1
ATOM 6007 N N . LEU B 1 331 ? 4.375 -18.078 -12.836 1 94.88 331 LEU B N 1
ATOM 6008 C CA . LEU B 1 331 ? 3.77 -18.734 -11.688 1 94.88 331 LEU B CA 1
ATOM 6009 C C . LEU B 1 331 ? 4.332 -20.125 -11.5 1 94.88 331 LEU B C 1
ATOM 6011 O O . LEU B 1 331 ? 4.668 -20.531 -10.383 1 94.88 331 LEU B O 1
ATOM 6015 N N . LYS B 1 332 ? 4.48 -20.891 -12.547 1 91.69 332 LYS B N 1
ATOM 6016 C CA . LYS B 1 332 ? 4.98 -22.266 -12.516 1 91.69 332 LYS B CA 1
ATOM 6017 C C . LYS B 1 332 ? 6.445 -22.312 -12.086 1 91.69 332 LYS B C 1
ATOM 6019 O O . LYS B 1 332 ? 6.93 -23.344 -11.609 1 91.69 332 LYS B O 1
ATOM 6024 N N . GLN B 1 333 ? 7.133 -21.172 -12.258 1 87.62 333 GLN B N 1
ATOM 6025 C CA . GLN B 1 333 ? 8.523 -21.078 -11.812 1 87.62 333 GLN B CA 1
ATOM 6026 C C . GLN B 1 333 ? 8.609 -20.75 -10.328 1 87.62 333 GLN B C 1
ATOM 6028 O O . GLN B 1 333 ? 9.703 -20.656 -9.766 1 87.62 333 GLN B O 1
ATOM 6033 N N . GLY B 1 334 ? 7.441 -20.469 -9.742 1 88.81 334 GLY B N 1
ATOM 6034 C CA . GLY B 1 334 ? 7.398 -20.219 -8.305 1 88.81 334 GLY B CA 1
ATOM 6035 C C . GLY B 1 334 ? 7.5 -18.75 -7.945 1 88.81 334 GLY B C 1
ATOM 6036 O O . GLY B 1 334 ? 7.738 -18.406 -6.789 1 88.81 334 GLY B O 1
ATOM 6037 N N . ARG B 1 335 ? 7.305 -17.906 -8.93 1 93.06 335 ARG B N 1
ATOM 6038 C CA . ARG B 1 335 ? 7.406 -16.469 -8.656 1 93.06 335 ARG B CA 1
ATOM 6039 C C . ARG B 1 335 ? 6.219 -15.984 -7.836 1 93.06 335 ARG B C 1
ATOM 6041 O O . ARG B 1 335 ? 5.082 -16.406 -8.07 1 93.06 335 ARG B O 1
ATOM 6048 N N . LYS B 1 336 ? 6.52 -15.18 -6.863 1 94.81 336 LYS B N 1
ATOM 6049 C CA . LYS B 1 336 ? 5.469 -14.617 -6.02 1 94.81 336 LYS B CA 1
ATOM 6050 C C . LYS B 1 336 ? 5.129 -13.188 -6.449 1 94.81 336 LYS B C 1
ATOM 6052 O O . LYS B 1 336 ? 3.994 -12.742 -6.273 1 94.81 336 LYS B O 1
ATOM 6057 N N . PHE B 1 337 ? 6.133 -12.492 -6.867 1 97.44 337 PHE B N 1
ATOM 6058 C CA . PHE B 1 337 ? 5.98 -11.125 -7.367 1 97.44 337 PHE B CA 1
ATOM 6059 C C . PHE B 1 337 ? 6.137 -11.094 -8.883 1 97.44 337 PHE B C 1
ATOM 6061 O O . PHE B 1 337 ? 7.25 -10.969 -9.398 1 97.44 337 PHE B O 1
ATOM 6068 N N . ILE B 1 338 ? 5 -11.125 -9.633 1 97.81 338 ILE B N 1
ATOM 6069 C CA . ILE B 1 338 ? 5.008 -11.305 -11.078 1 97.81 338 ILE B CA 1
ATOM 6070 C C . ILE B 1 338 ? 4.762 -9.961 -11.766 1 97.81 338 ILE B C 1
ATOM 6072 O O . ILE B 1 338 ? 3.777 -9.281 -11.477 1 97.81 338 ILE B O 1
ATOM 6076 N N . THR B 1 339 ? 5.66 -9.531 -12.547 1 97.31 339 THR B N 1
ATOM 6077 C CA . THR B 1 339 ? 5.516 -8.359 -13.398 1 97.31 339 THR B CA 1
ATOM 6078 C C . THR B 1 339 ? 5.793 -8.711 -14.859 1 97.31 339 THR B C 1
ATOM 6080 O O . THR B 1 339 ? 6.352 -9.773 -15.148 1 97.31 339 THR B O 1
ATOM 6083 N N . LEU B 1 340 ? 5.258 -7.836 -15.688 1 96.44 340 LEU B N 1
ATOM 6084 C CA . LEU B 1 340 ? 5.465 -8.062 -17.109 1 96.44 340 LEU B CA 1
ATOM 6085 C C . LEU B 1 340 ? 6.191 -6.883 -17.75 1 96.44 340 LEU B C 1
ATOM 6087 O O . LEU B 1 340 ? 6.098 -5.754 -17.266 1 96.44 340 LEU B O 1
ATOM 6091 N N . ARG B 1 341 ? 7 -7.125 -18.734 1 94.12 341 ARG B N 1
ATOM 6092 C CA . ARG B 1 341 ? 7.684 -6.145 -19.578 1 94.12 341 ARG B CA 1
ATOM 6093 C C . ARG B 1 341 ? 8.641 -5.285 -18.75 1 94.12 341 ARG B C 1
ATOM 6095 O O . ARG B 1 341 ? 8.875 -5.566 -17.578 1 94.12 341 ARG B O 1
ATOM 6102 N N . PHE B 1 342 ? 9.227 -4.301 -19.375 1 93.25 342 PHE B N 1
ATOM 6103 C CA . PHE B 1 342 ? 10.32 -3.535 -18.781 1 93.25 342 PHE B CA 1
ATOM 6104 C C . PHE B 1 342 ? 9.812 -2.643 -17.656 1 93.25 342 PHE B C 1
ATOM 6106 O O . PHE B 1 342 ? 10.445 -2.539 -16.609 1 93.25 342 PHE B O 1
ATOM 6113 N N . ASN B 1 343 ? 8.727 -2.037 -17.891 1 93.69 343 ASN B N 1
ATOM 6114 C CA . ASN B 1 343 ? 8.172 -1.171 -16.844 1 93.69 343 ASN B CA 1
ATOM 6115 C C . ASN B 1 343 ? 7.855 -1.952 -15.578 1 93.69 343 ASN B C 1
ATOM 6117 O O . ASN B 1 343 ? 8.117 -1.478 -14.469 1 93.69 343 ASN B O 1
ATOM 6121 N N . GLY B 1 344 ? 7.27 -3.131 -15.789 1 95.75 344 GLY B N 1
ATOM 6122 C CA . GLY B 1 344 ? 6.996 -3.988 -14.648 1 95.75 344 GLY B CA 1
ATOM 6123 C C . GLY B 1 344 ? 8.25 -4.406 -13.906 1 95.75 344 GLY B C 1
ATOM 6124 O O . GLY B 1 344 ? 8.266 -4.438 -12.672 1 95.75 344 GLY B O 1
ATOM 6125 N N . TYR B 1 345 ? 9.25 -4.684 -14.633 1 95 345 TYR B N 1
ATOM 6126 C CA . TYR B 1 345 ? 10.508 -5.082 -14.008 1 95 345 TYR B CA 1
ATOM 6127 C C . TYR B 1 345 ? 11.102 -3.932 -13.211 1 95 345 TYR B C 1
ATOM 6129 O O . TYR B 1 345 ? 11.609 -4.137 -12.102 1 95 345 TYR B O 1
ATOM 6137 N N . MET B 1 346 ? 11.055 -2.758 -13.766 1 95.31 346 MET B N 1
ATOM 6138 C CA . MET B 1 346 ? 11.531 -1.583 -13.039 1 95.31 346 MET B CA 1
ATOM 6139 C C . MET B 1 346 ? 10.797 -1.42 -11.719 1 95.31 346 MET B C 1
ATOM 6141 O O . MET B 1 346 ? 11.414 -1.144 -10.688 1 95.31 346 MET B O 1
ATOM 6145 N N . LEU B 1 347 ? 9.523 -1.63 -11.789 1 96.56 347 LEU B N 1
ATOM 6146 C CA . LEU B 1 347 ? 8.734 -1.516 -10.57 1 96.56 347 LEU B CA 1
ATOM 6147 C C . LEU B 1 347 ? 9.117 -2.594 -9.562 1 96.56 347 LEU B C 1
ATOM 6149 O O . LEU B 1 347 ? 9.117 -2.35 -8.352 1 96.56 347 LEU B O 1
ATOM 6153 N N . SER B 1 348 ? 9.438 -3.766 -10.086 1 96.88 348 SER B N 1
ATOM 6154 C CA . SER B 1 348 ? 9.883 -4.828 -9.195 1 96.88 348 SER B CA 1
ATOM 6155 C C . SER B 1 348 ? 11.156 -4.434 -8.453 1 96.88 348 SER B C 1
ATOM 6157 O O . SER B 1 348 ? 11.352 -4.805 -7.297 1 96.88 348 SER B O 1
ATOM 6159 N N . ILE B 1 349 ? 12.016 -3.682 -9.086 1 95.94 349 ILE B N 1
ATOM 6160 C CA . ILE B 1 349 ? 13.25 -3.219 -8.469 1 95.94 349 ILE B CA 1
ATOM 6161 C C . ILE B 1 349 ? 12.938 -2.16 -7.414 1 95.94 349 ILE B C 1
ATOM 6163 O O . ILE B 1 349 ? 13.445 -2.229 -6.289 1 95.94 349 ILE B O 1
ATOM 6167 N N . LEU B 1 350 ? 12.062 -1.307 -7.773 1 96.31 350 LEU B N 1
ATOM 6168 C CA . LEU B 1 350 ? 11.734 -0.194 -6.887 1 96.31 350 LEU B CA 1
ATOM 6169 C C . LEU B 1 350 ? 11.039 -0.691 -5.625 1 96.31 350 LEU B C 1
ATOM 6171 O O . LEU B 1 350 ? 11.016 0.003 -4.609 1 96.31 350 LEU B O 1
ATOM 6175 N N . HIS B 1 351 ? 10.469 -1.872 -5.672 1 96.75 351 HIS B N 1
ATOM 6176 C CA . HIS B 1 351 ? 9.742 -2.416 -4.531 1 96.75 351 HIS B CA 1
ATOM 6177 C C . HIS B 1 351 ? 10.461 -3.623 -3.939 1 96.75 351 HIS B C 1
ATOM 6179 O O . HIS B 1 351 ? 9.844 -4.469 -3.293 1 96.75 351 HIS B O 1
ATOM 6185 N N . SER B 1 352 ? 11.742 -3.717 -4.125 1 95.81 352 SER B N 1
ATOM 6186 C CA . SER B 1 352 ? 12.539 -4.855 -3.67 1 95.81 352 SER B CA 1
ATOM 6187 C C . SER B 1 352 ? 12.945 -4.699 -2.209 1 95.81 352 SER B C 1
ATOM 6189 O O . SER B 1 352 ? 13.398 -5.656 -1.58 1 95.81 352 SER B O 1
ATOM 6191 N N . GLY B 1 353 ? 12.703 -3.564 -1.634 1 94.12 353 GLY B N 1
ATOM 6192 C CA . GLY B 1 353 ? 13.219 -3.26 -0.308 1 94.12 353 GLY B CA 1
ATOM 6193 C C . GLY B 1 353 ? 12.602 -4.117 0.781 1 94.12 353 GLY B C 1
ATOM 6194 O O . GLY B 1 353 ? 13.227 -4.363 1.814 1 94.12 353 GLY B O 1
ATOM 6195 N N . TYR B 1 354 ? 11.391 -4.578 0.592 1 94.06 354 TYR B N 1
ATOM 6196 C CA . TYR B 1 354 ? 10.719 -5.258 1.692 1 94.06 354 TYR B CA 1
ATOM 6197 C C . TYR B 1 354 ? 10.32 -6.676 1.301 1 94.06 354 TYR B C 1
ATOM 6199 O O . TYR B 1 354 ? 9.68 -7.387 2.076 1 94.06 354 TYR B O 1
ATOM 6207 N N . ARG B 1 355 ? 10.68 -7.109 0.139 1 93.69 355 ARG B N 1
ATOM 6208 C CA . ARG B 1 355 ? 10.359 -8.453 -0.324 1 93.69 355 ARG B CA 1
ATOM 6209 C C . ARG B 1 355 ? 11.609 -9.312 -0.425 1 93.69 355 ARG B C 1
ATOM 6211 O O . ARG B 1 355 ? 12.703 -8.805 -0.677 1 93.69 355 ARG B O 1
ATOM 6218 N N . ASN B 1 356 ? 11.43 -10.578 -0.281 1 93.25 356 ASN B N 1
ATOM 6219 C CA . ASN B 1 356 ? 12.539 -11.508 -0.437 1 93.25 356 ASN B CA 1
ATOM 6220 C C . ASN B 1 356 ? 12.93 -11.672 -1.902 1 93.25 356 ASN B C 1
ATOM 6222 O O . ASN B 1 356 ? 12.078 -11.609 -2.787 1 93.25 356 ASN B O 1
ATOM 6226 N N . PRO B 1 357 ? 14.203 -11.859 -2.121 1 91.31 357 PRO B N 1
ATOM 6227 C CA . PRO B 1 357 ? 14.617 -12.086 -3.508 1 91.31 357 PRO B CA 1
ATOM 6228 C C . PRO B 1 357 ? 14.172 -13.445 -4.043 1 91.31 357 PRO B C 1
ATOM 6230 O O . PRO B 1 357 ? 14.164 -14.43 -3.303 1 91.31 357 PRO B O 1
ATOM 6233 N N . GLU B 1 358 ? 13.875 -13.477 -5.305 1 89.31 358 GLU B N 1
ATOM 6234 C CA . GLU B 1 358 ? 13.344 -14.695 -5.902 1 89.31 358 GLU B CA 1
ATOM 6235 C C . GLU B 1 358 ? 14.406 -15.398 -6.758 1 89.31 358 GLU B C 1
ATOM 6237 O O . GLU B 1 358 ? 14.266 -16.578 -7.086 1 89.31 358 GLU B O 1
ATOM 6242 N N . SER B 1 359 ? 15.422 -14.688 -7.207 1 88.38 359 SER B N 1
ATOM 6243 C CA . SER B 1 359 ? 16.578 -15.227 -7.906 1 88.38 359 SER B CA 1
ATOM 6244 C C . SER B 1 359 ? 17.844 -14.43 -7.574 1 88.38 359 SER B C 1
ATOM 6246 O O . SER B 1 359 ? 17.75 -13.281 -7.125 1 88.38 359 SER B O 1
ATOM 6248 N N . TYR B 1 360 ? 18.969 -15.094 -7.75 1 89.69 360 TYR B N 1
ATOM 6249 C CA . TYR B 1 360 ? 20.234 -14.391 -7.504 1 89.69 360 TYR B CA 1
ATOM 6250 C C . TYR B 1 360 ? 20.391 -13.203 -8.445 1 89.69 360 TYR B C 1
ATOM 6252 O O . TYR B 1 360 ? 20.859 -12.141 -8.047 1 89.69 360 TYR B O 1
ATOM 6260 N N . PHE B 1 361 ? 20 -13.391 -9.68 1 89.25 361 PHE B N 1
ATOM 6261 C CA . PHE B 1 361 ? 20.094 -12.32 -10.656 1 89.25 361 PHE B CA 1
ATOM 6262 C C . PHE B 1 361 ? 19.297 -11.102 -10.203 1 89.25 361 PHE B C 1
ATOM 6264 O O . PHE B 1 361 ? 19.797 -9.977 -10.219 1 89.25 361 PHE B O 1
ATOM 6271 N N . ASP B 1 362 ? 18.078 -11.352 -9.852 1 90.44 362 ASP B N 1
ATOM 6272 C CA . ASP B 1 362 ? 17.219 -10.25 -9.398 1 90.44 362 ASP B CA 1
ATOM 6273 C C . ASP B 1 362 ? 17.812 -9.562 -8.18 1 90.44 362 ASP B C 1
ATOM 6275 O O . ASP B 1 362 ? 17.828 -8.336 -8.094 1 90.44 362 ASP B O 1
ATOM 6279 N N . TYR B 1 363 ? 18.297 -10.383 -7.266 1 93.12 363 TYR B N 1
ATOM 6280 C CA . TYR B 1 363 ? 18.891 -9.844 -6.047 1 93.12 363 TYR B CA 1
ATOM 6281 C C . TYR B 1 363 ? 20.078 -8.945 -6.375 1 93.12 363 TYR B C 1
ATOM 6283 O O . TYR B 1 363 ? 20.203 -7.848 -5.832 1 93.12 363 TYR B O 1
ATOM 6291 N N . LEU B 1 364 ? 20.906 -9.438 -7.27 1 91.81 364 LEU B N 1
ATOM 6292 C CA . LEU B 1 364 ? 22.078 -8.664 -7.711 1 91.81 364 LEU B CA 1
ATOM 6293 C C . LEU B 1 364 ? 21.641 -7.332 -8.312 1 91.81 364 LEU B C 1
ATOM 6295 O O . LEU B 1 364 ? 22.234 -6.289 -8.016 1 91.81 364 LEU B O 1
ATOM 6299 N N . ILE B 1 365 ? 20.641 -7.352 -9.109 1 91.94 365 ILE B N 1
ATOM 6300 C CA . ILE B 1 365 ? 20.156 -6.137 -9.75 1 91.94 365 ILE B CA 1
ATOM 6301 C C . ILE B 1 365 ? 19.562 -5.199 -8.695 1 91.94 365 ILE B C 1
ATOM 6303 O O . ILE B 1 365 ? 19.828 -3.99 -8.727 1 91.94 365 ILE B O 1
ATOM 6307 N N . TYR B 1 366 ? 18.812 -5.762 -7.742 1 93.88 366 TYR B N 1
ATOM 6308 C CA . TYR B 1 366 ? 18.188 -4.961 -6.691 1 93.88 366 TYR B CA 1
ATOM 6309 C C . TYR B 1 366 ? 19.234 -4.199 -5.891 1 93.88 366 TYR B C 1
ATOM 6311 O O . TYR B 1 366 ? 19.109 -2.992 -5.672 1 93.88 366 TYR B O 1
ATOM 6319 N N . VAL B 1 367 ? 20.25 -4.879 -5.523 1 93.62 367 VAL B N 1
ATOM 6320 C CA . VAL B 1 367 ? 21.219 -4.305 -4.598 1 93.62 367 VAL B CA 1
ATOM 6321 C C . VAL B 1 367 ? 22.219 -3.439 -5.363 1 93.62 367 VAL B C 1
ATOM 6323 O O . VAL B 1 367 ? 22.734 -2.455 -4.828 1 93.62 367 VAL B O 1
ATOM 6326 N N . SER B 1 368 ? 22.391 -3.658 -6.656 1 90.69 368 SER B N 1
ATOM 6327 C CA . SER B 1 368 ? 23.469 -2.98 -7.363 1 90.69 368 SER B CA 1
ATOM 6328 C C . SER B 1 368 ? 22.953 -1.842 -8.227 1 90.69 368 SER B C 1
ATOM 6330 O O . SER B 1 368 ? 23.641 -0.857 -8.461 1 90.69 368 SER B O 1
ATOM 6332 N N . PHE B 1 369 ? 21.703 -1.912 -8.664 1 90.62 369 PHE B N 1
ATOM 6333 C CA . PHE B 1 369 ? 21.312 -0.977 -9.711 1 90.62 369 PHE B CA 1
ATOM 6334 C C . PHE B 1 369 ? 20.047 -0.214 -9.312 1 90.62 369 PHE B C 1
ATOM 6336 O O . PHE B 1 369 ? 19.453 0.494 -10.133 1 90.62 369 PHE B O 1
ATOM 6343 N N . SER B 1 370 ? 19.594 -0.351 -8.125 1 93.88 370 SER B N 1
ATOM 6344 C CA . SER B 1 370 ? 18.391 0.336 -7.699 1 93.88 370 SER B CA 1
ATOM 6345 C C . SER B 1 370 ? 18.516 1.847 -7.852 1 93.88 370 SER B C 1
ATOM 6347 O O . SER B 1 370 ? 17.547 2.535 -8.164 1 93.88 370 SER B O 1
ATOM 6349 N N . ASN B 1 371 ? 19.734 2.406 -7.734 1 92.88 371 ASN B N 1
ATOM 6350 C CA . ASN B 1 371 ? 19.969 3.838 -7.863 1 92.88 371 ASN B CA 1
ATOM 6351 C C . ASN B 1 371 ? 19.594 4.348 -9.25 1 92.88 371 ASN B C 1
ATOM 6353 O O . ASN B 1 371 ? 19 5.422 -9.383 1 92.88 371 ASN B O 1
ATOM 6357 N N . LEU B 1 372 ? 19.969 3.564 -10.18 1 93.5 372 LEU B N 1
ATOM 6358 C CA . LEU B 1 372 ? 19.688 3.945 -11.555 1 93.5 372 LEU B CA 1
ATOM 6359 C C . LEU B 1 372 ? 18.188 4.035 -11.797 1 93.5 372 LEU B C 1
ATOM 6361 O O . LEU B 1 372 ? 17.703 4.969 -12.445 1 93.5 372 LEU B O 1
ATOM 6365 N N . PHE B 1 373 ? 17.516 3.152 -11.234 1 95.19 373 PHE B N 1
ATOM 6366 C CA . PHE B 1 373 ? 16.078 3.094 -11.484 1 95.19 373 PHE B CA 1
ATOM 6367 C C . PHE B 1 373 ? 15.344 4.16 -10.688 1 95.19 373 PHE B C 1
ATOM 6369 O O . PHE B 1 373 ? 14.297 4.648 -11.109 1 95.19 373 PHE B O 1
ATOM 6376 N N . ILE B 1 374 ? 15.883 4.562 -9.523 1 96.38 374 ILE B N 1
ATOM 6377 C CA . ILE B 1 374 ? 15.328 5.695 -8.797 1 96.38 374 ILE B CA 1
ATOM 6378 C C . ILE B 1 374 ? 15.516 6.973 -9.609 1 96.38 374 ILE B C 1
ATOM 6380 O O . ILE B 1 374 ? 14.609 7.805 -9.688 1 96.38 374 ILE B O 1
ATOM 6384 N N . PHE B 1 375 ? 16.672 7.082 -10.242 1 95.81 375 PHE B N 1
ATOM 6385 C CA . PHE B 1 375 ? 16.938 8.234 -11.102 1 95.81 375 PHE B CA 1
ATOM 6386 C C . PHE B 1 375 ? 15.977 8.258 -12.281 1 95.81 375 PHE B C 1
ATOM 6388 O O . PHE B 1 375 ? 15.367 9.289 -12.57 1 95.81 375 PHE B O 1
ATOM 6395 N N . ILE B 1 376 ? 15.844 7.141 -12.945 1 95.5 376 ILE B N 1
ATOM 6396 C CA . ILE B 1 376 ? 14.938 7.047 -14.086 1 95.5 376 ILE B CA 1
ATOM 6397 C C . ILE B 1 376 ? 13.516 7.402 -13.648 1 95.5 376 ILE B C 1
ATOM 6399 O O . ILE B 1 376 ? 12.797 8.117 -14.352 1 95.5 376 ILE B O 1
ATOM 6403 N N . SER B 1 377 ? 13.125 6.922 -12.508 1 96.19 377 SER B N 1
ATOM 6404 C CA . SER B 1 377 ? 11.797 7.211 -11.992 1 96.19 377 SER B CA 1
ATOM 6405 C C . SER B 1 377 ? 11.602 8.703 -11.75 1 96.19 377 SER B C 1
ATOM 6407 O O . SER B 1 377 ? 10.492 9.227 -11.891 1 96.19 377 SER B O 1
ATOM 6409 N N . SER B 1 378 ? 12.672 9.398 -11.352 1 95.81 378 SER B N 1
ATOM 6410 C CA . SER B 1 378 ? 12.562 10.844 -11.148 1 95.81 378 SER B CA 1
ATOM 6411 C C . SER B 1 378 ? 12.18 11.555 -12.438 1 95.81 378 SER B C 1
ATOM 6413 O O . SER B 1 378 ? 11.453 12.547 -12.414 1 95.81 378 SER B O 1
ATOM 6415 N N . LEU B 1 379 ? 12.648 11.023 -13.555 1 94.94 379 LEU B N 1
ATOM 6416 C CA . LEU B 1 379 ? 12.289 11.602 -14.844 1 94.94 379 LEU B CA 1
ATOM 6417 C C . LEU B 1 379 ? 10.82 11.328 -15.164 1 94.94 379 LEU B C 1
ATOM 6419 O O . LEU B 1 379 ? 10.125 12.203 -15.695 1 94.94 379 LEU B O 1
ATOM 6423 N N . TYR B 1 380 ? 10.367 10.156 -14.812 1 94.56 380 TYR B N 1
ATOM 6424 C CA . TYR B 1 380 ? 8.961 9.836 -14.984 1 94.56 380 TYR B CA 1
ATOM 6425 C C . TYR B 1 380 ? 8.086 10.75 -14.125 1 94.56 380 TYR B C 1
ATOM 6427 O O . TYR B 1 380 ? 7.043 11.227 -14.578 1 94.56 380 TYR B O 1
ATOM 6435 N N . LYS B 1 381 ? 8.508 10.977 -12.922 1 95.81 381 LYS B N 1
ATOM 6436 C CA . LYS B 1 381 ? 7.758 11.828 -12.008 1 95.81 381 LYS B CA 1
ATOM 6437 C C . LYS B 1 381 ? 7.668 13.258 -12.539 1 95.81 381 LYS B C 1
ATOM 6439 O O . LYS B 1 381 ? 6.645 13.922 -12.383 1 95.81 381 LYS B O 1
ATOM 6444 N N . LEU B 1 382 ? 8.742 13.742 -13.164 1 95.06 382 LEU B N 1
ATOM 6445 C CA . LEU B 1 382 ? 8.703 15.062 -13.781 1 95.06 382 LEU B CA 1
ATOM 6446 C C . LEU B 1 382 ? 7.633 15.133 -14.859 1 95.06 382 LEU B C 1
ATOM 6448 O O . LEU B 1 382 ? 6.902 16.125 -14.953 1 95.06 382 LEU B O 1
ATOM 6452 N N . TYR B 1 383 ? 7.586 14.078 -15.625 1 95 383 TYR B N 1
ATOM 6453 C CA . TYR B 1 383 ? 6.586 14.031 -16.688 1 95 383 TYR B CA 1
ATOM 6454 C C . TYR B 1 383 ? 5.176 14.031 -16.109 1 95 383 TYR B C 1
ATOM 6456 O O . TYR B 1 383 ? 4.293 14.727 -16.609 1 95 383 TYR B O 1
ATOM 6464 N N . ILE B 1 384 ? 4.973 13.266 -15.094 1 95.19 384 ILE B N 1
ATOM 6465 C CA . ILE B 1 384 ? 3.666 13.195 -14.453 1 95.19 384 ILE B CA 1
ATOM 6466 C C . ILE B 1 384 ? 3.277 14.578 -13.93 1 95.19 384 ILE B C 1
ATOM 6468 O O . ILE B 1 384 ? 2.152 15.039 -14.141 1 95.19 384 ILE B O 1
ATOM 6472 N N . GLU B 1 385 ? 4.234 15.234 -13.266 1 95.06 385 GLU B N 1
ATOM 6473 C CA . GLU B 1 385 ? 3.99 16.578 -12.758 1 95.06 385 GLU B CA 1
ATOM 6474 C C . GLU B 1 385 ? 3.662 17.547 -13.891 1 95.06 385 GLU B C 1
ATOM 6476 O O . GLU B 1 385 ? 2.797 18.406 -13.742 1 95.06 385 GLU B O 1
ATOM 6481 N N . TYR B 1 386 ? 4.355 17.375 -14.969 1 94.88 386 TYR B N 1
ATOM 6482 C CA . TYR B 1 386 ? 4.117 18.203 -16.141 1 94.88 386 TYR B CA 1
ATOM 6483 C C . TYR B 1 386 ? 2.684 18.047 -16.641 1 94.88 386 TYR B C 1
ATOM 6485 O O . TYR B 1 386 ? 1.998 19.031 -16.906 1 94.88 386 TYR B O 1
ATOM 6493 N N . ILE B 1 387 ? 2.209 16.859 -16.75 1 95.38 387 ILE B N 1
ATOM 6494 C CA . ILE B 1 387 ? 0.873 16.578 -17.25 1 95.38 387 ILE B CA 1
ATOM 6495 C C . ILE B 1 387 ? -0.177 17.125 -16.281 1 95.38 387 ILE B C 1
ATOM 6497 O O . ILE B 1 387 ? -1.178 17.703 -16.703 1 95.38 387 ILE B O 1
ATOM 6501 N N . ILE B 1 388 ? -0.015 16.938 -14.984 1 94.44 388 ILE B N 1
ATOM 6502 C CA . ILE B 1 388 ? -0.962 17.375 -13.969 1 94.44 388 ILE B CA 1
ATOM 6503 C C . ILE B 1 388 ? -1.07 18.906 -14 1 94.44 388 ILE B C 1
ATOM 6505 O O . ILE B 1 388 ? -2.174 19.453 -13.969 1 94.44 388 ILE B O 1
ATOM 6509 N N . LYS B 1 389 ? 0.031 19.578 -14.062 1 92.75 389 LYS B N 1
ATOM 6510 C CA . LYS B 1 389 ? 0.041 21.047 -14.094 1 92.75 389 LYS B CA 1
ATOM 6511 C C . LYS B 1 389 ? -0.653 21.578 -15.344 1 92.75 389 LYS B C 1
ATOM 6513 O O . LYS B 1 389 ? -1.388 22.562 -15.281 1 92.75 389 LYS B O 1
ATOM 6518 N N . LYS B 1 390 ? -0.375 20.969 -16.438 1 91.44 390 LYS B N 1
ATOM 6519 C CA . LYS B 1 390 ? -0.989 21.391 -17.688 1 91.44 390 LYS B CA 1
ATOM 6520 C C . LYS B 1 390 ? -2.512 21.328 -17.609 1 91.44 390 LYS B C 1
ATOM 6522 O O . LYS B 1 390 ? -3.205 22.203 -18.125 1 91.44 390 LYS B O 1
ATOM 6527 N N . LYS B 1 391 ? -3.023 20.297 -17 1 89.19 391 LYS B N 1
ATOM 6528 C CA . LYS B 1 391 ? -4.465 20.172 -16.828 1 89.19 391 LYS B CA 1
ATOM 6529 C C . LYS B 1 391 ? -5.012 21.297 -15.961 1 89.19 391 LYS B C 1
ATOM 6531 O O . LYS B 1 391 ? -6.059 21.875 -16.266 1 89.19 391 LYS B O 1
ATOM 6536 N N . PHE B 1 392 ? -4.395 21.594 -14.875 1 84.06 392 PHE B N 1
ATOM 6537 C CA . PHE B 1 392 ? -4.859 22.641 -13.969 1 84.06 392 PHE B CA 1
ATOM 6538 C C . PHE B 1 392 ? -4.871 24 -14.672 1 84.06 392 PHE B C 1
ATOM 6540 O O . PHE B 1 392 ? -5.785 24.797 -14.469 1 84.06 392 PHE B O 1
ATOM 6547 N N . HIS B 1 393 ? -3.902 24.281 -15.43 1 81.44 393 HIS B N 1
ATOM 6548 C CA . HIS B 1 393 ? -3.859 25.516 -16.188 1 81.44 393 HIS B CA 1
ATOM 6549 C C . HIS B 1 393 ? -5.031 25.609 -17.156 1 81.44 393 HIS B C 1
ATOM 6551 O O . HIS B 1 393 ? -5.598 26.688 -17.359 1 81.44 393 HIS B O 1
ATOM 6557 N N . SER B 1 394 ? -5.371 24.484 -17.656 1 80.44 394 SER B N 1
ATOM 6558 C CA . SER B 1 394 ? -6.496 24.469 -18.594 1 80.44 394 SER B CA 1
ATOM 6559 C C . SER B 1 394 ? -7.809 24.75 -17.875 1 80.44 394 SER B C 1
ATOM 6561 O O . SER B 1 394 ? -8.711 25.375 -18.453 1 80.44 394 SER B O 1
ATOM 6563 N N . ILE B 1 395 ? -7.922 24.406 -16.641 1 72.19 395 ILE B N 1
ATOM 6564 C CA . ILE B 1 395 ? -9.117 24.625 -15.844 1 72.19 395 ILE B CA 1
ATOM 6565 C C . ILE B 1 395 ? -9.219 26.109 -15.469 1 72.19 395 ILE B C 1
ATOM 6567 O O . ILE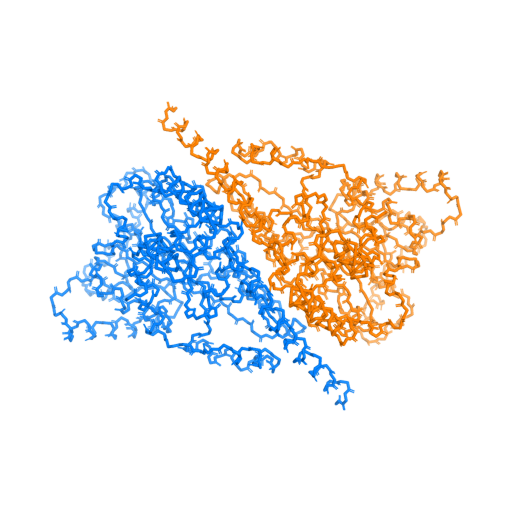 B 1 395 ? -10.312 26.688 -15.461 1 72.19 395 ILE B O 1
ATOM 6571 N N . LEU B 1 396 ? -8.102 26.703 -15.133 1 68.44 396 LEU B N 1
ATOM 6572 C CA . LEU B 1 396 ? -8.078 28.109 -14.742 1 68.44 396 LEU B CA 1
ATOM 6573 C C . LEU B 1 396 ? -8.383 29.016 -15.938 1 68.44 396 LEU B C 1
ATOM 6575 O O . LEU B 1 396 ? -8.984 30.078 -15.773 1 68.44 396 LEU B O 1
ATOM 6579 N N . TYR B 1 397 ? -7.961 28.562 -17.141 1 64.62 397 TYR B N 1
ATOM 6580 C CA . TYR B 1 397 ? -8.133 29.422 -18.312 1 64.62 397 TYR B CA 1
ATOM 6581 C C . TYR B 1 397 ? -9.438 29.094 -19.031 1 64.62 397 TYR B C 1
ATOM 6583 O O . TYR B 1 397 ? -9.844 29.828 -19.938 1 64.62 397 TYR B O 1
ATOM 6591 N N . ASN B 1 398 ? -10.086 27.969 -18.719 1 56.66 398 ASN B N 1
ATOM 6592 C CA . ASN B 1 398 ? -11.414 27.734 -19.281 1 56.66 398 ASN B CA 1
ATOM 6593 C C . ASN B 1 398 ? -12.516 28.141 -18.312 1 56.66 398 ASN B C 1
ATOM 6595 O O . ASN B 1 398 ? -13.586 28.578 -18.734 1 56.66 398 ASN B O 1
#

Solvent-accessible surface area (backbone atoms only — not comparable to full-atom values): 40935 Å² total; per-residue (Å²): 108,71,65,58,50,42,73,43,38,69,59,50,50,51,50,49,49,54,52,46,40,70,73,70,60,63,54,66,66,55,51,51,49,50,53,49,50,55,46,52,52,47,52,54,44,48,44,48,51,69,72,63,35,67,46,78,55,80,55,79,64,54,60,64,48,52,66,29,31,38,35,30,37,30,22,39,48,47,50,31,29,27,34,51,59,53,46,54,77,48,47,27,38,29,39,36,33,21,25,67,52,60,67,46,32,53,53,36,51,52,52,49,52,54,52,39,54,73,74,47,72,81,65,79,54,46,76,35,37,36,60,29,39,47,62,35,72,69,36,42,54,52,32,52,54,29,48,34,66,67,54,34,70,74,66,67,80,62,84,80,52,75,62,46,58,60,48,46,51,54,42,50,58,28,45,76,62,76,62,45,78,77,83,73,63,48,63,61,37,29,41,34,46,53,57,69,52,80,57,39,32,48,75,89,74,55,50,70,67,58,51,50,47,26,44,28,24,40,39,50,25,48,52,52,56,52,53,59,45,43,58,55,16,55,74,68,44,35,30,35,38,40,37,60,44,39,40,45,46,76,47,73,49,55,34,30,35,66,34,33,14,36,46,29,16,46,50,44,30,50,51,25,47,32,65,74,34,30,89,38,46,34,47,57,26,37,36,29,35,69,56,48,64,28,72,66,48,57,60,40,59,74,50,42,40,68,58,35,53,60,56,48,63,77,47,72,70,38,54,27,57,60,50,27,49,53,51,52,56,42,40,31,71,58,48,38,80,40,56,53,69,68,69,27,47,52,50,52,43,49,57,41,46,76,50,81,73,89,43,63,43,58,40,51,44,35,38,71,43,33,22,57,52,33,47,53,32,50,55,53,48,50,51,50,49,50,47,52,52,54,52,51,52,49,55,74,76,96,108,72,63,57,50,41,73,46,38,69,59,50,50,51,50,49,49,53,53,46,39,71,72,69,60,64,52,67,67,56,52,51,50,50,53,48,51,55,48,53,52,48,51,54,44,48,45,45,53,71,72,62,36,67,47,78,52,81,54,79,63,54,59,65,48,52,64,29,30,37,35,30,36,30,22,41,49,47,50,30,29,27,34,53,59,52,45,54,78,47,48,28,38,29,38,35,32,22,25,66,52,60,67,44,32,54,52,37,51,52,52,48,52,54,52,38,53,72,76,46,73,81,66,79,56,46,79,36,36,36,59,31,38,46,62,35,70,68,37,42,54,53,30,51,54,28,48,33,66,68,54,34,71,74,65,67,81,60,82,78,54,75,62,46,58,60,48,45,51,54,40,48,59,28,44,75,61,76,62,45,77,77,83,74,62,46,64,61,38,28,41,34,46,52,55,70,53,78,57,39,31,47,74,90,73,54,51,69,66,57,51,50,48,26,44,29,24,40,40,51,25,46,52,53,54,50,54,59,45,43,59,56,15,54,75,68,43,35,30,36,37,40,38,61,45,41,41,44,45,76,48,72,49,54,33,29,35,66,34,33,13,36,47,29,16,46,50,45,29,50,52,22,46,31,66,72,32,30,87,38,44,33,48,56,26,38,35,28,35,68,56,47,63,28,71,65,47,58,59,39,58,75,50,42,39,68,58,36,54,60,57,48,64,76,47,73,70,38,55,26,56,60,50,27,50,53,51,52,55,42,41,32,71,58,47,38,80,39,57,54,70,70,69,30,47,52,49,50,41,49,56,40,46,77,50,82,73,89,42,63,43,56,41,50,46,35,36,70,44,35,21,59,53,33,48,53,32,53,55,53,50,50,51,50,49,50,47,51,52,54,52,52,52,51,60,76,74,100

Foldseek 3Di:
DVVVCQACVLVVVVVVVVVCCVPVVDDPVVVVVVNVVLVVLVVVQVCCCPVVALPVPVDQVLVQQAQFEEEEEPLLWFLNLLLVLQSVVSQYQEYEYEEQDPVSQVVSVVVSVVVCCVPPVPRNYHYAYFYADLLDPVRLVVRVLCQFQVNGPPPDCPDPCVCVVVVSVVLVVVVVVVRNPVPRTRAHQEYEYDDADFAFAAPVPDDPVSLSSRCSRLPVSVVSNVVVNVVVLLVVLGHEYEYEAALCLLPPAGGGVSNSVSRVVVVVVQVVVCVVRSNSHYAAAYEHEQAEDIPVSVVNVVRHDPLRVVLSVVDDYYYSNVSSNQVVVCVSSRHRYHYDDDVRLLSCLLPVPPDRDDGSSSSCCNVPPNVVSVVVVVVSVVVSVVSVVVVVVVVVVD/DVVVCQACVLVVVVVVVVVCCVPVVDDPVVVVVVNVVLVVLVVVQVCCCPVVALPVPVDQVLVQQAQFEEEEEPLLWFLNLLLVLQSVVSQYQEYEYEEQDPVSQVVSVVVSVVVCCVPPVPRNYHYAYFYADLLDPVRLVVRVLCQFQVNGPPPDCPDPCVCVVVVSVVLVVVVVVVNNPPPRTRAHQEYEYDDADFAFAAPVPDDPVSLSSRCSRLPVSVVSNVVVNVVVCLVVLGHEYEYEAACCLLPPAGGGVSNSVSRVVVVVVQVVVCVVRSNSHYAAAYEHEQAEDIPVSVVNVVHHDPLRVVLSVVDDYYYSNVSSNQVVVCVSSRHRYHYDDDVRLLSCLLPVPPDRDDGSSSSCCNVPPNVVSVVVVVVSVVVSVVSVVVVVVVVVVD

Secondary structure (DSSP, 8-state):
-HHHHHHTHHHHHHHHHHHHHHHH---HHHHHHHHHHHHHHHHHHHIIIIISSSTTS-S------TT-EEEEET-SSHHHHHHHHHHHTT--SEEEEEES-HHHHHHHHHHHHHHHHHH-TT---EEEEEE--TT-HHHHHHHHHHHHTT--TT----GGGGHHHHHHHHHHHHHHTT-S-GGG----SEEEE-------S-GGG--HHHHHHHIIIIIIIHHHHHHHHHHHHHHHT-EEEEEEEEGGGTS--TT-HHHHHHHHHHHHHHHHHHHHHGGGTEEEEEEEE--B-SHHHHHHHTT--HHHHHHHTTS--B-HHHHHHHHHHHHHTT-SEEE-HHHHHHHHHHTGGGS--SSHHHHHHHHHHHHHHHHHHHHHHHHHHHHHHHHHHHHHH-/-HHHHHHTHHHHHHHHHHHHHHHH---HHHHHHHHHHHHHHHHHHHIIIIISSSTTSSS------TT-EEEEET-SSHHHHHHHHHHHTT--SEEEEEES-HHHHHHHHHHHHHHHHHH-TT---EEEEEE--TT-HHHHHHHHHHHHTT--TT----GGGGHHHHHHHHHHHHHHTT-S-GGG----SEEEE-------S-GGG--HHHHHHHIIIIIIIHHHHHHHHHHHHHHHT-EEEEEEEEGGGTS--TT-HHHHHHHHHHHHHHHHHHHHHGGGTEEEEEEEE--B-SHHHHHHHTT--HHHHHHHTTS--B-HHHHHHHHHHHHHTT-SEEE-HHHHHHHHHHTGGGS--SSHHHHHHHHHHHHHHHHHHHHHHHHHHHHHHHHHHHHHH-

Organism: Plasmodium falciparum (isolate 3D7) (NCBI:txid36329)

pLDDT: mean 86.46, std 17.37, range [31.31, 98.88]

Nearest PDB structures (foldseek):
  4n5l-assembly1_A  TM=7.876E-01  e=1.137E-12  Cupriavidus necator H16
  2ph3-assembly1_A-2  TM=8.187E-01  e=7.625E-12  Thermus thermophilus HB8
  3op4-assembly1_A  TM=8.242E-01  e=9.065E-12  Vibrio cholerae O1 biovar El Tor str. N16961
  6t7m-assembly1_D  TM=8.014E-01  e=3.817E-12  Salmonella enterica subsp. enterica serovar Typhimurium str. LT2
  6t77-assembly1_A  TM=8.066E-01  e=9.065E-12  Klebsiella pneumoniae

InterPro domains:
  IPR002347 Short-chain dehydrogenase/reductase SDR [PF00106] (185-297)
  IPR013968 Polyketide synthase-like, ketoreductase domain [PF08659] (71-147)
  IPR036291 NAD(P)-binding domain superfamily [SSF51735] (63-338)

Sequence (796 aa):
MLDIIRKYIYFEILLLLFFLNYKIHISIYVNIAVVTYLTALAVIYLIFKFRYGNYRIRGPMNYNLKGKHVCIIGGSEGLGFSLAKRIIKEKPKTITLMSRNVEKLKDAKKLILSEMKKEKPNLNIKINIIRCDLSVKASIKEAFDNVLINNSLDKEEDEENYNIAYRTRSRMQKMERNDIDICDINDIDVLICNAAYVSTEENNKLQMYDLIYTINTNIYGNIDIISKAIIHMKRKKTGLILFINTEGALYPIYGYSFYLMSKSSMWIYTHILDQELKYYNIHIANAFLPSIETPGFIQENLKKPEVTRKIEKLTNTINSDYAADKIINKLKQGRKFITLRFNGYMLSILHSGYRNPESYFDYLIYVSFSNLFIFISSLYKLYIEYIIKKKFHSILYNMLDIIRKYIYFEILLLLFFLNYKIHISIYVNIAVVTYLTALAVIYLIFKFRYGNYRIRGPMNYNLKGKHVCIIGGSEGLGFSLAKRIIKEKPKTITLMSRNVEKLKDAKKLILSEMKKEKPNLNIKINIIRCDLSVKASIKEAFDNVLINNSLDKEEDEENYNIAYRTRSRMQKMERNDIDICDINDIDVLICNAAYVSTEENNKLQMYDLIYTINTNIYGNIDIISKAIIHMKRKKTGLILFINTEGALYPIYGYSFYLMSKSSMWIYTHILDQELKYYNIHIANAFLPSIETPGFIQENLKKPEVTRKIEKLTNTINSDYAADKIINKLKQGRKFITLRFNGYMLSILHSGYRNPESYFDYLIYVSFSNLFIFISSLYKLYIEYIIKKKFHSILYN

Radius of gyration: 28.56 Å; Cα contacts (8 Å, |Δi|>4): 1273; chains: 2; bounding box: 80×74×65 Å